Protein AF-A0A9P9Q8Q2-F1 (afdb_monomer)

pLDDT: mean 84.78, std 20.52, range [20.78, 98.81]

Nearest PDB structures (foldseek):
  6q2m-assembly1_A  TM=9.218E-01  e=1.076E-24  Photinus pyralis
  2d1t-assembly1_A  TM=9.052E-01  e=1.139E-24  Nipponoluciola cruciata
  4gxr-assembly1_A  TM=9.090E-01  e=1.280E-19  Rhodopseudomonas palustris CGA009
  4fut-assembly1_A  TM=9.124E-01  e=1.897E-19  Rhodopseudomonas palustris CGA009
  9bhy-assembly1_A  TM=5.932E-01  e=1.087E-14  Acinetobacter baumannii ATCC 17978

Foldseek 3Di:
DCQPDPCVVVDQPLVAAEDEDEDDQDDLVRQVSNCVVNVHAYKYFYDDPQQQGGFATADPPDRDSHSFNHAGDPQKDWFFADPVGDGDDAQDKGFIKIAGPRGHPADPVCPPVRCVQAPPVGIGRPQWIWHAHPVRTIHTQAGVVFWWQFPNDTDGQVVLQVLLVPDPFFPGKTWGWAQAPNHTAIEMETETDPVCVPVDDQVRSQVVCVVVDDPSNRNPVTYHYDNDQDADPVRHGPRVVVVVVSHVSNVVVNVVVVVVVVVVVVVVVVVVVVVVVPPDDDDDDDDDDDDDDDDDDDDPDDDDDDDDDDDDDDDDDDDDDDDDDDDDDDDDDDDDDDDDDDDDDDDDDDDDDDDDDDDDDPDDPDDFFQDAFQFFAAFEEEEEAQALLLLLLLQVCVVQPDPPSYHAAYEAQAQDHHAQLVQFDAFQAWDLQFPQQLAFLPDGDLPAFWRIGHSVVSSVRSVVSCVVRVVVVRYDYQKHWAEWEADPVQLWIKTWIARNPPRDIDIDITNFYEYPNDQFRAADDDPFACLVQAQAAEEESSHDDPVDFQAAWEEEEEEDDPSCLRNLLVSLVHHQAYEYEYAAAAFAAQRQLVVLCCVPPVVNDDDDLLPSIDGQDPVSSVCVVVPVVVSSVSNVSSLVSQLVLQQLFFPPGPSQVVRLVRRLVSLDVLLPPDPVVCSVGHRDPFTPLLAQHGHRRCRSVSCNDPRYDYDHFDFNHAHRQGTAGPVRDGDGGNYYYYHPGRQRCLDRPHWYAADPPRDTCCRVQPPHDQAALQFFHARRWSYTYQQHQAEAPRGGDRSLSSSLSSVLSSVVSSCCRRQQWSTKHFDSVNSVVVLVVQQVLCVRTSNQAQDQYVLASRHRHHRGRYHSGHNVVSSVVSNDDPRVRMDIHHPDPDSSSSNGPVHFVCVVVVNPVLVPQVDDPDDDDTDRD

Solvent-accessible surface area (backbone atoms only — not comparable to full-atom values): 53178 Å² total; per-residue (Å²): 103,80,79,78,44,77,70,53,77,78,54,90,56,78,87,46,60,67,42,84,45,58,94,63,83,57,54,35,66,59,46,46,49,44,21,63,76,54,70,30,43,51,39,32,35,40,57,46,87,58,23,72,74,42,52,26,34,45,59,89,94,58,92,64,70,77,43,43,24,20,29,68,37,90,79,50,47,77,50,35,26,42,100,86,69,46,76,48,59,80,64,40,70,9,37,39,31,41,34,44,89,48,45,59,93,63,48,88,96,31,70,66,62,24,58,74,34,32,44,97,88,54,37,33,60,65,54,36,23,28,28,36,46,97,84,52,39,30,33,73,57,45,42,63,92,62,48,28,54,30,94,89,39,80,35,45,33,60,57,55,26,56,59,49,57,70,38,95,48,42,67,44,56,45,44,43,52,24,63,56,99,90,43,40,29,40,23,37,41,32,17,62,29,80,95,37,66,90,76,71,54,50,62,57,56,50,62,63,48,45,88,77,46,60,80,76,64,39,51,76,58,35,50,44,82,38,95,67,77,62,53,46,98,86,68,46,72,42,59,71,60,53,44,51,52,31,56,56,48,32,58,51,51,55,50,50,52,52,51,50,54,51,50,53,51,53,50,51,48,53,54,54,51,52,67,69,66,78,75,80,83,87,85,84,85,90,79,91,90,81,84,83,81,89,91,90,84,83,80,96,76,83,77,91,83,82,91,78,92,83,87,91,79,93,89,83,90,89,88,86,86,90,87,90,89,82,91,85,88,86,84,88,88,88,85,89,89,83,88,87,87,87,91,87,87,85,91,84,90,84,93,83,92,77,93,75,88,86,81,84,68,84,78,72,78,90,72,76,38,98,42,34,40,40,57,62,46,76,45,35,36,37,29,36,19,44,12,73,50,31,52,48,41,53,61,45,47,71,75,72,45,66,84,86,29,60,47,68,39,25,33,17,51,40,89,64,69,34,46,66,40,58,50,35,71,38,61,61,41,53,50,80,50,45,32,71,61,71,33,55,94,88,55,74,64,50,74,59,59,30,45,50,32,41,25,71,62,54,31,49,50,55,51,51,50,34,61,80,68,57,47,61,84,34,55,39,60,24,24,31,66,52,37,37,36,43,36,73,92,79,35,28,34,40,30,33,36,30,31,67,83,83,65,52,70,51,80,53,71,24,46,32,43,34,45,28,60,60,44,76,68,50,65,65,84,78,96,49,52,44,59,87,51,40,71,42,54,76,38,38,45,71,57,53,67,88,85,69,81,48,69,73,28,31,34,36,36,38,37,58,43,69,61,26,34,32,32,49,41,51,47,59,78,44,30,52,32,34,38,36,38,36,87,59,52,48,70,50,40,73,65,70,41,46,66,54,48,32,59,75,73,48,67,68,61,86,66,57,81,74,55,67,76,47,68,54,48,73,65,53,32,48,47,28,65,78,32,59,68,56,42,51,51,56,40,50,50,31,53,51,52,44,54,65,52,52,56,31,41,33,56,88,31,71,52,23,53,48,50,41,52,53,34,50,52,49,46,51,59,55,54,42,87,71,62,60,72,54,55,66,52,34,56,54,92,59,59,65,58,31,44,82,71,33,58,34,69,34,26,54,54,36,56,69,34,93,49,32,44,75,35,72,61,54,78,60,34,35,36,48,58,26,40,33,29,71,85,70,50,73,47,71,34,49,32,38,38,39,31,74,64,54,49,75,35,74,57,75,99,37,50,42,27,28,51,93,77,63,47,36,54,66,68,74,34,60,94,48,87,62,48,37,82,8,32,34,27,52,75,37,56,37,39,34,34,46,63,33,50,30,25,49,82,79,42,57,65,56,53,65,48,34,51,36,39,41,50,30,54,48,53,53,50,49,52,29,20,31,43,42,41,46,40,43,23,37,38,61,67,58,34,52,55,52,49,52,50,32,57,60,53,40,75,53,25,25,60,64,37,86,42,69,16,70,62,23,80,62,28,43,75,58,76,66,44,48,39,78,60,46,38,70,53,49,46,60,62,44,59,57,78,70,66,87,45,39,48,78,41,53,72,47,94,55,70,66,51,28,47,26,66,75,42,42,47,28,65,82,69,68,37,71,72,58,72,49,58,83,71,66,98,62,100,67,94,69,72,79,92

Sequence (929 aa):
MLSKRPETTRYDISSVTDILCGAAPLSKELQNDVSRRFNLQINQGWGMTEVTCGAIHVPGGVRDGSGSVGQLDPNTECKLLDDNGNEVALGEPGEVYIRGPQVCLRYWKNNVATKEAISSDKWLKTGDVAICDNRGYFWIVDRKKELIKVNALQVAPAELEAVLLEHEHIADAAVVGIILHGEEWPRAYVTIQDAAKGKVTSWDIKEWIKPRVAKHKWLVGGVTFVDEVPKLASGKIQRKVMREWSKADAKLLEKQTKARNILDQGQLQKFRALHRSGKLQAWDMSFRLLRSSPWLARKKDEILGPLQSLCKRTLFSSRLPCTRGFFTPTTLTMAPSAVPIPNSISSSTTNGVGVRCPHNFPQEPYKILPQYHSKPSKLRIACVGAGASGLCLAYKLERMLDPNSWELTLFEKNAHFGGTWYENTYPGVACDIPSHLYTYSWDPNPNWSHYFAYGPEIQQYFERFAERHGSRKYMKLNTKLVEARWDDKRGRWMVVLEDQVSGEKWEDWCHVLVNGSGILNNWRWPDIEGLHDFGGALMHSAKWDHSVDFKGKAVGVIGTGSTSVQIVPQLQKEAKDLKVFMRSPTWISPPFGGGVLNEELLKGAEQEPSKRQYTFTTEDKKRFNEDPAYLLQFRKKIEAEINSLFGMYQQGSEMSNKFREVITTEMTRRIGPGNEKLKEFIIPKWSPGCRRISPGDGYLEALTRENVQPVFSNIQRVTPEGITTEDGQLHKLDVLVCATGFQVAFRPAFKVINSSNGTTLDEDWGKGPNLYLGLSAPRFPNFYTIVGPGATWSSGTLLPSIETSVEYAIKMMRKMQTEGIISMDVKQEALDDIYAHFDEFHQTTVWQEECRSWFKDGKIKNRIYLWPGSTIHFLKTIKEPRFEDYNIRYRYKNRFAFLGNGEVQAHGKGDVAGLAPYVRNSDHEWSIA

Secondary structure (DSSP, 8-state):
-TTT-GGGGGS--TT--EEEE-SSPPPHHHHHHHHHHHT-EEEEEE--GGGTT-SEEPPTT----SS--BEEPTT-EEEEE-TTSPBPPTTS-EEEEEESTTS-S--TT-HHHHHHHB-TT--EEEEEEEEE-TTS-EEEEEETTT-EEETTEEE-HHHHHHHHHTSTTEEEEEEEEEEETTEEEEEEEEEEPGGGTTT--HHHHHHHHGGGS-GGGS-TT-EEE-S---B-TTS-B-HHHHHHHHHHHHHHHHHHHHHHHHHHHHHHHHHHHHHHTT------S---------S--S-S-S-------------------------------------------------------------PPP---SS-TTPPPPEEEEEE--SHHHHHHHHHHHHHS-TTSEEEEEE-SSSS--THHHH---TT-B-SS-TTTSS-TTS--TT-SBSS-BHHHHHHHHHHHHHHTTGGGGEETTEEEEEEEEETTTTEEEEEEEETTT--EEEEEESEEEE-S-SS--------TTGGG-SSEEEETTB--TT---TT-EEEEE--SHHHHHHHHHHTTT-SEEEEE--S---EEPPTTHHHHHHHTSTTPPPPTT--SPBPPHHHHHHHHH-HHHHHHHHHHHHHHHHHGGGGGBTT-HHHHHHHHHHHHHHHHHH-SS-HHHHHHHS-SSPTTSS--EE-TTHHHHTTSTTEEEE-SPEEEEETTEEEETTS-EEE-SEEEE-------SS-SSEEE-TTT--BHHHHHTTS---BTTTB-TTSTTEEESS-TTS-SSSS-HHHHHHHHHHHHHHHHHHHHHHTEEEEEE-HHHHHHHHHHHHHHHTTBGGGSS--BGGGTTBSSS---S-SS-HHHHHHHHHS--GGGEEEEESSSSTTGGGTTS--HHHHHT-SGGG-TT--SS-------

Structure (mmCIF, N/CA/C/O backbone):
data_AF-A0A9P9Q8Q2-F1
#
_entry.id   AF-A0A9P9Q8Q2-F1
#
loop_
_atom_site.group_PDB
_atom_site.id
_atom_site.type_symbol
_atom_site.label_atom_id
_atom_site.label_alt_id
_atom_site.label_comp_id
_atom_site.label_asym_id
_atom_site.label_entity_id
_atom_site.label_seq_id
_atom_site.pdbx_PDB_ins_code
_atom_site.Cartn_x
_atom_site.Cartn_y
_atom_site.Cartn_z
_atom_site.occupancy
_atom_site.B_iso_or_equiv
_atom_site.auth_seq_id
_atom_site.auth_comp_id
_atom_site.auth_asym_id
_atom_site.auth_atom_id
_atom_site.pdbx_PDB_model_num
ATOM 1 N N . MET A 1 1 ? 19.223 25.053 23.114 1.00 66.88 1 MET A N 1
ATOM 2 C CA . MET A 1 1 ? 19.146 23.756 23.830 1.00 66.88 1 MET A CA 1
ATOM 3 C C . MET A 1 1 ? 20.423 23.455 24.602 1.00 66.88 1 MET A C 1
ATOM 5 O O . MET A 1 1 ? 20.322 23.345 25.815 1.00 66.88 1 MET A O 1
ATOM 9 N N . LEU A 1 2 ? 21.595 23.431 23.952 1.00 79.38 2 LEU A N 1
ATOM 10 C CA . LEU A 1 2 ? 22.891 23.132 24.593 1.00 79.38 2 LEU A CA 1
ATOM 11 C C . LEU A 1 2 ? 23.202 23.974 25.850 1.00 79.38 2 LEU A C 1
ATOM 13 O O . LEU A 1 2 ? 23.729 23.460 26.827 1.00 79.38 2 LEU A O 1
ATOM 17 N N . SER A 1 3 ? 22.831 25.259 25.846 1.00 76.50 3 SER A N 1
ATOM 18 C CA . SER A 1 3 ? 23.045 26.169 26.983 1.00 76.50 3 SER A CA 1
ATOM 19 C C . SER A 1 3 ? 22.119 25.907 28.188 1.00 76.50 3 SER A C 1
ATOM 21 O O . SER A 1 3 ? 22.540 26.055 29.330 1.00 76.50 3 SER A O 1
ATOM 23 N N . LYS A 1 4 ? 20.866 25.476 27.980 1.00 68.94 4 LYS A N 1
ATOM 24 C CA . LYS A 1 4 ? 19.838 25.481 29.045 1.00 68.94 4 LYS A CA 1
ATOM 25 C C . LYS A 1 4 ? 19.379 24.095 29.509 1.00 68.94 4 LYS A C 1
ATOM 27 O O . LYS A 1 4 ? 18.847 23.982 30.607 1.00 68.94 4 LYS A O 1
ATOM 32 N N . ARG A 1 5 ? 19.552 23.044 28.698 1.00 73.06 5 ARG A N 1
ATOM 33 C CA . ARG A 1 5 ? 19.027 21.704 29.013 1.00 73.06 5 ARG A CA 1
ATOM 34 C C . ARG A 1 5 ? 19.968 20.916 29.936 1.00 73.06 5 ARG A C 1
ATOM 36 O O . ARG A 1 5 ? 21.129 20.733 29.549 1.00 73.06 5 ARG A O 1
ATOM 43 N N . PRO A 1 6 ? 19.498 20.424 31.103 1.00 70.75 6 PRO A N 1
ATOM 44 C CA . PRO A 1 6 ? 20.308 19.623 32.022 1.00 70.75 6 PRO A CA 1
ATOM 45 C C . PRO A 1 6 ? 20.871 18.355 31.378 1.00 70.75 6 PRO A C 1
ATOM 47 O O . PRO A 1 6 ? 21.971 17.939 31.709 1.00 70.75 6 PRO A O 1
ATOM 50 N N . GLU A 1 7 ? 20.157 17.758 30.426 1.00 75.19 7 GLU A N 1
ATOM 51 C CA . GLU A 1 7 ? 20.543 16.515 29.751 1.00 75.19 7 GLU A CA 1
ATOM 52 C C . GLU A 1 7 ? 21.830 16.662 28.938 1.00 75.19 7 GLU A C 1
ATOM 54 O O . GLU A 1 7 ? 22.528 15.677 28.718 1.00 75.19 7 GLU A O 1
ATOM 59 N N . THR A 1 8 ? 22.175 17.886 28.529 1.00 74.75 8 THR A N 1
ATOM 60 C CA . THR A 1 8 ? 23.393 18.162 27.755 1.00 74.75 8 THR A CA 1
ATOM 61 C C . THR A 1 8 ? 24.659 17.798 28.535 1.00 74.75 8 THR A C 1
ATOM 63 O O . THR A 1 8 ? 25.666 17.461 27.929 1.00 74.75 8 THR A O 1
ATOM 66 N N . THR A 1 9 ? 24.624 17.805 29.874 1.00 74.06 9 THR A N 1
ATOM 67 C CA . THR A 1 9 ? 25.782 17.404 30.697 1.00 74.06 9 THR A CA 1
ATOM 68 C C . THR A 1 9 ? 26.044 15.898 30.690 1.00 74.06 9 THR A C 1
ATOM 70 O O . THR A 1 9 ? 27.082 15.471 31.183 1.00 74.06 9 THR A O 1
ATOM 73 N N . ARG A 1 10 ? 25.121 15.088 30.152 1.00 81.81 10 ARG A N 1
ATOM 74 C CA . ARG A 1 10 ? 25.237 13.621 30.103 1.00 81.81 10 ARG A CA 1
ATOM 75 C C . ARG A 1 10 ? 26.005 13.106 28.887 1.00 81.81 10 ARG A C 1
ATOM 77 O O . ARG A 1 10 ? 26.251 11.908 28.811 1.00 81.81 10 ARG A O 1
ATOM 84 N N . TYR A 1 11 ? 26.349 13.980 27.944 1.00 80.62 11 TYR A N 1
ATOM 85 C CA . TYR A 1 11 ? 27.011 13.611 26.698 1.00 80.62 11 TYR A CA 1
ATOM 86 C C . TYR A 1 11 ? 28.401 14.239 26.630 1.00 80.62 11 TYR A C 1
ATOM 88 O O . TYR A 1 11 ? 28.554 15.441 26.848 1.00 80.62 11 TYR A O 1
ATOM 96 N N . ASP A 1 12 ? 29.404 13.426 26.301 1.00 84.56 12 ASP A N 1
ATOM 97 C CA . ASP A 1 12 ? 30.728 13.919 25.937 1.00 84.56 12 ASP A CA 1
ATOM 98 C C . ASP A 1 12 ? 30.696 14.399 24.483 1.00 84.56 12 ASP A C 1
ATOM 100 O O . ASP A 1 12 ? 30.493 13.611 23.561 1.00 84.56 12 ASP A O 1
ATOM 104 N N . ILE A 1 13 ? 30.854 15.708 24.290 1.00 86.56 13 ILE A N 1
ATOM 105 C CA . ILE A 1 13 ? 30.926 16.341 22.968 1.00 86.56 13 ILE A CA 1
ATOM 106 C C . ILE A 1 13 ? 32.289 16.992 22.715 1.00 86.56 13 ILE A C 1
ATOM 108 O O . ILE A 1 13 ? 32.406 17.864 21.859 1.00 86.56 13 ILE A O 1
ATOM 112 N N . SER A 1 14 ? 33.328 16.569 23.440 1.00 86.25 14 SER A N 1
ATOM 113 C CA . SER A 1 14 ? 34.690 17.109 23.313 1.00 86.25 14 SER A CA 1
ATOM 114 C C . SER A 1 14 ? 35.320 16.905 21.929 1.00 86.25 14 SER A C 1
ATOM 116 O O . SER A 1 14 ? 36.237 17.636 21.562 1.00 86.25 14 SER A O 1
ATOM 118 N N . SER A 1 15 ? 34.813 15.958 21.132 1.00 91.25 15 SER A N 1
ATOM 119 C CA . SER A 1 15 ? 35.224 15.755 19.737 1.00 91.25 15 SER A CA 1
ATOM 120 C C . SER A 1 15 ? 34.638 16.784 18.760 1.00 91.25 15 SER A C 1
ATOM 122 O O . SER A 1 15 ? 35.038 16.807 17.598 1.00 91.25 15 SER A O 1
ATOM 124 N N . VAL A 1 16 ? 33.669 17.602 19.184 1.00 90.50 16 VAL A N 1
ATOM 125 C CA . VAL A 1 16 ? 33.043 18.639 18.352 1.00 90.50 16 VAL A CA 1
ATOM 126 C C . VAL A 1 16 ? 33.823 19.940 18.506 1.00 90.50 16 VAL A C 1
ATOM 128 O O . VAL A 1 16 ? 33.812 20.554 19.569 1.00 90.50 16 VAL A O 1
ATOM 131 N N . THR A 1 17 ? 34.480 20.386 17.437 1.00 87.81 17 THR A N 1
ATOM 132 C CA . THR A 1 17 ? 35.283 21.620 17.447 1.00 87.81 17 THR A CA 1
ATOM 133 C C . THR A 1 17 ? 34.499 22.843 16.981 1.00 87.81 17 THR A C 1
ATOM 135 O O . THR A 1 17 ? 34.737 23.945 17.474 1.00 87.81 17 THR A O 1
ATOM 138 N N . ASP A 1 18 ? 33.534 22.644 16.080 1.00 88.19 18 ASP A N 1
ATOM 139 C CA . ASP A 1 18 ? 32.790 23.702 15.402 1.00 88.19 18 ASP A CA 1
ATOM 140 C C . ASP A 1 18 ? 31.315 23.316 15.233 1.00 88.19 18 ASP A C 1
ATOM 142 O O . ASP A 1 18 ? 30.983 22.167 14.935 1.00 88.19 18 ASP A O 1
ATOM 146 N N . ILE A 1 19 ? 30.418 24.289 15.379 1.00 89.44 19 ILE A N 1
ATOM 147 C CA . ILE A 1 19 ? 28.987 24.153 15.093 1.00 89.44 19 ILE A CA 1
ATOM 148 C C . ILE A 1 19 ? 28.577 25.301 14.175 1.00 89.44 19 ILE A C 1
ATOM 150 O O . ILE A 1 19 ? 28.691 26.469 14.548 1.00 89.44 19 ILE A O 1
ATOM 154 N N . LEU A 1 20 ? 28.050 24.968 12.996 1.00 86.75 20 LEU A N 1
ATOM 155 C CA . LEU A 1 20 ? 27.405 25.934 12.111 1.00 86.75 20 LEU A CA 1
ATOM 156 C C . LEU A 1 20 ? 25.951 26.142 12.552 1.00 86.75 20 LEU A C 1
ATOM 158 O O . LEU A 1 20 ? 25.180 25.185 12.651 1.00 86.75 20 LEU A O 1
ATOM 162 N N . CYS A 1 21 ? 25.567 27.388 12.805 1.00 84.81 21 CYS A N 1
ATOM 163 C CA . CYS A 1 21 ? 24.210 27.770 13.168 1.00 84.81 21 CYS A CA 1
ATOM 164 C C . CYS A 1 21 ? 23.593 28.676 12.098 1.00 84.81 21 CYS A C 1
ATOM 166 O O . CYS A 1 21 ? 24.211 29.636 11.646 1.00 84.81 21 CYS A O 1
ATOM 168 N N . GLY A 1 22 ? 22.353 28.374 11.718 1.00 76.12 22 GLY A N 1
ATOM 169 C CA . GLY A 1 22 ? 21.562 29.165 10.781 1.00 76.12 22 GLY A CA 1
ATOM 170 C C . GLY A 1 22 ? 20.078 29.147 11.150 1.00 76.12 22 GLY A C 1
ATOM 171 O O . GLY A 1 22 ? 19.685 28.657 12.208 1.00 76.12 22 GLY A O 1
ATOM 172 N N . ALA A 1 23 ? 19.238 29.658 10.250 1.00 66.94 23 ALA A N 1
ATOM 173 C CA . ALA A 1 23 ? 17.779 29.789 10.368 1.00 66.94 23 ALA A CA 1
ATOM 174 C C . ALA A 1 23 ? 17.249 30.898 11.299 1.00 66.94 23 ALA A C 1
ATOM 176 O O . ALA A 1 23 ? 16.191 31.447 10.978 1.00 66.94 23 ALA A O 1
ATOM 177 N N . ALA A 1 24 ? 17.923 31.248 12.395 1.00 68.56 24 ALA A N 1
ATOM 178 C CA . ALA A 1 24 ? 17.610 32.417 13.226 1.00 68.56 24 ALA A CA 1
ATOM 179 C C . ALA A 1 24 ? 18.901 33.001 13.831 1.00 68.56 24 ALA A C 1
ATOM 181 O O . ALA A 1 24 ? 19.807 32.220 14.126 1.00 68.56 24 ALA A O 1
ATOM 182 N N . PRO A 1 25 ? 18.998 34.331 14.024 1.00 71.06 25 PRO A N 1
ATOM 183 C CA . PRO A 1 25 ? 20.175 34.933 14.642 1.00 71.06 25 PRO A CA 1
ATOM 184 C C . PRO A 1 25 ? 20.320 34.461 16.094 1.00 71.06 25 PRO A C 1
ATOM 186 O O . PRO A 1 25 ? 19.351 34.458 16.858 1.00 71.06 25 PRO A O 1
ATOM 189 N N . LEU A 1 26 ? 21.530 34.062 16.485 1.00 79.19 26 LEU A N 1
ATOM 190 C CA . LEU A 1 26 ? 21.881 33.847 17.886 1.00 79.19 26 LEU A CA 1
ATOM 191 C C . LEU A 1 26 ? 22.376 35.158 18.488 1.00 79.19 26 LEU A C 1
ATOM 193 O O . LEU A 1 26 ? 23.186 35.862 17.880 1.00 79.19 26 LEU A O 1
ATOM 197 N N . SER A 1 27 ? 21.958 35.448 19.722 1.00 80.44 27 SER A N 1
ATOM 198 C CA . SER A 1 27 ? 22.575 36.539 20.470 1.00 80.44 27 SER A CA 1
ATOM 199 C C . SER A 1 27 ? 24.050 36.238 20.728 1.00 80.44 27 SER A C 1
ATOM 201 O O . SER A 1 27 ? 24.461 35.081 20.901 1.00 80.44 27 SER A O 1
ATOM 203 N N . LYS A 1 28 ? 24.845 37.304 20.799 1.00 84.56 28 LYS A N 1
ATOM 204 C CA . LYS A 1 28 ? 26.266 37.246 21.139 1.00 84.56 28 LYS A CA 1
ATOM 205 C C . LYS A 1 28 ? 26.493 36.501 22.457 1.00 84.56 28 LYS A C 1
ATOM 207 O O . LYS A 1 28 ? 27.429 35.713 22.590 1.00 84.56 28 LYS A O 1
ATOM 212 N N . GLU A 1 29 ? 25.634 36.729 23.438 1.00 82.19 29 GLU A N 1
ATOM 213 C CA . GLU A 1 29 ? 25.711 36.156 24.778 1.00 82.19 29 GLU A CA 1
ATOM 214 C C . GLU A 1 29 ? 25.500 34.642 24.723 1.00 82.19 29 GLU A C 1
ATOM 216 O O . GLU A 1 29 ? 26.292 33.892 25.294 1.00 82.19 29 GLU A O 1
ATOM 221 N N . LEU A 1 30 ? 24.491 34.180 23.975 1.00 82.00 30 LEU A N 1
ATOM 222 C CA . LEU A 1 30 ? 24.192 32.758 23.818 1.00 82.00 30 LEU A CA 1
ATOM 223 C C . LEU A 1 30 ? 25.283 32.030 23.022 1.00 82.00 30 LEU A C 1
ATOM 225 O O . LEU A 1 30 ? 25.694 30.934 23.408 1.00 82.00 30 LEU A O 1
ATOM 229 N N . GLN A 1 31 ? 25.782 32.646 21.946 1.00 88.50 31 GLN A N 1
ATOM 230 C CA . GLN A 1 31 ? 26.905 32.128 21.161 1.00 88.50 31 GLN A CA 1
ATOM 231 C C . GLN A 1 31 ? 28.131 31.896 22.057 1.00 88.50 31 GLN A C 1
ATOM 233 O O . GLN A 1 31 ? 28.725 30.812 22.048 1.00 88.50 31 GLN A O 1
ATOM 238 N N . ASN A 1 32 ? 28.472 32.892 22.877 1.00 89.44 32 ASN A N 1
ATOM 239 C CA . ASN A 1 32 ? 29.647 32.867 23.745 1.00 89.44 32 ASN A CA 1
ATOM 240 C C . ASN A 1 32 ? 29.460 31.991 24.992 1.00 89.44 32 ASN A C 1
ATOM 242 O O . ASN A 1 32 ? 30.442 31.473 25.525 1.00 89.44 32 ASN A O 1
ATOM 246 N N . ASP A 1 33 ? 28.234 31.811 25.483 1.00 87.19 33 ASP A N 1
ATOM 247 C CA . ASP A 1 33 ? 27.925 30.858 26.553 1.00 87.19 33 ASP A CA 1
ATOM 248 C C . ASP A 1 33 ? 28.179 29.416 26.097 1.00 87.19 33 ASP A C 1
ATOM 250 O O . ASP A 1 33 ? 28.963 28.697 26.719 1.00 87.19 33 ASP A O 1
ATOM 254 N N . VAL A 1 34 ? 27.610 29.018 24.953 1.00 87.06 34 VAL A N 1
ATOM 255 C CA . VAL A 1 34 ? 27.792 27.662 24.408 1.00 87.06 34 VAL A CA 1
ATOM 256 C C . VAL A 1 34 ? 29.253 27.413 24.032 1.00 87.06 34 VAL A C 1
ATOM 258 O O . VAL A 1 34 ? 29.803 26.377 24.407 1.00 87.06 34 VAL A O 1
ATOM 261 N N . SER A 1 35 ? 29.898 28.377 23.366 1.00 89.31 35 SER A N 1
ATOM 262 C CA . SER A 1 35 ? 31.312 28.266 22.973 1.00 89.31 35 SER A CA 1
ATOM 263 C C . SER A 1 35 ? 32.225 28.029 24.178 1.00 89.31 35 SER A C 1
ATOM 265 O O . SER A 1 35 ? 33.075 27.141 24.152 1.00 89.31 35 SER A O 1
ATOM 267 N N . ARG A 1 36 ? 32.018 28.774 25.275 1.00 89.50 36 ARG A N 1
ATOM 268 C CA . ARG A 1 36 ? 32.802 28.607 26.510 1.00 89.50 36 ARG A CA 1
ATOM 269 C C . ARG A 1 36 ? 32.490 27.301 27.227 1.00 89.50 36 ARG A C 1
ATOM 271 O O . ARG A 1 36 ? 33.415 26.636 27.681 1.00 89.50 36 ARG A O 1
ATOM 278 N N . ARG A 1 37 ? 31.210 26.938 27.339 1.00 86.69 37 ARG A N 1
ATOM 279 C CA . ARG A 1 37 ? 30.772 25.758 28.098 1.00 86.69 37 ARG A CA 1
ATOM 280 C C . ARG A 1 37 ? 31.317 24.452 27.529 1.00 86.69 37 ARG A C 1
ATOM 282 O O . ARG A 1 37 ? 31.599 23.540 28.299 1.00 86.69 37 ARG A O 1
ATOM 289 N N . PHE A 1 38 ? 31.458 24.370 26.209 1.00 87.94 38 PHE A N 1
ATOM 290 C CA . PHE A 1 38 ? 31.870 23.144 25.523 1.00 87.94 38 PHE A CA 1
ATOM 291 C C . PHE A 1 38 ? 33.221 23.260 24.811 1.00 87.94 38 PHE A C 1
ATOM 293 O O . PHE A 1 38 ? 33.618 22.327 24.126 1.00 87.94 38 PHE A O 1
ATOM 300 N N . ASN A 1 39 ? 33.938 24.376 24.994 1.00 88.62 39 ASN A N 1
ATOM 301 C CA . ASN A 1 39 ? 35.232 24.647 24.362 1.00 88.62 39 ASN A CA 1
ATOM 302 C C . ASN A 1 39 ? 35.226 24.406 22.837 1.00 88.62 39 ASN A C 1
ATOM 304 O O . ASN A 1 39 ? 36.124 23.773 22.285 1.00 88.62 39 ASN A O 1
ATOM 308 N N . LEU A 1 40 ? 34.200 24.928 22.167 1.00 89.94 40 LEU A N 1
ATOM 309 C CA . LEU A 1 40 ? 33.992 24.807 20.725 1.00 89.94 40 LEU A CA 1
ATOM 310 C C . LEU A 1 40 ? 33.684 26.171 20.112 1.00 89.94 40 LEU A C 1
ATOM 312 O O . LEU A 1 40 ? 33.456 27.152 20.824 1.00 89.94 40 LEU A O 1
ATOM 316 N N . GLN A 1 41 ? 33.667 26.237 18.790 1.00 88.50 41 GLN A N 1
ATOM 317 C CA . GLN A 1 41 ? 33.362 27.443 18.041 1.00 88.50 41 GLN A CA 1
ATOM 318 C C . GLN A 1 41 ? 31.946 27.386 17.460 1.00 88.50 41 GLN A C 1
ATOM 320 O O . GLN A 1 41 ? 31.593 26.460 16.737 1.00 88.50 41 GLN A O 1
ATOM 325 N N . ILE A 1 42 ? 31.123 28.394 17.750 1.00 89.38 42 ILE A N 1
ATOM 326 C CA . ILE A 1 42 ? 29.842 28.585 17.064 1.00 89.38 42 ILE A CA 1
ATOM 327 C C . ILE A 1 42 ? 30.053 29.554 15.899 1.00 89.38 42 ILE A C 1
ATOM 329 O O . ILE A 1 42 ? 30.334 30.730 16.127 1.00 89.38 42 ILE A O 1
ATOM 333 N N . ASN A 1 43 ? 29.864 29.070 14.675 1.00 88.56 43 ASN A N 1
ATOM 334 C CA . ASN A 1 43 ? 29.883 29.874 13.456 1.00 88.56 43 ASN A CA 1
ATOM 335 C C . ASN A 1 43 ? 28.446 30.142 13.028 1.00 88.56 43 ASN A C 1
ATOM 337 O O . ASN A 1 43 ? 27.694 29.194 12.811 1.00 88.56 43 ASN A O 1
ATOM 341 N N . GLN A 1 44 ? 28.043 31.405 12.916 1.00 88.81 44 GLN A N 1
ATOM 342 C CA . GLN A 1 44 ? 26.734 31.723 12.350 1.00 88.81 44 GLN A CA 1
ATOM 343 C C . GLN A 1 44 ? 26.855 31.936 10.838 1.00 88.81 44 GLN A C 1
ATOM 345 O O . GLN A 1 44 ? 27.902 32.345 10.338 1.00 88.81 44 GLN A O 1
ATOM 350 N N . GLY A 1 45 ? 25.782 31.643 10.114 1.00 91.06 45 GLY A N 1
ATOM 351 C CA . GLY A 1 45 ? 25.665 31.919 8.687 1.00 91.06 45 GLY A CA 1
ATOM 352 C C . GLY A 1 45 ? 24.257 32.382 8.339 1.00 91.06 45 GLY A C 1
ATOM 353 O O . GLY A 1 45 ? 23.289 32.071 9.044 1.00 91.06 45 GLY A O 1
ATOM 354 N N . TRP A 1 46 ? 24.139 33.127 7.247 1.00 92.81 46 TRP A N 1
ATOM 355 C CA . TRP A 1 46 ? 22.862 33.577 6.714 1.00 92.81 46 TRP A CA 1
ATOM 356 C C . TRP A 1 46 ? 22.592 32.990 5.328 1.00 92.81 46 TRP A C 1
ATOM 358 O O . TRP A 1 46 ? 23.441 32.963 4.433 1.00 92.81 46 TRP A O 1
ATOM 368 N N . GLY A 1 47 ? 21.353 32.529 5.170 1.00 91.06 47 GLY A N 1
ATOM 369 C CA . GLY A 1 47 ? 20.835 31.926 3.959 1.00 91.06 47 GLY A CA 1
ATOM 370 C C . GLY A 1 47 ? 19.319 31.775 4.010 1.00 91.06 47 GLY A C 1
ATOM 371 O O . GLY A 1 47 ? 18.695 31.769 5.073 1.00 91.06 47 GLY A O 1
ATOM 372 N N . MET A 1 48 ? 18.736 31.614 2.831 1.00 89.06 48 MET A N 1
ATOM 373 C CA . MET A 1 48 ? 17.322 31.329 2.605 1.00 89.06 48 MET A CA 1
ATOM 374 C C . MET A 1 48 ? 17.176 30.326 1.455 1.00 89.06 48 MET A C 1
ATOM 376 O O . MET A 1 48 ? 18.144 30.018 0.755 1.00 89.06 48 MET A O 1
ATOM 380 N N . THR A 1 49 ? 15.975 29.781 1.264 1.00 87.12 49 THR A N 1
ATOM 381 C CA . THR A 1 49 ? 15.705 28.783 0.215 1.00 87.12 49 THR A CA 1
ATOM 382 C C . THR A 1 49 ? 16.075 29.305 -1.176 1.00 87.12 49 THR A C 1
ATOM 384 O O . THR A 1 49 ? 16.561 28.560 -2.022 1.00 87.12 49 THR A O 1
ATOM 387 N N . GLU A 1 50 ? 15.904 30.603 -1.389 1.00 92.75 50 GLU A N 1
ATOM 388 C CA . GLU A 1 50 ? 16.152 31.321 -2.629 1.00 92.75 50 GLU A CA 1
ATOM 389 C C . GLU A 1 50 ? 17.646 31.544 -2.924 1.00 92.75 50 GLU A C 1
ATOM 391 O O . GLU A 1 50 ? 17.953 32.005 -4.016 1.00 92.75 50 GLU A O 1
ATOM 396 N N . VAL A 1 51 ? 18.571 31.196 -2.015 1.00 92.44 51 VAL A N 1
ATOM 397 C CA . VAL A 1 51 ? 20.036 31.329 -2.209 1.00 92.44 51 VAL A CA 1
ATOM 398 C C . VAL A 1 51 ? 20.801 30.003 -2.084 1.00 92.44 51 VAL A C 1
ATOM 400 O O . VAL A 1 51 ? 21.963 29.998 -1.698 1.00 92.44 51 VAL A O 1
ATOM 403 N N . THR A 1 52 ? 20.166 28.863 -2.385 1.00 80.56 52 THR A N 1
ATOM 404 C CA . THR A 1 52 ? 20.826 27.535 -2.446 1.00 80.56 52 THR A CA 1
ATOM 405 C C . THR A 1 52 ? 21.723 27.257 -1.225 1.00 80.56 52 THR A C 1
ATOM 407 O O . THR A 1 52 ? 22.885 26.883 -1.348 1.00 80.56 52 THR A O 1
ATOM 410 N N . CYS A 1 53 ? 21.138 27.451 -0.036 1.00 68.19 53 CYS A N 1
ATOM 411 C CA . CYS A 1 53 ? 21.674 27.178 1.308 1.00 68.19 53 CYS A CA 1
ATOM 412 C C . CYS A 1 53 ? 22.466 28.297 2.016 1.00 68.19 53 CYS A C 1
ATOM 414 O O . CYS A 1 53 ? 22.509 28.251 3.244 1.00 68.19 53 CYS A O 1
ATOM 416 N N . GLY A 1 54 ? 23.000 29.322 1.341 1.00 88.56 54 GLY A N 1
ATOM 417 C CA . GLY A 1 54 ? 23.726 30.400 2.032 1.00 88.56 54 GLY A CA 1
ATOM 418 C C . GLY A 1 54 ? 24.311 31.469 1.113 1.00 88.56 54 GLY A C 1
ATOM 419 O O . GLY A 1 54 ? 24.453 31.251 -0.086 1.00 88.56 54 GLY A O 1
ATOM 420 N N . ALA A 1 55 ? 24.600 32.642 1.671 1.00 93.38 55 ALA A N 1
ATOM 421 C CA . ALA A 1 55 ? 25.276 33.723 0.943 1.00 93.38 55 ALA A CA 1
ATOM 422 C C . ALA A 1 55 ? 26.218 34.570 1.816 1.00 93.38 55 ALA A C 1
ATOM 424 O O . ALA A 1 55 ? 26.959 35.401 1.289 1.00 93.38 55 ALA A O 1
ATOM 425 N N . ILE A 1 56 ? 26.141 34.420 3.142 1.00 93.88 56 ILE A N 1
ATOM 426 C CA . ILE A 1 56 ? 26.985 35.123 4.106 1.00 93.88 56 ILE A CA 1
ATOM 427 C C . ILE A 1 56 ? 27.393 34.104 5.169 1.00 93.88 56 ILE A C 1
ATOM 429 O O . ILE A 1 56 ? 26.523 33.475 5.778 1.00 93.88 56 ILE A O 1
ATOM 433 N N . HIS A 1 57 ? 28.693 33.953 5.404 1.00 91.88 57 HIS A N 1
ATOM 434 C CA . HIS A 1 57 ? 29.229 33.017 6.389 1.00 91.88 57 HIS A CA 1
ATOM 435 C C . HIS A 1 57 ? 30.408 33.612 7.144 1.00 91.88 57 HIS A C 1
ATOM 437 O O . HIS A 1 57 ? 31.186 34.410 6.615 1.00 91.88 57 HIS A O 1
ATOM 443 N N . VAL A 1 58 ? 30.592 33.180 8.393 1.00 89.06 58 VAL A N 1
ATOM 444 C CA . VAL A 1 58 ? 31.872 33.375 9.082 1.00 89.06 58 VAL A CA 1
ATOM 445 C C . VAL A 1 58 ? 32.936 32.549 8.341 1.00 89.06 58 VAL A C 1
ATOM 447 O O . VAL A 1 58 ? 32.752 31.336 8.199 1.00 89.06 58 VAL A O 1
ATOM 450 N N . PRO A 1 59 ? 34.036 33.160 7.856 1.00 83.00 59 PRO A N 1
ATOM 451 C CA . PRO A 1 59 ? 35.066 32.425 7.131 1.00 83.00 59 PRO A CA 1
ATOM 452 C C . PRO A 1 59 ? 35.650 31.275 7.962 1.00 83.00 59 PRO A C 1
ATOM 454 O O . PRO A 1 59 ? 35.903 31.413 9.161 1.00 83.00 59 PRO A O 1
ATOM 457 N N . GLY A 1 60 ? 35.891 30.132 7.316 1.00 78.69 60 GLY A N 1
ATOM 458 C CA . GLY A 1 60 ? 36.429 28.944 7.981 1.00 78.69 60 GLY A CA 1
ATOM 459 C C . GLY A 1 60 ? 37.744 29.233 8.716 1.00 78.69 60 GLY A C 1
ATOM 460 O O . GLY A 1 60 ? 38.644 29.869 8.172 1.00 78.69 60 GLY A O 1
ATOM 461 N N . GLY A 1 61 ? 37.851 28.772 9.965 1.00 75.88 61 GLY A N 1
ATOM 462 C CA . GLY A 1 61 ? 39.022 28.996 10.822 1.00 75.88 61 GLY A CA 1
ATOM 463 C C . GLY A 1 61 ? 39.063 30.353 11.539 1.00 75.88 61 GLY A C 1
ATOM 464 O O . GLY A 1 61 ? 39.976 30.586 12.332 1.00 75.88 61 GLY A O 1
ATOM 465 N N . VAL A 1 62 ? 38.087 31.242 11.321 1.00 83.25 62 VAL A N 1
ATOM 466 C CA . VAL A 1 62 ? 37.994 32.537 12.017 1.00 83.25 62 VAL A CA 1
ATOM 467 C C . VAL A 1 62 ? 37.106 32.415 13.244 1.00 83.25 62 VAL A C 1
ATOM 469 O O . VAL A 1 62 ? 35.903 32.241 13.107 1.00 83.25 62 VAL A O 1
ATOM 472 N N . ARG A 1 63 ? 37.671 32.567 14.447 1.00 83.19 63 ARG A N 1
ATOM 473 C CA . ARG A 1 63 ? 36.887 32.640 15.691 1.00 83.19 63 ARG A CA 1
ATOM 474 C C . ARG A 1 63 ? 36.155 33.974 15.795 1.00 83.19 63 ARG A C 1
ATOM 476 O O . ARG A 1 63 ? 36.734 34.961 16.245 1.00 83.19 63 ARG A O 1
ATOM 483 N N . ASP A 1 64 ? 34.879 33.982 15.426 1.00 86.19 64 ASP A N 1
ATOM 484 C CA . ASP A 1 64 ? 33.971 35.090 15.711 1.00 86.19 64 ASP A CA 1
ATOM 485 C C . ASP A 1 64 ? 33.144 34.807 16.970 1.00 86.19 64 ASP A C 1
ATOM 487 O O . ASP A 1 64 ? 32.574 33.733 17.131 1.00 86.19 64 ASP A O 1
ATOM 491 N N . GLY A 1 65 ? 33.078 35.792 17.863 1.00 85.62 65 GLY A N 1
ATOM 492 C CA . GLY A 1 65 ? 32.225 35.785 19.057 1.00 85.62 65 GLY A CA 1
ATOM 493 C C . GLY A 1 65 ? 31.376 37.049 19.149 1.00 85.62 65 GLY A C 1
ATOM 494 O O . GLY A 1 65 ? 30.979 37.452 20.245 1.00 85.62 65 GLY A O 1
ATOM 495 N N . SER A 1 66 ? 31.180 37.744 18.023 1.00 88.81 66 SER A N 1
ATOM 496 C CA . SER A 1 66 ? 30.492 39.034 17.971 1.00 88.81 66 SER A CA 1
ATOM 497 C C . SER A 1 66 ? 28.981 38.928 17.764 1.00 88.81 66 SER A C 1
ATOM 499 O O . SER A 1 66 ? 28.296 39.940 17.900 1.00 88.81 66 SER A O 1
ATOM 501 N N . GLY A 1 67 ? 28.448 37.740 17.463 1.00 86.88 67 GLY A N 1
ATOM 502 C CA . GLY A 1 67 ? 27.046 37.571 17.072 1.00 86.88 67 GLY A CA 1
ATOM 503 C C . GLY A 1 67 ? 26.792 37.753 15.572 1.00 86.88 67 GLY A C 1
ATOM 504 O O . GLY A 1 67 ? 25.635 37.799 15.164 1.00 86.88 67 GLY A O 1
ATOM 505 N N . SER A 1 68 ? 27.843 37.919 14.764 1.00 91.56 68 SER A N 1
ATOM 506 C CA . SER A 1 68 ? 27.716 38.174 13.328 1.00 91.56 68 SER A CA 1
ATOM 507 C C . SER A 1 68 ? 27.362 36.904 12.559 1.00 91.56 68 SER A C 1
ATOM 509 O O . SER A 1 68 ? 27.747 35.810 12.965 1.00 91.56 68 SER A O 1
ATOM 511 N N . VAL A 1 69 ? 26.696 37.052 11.411 1.00 92.12 69 VAL A N 1
ATOM 512 C CA . VAL A 1 69 ? 26.524 35.970 10.420 1.00 92.12 69 VAL A CA 1
ATOM 513 C C . VAL A 1 69 ? 27.700 35.877 9.440 1.00 92.12 69 VAL A C 1
ATOM 515 O O . VAL A 1 69 ? 27.708 35.015 8.567 1.00 92.12 69 VAL A O 1
ATOM 518 N N . GLY A 1 70 ? 28.707 36.738 9.612 1.00 92.88 70 GLY A N 1
ATOM 519 C CA . GLY A 1 70 ? 29.957 36.729 8.863 1.00 92.88 70 GLY A CA 1
ATOM 520 C C . GLY A 1 70 ? 29.975 37.656 7.652 1.00 92.88 70 GLY A C 1
ATOM 521 O O . GLY A 1 70 ? 29.351 38.716 7.670 1.00 92.88 70 GLY A O 1
ATOM 522 N N . GLN A 1 71 ? 30.740 37.274 6.631 1.00 94.25 71 GLN A N 1
ATOM 523 C CA . GLN A 1 71 ? 31.015 38.061 5.427 1.00 94.25 71 GLN A CA 1
ATOM 524 C C . GLN A 1 71 ? 30.357 37.429 4.197 1.00 94.25 71 GLN A C 1
ATOM 526 O O . GLN A 1 71 ? 30.020 36.247 4.209 1.00 94.25 71 GLN A O 1
ATOM 531 N N . LEU A 1 72 ? 30.171 38.217 3.137 1.00 94.56 72 LEU A N 1
ATOM 532 C CA . LEU A 1 72 ? 29.614 37.728 1.873 1.00 94.56 72 LEU A CA 1
ATOM 533 C C . LEU A 1 72 ? 30.471 36.615 1.268 1.00 94.56 72 LEU A C 1
ATOM 535 O O . LEU A 1 72 ? 31.698 36.720 1.218 1.00 94.56 72 LEU A O 1
ATOM 539 N N . ASP A 1 73 ? 29.805 35.590 0.745 1.00 93.00 73 ASP A N 1
ATOM 540 C CA . ASP A 1 73 ? 30.466 34.515 0.016 1.00 93.00 73 ASP A CA 1
ATOM 541 C C . ASP A 1 73 ? 31.088 35.035 -1.294 1.00 93.00 73 ASP A C 1
ATOM 543 O O . ASP A 1 73 ? 30.554 35.961 -1.920 1.00 93.00 73 ASP A O 1
ATOM 547 N N . PRO A 1 74 ? 32.186 34.422 -1.779 1.00 90.62 74 PRO A N 1
ATOM 548 C CA . PRO A 1 74 ? 32.789 34.793 -3.054 1.00 90.62 74 PRO A CA 1
ATOM 549 C C . PRO A 1 74 ? 31.776 34.800 -4.205 1.00 90.62 74 PRO A C 1
ATOM 551 O O . PRO A 1 74 ? 30.922 33.922 -4.303 1.00 90.62 74 PRO A O 1
ATOM 554 N N . ASN A 1 75 ? 31.911 35.770 -5.114 1.00 91.50 75 ASN A N 1
ATOM 555 C CA . ASN A 1 75 ? 30.997 35.998 -6.243 1.00 91.50 75 ASN A CA 1
ATOM 556 C C . ASN A 1 75 ? 29.557 36.382 -5.847 1.00 91.50 75 ASN A C 1
ATOM 558 O O . ASN A 1 75 ? 28.644 36.248 -6.665 1.00 91.50 75 ASN A O 1
ATOM 562 N N . THR A 1 76 ? 29.360 36.880 -4.624 1.00 94.12 76 THR A N 1
ATOM 563 C CA . THR A 1 76 ? 28.082 37.424 -4.153 1.00 94.12 76 THR A CA 1
ATOM 564 C C . THR A 1 76 ? 28.154 38.936 -4.023 1.00 94.12 76 THR A C 1
ATOM 566 O O . THR A 1 76 ? 29.087 39.485 -3.442 1.00 94.12 76 THR A O 1
ATOM 569 N N . GLU A 1 77 ? 27.129 39.611 -4.521 1.00 95.56 77 GLU A N 1
ATOM 570 C CA . GLU A 1 77 ? 26.907 41.038 -4.334 1.00 95.56 77 GLU A CA 1
ATOM 571 C C . GLU A 1 77 ? 25.757 41.258 -3.346 1.00 95.56 77 GLU A C 1
ATOM 573 O O . GLU A 1 77 ? 24.757 40.531 -3.360 1.00 95.56 77 GLU A O 1
ATOM 578 N N . CYS A 1 78 ? 25.887 42.284 -2.506 1.00 95.75 78 CYS A N 1
ATOM 579 C CA . CYS A 1 78 ? 24.879 42.668 -1.527 1.00 95.75 78 CYS A CA 1
ATOM 580 C C . CYS A 1 78 ? 24.745 44.185 -1.456 1.00 95.75 78 CYS A C 1
ATOM 582 O O . CYS A 1 78 ? 25.745 44.897 -1.540 1.00 95.75 78 CYS A O 1
ATOM 584 N N . LYS A 1 79 ? 23.518 44.659 -1.245 1.00 94.88 79 LYS A N 1
ATOM 585 C CA . LYS A 1 79 ? 23.229 46.037 -0.843 1.00 94.88 79 LYS A CA 1
ATOM 586 C C . LYS A 1 79 ? 22.173 46.053 0.256 1.00 94.88 79 LYS A C 1
ATOM 588 O O . LYS A 1 79 ? 21.311 45.171 0.299 1.00 94.88 79 LYS A O 1
ATOM 593 N N . LEU A 1 80 ? 22.255 47.054 1.125 1.00 95.62 80 LEU A N 1
ATOM 594 C CA . LEU A 1 80 ? 21.316 47.284 2.219 1.00 95.62 80 LEU A CA 1
ATOM 595 C C . LEU A 1 80 ? 20.492 48.531 1.897 1.00 95.62 80 LEU A C 1
ATOM 597 O O . LEU A 1 80 ? 21.068 49.606 1.757 1.00 95.62 80 LEU A O 1
ATOM 601 N N . LEU A 1 81 ? 19.173 48.393 1.747 1.00 92.81 81 LEU A N 1
ATOM 602 C CA . LEU A 1 81 ? 18.295 49.495 1.329 1.00 92.81 81 LEU A CA 1
ATOM 603 C C . LEU A 1 81 ? 17.344 49.957 2.440 1.00 92.81 81 LEU A C 1
ATOM 605 O O . LEU A 1 81 ? 16.774 49.131 3.156 1.00 92.81 81 LEU A O 1
ATOM 609 N N . ASP A 1 82 ? 17.124 51.267 2.543 1.00 88.12 82 ASP A N 1
ATOM 610 C CA . ASP A 1 82 ? 16.089 51.858 3.397 1.00 88.12 82 ASP A CA 1
ATOM 611 C C . ASP A 1 82 ? 14.667 51.647 2.823 1.00 88.12 82 ASP A C 1
ATOM 613 O O . ASP A 1 82 ? 14.462 51.059 1.755 1.00 88.12 82 ASP A O 1
ATOM 617 N N . ASP A 1 83 ? 13.642 52.134 3.532 1.00 81.81 83 ASP A N 1
ATOM 618 C CA . ASP A 1 83 ? 12.242 52.058 3.078 1.00 81.81 83 ASP A CA 1
ATOM 619 C C . ASP A 1 83 ? 11.972 52.893 1.801 1.00 81.81 83 ASP A C 1
ATOM 621 O O . ASP A 1 83 ? 10.977 52.643 1.116 1.00 81.81 83 ASP A O 1
ATOM 625 N N . ASN A 1 84 ? 12.853 53.837 1.454 1.00 82.38 84 ASN A N 1
ATOM 626 C CA . ASN A 1 84 ? 12.766 54.677 0.256 1.00 82.38 84 ASN A CA 1
ATOM 627 C C . ASN A 1 84 ? 13.538 54.090 -0.943 1.00 82.38 84 ASN A C 1
ATOM 629 O O . ASN A 1 84 ? 13.446 54.626 -2.047 1.00 82.38 84 ASN A O 1
ATOM 633 N N . GLY A 1 85 ? 14.273 52.990 -0.746 1.00 84.19 85 GLY A N 1
ATOM 634 C CA . GLY A 1 85 ? 15.088 52.338 -1.769 1.00 84.19 85 GLY A CA 1
ATOM 635 C C . GLY A 1 85 ? 16.501 52.908 -1.930 1.00 84.19 85 GLY A C 1
ATOM 636 O O . GLY A 1 85 ? 17.158 52.576 -2.917 1.00 84.19 85 GLY A O 1
ATOM 637 N N . ASN A 1 86 ? 16.977 53.733 -0.993 1.00 90.75 86 ASN A N 1
ATOM 638 C CA . ASN A 1 86 ? 18.345 54.255 -0.969 1.00 90.75 86 ASN A CA 1
ATOM 639 C C . ASN A 1 86 ? 19.272 53.315 -0.192 1.00 90.75 86 ASN A C 1
ATOM 641 O O . ASN A 1 86 ? 18.849 52.701 0.785 1.00 90.75 86 ASN A O 1
ATOM 645 N N . GLU A 1 87 ? 20.542 53.222 -0.594 1.00 92.62 87 GLU A N 1
ATOM 646 C CA . GLU A 1 87 ? 21.540 52.477 0.182 1.00 92.62 87 GLU A CA 1
ATOM 647 C C . GLU A 1 87 ? 21.833 53.172 1.515 1.00 92.62 87 GLU A C 1
ATOM 649 O O . GLU A 1 87 ? 22.062 54.382 1.557 1.00 92.62 87 GLU A O 1
ATOM 654 N N . VAL A 1 88 ? 21.800 52.399 2.602 1.00 92.19 88 VAL A N 1
ATOM 655 C CA . VAL A 1 88 ? 22.061 52.896 3.961 1.00 92.19 88 VAL A CA 1
ATOM 656 C C . VAL A 1 88 ? 23.561 52.996 4.237 1.00 92.19 88 VAL A C 1
ATOM 658 O O . VAL A 1 88 ? 24.366 52.290 3.621 1.00 92.19 88 VAL A O 1
ATOM 661 N N . ALA A 1 89 ? 23.956 53.860 5.174 1.00 89.38 89 ALA A N 1
ATOM 662 C CA . ALA A 1 89 ? 25.357 53.969 5.567 1.00 89.38 89 ALA A CA 1
ATOM 663 C C . ALA A 1 89 ? 25.827 52.732 6.360 1.00 89.38 89 ALA A C 1
ATOM 665 O O . ALA A 1 89 ? 25.034 51.960 6.900 1.00 89.38 89 ALA A O 1
ATOM 666 N N . LEU A 1 90 ? 27.147 52.542 6.471 1.00 88.31 90 LEU A N 1
ATOM 667 C CA . LEU A 1 90 ? 27.710 51.476 7.308 1.00 88.31 90 LEU A CA 1
ATOM 668 C C . LEU A 1 90 ? 27.231 51.613 8.762 1.00 88.31 90 LEU A C 1
ATOM 670 O O . LEU A 1 90 ? 27.275 52.695 9.346 1.00 88.31 90 LEU A O 1
ATOM 674 N N . GLY A 1 91 ? 26.808 50.496 9.351 1.00 86.69 91 GLY A N 1
ATOM 675 C CA . GLY A 1 91 ? 26.223 50.428 10.691 1.00 86.69 91 GLY A CA 1
ATOM 676 C C . GLY A 1 91 ? 24.735 50.787 10.769 1.00 86.69 91 GLY A C 1
ATOM 677 O O . GLY A 1 91 ? 24.134 50.575 11.822 1.00 86.69 91 GLY A O 1
ATOM 678 N N . GLU A 1 92 ? 24.124 51.277 9.688 1.00 88.69 92 GLU A N 1
ATOM 679 C CA . GLU A 1 92 ? 22.686 51.546 9.634 1.00 88.69 92 GLU A CA 1
ATOM 680 C C . GLU A 1 92 ? 21.901 50.317 9.143 1.00 88.69 92 GLU A C 1
ATOM 682 O O . GLU A 1 92 ? 22.396 49.547 8.314 1.00 88.69 92 GLU A O 1
ATOM 687 N N . PRO A 1 93 ? 20.687 50.077 9.673 1.00 87.94 93 PRO A N 1
ATOM 688 C CA . PRO A 1 93 ? 19.874 48.933 9.280 1.00 87.94 93 PRO A CA 1
ATOM 689 C C . PRO A 1 93 ? 19.239 49.147 7.903 1.00 87.94 93 PRO A C 1
ATOM 691 O O . PRO A 1 93 ? 18.569 50.152 7.675 1.00 87.94 93 PRO A O 1
ATOM 694 N N . GLY A 1 94 ? 19.373 48.161 7.015 1.00 91.75 94 GLY A N 1
ATOM 695 C CA . GLY A 1 94 ? 18.715 48.149 5.705 1.00 91.75 94 GLY A CA 1
ATOM 696 C C . GLY A 1 94 ? 18.269 46.750 5.284 1.00 91.75 94 GLY A C 1
ATOM 697 O O . GLY A 1 94 ? 18.787 45.742 5.769 1.00 91.75 94 GLY A O 1
ATOM 698 N N . GLU A 1 95 ? 17.281 46.675 4.393 1.00 94.31 95 GLU A N 1
ATOM 699 C CA . GLU A 1 95 ? 16.827 45.419 3.793 1.00 94.31 95 GLU A CA 1
ATOM 700 C C . GLU A 1 95 ? 17.934 44.829 2.916 1.00 94.31 95 GLU A C 1
ATOM 702 O O . GLU A 1 95 ? 18.474 45.514 2.049 1.00 94.31 95 GLU A O 1
ATOM 707 N N . VAL A 1 96 ? 18.238 43.549 3.121 1.00 95.12 96 VAL A N 1
ATOM 708 C CA . VAL A 1 96 ? 19.275 42.819 2.395 1.00 95.12 96 VAL A CA 1
ATOM 709 C C . VAL A 1 96 ? 18.773 42.474 0.995 1.00 95.12 96 VAL A C 1
ATOM 711 O O . VAL A 1 96 ? 17.739 41.819 0.829 1.00 95.12 96 VAL A O 1
ATOM 714 N N . TYR A 1 97 ? 19.522 42.884 -0.022 1.00 96.25 97 TYR A N 1
ATOM 715 C CA . TYR A 1 97 ? 19.326 42.482 -1.413 1.00 96.25 97 TYR A CA 1
ATOM 716 C C . TYR A 1 97 ? 20.551 41.698 -1.863 1.00 96.25 97 TYR A C 1
ATOM 718 O O . TYR A 1 97 ? 21.663 42.192 -1.715 1.00 96.25 97 TYR A O 1
ATOM 726 N N . ILE A 1 98 ? 20.351 40.511 -2.438 1.00 96.69 98 ILE A N 1
ATOM 727 C CA . ILE A 1 98 ? 21.445 39.610 -2.838 1.00 96.69 98 ILE A CA 1
ATOM 728 C C . ILE A 1 98 ? 21.410 39.343 -4.336 1.00 96.69 98 ILE A C 1
ATOM 730 O O . ILE A 1 98 ? 20.345 39.120 -4.914 1.00 96.69 98 ILE A O 1
ATOM 734 N N . ARG A 1 99 ? 22.585 39.305 -4.961 1.00 95.94 99 ARG A N 1
ATOM 735 C CA . ARG A 1 99 ? 22.771 38.839 -6.335 1.00 95.94 99 ARG A CA 1
ATOM 736 C C . ARG A 1 99 ? 24.000 37.940 -6.409 1.00 95.94 99 ARG A C 1
ATOM 738 O O . ARG A 1 99 ? 25.057 38.294 -5.906 1.00 95.94 99 ARG A O 1
ATOM 745 N N . GLY A 1 100 ? 23.864 36.779 -7.038 1.00 94.06 100 GLY A N 1
ATOM 746 C CA . GLY A 1 100 ? 24.963 35.827 -7.175 1.00 94.06 100 GLY A CA 1
ATOM 747 C C . GLY A 1 100 ? 24.524 34.518 -7.835 1.00 94.06 100 GLY A C 1
ATOM 748 O O . GLY A 1 100 ? 23.325 34.316 -8.058 1.00 94.06 100 GLY A O 1
ATOM 749 N N . PRO A 1 101 ? 25.470 33.626 -8.174 1.00 91.81 101 PRO A N 1
ATOM 750 C CA . PRO A 1 101 ? 25.189 32.350 -8.841 1.00 91.81 101 PRO A CA 1
ATOM 751 C C . PRO A 1 101 ? 24.337 31.383 -8.002 1.00 91.81 101 PRO A C 1
ATOM 753 O O . PRO A 1 101 ? 23.711 30.482 -8.554 1.00 91.81 101 PRO A O 1
ATOM 756 N N . GLN A 1 102 ? 24.299 31.571 -6.685 1.00 92.31 102 GLN A N 1
ATOM 757 C CA . GLN A 1 102 ? 23.514 30.781 -5.741 1.00 92.31 102 GLN A CA 1
ATOM 758 C C . GLN A 1 102 ? 22.031 31.175 -5.691 1.00 92.31 102 GLN A C 1
ATOM 760 O O . GLN A 1 102 ? 21.221 30.425 -5.142 1.00 92.31 102 GLN A O 1
ATOM 765 N N . VAL A 1 103 ? 21.658 32.338 -6.241 1.00 94.31 103 VAL A N 1
ATOM 766 C CA . VAL A 1 103 ? 20.267 32.809 -6.258 1.00 94.31 103 VAL A CA 1
ATOM 767 C C . VAL A 1 103 ? 19.436 31.940 -7.205 1.00 94.31 103 VAL A C 1
ATOM 769 O O . VAL A 1 103 ? 19.826 31.677 -8.343 1.00 94.31 103 VAL A O 1
ATOM 772 N N . CYS A 1 104 ? 18.266 31.495 -6.749 1.00 93.06 104 CYS A N 1
ATOM 773 C CA . CYS A 1 104 ? 17.372 30.661 -7.539 1.00 93.06 104 CYS A CA 1
ATOM 774 C C . CYS A 1 104 ? 16.901 31.386 -8.815 1.00 93.06 104 CYS A C 1
ATOM 776 O O . CYS A 1 104 ? 16.717 32.600 -8.847 1.00 93.06 104 CYS A O 1
ATOM 778 N N . LEU A 1 105 ? 16.674 30.632 -9.896 1.00 91.19 105 LEU A N 1
ATOM 779 C CA . LEU A 1 105 ? 16.329 31.226 -11.195 1.00 91.19 105 LEU A CA 1
ATOM 780 C C . LEU A 1 105 ? 14.920 31.837 -11.228 1.00 91.19 105 LEU A C 1
ATOM 782 O O . LEU A 1 105 ? 14.685 32.818 -11.931 1.00 91.19 105 LEU A O 1
ATOM 786 N N . ARG A 1 106 ? 13.964 31.189 -10.553 1.00 91.88 106 ARG A N 1
ATOM 787 C CA . ARG A 1 106 ? 12.544 31.569 -10.485 1.00 91.88 106 ARG A CA 1
ATOM 788 C C . ARG A 1 106 ? 11.794 30.704 -9.478 1.00 91.88 106 ARG A C 1
ATOM 790 O O . ARG A 1 106 ? 12.211 29.583 -9.187 1.00 91.88 106 ARG A O 1
ATOM 797 N N . TYR A 1 107 ? 10.608 31.152 -9.079 1.00 91.12 107 TYR A N 1
ATOM 798 C CA . TYR A 1 107 ? 9.623 30.287 -8.432 1.00 91.12 107 TYR A CA 1
ATOM 799 C C . TYR A 1 107 ? 8.931 29.404 -9.478 1.00 91.12 107 TYR A C 1
ATOM 801 O O . TYR A 1 107 ? 8.450 29.879 -10.513 1.00 91.12 107 TYR A O 1
ATOM 809 N N . TRP A 1 108 ? 8.875 28.096 -9.223 1.00 89.69 108 TRP A N 1
ATOM 810 C CA . TRP A 1 108 ? 8.329 27.121 -10.168 1.00 89.69 108 TRP A CA 1
ATOM 811 C C . TRP A 1 108 ? 6.861 27.409 -10.504 1.00 89.69 108 TRP A C 1
ATOM 813 O O . TRP A 1 108 ? 6.002 27.406 -9.627 1.00 89.69 108 TRP A O 1
ATOM 823 N N . LYS A 1 109 ? 6.580 27.662 -11.791 1.00 90.06 109 LYS A N 1
ATOM 824 C CA . LYS A 1 109 ? 5.247 28.008 -12.326 1.00 90.06 109 LYS A CA 1
ATOM 825 C C . LYS A 1 109 ? 4.559 29.195 -11.628 1.00 90.06 109 LYS A C 1
ATOM 827 O O . LYS A 1 109 ? 3.354 29.368 -11.780 1.00 90.06 109 LYS A O 1
ATOM 832 N N . ASN A 1 110 ? 5.309 30.037 -10.917 1.00 90.62 110 ASN A N 1
ATOM 833 C CA . ASN A 1 110 ? 4.776 31.209 -10.233 1.00 90.62 110 ASN A CA 1
ATOM 834 C C . ASN A 1 110 ? 5.499 32.475 -10.709 1.00 90.62 110 ASN A C 1
ATOM 836 O O . ASN A 1 110 ? 6.439 32.978 -10.088 1.00 90.62 110 ASN A O 1
ATOM 840 N N . ASN A 1 111 ? 5.053 32.978 -11.861 1.00 90.19 111 ASN A N 1
ATOM 841 C CA . ASN A 1 111 ? 5.625 34.171 -12.483 1.00 90.19 111 ASN A CA 1
ATOM 842 C C . ASN A 1 111 ? 5.388 35.438 -11.648 1.00 90.19 111 ASN A C 1
ATOM 844 O O . ASN A 1 111 ? 6.194 36.361 -11.728 1.00 90.19 111 ASN A O 1
ATOM 848 N N . VAL A 1 112 ? 4.312 35.483 -10.855 1.00 91.94 112 VAL A N 1
ATOM 849 C CA . VAL A 1 112 ? 4.001 36.620 -9.975 1.00 91.94 112 VAL A CA 1
ATOM 850 C C . VAL A 1 112 ? 5.022 36.688 -8.844 1.00 91.94 112 VAL A C 1
ATOM 852 O O . VAL A 1 112 ? 5.759 37.666 -8.765 1.00 91.94 112 VAL A O 1
ATOM 855 N N . ALA A 1 113 ? 5.174 35.608 -8.070 1.00 85.69 113 ALA A N 1
ATOM 856 C CA . ALA A 1 113 ? 6.153 35.550 -6.982 1.00 85.69 113 ALA A CA 1
ATOM 857 C C . ALA A 1 113 ? 7.591 35.774 -7.478 1.00 85.69 113 ALA A C 1
ATOM 859 O O . ALA A 1 113 ? 8.380 36.445 -6.821 1.00 85.69 113 ALA A O 1
ATOM 860 N N . THR A 1 114 ? 7.918 35.272 -8.676 1.00 91.12 114 THR A N 1
ATOM 861 C CA . THR A 1 114 ? 9.227 35.517 -9.302 1.00 91.12 114 THR A CA 1
ATOM 862 C C . THR A 1 114 ? 9.475 37.003 -9.538 1.00 91.12 114 THR A C 1
ATOM 864 O O . THR A 1 114 ? 10.535 37.490 -9.167 1.00 91.12 114 THR A O 1
ATOM 867 N N . LYS A 1 115 ? 8.509 37.734 -10.108 1.00 90.81 115 LYS A N 1
ATOM 868 C CA . LYS A 1 115 ? 8.648 39.178 -10.364 1.00 90.81 115 LYS A CA 1
ATOM 869 C C . LYS A 1 115 ? 8.633 40.020 -9.086 1.00 90.81 115 LYS A C 1
ATOM 871 O O . LYS A 1 115 ? 9.237 41.087 -9.055 1.00 90.81 115 LYS A O 1
ATOM 876 N N . GLU A 1 116 ? 7.928 39.570 -8.052 1.00 89.81 116 GLU A N 1
ATOM 877 C CA . GLU A 1 116 ? 7.883 40.263 -6.761 1.00 89.81 116 GLU A CA 1
ATOM 878 C C . GLU A 1 116 ? 9.208 40.140 -5.998 1.00 89.81 116 GLU A C 1
ATOM 880 O O . GLU A 1 116 ? 9.682 41.127 -5.430 1.00 89.81 116 GLU A O 1
ATOM 885 N N . ALA A 1 117 ? 9.808 38.947 -6.012 1.00 89.50 117 ALA A N 1
ATOM 886 C CA . ALA A 1 117 ? 10.998 38.620 -5.234 1.00 89.50 117 ALA A CA 1
ATOM 887 C C . ALA A 1 117 ? 12.321 38.862 -5.975 1.00 89.50 117 ALA A C 1
ATOM 889 O O . ALA A 1 117 ? 13.311 39.183 -5.326 1.00 89.50 117 ALA A O 1
ATOM 890 N N . ILE A 1 118 ? 12.361 38.711 -7.303 1.00 93.50 118 ILE A N 1
ATOM 891 C CA . ILE A 1 118 ? 13.574 38.877 -8.113 1.00 93.50 118 ILE A CA 1
ATOM 892 C C . ILE A 1 118 ? 13.347 40.018 -9.102 1.00 93.50 118 ILE A C 1
ATOM 894 O O . ILE A 1 118 ? 12.449 39.970 -9.946 1.00 93.50 118 ILE A O 1
ATOM 898 N N . SER A 1 119 ? 14.160 41.065 -8.995 1.00 90.69 119 SER A N 1
ATOM 899 C CA . SER A 1 119 ? 14.104 42.203 -9.909 1.00 90.69 119 SER A CA 1
ATOM 900 C C . SER A 1 119 ? 14.579 41.831 -11.321 1.00 90.69 119 SER A C 1
ATOM 902 O O . SER A 1 119 ? 15.237 40.812 -11.540 1.00 90.69 119 SER A O 1
ATOM 904 N N . SER A 1 120 ? 14.276 42.675 -12.310 1.00 86.94 120 SER A N 1
ATOM 905 C CA . SER A 1 120 ? 14.695 42.465 -13.706 1.00 86.94 120 SER A CA 1
ATOM 906 C C . SER A 1 120 ? 16.218 42.396 -13.885 1.00 86.94 120 SER A C 1
ATOM 908 O O . SER A 1 120 ? 16.702 41.718 -14.787 1.00 86.94 120 SER A O 1
ATOM 910 N N . ASP A 1 121 ? 16.971 43.064 -13.014 1.00 90.25 121 ASP A N 1
ATOM 911 C CA . ASP A 1 121 ? 18.436 43.055 -12.926 1.00 90.25 121 ASP A CA 1
ATOM 912 C C . ASP A 1 121 ? 18.986 41.986 -11.953 1.00 90.25 121 ASP A C 1
ATOM 914 O O . ASP A 1 121 ? 20.162 42.020 -11.580 1.00 90.25 121 ASP A O 1
ATOM 918 N N . LYS A 1 122 ? 18.150 40.991 -11.614 1.00 90.62 122 LYS A N 1
ATOM 919 C CA . LYS A 1 122 ? 18.473 39.766 -10.861 1.00 90.62 122 LYS A CA 1
ATOM 920 C C . LYS A 1 122 ? 18.852 39.964 -9.388 1.00 90.62 122 LYS A C 1
ATOM 922 O O . LYS A 1 122 ? 19.517 39.100 -8.821 1.00 90.62 122 LYS A O 1
ATOM 927 N N . TRP A 1 123 ? 18.413 41.046 -8.748 1.00 95.88 123 TRP A N 1
ATOM 928 C CA . TRP A 1 123 ? 18.498 41.159 -7.291 1.00 95.88 123 TRP A CA 1
ATOM 929 C C . TRP A 1 123 ? 17.344 40.420 -6.630 1.00 95.88 123 TRP A C 1
ATOM 931 O O . TRP A 1 123 ? 16.174 40.677 -6.921 1.00 95.88 123 TRP A O 1
ATOM 941 N N . LEU A 1 124 ? 17.680 39.539 -5.698 1.00 95.69 124 LEU A N 1
ATOM 942 C CA . LEU A 1 124 ? 16.737 38.925 -4.782 1.00 95.69 124 LEU A CA 1
ATOM 943 C C . LEU A 1 124 ? 16.436 39.890 -3.632 1.00 95.69 124 LEU A C 1
ATOM 945 O O . LEU A 1 124 ? 17.341 40.280 -2.894 1.00 95.69 124 LEU A O 1
ATOM 949 N N . LYS A 1 125 ? 15.158 40.218 -3.449 1.00 94.50 125 LYS A N 1
ATOM 950 C CA . LYS A 1 125 ? 14.636 40.933 -2.279 1.00 94.50 125 LYS A CA 1
ATOM 951 C C . LYS A 1 125 ? 14.399 39.926 -1.159 1.00 94.50 125 LYS A C 1
ATOM 953 O O . LYS A 1 125 ? 13.494 39.097 -1.256 1.00 94.50 125 LYS A O 1
ATOM 958 N N . THR A 1 126 ? 15.216 39.965 -0.112 1.00 92.31 126 THR A N 1
ATOM 959 C CA . THR A 1 126 ? 15.204 38.909 0.919 1.00 92.31 126 THR A CA 1
ATOM 960 C C . THR A 1 126 ? 14.109 39.121 1.969 1.00 92.31 126 THR A C 1
ATOM 962 O O . THR A 1 126 ? 13.600 38.165 2.560 1.00 92.31 126 THR A O 1
ATOM 965 N N . GLY A 1 127 ? 13.724 40.381 2.203 1.00 89.50 127 GLY A N 1
ATOM 966 C CA . GLY A 1 127 ? 12.866 40.776 3.314 1.00 89.50 127 GLY A CA 1
ATOM 967 C C . GLY A 1 127 ? 13.522 40.668 4.695 1.00 89.50 127 GLY A C 1
ATOM 968 O O . GLY A 1 127 ? 12.828 40.913 5.684 1.00 89.50 127 GLY A O 1
ATOM 969 N N . ASP A 1 128 ? 14.804 40.309 4.782 1.00 91.00 128 ASP A N 1
ATOM 970 C CA . ASP A 1 128 ? 15.606 40.360 6.007 1.00 91.00 128 ASP A CA 1
ATOM 971 C C . ASP A 1 128 ? 16.303 41.725 6.101 1.00 91.00 128 ASP A C 1
ATOM 973 O O . ASP A 1 128 ? 16.673 42.314 5.088 1.00 91.00 128 ASP A O 1
ATOM 977 N N . VAL A 1 129 ? 16.457 42.251 7.312 1.00 90.50 129 VAL A N 1
ATOM 978 C CA . VAL A 1 129 ? 17.118 43.527 7.607 1.00 90.50 129 VAL A CA 1
ATOM 979 C C . VAL A 1 129 ? 18.421 43.236 8.330 1.00 90.50 129 VAL A C 1
ATOM 981 O O . VAL A 1 129 ? 18.436 42.469 9.295 1.00 90.50 129 VAL A O 1
ATOM 984 N N . ALA A 1 130 ? 19.509 43.851 7.879 1.00 93.44 130 ALA A N 1
ATOM 985 C CA . ALA A 1 130 ? 20.831 43.675 8.459 1.00 93.44 130 ALA A CA 1
ATOM 986 C C . ALA A 1 130 ? 21.545 45.013 8.655 1.00 93.44 130 ALA A C 1
ATOM 988 O O . ALA A 1 130 ? 21.203 46.010 8.022 1.00 93.44 130 ALA A O 1
ATOM 989 N N . ILE A 1 131 ? 22.560 45.000 9.515 1.00 93.62 131 ILE A N 1
ATOM 990 C CA . ILE A 1 131 ? 23.603 46.029 9.578 1.00 93.62 131 ILE A CA 1
ATOM 991 C C . ILE A 1 131 ? 24.913 45.431 9.069 1.00 93.62 131 ILE A C 1
ATOM 993 O O . ILE A 1 131 ? 25.177 44.246 9.293 1.00 93.62 131 ILE A O 1
ATOM 997 N N . CYS A 1 132 ? 25.734 46.248 8.414 1.00 94.75 132 CYS A N 1
ATOM 998 C CA . CYS A 1 132 ? 27.073 45.875 7.963 1.00 94.75 132 CYS A CA 1
ATOM 999 C C . CYS A 1 132 ? 28.112 46.832 8.553 1.00 94.75 132 CYS A C 1
ATOM 1001 O O . CYS A 1 132 ? 27.918 48.049 8.504 1.00 94.75 132 CYS A O 1
ATOM 1003 N N . ASP A 1 133 ? 29.193 46.300 9.124 1.00 93.19 133 ASP A N 1
ATOM 1004 C CA . ASP A 1 133 ? 30.301 47.117 9.627 1.00 93.19 133 ASP A CA 1
ATOM 1005 C C . ASP A 1 133 ? 31.353 47.419 8.544 1.00 93.19 133 ASP A C 1
ATOM 1007 O O . ASP A 1 133 ? 31.314 46.931 7.415 1.00 93.19 133 ASP A O 1
ATOM 1011 N N . ASN A 1 134 ? 32.353 48.223 8.903 1.00 90.19 134 ASN A N 1
ATOM 1012 C CA . ASN A 1 134 ? 33.459 48.576 8.010 1.00 90.19 134 ASN A CA 1
ATOM 1013 C C . ASN A 1 134 ? 34.415 47.413 7.676 1.00 90.19 134 ASN A C 1
ATOM 1015 O O . ASN A 1 134 ? 35.292 47.582 6.831 1.00 90.19 134 ASN A O 1
ATOM 1019 N N . ARG A 1 135 ? 34.268 46.248 8.320 1.00 88.12 135 ARG A N 1
ATOM 1020 C CA . ARG A 1 135 ? 35.013 45.015 8.019 1.00 88.12 135 ARG A CA 1
ATOM 1021 C C . ARG A 1 135 ? 34.215 44.088 7.098 1.00 88.12 135 ARG A C 1
ATOM 1023 O O . ARG A 1 135 ? 34.692 42.994 6.794 1.00 88.12 135 ARG A O 1
ATOM 1030 N N . GLY A 1 136 ? 33.019 44.492 6.669 1.00 90.00 136 GLY A N 1
ATOM 1031 C CA . GLY A 1 136 ? 32.134 43.683 5.835 1.00 90.00 136 GLY A CA 1
ATOM 1032 C C . GLY A 1 136 ? 31.434 42.559 6.597 1.00 90.00 136 GLY A C 1
ATOM 1033 O O . GLY A 1 136 ? 31.003 41.592 5.971 1.00 90.00 136 GLY A O 1
ATOM 1034 N N . TYR A 1 137 ? 31.363 42.643 7.929 1.00 93.81 137 TYR A N 1
ATOM 1035 C CA . TYR A 1 137 ? 30.616 41.695 8.748 1.00 93.81 137 TYR A CA 1
ATOM 1036 C C . TYR A 1 137 ? 29.157 42.122 8.859 1.00 93.81 137 TYR A C 1
ATOM 1038 O O . TYR A 1 137 ? 28.861 43.297 9.075 1.00 93.81 137 TYR A O 1
ATOM 1046 N N . PHE A 1 138 ? 28.253 41.154 8.741 1.00 94.38 138 PHE A N 1
ATOM 1047 C CA . PHE A 1 138 ? 26.815 41.376 8.779 1.00 94.38 138 PHE A CA 1
ATOM 1048 C C . PHE A 1 138 ? 26.204 40.851 10.081 1.00 94.38 138 PHE A C 1
ATOM 1050 O O . PHE A 1 138 ? 26.556 39.772 10.564 1.00 94.38 138 PHE A O 1
ATOM 1057 N N . TRP A 1 139 ? 25.226 41.584 10.613 1.00 92.75 139 TRP A N 1
ATOM 1058 C CA . TRP A 1 139 ? 24.340 41.123 11.684 1.00 92.75 139 TRP A CA 1
ATOM 1059 C C . TRP A 1 139 ? 22.901 41.224 11.211 1.00 92.75 139 TRP A C 1
ATOM 1061 O O . TRP A 1 139 ? 22.458 42.290 10.784 1.00 92.75 139 TRP A O 1
ATOM 1071 N N . ILE A 1 140 ? 22.170 40.116 11.305 1.00 90.75 140 ILE A N 1
ATOM 1072 C CA . ILE A 1 140 ? 20.743 40.093 10.992 1.00 90.75 140 ILE A CA 1
ATOM 1073 C C . ILE A 1 140 ? 19.992 40.715 12.162 1.00 90.75 140 ILE A C 1
ATOM 1075 O O . ILE A 1 140 ? 20.064 40.220 13.286 1.00 90.75 140 ILE A O 1
ATOM 1079 N N . VAL A 1 141 ? 19.291 41.808 11.879 1.00 84.31 141 VAL A N 1
ATOM 1080 C CA . VAL A 1 141 ? 18.525 42.577 12.859 1.00 84.31 141 VAL A CA 1
ATOM 1081 C C . VAL A 1 141 ? 17.151 41.944 13.048 1.00 84.31 141 VAL A C 1
ATOM 1083 O O . VAL A 1 141 ? 16.802 41.564 14.161 1.00 84.31 141 VAL A O 1
ATOM 1086 N N . ASP A 1 142 ? 16.370 41.830 11.969 1.00 80.44 142 ASP A N 1
ATOM 1087 C CA . ASP A 1 142 ? 15.026 41.238 11.983 1.00 80.44 142 ASP A CA 1
ATOM 1088 C C . ASP A 1 142 ? 14.495 41.034 10.546 1.00 80.44 142 ASP A C 1
ATOM 1090 O O . ASP A 1 142 ? 15.202 41.265 9.567 1.00 80.44 142 ASP A O 1
ATOM 1094 N N . ARG A 1 143 ? 13.230 40.640 10.393 1.00 82.00 143 ARG A N 1
ATOM 1095 C CA . ARG A 1 143 ? 12.489 40.646 9.123 1.00 82.00 143 ARG A CA 1
ATOM 1096 C C . ARG A 1 143 ? 11.786 41.986 8.921 1.00 82.00 143 ARG A C 1
ATOM 1098 O O . ARG A 1 143 ? 11.068 42.454 9.801 1.00 82.00 143 ARG A O 1
ATOM 1105 N N . LYS A 1 144 ? 11.839 42.549 7.711 1.00 80.81 144 LYS A N 1
ATOM 1106 C CA . LYS A 1 144 ? 11.170 43.818 7.348 1.00 80.81 144 LYS A CA 1
ATOM 1107 C C . LYS A 1 144 ? 9.676 43.831 7.689 1.00 80.81 144 LYS A C 1
ATOM 1109 O O . LYS A 1 144 ? 9.142 44.835 8.142 1.00 80.81 144 LYS A O 1
ATOM 1114 N N . LYS A 1 145 ? 8.992 42.695 7.505 1.00 78.88 145 LYS A N 1
ATOM 1115 C CA . LYS A 1 145 ? 7.561 42.529 7.827 1.00 78.88 145 LYS A CA 1
ATOM 1116 C C . LYS A 1 145 ? 7.279 42.341 9.323 1.00 78.88 145 LYS A C 1
ATOM 1118 O O . LYS A 1 145 ? 6.109 42.227 9.688 1.00 78.88 145 LYS A O 1
ATOM 1123 N N . GLU A 1 146 ? 8.300 42.217 10.165 1.00 79.00 146 GLU A N 1
ATOM 1124 C CA . GLU A 1 146 ? 8.194 41.966 11.610 1.00 79.00 146 GLU A CA 1
ATOM 1125 C C . GLU A 1 146 ? 8.583 43.162 12.479 1.00 79.00 146 GLU A C 1
ATOM 1127 O O . GLU A 1 146 ? 8.165 43.209 13.635 1.00 79.00 146 GLU A O 1
ATOM 1132 N N . LEU A 1 147 ? 9.275 44.151 11.912 1.00 82.44 147 LEU A N 1
ATOM 1133 C CA . LEU A 1 147 ? 9.621 45.398 12.588 1.00 82.44 147 LEU A CA 1
ATOM 1134 C C . LEU A 1 147 ? 8.379 46.167 13.056 1.00 82.44 147 LEU A C 1
ATOM 1136 O O . LEU A 1 147 ? 7.434 46.381 12.296 1.00 82.44 147 LEU A O 1
ATOM 1140 N N . ILE A 1 148 ? 8.426 46.616 14.307 1.00 86.44 148 ILE A N 1
ATOM 1141 C CA . ILE A 1 148 ? 7.394 47.423 14.962 1.00 86.44 148 ILE A CA 1
ATOM 1142 C C . ILE A 1 148 ? 7.713 48.898 14.697 1.00 86.44 148 ILE A C 1
ATOM 1144 O O . ILE A 1 148 ? 8.849 49.324 14.913 1.00 86.44 148 ILE A O 1
ATOM 1148 N N . LYS A 1 149 ? 6.741 49.696 14.248 1.00 85.12 149 LYS A N 1
ATOM 1149 C CA . LYS A 1 149 ? 6.949 51.118 13.925 1.00 85.12 149 LYS A CA 1
ATOM 1150 C C . LYS A 1 149 ? 6.443 52.021 15.049 1.00 85.12 149 LYS A C 1
ATOM 1152 O O . LYS A 1 149 ? 5.252 52.288 15.153 1.00 85.12 149 LYS A O 1
ATOM 1157 N N . VAL A 1 150 ? 7.364 52.555 15.850 1.00 85.06 150 VAL A N 1
ATOM 1158 C CA . VAL A 1 150 ? 7.067 53.448 16.981 1.00 85.06 150 VAL A CA 1
ATOM 1159 C C . VAL A 1 150 ? 7.529 54.864 16.647 1.00 85.06 150 VAL A C 1
ATOM 1161 O O . VAL A 1 150 ? 8.729 55.112 16.570 1.00 85.06 150 VAL A O 1
ATOM 1164 N N . ASN A 1 151 ? 6.606 55.814 16.465 1.00 80.44 151 ASN A N 1
ATOM 1165 C CA . ASN A 1 151 ? 6.931 57.215 16.134 1.00 80.44 151 ASN A CA 1
ATOM 1166 C C . ASN A 1 151 ? 7.908 57.358 14.948 1.00 80.44 151 ASN A C 1
ATOM 1168 O O . ASN A 1 151 ? 8.902 58.074 15.040 1.00 80.44 151 ASN A O 1
ATOM 1172 N N . ALA A 1 152 ? 7.641 56.633 13.856 1.00 74.31 152 ALA A N 1
ATOM 1173 C CA . ALA A 1 152 ? 8.491 56.539 12.660 1.00 74.31 152 ALA A CA 1
ATOM 1174 C C . ALA A 1 152 ? 9.881 55.893 12.861 1.00 74.31 152 ALA A C 1
ATOM 1176 O O . ALA A 1 152 ? 10.643 55.792 11.902 1.00 74.31 152 ALA A O 1
ATOM 1177 N N . LEU A 1 153 ? 10.194 55.387 14.058 1.00 77.38 153 LEU A N 1
ATOM 1178 C CA . LEU A 1 153 ? 11.388 54.586 14.332 1.00 77.38 153 LEU A CA 1
ATOM 1179 C C . LEU A 1 153 ? 11.053 53.092 14.272 1.00 77.38 153 LEU A C 1
ATOM 1181 O O . LEU A 1 153 ? 9.984 52.663 14.710 1.00 77.38 153 LEU A O 1
ATOM 1185 N N . GLN A 1 154 ? 11.976 52.292 13.742 1.00 79.94 154 GLN A N 1
ATOM 1186 C CA . GLN A 1 154 ? 11.830 50.840 13.664 1.00 79.94 154 GLN A CA 1
ATOM 1187 C C . GLN A 1 154 ? 12.356 50.181 14.947 1.00 79.94 154 GLN A C 1
ATOM 1189 O O . GLN A 1 154 ? 13.460 50.469 15.407 1.00 79.94 154 GLN A O 1
ATOM 1194 N N . VAL A 1 155 ? 11.562 49.281 15.522 1.00 84.00 155 VAL A N 1
ATOM 1195 C CA . VAL A 1 155 ? 11.906 48.480 16.699 1.00 84.00 155 VAL A CA 1
ATOM 1196 C C . VAL A 1 155 ? 11.878 47.012 16.304 1.00 84.00 155 VAL A C 1
ATOM 1198 O O . VAL A 1 155 ? 10.842 46.510 15.870 1.00 84.00 155 VAL A O 1
ATOM 1201 N N . ALA A 1 156 ? 13.008 46.328 16.467 1.00 84.62 156 ALA A N 1
ATOM 1202 C CA . ALA A 1 156 ? 13.130 44.899 16.212 1.00 84.62 156 ALA A CA 1
ATOM 1203 C C . ALA A 1 156 ? 12.609 44.087 17.410 1.00 84.62 156 ALA A C 1
ATOM 1205 O O . ALA A 1 156 ? 13.163 44.210 18.509 1.00 84.62 156 ALA A O 1
ATOM 1206 N N . PRO A 1 157 ? 11.562 43.254 17.242 1.00 87.69 157 PRO A N 1
ATOM 1207 C CA . PRO A 1 157 ? 11.163 42.285 18.256 1.00 87.69 157 PRO A CA 1
ATOM 1208 C C . PRO A 1 157 ? 12.315 41.447 18.813 1.00 87.69 157 PRO A C 1
ATOM 1210 O O . PRO A 1 157 ? 12.403 41.286 20.031 1.00 87.69 157 PRO A O 1
ATOM 1213 N N . ALA A 1 158 ? 13.204 40.954 17.942 1.00 80.94 158 ALA A N 1
ATOM 1214 C CA . ALA A 1 158 ? 14.293 40.060 18.335 1.00 80.94 158 ALA A CA 1
ATOM 1215 C C . ALA A 1 158 ? 15.264 40.708 19.341 1.00 80.94 158 ALA A C 1
ATOM 1217 O O . ALA A 1 158 ? 15.743 40.048 20.263 1.00 80.94 158 ALA A O 1
ATOM 1218 N N . GLU A 1 159 ? 15.507 42.015 19.217 1.00 82.81 159 GLU A N 1
ATOM 1219 C CA . GLU A 1 159 ? 16.342 42.772 20.155 1.00 82.81 159 GLU A CA 1
ATOM 1220 C C . GLU A 1 159 ? 15.716 42.806 21.555 1.00 82.81 159 GLU A C 1
ATOM 1222 O O . GLU A 1 159 ? 16.378 42.532 22.554 1.00 82.81 159 GLU A O 1
ATOM 1227 N N . LEU A 1 160 ? 14.419 43.104 21.635 1.00 88.50 160 LEU A N 1
ATOM 1228 C CA . LEU A 1 160 ? 13.703 43.159 22.909 1.00 88.50 160 LEU A CA 1
ATOM 1229 C C . LEU A 1 160 ? 13.585 41.779 23.561 1.00 88.50 160 LEU A C 1
ATOM 1231 O O . LEU A 1 160 ? 13.668 41.669 24.782 1.00 88.50 160 LEU A O 1
ATOM 1235 N N . GLU A 1 161 ? 13.423 40.727 22.764 1.00 89.62 161 GLU A N 1
ATOM 1236 C CA . GLU A 1 161 ? 13.419 39.340 23.235 1.00 89.62 161 GLU A CA 1
ATOM 1237 C C . GLU A 1 161 ? 14.758 38.935 23.835 1.00 89.62 161 GLU A C 1
ATOM 1239 O O . GLU A 1 161 ? 14.780 38.356 24.920 1.00 89.62 161 GLU A O 1
ATOM 1244 N N . ALA A 1 162 ? 15.866 39.278 23.172 1.00 79.75 162 ALA A N 1
ATOM 1245 C CA . ALA A 1 162 ? 17.205 39.006 23.681 1.00 79.75 162 ALA A CA 1
ATOM 1246 C C . ALA A 1 162 ? 17.425 39.667 25.050 1.00 79.75 162 ALA A C 1
ATOM 1248 O O . ALA A 1 162 ? 17.825 38.985 25.992 1.00 79.75 162 ALA A O 1
ATOM 1249 N N . VAL A 1 163 ? 17.058 40.947 25.192 1.00 86.00 163 VAL A N 1
ATOM 1250 C CA . VAL A 1 163 ? 17.168 41.677 26.468 1.00 86.00 163 VAL A CA 1
ATOM 1251 C C . VAL A 1 163 ? 16.256 41.078 27.545 1.00 86.00 163 VAL A C 1
ATOM 1253 O O . VAL A 1 163 ? 16.659 40.953 28.698 1.00 86.00 163 VAL A O 1
ATOM 1256 N N . LEU A 1 164 ? 15.028 40.673 27.203 1.00 89.62 164 LEU A N 1
ATOM 1257 C CA . LEU A 1 164 ? 14.123 40.018 28.157 1.00 89.62 164 LEU A CA 1
ATOM 1258 C C . LEU A 1 164 ? 14.682 38.678 28.650 1.00 89.62 164 LEU A C 1
ATOM 1260 O O . LEU A 1 164 ? 14.552 38.356 29.829 1.00 89.62 164 LEU A O 1
ATOM 1264 N N . LEU A 1 165 ? 15.331 37.904 27.781 1.00 86.25 165 LEU A N 1
ATOM 1265 C CA . LEU A 1 165 ? 15.915 36.609 28.137 1.00 86.25 165 LEU A CA 1
ATOM 1266 C C . LEU A 1 165 ? 17.134 36.712 29.071 1.00 86.25 165 LEU A C 1
ATOM 1268 O O . LEU A 1 165 ? 17.521 35.693 29.645 1.00 86.25 165 LEU A O 1
ATOM 1272 N N . GLU A 1 166 ? 17.716 37.900 29.258 1.00 83.75 166 GLU A N 1
ATOM 1273 C CA . GLU A 1 166 ? 18.749 38.156 30.275 1.00 83.75 166 GLU A CA 1
ATOM 1274 C C . GLU A 1 166 ? 18.176 38.257 31.698 1.00 83.75 166 GLU A C 1
ATOM 1276 O O . GLU A 1 166 ? 18.916 38.165 32.679 1.00 83.75 166 GLU A O 1
ATOM 1281 N N . HIS A 1 167 ? 16.863 38.452 31.844 1.00 87.44 167 HIS A N 1
ATOM 1282 C CA . HIS A 1 167 ? 16.241 38.544 33.158 1.00 87.44 167 HIS A CA 1
ATOM 1283 C C . HIS A 1 167 ? 16.204 37.166 33.834 1.00 87.44 167 HIS A C 1
ATOM 1285 O O . HIS A 1 167 ? 15.608 36.219 33.324 1.00 87.44 167 HIS A O 1
ATOM 1291 N N . GLU A 1 168 ? 16.735 37.075 35.058 1.00 84.94 168 GLU A N 1
ATOM 1292 C CA . GLU A 1 168 ? 16.894 35.813 35.807 1.00 84.94 168 GLU A CA 1
ATOM 1293 C C . GLU A 1 168 ? 15.602 35.007 36.057 1.00 84.94 168 GLU A C 1
ATOM 1295 O O . GLU A 1 168 ? 15.666 33.829 36.390 1.00 84.94 168 GLU A O 1
ATOM 1300 N N . HIS A 1 169 ? 14.424 35.615 35.900 1.00 89.38 169 HIS A N 1
ATOM 1301 C CA . HIS A 1 169 ? 13.122 34.991 36.156 1.00 89.38 169 HIS A CA 1
ATOM 1302 C C . HIS A 1 169 ? 12.379 34.612 34.871 1.00 89.38 169 HIS A C 1
ATOM 1304 O O . HIS A 1 169 ? 11.342 33.949 34.935 1.00 89.38 169 HIS A O 1
ATOM 1310 N N . ILE A 1 170 ? 12.896 35.006 33.706 1.00 89.44 170 ILE A N 1
ATOM 1311 C CA . ILE A 1 170 ? 12.276 34.748 32.409 1.00 89.44 170 ILE A CA 1
ATOM 1312 C C . ILE A 1 170 ? 12.828 33.435 31.844 1.00 89.44 170 ILE A C 1
ATOM 1314 O O . ILE A 1 170 ? 14.038 33.220 31.759 1.00 89.44 170 ILE A O 1
ATOM 1318 N N . ALA A 1 171 ? 11.929 32.516 31.498 1.00 85.56 171 ALA A N 1
ATOM 1319 C CA . ALA A 1 171 ? 12.263 31.261 30.830 1.00 85.56 171 ALA A CA 1
ATOM 1320 C C . ALA A 1 171 ? 12.299 31.449 29.307 1.00 85.56 171 ALA A C 1
ATOM 1322 O O . ALA A 1 171 ? 13.214 30.954 28.640 1.00 85.56 171 ALA A O 1
ATOM 1323 N N . ASP A 1 172 ? 11.317 32.188 28.785 1.00 89.56 172 ASP A N 1
ATOM 1324 C CA . ASP A 1 172 ? 11.108 32.429 27.360 1.00 89.56 172 ASP A CA 1
ATOM 1325 C C . ASP A 1 172 ? 10.396 33.771 27.130 1.00 89.56 172 ASP A C 1
ATOM 1327 O O . ASP A 1 172 ? 9.648 34.231 27.997 1.00 89.56 172 ASP A O 1
ATOM 1331 N N . ALA A 1 173 ? 10.607 34.399 25.973 1.00 92.19 173 ALA A N 1
ATOM 1332 C CA . ALA A 1 173 ? 9.995 35.684 25.643 1.00 92.19 173 ALA A CA 1
ATOM 1333 C C . ALA A 1 173 ? 9.697 35.814 24.144 1.00 92.19 173 ALA A C 1
ATOM 1335 O O . ALA A 1 173 ? 10.478 35.374 23.303 1.00 92.19 173 ALA A O 1
ATOM 1336 N N . ALA A 1 174 ? 8.579 36.464 23.823 1.00 93.06 174 ALA A N 1
ATOM 1337 C CA . ALA A 1 174 ? 8.233 36.904 22.477 1.00 93.06 174 ALA A CA 1
ATOM 1338 C C . ALA A 1 174 ? 7.661 38.323 22.495 1.00 93.06 174 ALA A C 1
ATOM 1340 O O . ALA A 1 174 ? 6.818 38.657 23.327 1.00 93.06 174 ALA A O 1
ATOM 1341 N N . VAL A 1 175 ? 8.076 39.147 21.541 1.00 93.56 175 VAL A N 1
ATOM 1342 C CA . VAL A 1 175 ? 7.655 40.536 21.381 1.00 93.56 175 VAL A CA 1
ATOM 1343 C C . VAL A 1 175 ? 6.937 40.713 20.045 1.00 93.56 175 VAL A C 1
ATOM 1345 O O . VAL A 1 175 ? 7.318 40.149 19.020 1.00 93.56 175 VAL A O 1
ATOM 1348 N N . VAL A 1 176 ? 5.848 41.474 20.045 1.00 93.31 176 VAL A N 1
ATOM 1349 C CA . VAL A 1 176 ? 5.106 41.857 18.836 1.00 93.31 176 VAL A CA 1
ATOM 1350 C C . VAL A 1 176 ? 4.557 43.272 18.974 1.00 93.31 176 VAL A C 1
ATOM 1352 O O . VAL A 1 176 ? 4.405 43.785 20.083 1.00 93.31 176 VAL A O 1
ATOM 1355 N N . GLY A 1 177 ? 4.241 43.897 17.842 1.00 91.62 177 GLY A N 1
ATOM 1356 C CA . GLY A 1 177 ? 3.525 45.166 17.811 1.00 91.62 177 GLY A CA 1
ATOM 1357 C C . GLY A 1 177 ? 2.082 45.009 18.294 1.00 91.62 177 GLY A C 1
ATOM 1358 O O . GLY A 1 177 ? 1.382 44.057 17.927 1.00 91.62 177 GLY A O 1
ATOM 1359 N N . ILE A 1 178 ? 1.635 45.941 19.129 1.00 92.00 178 ILE A N 1
ATOM 1360 C CA . ILE A 1 178 ? 0.237 46.142 19.506 1.00 92.00 178 ILE A CA 1
ATOM 1361 C C . ILE A 1 178 ? -0.199 47.533 19.067 1.00 92.00 178 ILE A C 1
ATOM 1363 O O . ILE A 1 178 ? 0.494 48.512 19.324 1.00 92.00 178 ILE A O 1
ATOM 1367 N N . ILE A 1 179 ? -1.350 47.622 18.404 1.00 90.12 179 ILE A N 1
ATOM 1368 C CA . ILE A 1 179 ? -1.923 48.905 18.000 1.00 90.12 179 ILE A CA 1
ATOM 1369 C C . ILE A 1 179 ? -2.829 49.382 19.129 1.00 90.12 179 ILE A C 1
ATOM 1371 O O . ILE A 1 179 ? -3.820 48.724 19.444 1.00 90.12 179 ILE A O 1
ATOM 1375 N N . LEU A 1 180 ? -2.484 50.514 19.733 1.00 83.38 180 LEU A N 1
ATOM 1376 C CA . LEU A 1 180 ? -3.274 51.185 20.762 1.00 83.38 180 LEU A CA 1
ATOM 1377 C C . LEU A 1 180 ? -3.498 52.626 20.312 1.00 83.38 180 LEU A C 1
ATOM 1379 O O . LEU A 1 180 ? -2.538 53.329 20.008 1.00 83.38 180 LEU A O 1
ATOM 1383 N N . HIS A 1 181 ? -4.755 53.071 20.261 1.00 81.06 181 HIS A N 1
ATOM 1384 C CA . HIS A 1 181 ? -5.098 54.451 19.879 1.00 81.06 181 HIS A CA 1
ATOM 1385 C C . HIS A 1 181 ? -4.536 54.902 18.514 1.00 81.06 181 HIS A C 1
ATOM 1387 O O . HIS A 1 181 ? -4.268 56.081 18.311 1.00 81.06 181 HIS A O 1
ATOM 1393 N N . GLY A 1 182 ? -4.390 53.971 17.566 1.00 79.06 182 GLY A N 1
ATOM 1394 C CA . GLY A 1 182 ? -3.898 54.257 16.213 1.00 79.06 182 GLY A CA 1
ATOM 1395 C C . GLY A 1 182 ? -2.374 54.262 16.063 1.00 79.06 182 GLY A C 1
ATOM 1396 O O . GLY A 1 182 ? -1.893 54.415 14.945 1.00 79.06 182 GLY A O 1
ATOM 1397 N N . GLU A 1 183 ? -1.625 54.032 17.142 1.00 84.00 183 GLU A N 1
ATOM 1398 C CA . GLU A 1 183 ? -0.163 53.927 17.126 1.00 84.00 183 GLU A CA 1
ATOM 1399 C C . GLU A 1 183 ? 0.291 52.511 17.494 1.00 84.00 183 GLU A C 1
ATOM 1401 O O . GLU A 1 183 ? -0.343 51.829 18.304 1.00 84.00 183 GLU A O 1
ATOM 1406 N N . GLU A 1 184 ? 1.387 52.052 16.888 1.00 90.44 184 GLU A N 1
ATOM 1407 C CA . GLU A 1 184 ? 1.962 50.734 17.151 1.00 90.44 184 GLU A CA 1
ATOM 1408 C C . GLU A 1 184 ? 3.026 50.816 18.255 1.00 90.44 184 GLU A C 1
ATOM 1410 O O . GLU A 1 184 ? 3.913 51.667 18.232 1.00 90.44 184 GLU A O 1
ATOM 1415 N N . TRP A 1 185 ? 2.942 49.908 19.226 1.00 92.38 185 TRP A N 1
ATOM 1416 C CA . TRP A 1 185 ? 3.817 49.855 20.391 1.00 92.38 185 TRP A CA 1
ATOM 1417 C C . TRP A 1 185 ? 4.340 48.436 20.637 1.00 92.38 185 TRP A C 1
ATOM 1419 O O . TRP A 1 185 ? 3.631 47.471 20.357 1.00 92.38 185 TRP A O 1
ATOM 1429 N N . PRO A 1 186 ? 5.535 48.253 21.223 1.00 93.88 186 PRO A N 1
ATOM 1430 C CA . PRO A 1 186 ? 6.022 46.927 21.584 1.00 93.88 186 PRO A CA 1
ATOM 1431 C C . PRO A 1 186 ? 5.247 46.334 22.770 1.00 93.88 186 PRO A C 1
ATOM 1433 O O . PRO A 1 186 ? 5.058 46.995 23.800 1.00 93.88 186 PRO A O 1
ATOM 1436 N N . ARG A 1 187 ? 4.833 45.070 22.647 1.00 94.50 187 ARG A N 1
ATOM 1437 C CA . ARG A 1 187 ? 4.231 44.255 23.715 1.00 94.50 187 ARG A CA 1
ATOM 1438 C C . ARG A 1 187 ? 4.979 42.937 23.853 1.00 94.50 187 ARG A C 1
ATOM 1440 O O . ARG A 1 187 ? 5.262 42.289 22.849 1.00 94.50 187 ARG A O 1
ATOM 1447 N N . ALA A 1 188 ? 5.258 42.538 25.092 1.00 96.12 188 ALA A N 1
ATOM 1448 C CA . ALA A 1 188 ? 5.955 41.294 25.396 1.00 96.12 188 ALA A CA 1
ATOM 1449 C C . ALA A 1 188 ? 5.022 40.239 26.000 1.00 96.12 188 ALA A C 1
ATOM 1451 O O . ALA A 1 188 ? 4.222 40.531 26.893 1.00 96.12 188 ALA A O 1
ATOM 1452 N N . TYR A 1 189 ? 5.200 39.002 25.559 1.00 96.25 189 TYR A N 1
ATOM 1453 C CA . TYR A 1 189 ? 4.627 37.793 26.129 1.00 96.25 189 TYR A CA 1
ATOM 1454 C C . TYR A 1 189 ? 5.764 36.964 26.705 1.00 96.25 189 TYR A C 1
ATOM 1456 O O . TYR A 1 189 ? 6.737 36.674 26.009 1.00 96.25 189 TYR A O 1
ATOM 1464 N N . VAL A 1 190 ? 5.672 36.646 27.988 1.00 94.75 190 VAL A N 1
ATOM 1465 C CA . VAL A 1 190 ? 6.796 36.134 28.769 1.00 94.75 190 VAL A CA 1
ATOM 1466 C C . VAL A 1 190 ? 6.371 34.875 29.506 1.00 94.75 190 VAL A C 1
ATOM 1468 O O . VAL A 1 190 ? 5.366 34.878 30.214 1.00 94.75 190 VAL A O 1
ATOM 1471 N N . THR A 1 191 ? 7.164 33.818 29.388 1.00 93.12 191 THR A N 1
ATOM 1472 C CA . THR A 1 191 ? 7.040 32.628 30.230 1.00 93.12 191 THR A CA 1
ATOM 1473 C C . THR A 1 191 ? 7.991 32.765 31.410 1.00 93.12 191 THR A C 1
ATOM 1475 O O . THR A 1 191 ? 9.189 32.993 31.235 1.00 93.12 191 THR A O 1
ATOM 1478 N N . ILE A 1 192 ? 7.460 32.643 32.624 1.00 92.00 192 ILE A N 1
ATOM 1479 C CA . ILE A 1 192 ? 8.228 32.755 33.869 1.00 92.00 192 ILE A CA 1
ATOM 1480 C C . ILE A 1 192 ? 8.773 31.381 34.254 1.00 92.00 192 ILE A C 1
ATOM 1482 O O . ILE A 1 192 ? 8.065 30.380 34.152 1.00 92.00 192 ILE A O 1
ATOM 1486 N N . GLN A 1 193 ? 10.023 31.330 34.717 1.00 85.12 193 GLN A N 1
ATOM 1487 C CA . GLN A 1 193 ? 10.610 30.099 35.247 1.00 85.12 193 GLN A CA 1
ATOM 1488 C C . GLN A 1 193 ? 9.782 29.579 36.427 1.00 85.12 193 GLN A C 1
ATOM 1490 O O . GLN A 1 193 ? 9.365 30.361 37.282 1.00 85.12 193 GLN A O 1
ATOM 1495 N N . ASP A 1 194 ? 9.589 28.263 36.531 1.00 80.06 194 ASP A N 1
ATOM 1496 C CA . ASP A 1 194 ? 8.749 27.670 37.584 1.00 80.06 194 ASP A CA 1
ATOM 1497 C C . ASP A 1 194 ? 9.174 28.095 38.998 1.00 80.06 194 ASP A C 1
ATOM 1499 O O . ASP A 1 194 ? 8.332 28.424 39.831 1.00 80.06 194 ASP A O 1
ATOM 1503 N N . ALA A 1 195 ? 10.484 28.202 39.245 1.00 79.06 195 ALA A N 1
ATOM 1504 C CA . ALA A 1 195 ? 11.048 28.645 40.523 1.00 79.06 195 ALA A CA 1
ATOM 1505 C C . ALA A 1 195 ? 10.790 30.133 40.857 1.00 79.06 195 ALA A C 1
ATOM 1507 O O . ALA A 1 195 ? 11.022 30.562 41.996 1.00 79.06 195 ALA A O 1
ATOM 1508 N N . ALA A 1 196 ? 10.337 30.925 39.882 1.00 81.31 196 ALA A N 1
ATOM 1509 C CA . ALA A 1 196 ? 10.064 32.357 39.992 1.00 81.31 196 ALA A CA 1
ATOM 1510 C C . ALA A 1 196 ? 8.567 32.711 39.890 1.00 81.31 196 ALA A C 1
ATOM 1512 O O . ALA A 1 196 ? 8.205 33.884 40.035 1.00 81.31 196 ALA A O 1
ATOM 1513 N N . LYS A 1 197 ? 7.677 31.724 39.697 1.00 79.56 197 LYS A N 1
ATOM 1514 C CA . LYS A 1 197 ? 6.222 31.944 39.681 1.00 79.56 197 LYS A CA 1
ATOM 1515 C C . LYS A 1 197 ? 5.767 32.575 41.006 1.00 79.56 197 LYS A C 1
ATOM 1517 O O . LYS A 1 197 ? 6.030 32.049 42.083 1.00 79.56 197 LYS A O 1
ATOM 1522 N N . GLY A 1 198 ? 5.118 33.739 40.919 1.00 78.44 198 GLY A N 1
ATOM 1523 C CA . GLY A 1 198 ? 4.651 34.522 42.073 1.00 78.44 198 GLY A CA 1
ATOM 1524 C C . GLY A 1 198 ? 5.681 35.472 42.705 1.00 78.44 198 GLY A C 1
ATOM 1525 O O . GLY A 1 198 ? 5.313 36.212 43.613 1.00 78.44 198 GLY A O 1
ATOM 1526 N N . LYS A 1 199 ? 6.940 35.493 42.235 1.00 83.50 199 LYS A N 1
ATOM 1527 C CA . LYS A 1 199 ? 8.002 36.387 42.751 1.00 83.50 199 LYS A CA 1
ATOM 1528 C C . LYS A 1 199 ? 8.158 37.698 41.976 1.00 83.50 199 LYS A C 1
ATOM 1530 O O . LYS A 1 199 ? 8.779 38.623 42.485 1.00 83.50 199 LYS A O 1
ATOM 1535 N N . VAL A 1 200 ? 7.621 37.772 40.759 1.00 87.88 200 VAL A N 1
ATOM 1536 C CA . VAL A 1 200 ? 7.775 38.910 39.844 1.00 87.88 200 VAL A CA 1
ATOM 1537 C C . VAL A 1 200 ? 6.442 39.235 39.176 1.00 87.88 200 VAL A C 1
ATOM 1539 O O . VAL A 1 200 ? 5.675 38.333 38.828 1.00 87.88 200 VAL A O 1
ATOM 1542 N N . THR A 1 201 ? 6.153 40.521 39.001 1.00 90.81 201 THR A N 1
ATOM 1543 C CA . THR A 1 201 ? 4.959 41.015 38.307 1.00 90.81 201 THR A CA 1
ATOM 1544 C C . THR A 1 201 ? 5.288 41.519 36.901 1.00 90.81 201 THR A C 1
ATOM 1546 O O . THR A 1 201 ? 6.436 41.793 36.553 1.00 90.81 201 THR A O 1
ATOM 1549 N N . SER A 1 202 ? 4.264 41.676 36.059 1.00 88.75 202 SER A N 1
ATOM 1550 C CA . SER A 1 202 ? 4.419 42.254 34.716 1.00 88.75 202 SER A CA 1
ATOM 1551 C C . SER A 1 202 ? 4.929 43.701 34.744 1.00 88.75 202 SER A C 1
ATOM 1553 O O . SER A 1 202 ? 5.582 44.144 33.797 1.00 88.75 202 SER A O 1
ATOM 1555 N N . TRP A 1 203 ? 4.656 44.433 35.829 1.00 88.38 203 TRP A N 1
ATOM 1556 C CA . TRP A 1 203 ? 5.173 45.782 36.041 1.00 88.38 203 TRP A CA 1
ATOM 1557 C C . TRP A 1 203 ? 6.673 45.763 36.346 1.00 88.38 203 TRP A C 1
ATOM 1559 O O . TRP A 1 203 ? 7.412 46.523 35.725 1.00 88.38 203 TRP A O 1
ATOM 1569 N N . ASP A 1 204 ? 7.131 44.840 37.195 1.00 90.00 204 ASP A N 1
ATOM 1570 C CA . ASP A 1 204 ? 8.552 44.709 37.545 1.00 90.00 204 ASP A CA 1
ATOM 1571 C C . ASP A 1 204 ? 9.414 44.457 36.300 1.00 90.00 204 ASP A C 1
ATOM 1573 O O . ASP A 1 204 ? 10.425 45.126 36.097 1.00 90.00 204 ASP A O 1
ATOM 1577 N N . ILE A 1 205 ? 8.966 43.571 35.401 1.00 92.00 205 ILE A N 1
ATOM 1578 C CA . ILE A 1 205 ? 9.670 43.275 34.139 1.00 92.00 205 ILE A CA 1
ATOM 1579 C C . ILE A 1 205 ? 9.678 44.495 33.207 1.00 92.00 205 ILE A C 1
ATOM 1581 O O . ILE A 1 205 ? 10.691 44.797 32.570 1.00 92.00 205 ILE A O 1
ATOM 1585 N N . LYS A 1 206 ? 8.560 45.228 33.137 1.00 91.88 206 LYS A N 1
ATOM 1586 C CA . LYS A 1 206 ? 8.452 46.444 32.322 1.00 91.88 206 LYS A CA 1
ATOM 1587 C C . LYS A 1 206 ? 9.373 47.556 32.830 1.00 91.88 206 LYS A C 1
ATOM 1589 O O . LYS A 1 206 ? 9.984 48.234 32.009 1.00 91.88 206 LYS A O 1
ATOM 1594 N N . GLU A 1 207 ? 9.484 47.763 34.139 1.00 90.62 207 GLU A N 1
ATOM 1595 C CA . GLU A 1 207 ? 10.414 48.752 34.701 1.00 90.62 207 GLU A CA 1
ATOM 1596 C C . GLU A 1 207 ? 11.872 48.292 34.603 1.00 90.62 207 GLU A C 1
ATOM 1598 O O . GLU A 1 207 ? 12.756 49.112 34.358 1.00 90.62 207 GLU A O 1
ATOM 1603 N N . TRP A 1 208 ? 12.128 46.986 34.706 1.00 93.31 208 TRP A N 1
ATOM 1604 C CA . TRP A 1 208 ? 13.468 46.419 34.580 1.00 93.31 208 TRP A CA 1
ATOM 1605 C C . TRP A 1 208 ? 14.075 46.625 33.183 1.00 93.31 208 TRP A C 1
ATOM 1607 O O . TRP A 1 208 ? 15.260 46.948 33.074 1.00 93.31 208 TRP A O 1
ATOM 1617 N N . ILE A 1 209 ? 13.290 46.496 32.106 1.00 92.31 209 ILE A N 1
ATOM 1618 C CA . ILE A 1 209 ? 13.810 46.655 30.735 1.00 92.31 209 ILE A CA 1
ATOM 1619 C C . ILE A 1 209 ? 14.018 48.121 30.324 1.00 92.31 209 ILE A C 1
ATOM 1621 O O . ILE A 1 209 ? 14.916 48.416 29.539 1.00 92.31 209 ILE A O 1
ATOM 1625 N N . LYS A 1 210 ? 13.237 49.068 30.864 1.00 91.00 210 LYS A N 1
ATOM 1626 C CA . LYS A 1 210 ? 13.290 50.497 30.489 1.00 91.00 210 LYS A CA 1
ATOM 1627 C C . LYS A 1 210 ? 14.687 51.137 30.486 1.00 91.00 210 LYS A C 1
ATOM 1629 O O . LYS A 1 210 ? 14.971 51.833 29.514 1.00 91.00 210 LYS A O 1
ATOM 1634 N N . PRO A 1 211 ? 15.551 50.962 31.509 1.00 90.56 211 PRO A N 1
ATOM 1635 C CA . PRO A 1 211 ? 16.890 51.557 31.504 1.00 90.56 211 PRO A CA 1
ATOM 1636 C C . PRO A 1 211 ? 17.873 50.862 30.546 1.00 90.56 211 PRO A C 1
ATOM 1638 O O . PRO A 1 211 ? 18.973 51.369 30.354 1.00 90.56 211 PRO A O 1
ATOM 1641 N N . ARG A 1 212 ? 17.507 49.712 29.961 1.00 89.62 212 ARG A N 1
ATOM 1642 C CA . ARG A 1 212 ? 18.371 48.889 29.094 1.00 89.62 212 ARG A CA 1
ATOM 1643 C C . ARG A 1 212 ? 18.128 49.114 27.602 1.00 89.62 212 ARG A C 1
ATOM 1645 O O . ARG A 1 212 ? 18.918 48.656 26.788 1.00 89.62 212 ARG A O 1
ATOM 1652 N N . VAL A 1 213 ? 17.053 49.815 27.239 1.00 89.31 213 VAL A N 1
ATOM 1653 C CA . VAL A 1 213 ? 16.673 50.065 25.843 1.00 89.31 213 VAL A CA 1
ATOM 1654 C C . VAL A 1 213 ? 16.271 51.526 25.633 1.00 89.31 213 VAL A C 1
ATOM 1656 O O . VAL A 1 213 ? 15.818 52.209 26.553 1.00 89.31 213 VAL A O 1
ATOM 1659 N N . ALA A 1 214 ? 16.417 52.025 24.405 1.00 86.88 214 ALA A N 1
ATOM 1660 C CA . ALA A 1 214 ? 16.026 53.391 24.060 1.00 86.88 214 ALA A CA 1
ATOM 1661 C C . ALA A 1 214 ? 14.517 53.634 24.271 1.00 86.88 214 ALA A C 1
ATOM 1663 O O . ALA A 1 214 ? 13.703 52.716 24.184 1.00 86.88 214 ALA A O 1
ATOM 1664 N N . LYS A 1 215 ? 14.125 54.899 24.487 1.00 85.94 215 LYS A N 1
ATOM 1665 C CA . LYS A 1 215 ? 12.744 55.288 24.841 1.00 85.94 215 LYS A CA 1
ATOM 1666 C C . LYS A 1 215 ? 11.670 54.763 23.878 1.00 85.94 215 LYS A C 1
ATOM 1668 O O . LYS A 1 215 ? 10.595 54.370 24.316 1.00 85.94 215 LYS A O 1
ATOM 1673 N N . HIS A 1 216 ? 11.956 54.733 22.577 1.00 86.44 216 HIS A N 1
ATOM 1674 C CA . HIS A 1 216 ? 11.029 54.239 21.552 1.00 86.44 216 HIS A CA 1
ATOM 1675 C C . HIS A 1 216 ? 10.876 52.704 21.553 1.00 86.44 216 HIS A C 1
ATOM 1677 O O . HIS A 1 216 ? 9.939 52.192 20.956 1.00 86.44 216 HIS A O 1
ATOM 1683 N N . LYS A 1 217 ? 11.747 51.969 22.258 1.00 90.06 217 LYS A N 1
ATOM 1684 C CA . LYS A 1 217 ? 11.701 50.503 22.405 1.00 90.06 217 LYS A CA 1
ATOM 1685 C C . LYS A 1 217 ? 11.019 50.051 23.701 1.00 90.06 217 LYS A C 1
ATOM 1687 O O . LYS A 1 217 ? 10.965 48.863 24.000 1.00 90.06 217 LYS A O 1
ATOM 1692 N N . TRP A 1 218 ? 10.515 50.984 24.509 1.00 92.88 218 TRP A N 1
ATOM 1693 C CA . TRP A 1 218 ? 9.823 50.648 25.751 1.00 92.88 218 TRP A CA 1
ATOM 1694 C C . TRP A 1 218 ? 8.581 49.793 25.483 1.00 92.88 218 TRP A C 1
ATOM 1696 O O . TRP A 1 218 ? 7.834 50.046 24.540 1.00 92.88 218 TRP A O 1
ATOM 1706 N N . LEU A 1 219 ? 8.314 48.825 26.367 1.00 91.88 219 LEU A N 1
ATOM 1707 C CA . LEU A 1 219 ? 7.139 47.945 26.307 1.00 91.88 219 LEU A CA 1
ATOM 1708 C C . LEU A 1 219 ? 5.855 48.691 26.719 1.00 91.88 219 LEU A C 1
ATOM 1710 O O . LEU A 1 219 ? 5.204 48.374 27.723 1.00 91.88 219 LEU A O 1
ATOM 1714 N N . VAL A 1 220 ? 5.503 49.749 25.986 1.00 88.44 220 VAL A N 1
ATOM 1715 C CA . VAL A 1 220 ? 4.309 50.574 26.225 1.00 88.44 220 VAL A CA 1
ATOM 1716 C C . VAL A 1 220 ? 3.056 49.707 26.151 1.00 88.44 220 VAL A C 1
ATOM 1718 O O . VAL A 1 220 ? 2.216 49.806 27.047 1.00 88.44 220 VAL A O 1
ATOM 1721 N N . GLY A 1 221 ? 3.031 48.756 25.212 1.00 86.44 221 GLY A N 1
ATOM 1722 C CA . GLY A 1 221 ? 1.999 47.736 25.058 1.00 86.44 221 GLY A CA 1
ATOM 1723 C C . GLY A 1 221 ? 1.866 46.759 26.229 1.00 86.44 221 GLY A C 1
ATOM 1724 O O . GLY A 1 221 ? 0.895 46.013 26.279 1.00 86.44 221 GLY A O 1
ATOM 1725 N N . GLY A 1 222 ? 2.795 46.775 27.190 1.00 91.38 222 GLY A N 1
ATOM 1726 C CA . GLY A 1 222 ? 2.758 45.972 28.411 1.00 91.38 222 GLY A CA 1
ATOM 1727 C C . GLY A 1 222 ? 3.476 44.626 28.302 1.00 91.38 222 GLY A C 1
ATOM 1728 O O . GLY A 1 222 ? 3.986 44.249 27.248 1.00 91.38 222 GLY A O 1
ATOM 1729 N N . VAL A 1 223 ? 3.509 43.917 29.432 1.00 94.12 223 VAL A N 1
ATOM 1730 C CA . VAL A 1 223 ? 4.046 42.555 29.567 1.00 94.12 223 VAL A CA 1
ATOM 1731 C C . VAL A 1 223 ? 2.903 41.637 29.988 1.00 94.12 223 VAL A C 1
ATOM 1733 O O . VAL A 1 223 ? 2.093 42.004 30.841 1.00 94.12 223 VAL A O 1
ATOM 1736 N N . THR A 1 224 ? 2.800 40.456 29.392 1.00 94.00 224 THR A N 1
ATOM 1737 C CA . THR A 1 224 ? 1.785 39.452 29.739 1.00 94.00 224 THR A CA 1
ATOM 1738 C C . THR A 1 224 ? 2.428 38.100 29.944 1.00 94.00 224 THR A C 1
ATOM 1740 O O . THR A 1 224 ? 3.289 37.696 29.169 1.00 94.00 224 THR A O 1
ATOM 1743 N N . PHE A 1 225 ? 2.035 37.427 31.021 1.00 94.25 225 PHE A N 1
ATOM 1744 C CA . PHE A 1 225 ? 2.550 36.104 31.336 1.00 94.25 225 PHE A CA 1
ATOM 1745 C C . PHE A 1 225 ? 1.759 35.052 30.576 1.00 94.25 225 PHE A C 1
ATOM 1747 O O . PHE A 1 225 ? 0.530 35.103 30.552 1.00 94.25 225 PHE A O 1
ATOM 1754 N N . VAL A 1 226 ? 2.478 34.132 29.946 1.00 93.12 226 VAL A N 1
ATOM 1755 C CA . VAL A 1 226 ? 1.918 33.016 29.184 1.00 93.12 226 VAL A CA 1
ATOM 1756 C C . VAL A 1 226 ? 2.580 31.725 29.633 1.00 93.12 226 VAL A C 1
ATOM 1758 O O . VAL A 1 226 ? 3.760 31.722 29.991 1.00 93.12 226 VAL A O 1
ATOM 1761 N N . ASP A 1 227 ? 1.826 30.630 29.603 1.00 85.31 227 ASP A N 1
ATOM 1762 C CA . ASP A 1 227 ? 2.353 29.317 29.980 1.00 85.31 227 ASP A CA 1
ATOM 1763 C C . ASP A 1 227 ? 3.474 28.876 29.031 1.00 85.31 227 ASP A C 1
ATOM 1765 O O . ASP A 1 227 ? 4.478 28.328 29.476 1.00 85.31 227 ASP A O 1
ATOM 1769 N N . GLU A 1 228 ? 3.352 29.204 27.742 1.00 89.56 228 GLU A N 1
ATOM 1770 C CA . GLU A 1 228 ? 4.363 28.924 26.727 1.00 89.56 228 GLU A CA 1
ATOM 1771 C C . GLU A 1 228 ? 4.316 29.960 25.592 1.00 89.56 228 GLU A C 1
ATOM 1773 O O . GLU A 1 228 ? 3.248 30.441 25.200 1.00 89.56 228 GLU A O 1
ATOM 1778 N N . VAL A 1 229 ? 5.485 30.292 25.039 1.00 90.50 229 VAL A N 1
ATOM 1779 C CA . VAL A 1 229 ? 5.601 31.074 23.804 1.00 90.50 229 VAL A CA 1
ATOM 1780 C C . VAL A 1 229 ? 5.427 30.135 22.598 1.00 90.50 229 VAL A C 1
ATOM 1782 O O . VAL A 1 229 ? 6.258 29.246 22.403 1.00 90.50 229 VAL A O 1
ATOM 1785 N N . PRO A 1 230 ? 4.408 30.326 21.737 1.00 85.19 230 PRO A N 1
ATOM 1786 C CA . PRO A 1 230 ? 4.126 29.419 20.630 1.00 85.19 230 PRO A CA 1
ATOM 1787 C C . PRO A 1 230 ? 5.261 29.435 19.602 1.00 85.19 230 PRO A C 1
ATOM 1789 O O . PRO A 1 230 ? 5.604 30.478 19.035 1.00 85.19 230 PRO A O 1
ATOM 1792 N N . LYS A 1 231 ? 5.830 28.258 19.330 1.00 81.81 231 LYS A N 1
ATOM 1793 C CA . LYS A 1 231 ? 6.957 28.056 18.408 1.00 81.81 231 LYS A CA 1
ATOM 1794 C C . LYS A 1 231 ? 6.643 26.983 17.361 1.00 81.81 231 LYS A C 1
ATOM 1796 O O . LYS A 1 231 ? 5.792 26.123 17.563 1.00 81.81 231 LYS A O 1
ATOM 1801 N N . LEU A 1 232 ? 7.271 27.069 16.192 1.00 64.44 232 LEU A N 1
ATOM 1802 C CA . LEU A 1 232 ? 7.293 26.001 15.188 1.00 64.44 232 LEU A CA 1
ATOM 1803 C C . LEU A 1 232 ? 8.180 24.852 15.684 1.00 64.44 232 LEU A C 1
ATOM 1805 O O . LEU A 1 232 ? 9.028 25.059 16.549 1.00 64.44 232 LEU A O 1
ATOM 1809 N N . ALA A 1 233 ? 8.078 23.676 15.060 1.00 46.69 233 ALA A N 1
ATOM 1810 C CA . ALA A 1 233 ? 8.973 22.546 15.339 1.00 46.69 233 ALA A CA 1
ATOM 1811 C C . ALA A 1 233 ? 10.470 22.904 15.191 1.00 46.69 233 ALA A C 1
ATOM 1813 O O . ALA A 1 233 ? 11.323 22.328 15.855 1.00 46.69 233 ALA A O 1
ATOM 1814 N N . SER A 1 234 ? 10.797 23.917 14.378 1.00 50.00 234 SER A N 1
ATOM 1815 C CA . SER A 1 234 ? 12.155 24.455 14.224 1.00 50.00 234 SER A CA 1
ATOM 1816 C C . SER A 1 234 ? 12.607 25.386 15.366 1.00 50.00 234 SER A C 1
ATOM 1818 O O . SER A 1 234 ? 13.660 26.009 15.257 1.00 50.00 234 SER A O 1
ATOM 1820 N N . GLY A 1 235 ? 11.790 25.588 16.406 1.00 58.53 235 GLY A N 1
ATOM 1821 C CA . GLY A 1 235 ? 12.048 26.508 17.521 1.00 58.53 235 GLY A CA 1
ATOM 1822 C C . GLY A 1 235 ? 11.774 27.993 17.236 1.00 58.53 235 GLY A C 1
ATOM 1823 O O . GLY A 1 235 ? 11.958 28.822 18.126 1.00 58.53 235 GLY A O 1
ATOM 1824 N N . LYS A 1 236 ? 11.319 28.350 16.025 1.00 69.88 236 LYS A N 1
ATOM 1825 C CA . LYS A 1 236 ? 10.996 29.739 15.636 1.00 69.88 236 LYS A CA 1
ATOM 1826 C C . LYS A 1 236 ? 9.658 30.188 16.220 1.00 69.88 236 LYS A C 1
ATOM 1828 O O . LYS A 1 236 ? 8.696 29.433 16.145 1.00 69.88 236 LYS A O 1
ATOM 1833 N N . ILE A 1 237 ? 9.567 31.419 16.723 1.00 82.44 237 ILE A N 1
ATOM 1834 C CA . ILE A 1 237 ? 8.321 31.988 17.268 1.00 82.44 237 ILE A CA 1
ATOM 1835 C C . ILE A 1 237 ? 7.240 32.058 16.176 1.00 82.44 237 ILE A C 1
ATOM 1837 O O . ILE A 1 237 ? 7.475 32.564 15.078 1.00 82.44 237 ILE A O 1
ATOM 1841 N N . GLN A 1 238 ? 6.027 31.590 16.477 1.00 82.12 238 GLN A N 1
ATOM 1842 C CA . GLN A 1 238 ? 4.867 31.689 15.589 1.00 82.12 238 GLN A CA 1
ATOM 1843 C C . GLN A 1 238 ? 4.272 33.106 15.624 1.00 82.12 238 GLN A C 1
ATOM 1845 O O . GLN A 1 238 ? 3.210 33.356 16.196 1.00 82.12 238 GLN A O 1
ATOM 1850 N N . ARG A 1 239 ? 4.944 34.058 14.970 1.00 83.50 239 ARG A N 1
ATOM 1851 C CA . ARG A 1 239 ? 4.579 35.491 14.949 1.00 83.50 239 ARG A CA 1
ATOM 1852 C C . ARG A 1 239 ? 3.132 35.773 14.544 1.00 83.50 239 ARG A C 1
ATOM 1854 O O . ARG A 1 239 ? 2.538 36.733 15.029 1.00 83.50 239 ARG A O 1
ATOM 1861 N N . LYS A 1 240 ? 2.546 34.942 13.675 1.00 80.50 240 LYS A N 1
ATOM 1862 C CA . LYS A 1 240 ? 1.139 35.063 13.266 1.00 80.50 240 LYS A CA 1
ATOM 1863 C C . LYS A 1 240 ? 0.189 34.915 14.462 1.00 80.50 240 LYS A C 1
ATOM 1865 O O . LYS A 1 240 ? -0.648 35.789 14.662 1.00 80.50 240 LYS A O 1
ATOM 1870 N N . VAL A 1 241 ? 0.383 33.878 15.278 1.00 86.50 241 VAL A N 1
ATOM 1871 C CA . VAL A 1 241 ? -0.413 33.612 16.489 1.00 86.50 241 VAL A CA 1
ATOM 1872 C C . VAL A 1 241 ? -0.226 34.740 17.503 1.00 86.50 241 VAL A C 1
ATOM 1874 O O . VAL A 1 241 ? -1.194 35.293 18.017 1.00 86.50 241 VAL A O 1
ATOM 1877 N N . MET A 1 242 ? 1.019 35.179 17.705 1.00 88.00 242 MET A N 1
ATOM 1878 C CA . MET A 1 242 ? 1.331 36.285 18.618 1.00 88.00 242 MET A CA 1
ATOM 1879 C C . MET A 1 242 ? 0.635 37.598 18.225 1.00 88.00 242 MET A C 1
ATOM 1881 O O . MET A 1 242 ? 0.169 38.346 19.083 1.00 88.00 242 MET A O 1
ATOM 1885 N N . ARG A 1 243 ? 0.513 37.889 16.923 1.00 86.56 243 ARG A N 1
ATOM 1886 C CA . ARG A 1 243 ? -0.232 39.062 16.429 1.00 86.56 243 ARG A CA 1
ATOM 1887 C C . ARG A 1 243 ? -1.736 38.943 16.657 1.00 86.56 243 ARG A C 1
ATOM 1889 O O . ARG A 1 243 ? -2.395 39.959 16.865 1.00 86.56 243 ARG A O 1
ATOM 1896 N N . GLU A 1 244 ? -2.293 37.737 16.611 1.00 87.31 244 GLU A N 1
ATOM 1897 C CA . GLU A 1 244 ? -3.701 37.497 16.946 1.00 87.31 244 GLU A CA 1
ATOM 1898 C C . GLU A 1 244 ? -3.954 37.730 18.440 1.00 87.31 244 GLU A C 1
ATOM 1900 O O . GLU A 1 244 ? -4.911 38.428 18.785 1.00 87.31 244 GLU A O 1
ATOM 1905 N N . TRP A 1 245 ? -3.048 37.269 19.311 1.00 91.94 245 TRP A N 1
ATOM 1906 C CA . TRP A 1 245 ? -3.079 37.574 20.749 1.00 91.94 245 TRP A CA 1
ATOM 1907 C C . TRP A 1 245 ? -2.992 39.083 21.004 1.00 91.94 245 T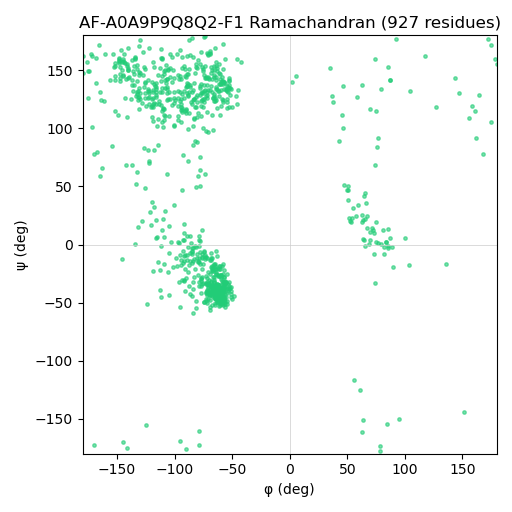RP A C 1
ATOM 1909 O O . TRP A 1 245 ? -3.816 39.636 21.728 1.00 91.94 245 TRP A O 1
ATOM 1919 N N . SER A 1 246 ? -2.075 39.776 20.322 1.00 90.62 246 SER A N 1
ATOM 1920 C CA . SER A 1 246 ? -1.919 41.234 20.413 1.00 90.62 246 SER A CA 1
ATOM 1921 C C . SER A 1 246 ? -3.195 41.989 20.018 1.00 90.62 246 SER A C 1
ATOM 1923 O O . SER A 1 246 ? -3.619 42.912 20.714 1.00 90.62 246 SER A O 1
ATOM 1925 N N . LYS A 1 247 ? -3.885 41.557 18.953 1.00 89.38 247 LYS A N 1
ATOM 1926 C CA . LYS A 1 247 ? -5.181 42.133 18.543 1.00 89.38 247 LYS A CA 1
ATOM 1927 C C . LYS A 1 247 ? -6.290 41.897 19.570 1.00 89.38 247 LYS A C 1
ATOM 1929 O O . LYS A 1 247 ? -7.150 42.763 19.740 1.00 89.38 247 LYS A O 1
ATOM 1934 N N . ALA A 1 248 ? -6.313 40.733 20.216 1.00 87.50 248 ALA A N 1
ATOM 1935 C CA . ALA A 1 248 ? -7.273 40.441 21.278 1.00 87.50 248 ALA A CA 1
ATOM 1936 C C . ALA A 1 248 ? -7.005 41.311 22.518 1.00 87.50 248 ALA A C 1
ATOM 1938 O O . ALA A 1 248 ? -7.928 41.937 23.047 1.00 87.50 248 ALA A O 1
ATOM 1939 N N . ASP A 1 249 ? -5.736 41.432 22.904 1.00 88.25 249 ASP A N 1
ATOM 1940 C CA . ASP A 1 249 ? -5.288 42.244 24.034 1.00 88.25 249 ASP A CA 1
ATOM 1941 C C . ASP A 1 249 ? -5.529 43.740 23.812 1.00 88.25 249 ASP A C 1
ATOM 1943 O O . ASP A 1 249 ? -5.941 44.434 24.741 1.00 88.25 249 ASP A O 1
ATOM 1947 N N . ALA A 1 250 ? -5.357 44.239 22.583 1.00 87.56 250 ALA A N 1
ATOM 1948 C CA . ALA A 1 250 ? -5.644 45.630 22.229 1.00 87.56 250 ALA A CA 1
ATOM 1949 C C . ALA A 1 250 ? -7.099 45.999 22.545 1.00 87.56 250 ALA A C 1
ATOM 1951 O O . ALA A 1 250 ? -7.363 47.000 23.211 1.00 87.56 250 ALA A O 1
ATOM 1952 N N . LYS A 1 251 ? -8.053 45.133 22.170 1.00 84.50 251 LYS A N 1
ATOM 1953 C CA . LYS A 1 251 ? -9.482 45.331 22.471 1.00 84.50 251 LYS A CA 1
ATOM 1954 C C . LYS A 1 251 ? -9.763 45.341 23.974 1.00 84.50 251 LYS A C 1
ATOM 1956 O O . LYS A 1 251 ? -10.660 46.057 24.423 1.00 84.50 251 LYS A O 1
ATOM 1961 N N . LEU A 1 252 ? -9.041 44.530 24.748 1.00 81.62 252 LEU A N 1
ATOM 1962 C CA . LEU A 1 252 ? -9.186 44.464 26.202 1.00 81.62 252 LEU A CA 1
ATOM 1963 C C . LEU A 1 252 ? -8.633 45.731 26.868 1.00 81.62 252 LEU A C 1
ATOM 1965 O O . LEU A 1 252 ? -9.316 46.340 27.693 1.00 81.62 252 LEU A O 1
ATOM 1969 N N . LEU A 1 253 ? -7.433 46.155 26.469 1.00 80.62 253 LEU A N 1
ATOM 1970 C CA . LEU A 1 253 ? -6.755 47.342 26.990 1.00 80.62 253 LEU A CA 1
ATOM 1971 C C . LEU A 1 253 ? -7.530 48.621 26.656 1.00 80.62 253 LEU A C 1
ATOM 1973 O O . LEU A 1 253 ? -7.741 49.450 27.537 1.00 80.62 253 LEU A O 1
ATOM 1977 N N . GLU A 1 254 ? -8.064 48.755 25.441 1.00 79.50 254 GLU A N 1
ATOM 1978 C CA . GLU A 1 254 ? -8.902 49.903 25.066 1.00 79.50 254 GLU A CA 1
ATOM 1979 C C . GLU A 1 254 ? -10.226 49.956 25.851 1.00 79.50 254 GLU A C 1
ATOM 1981 O O . GLU A 1 254 ? -10.681 51.040 26.237 1.00 79.50 254 GLU A O 1
ATOM 1986 N N . LYS A 1 255 ? -10.834 48.798 26.156 1.00 71.56 255 LYS A N 1
ATOM 1987 C CA . LYS A 1 255 ? -12.013 48.714 27.038 1.00 71.56 255 LYS A CA 1
ATOM 1988 C C . LYS A 1 255 ? -11.675 49.080 28.485 1.00 71.56 255 LYS A C 1
ATOM 1990 O O . LYS A 1 255 ? -12.453 49.794 29.118 1.00 71.56 255 LYS A O 1
ATOM 1995 N N . GLN A 1 256 ? -10.528 48.639 29.002 1.00 65.81 256 GLN A N 1
ATOM 1996 C CA . GLN A 1 256 ? -10.066 48.968 30.355 1.00 65.81 256 GLN A CA 1
ATOM 1997 C C . GLN A 1 256 ? -9.733 50.459 30.504 1.00 65.81 256 GLN A C 1
ATOM 1999 O O . GLN A 1 256 ? -10.092 51.054 31.519 1.00 65.81 256 GLN A O 1
ATOM 2004 N N . THR A 1 257 ? -9.143 51.091 29.486 1.00 60.78 257 THR A N 1
ATOM 2005 C CA . THR A 1 257 ? -8.887 52.543 29.459 1.00 60.78 257 THR A CA 1
ATOM 2006 C C . THR A 1 257 ? -10.192 53.348 29.412 1.00 60.78 257 THR A C 1
ATOM 2008 O O . THR A 1 257 ? -10.330 54.329 30.143 1.00 60.78 257 THR A O 1
ATOM 2011 N N . LYS A 1 258 ? -11.206 52.901 28.649 1.00 56.25 258 LYS A N 1
ATOM 2012 C CA . LYS A 1 258 ? -12.561 53.495 28.688 1.00 56.25 258 LYS A CA 1
ATOM 2013 C C . LYS A 1 258 ? -13.230 53.336 30.058 1.00 56.25 258 LYS A C 1
ATOM 2015 O O . LYS A 1 258 ? -13.800 54.300 30.557 1.00 56.25 258 LYS A O 1
ATOM 2020 N N . ALA A 1 259 ? -13.130 52.166 30.691 1.00 50.75 259 ALA A N 1
ATOM 2021 C CA . ALA A 1 259 ? -13.693 51.923 32.022 1.00 50.75 259 ALA A CA 1
ATOM 2022 C C . ALA A 1 259 ? -13.002 52.753 33.123 1.00 50.75 259 ALA A C 1
ATOM 2024 O O . ALA A 1 259 ? -13.686 53.294 33.990 1.00 50.75 259 ALA A O 1
ATOM 2025 N N . ARG A 1 260 ? -11.671 52.920 33.060 1.00 49.84 260 ARG A N 1
ATOM 2026 C CA . ARG A 1 260 ? -10.903 53.804 33.961 1.00 49.84 260 ARG A CA 1
ATOM 2027 C C . ARG A 1 260 ? -11.291 55.274 33.801 1.00 49.84 260 ARG A C 1
ATOM 2029 O O . ARG A 1 260 ? -11.530 55.933 34.804 1.00 49.84 260 ARG A O 1
ATOM 2036 N N . ASN A 1 261 ? -11.457 55.754 32.566 1.00 52.38 261 ASN A N 1
ATOM 2037 C CA . ASN A 1 261 ? -11.903 57.128 32.303 1.00 52.38 261 ASN A CA 1
ATOM 2038 C C . ASN A 1 261 ? -13.347 57.389 32.780 1.00 52.38 261 ASN A C 1
ATOM 2040 O O . ASN A 1 261 ? -13.651 58.492 33.229 1.00 52.38 261 ASN A O 1
ATOM 2044 N N . ILE A 1 262 ? -14.231 56.382 32.735 1.00 53.25 262 ILE A N 1
ATOM 2045 C CA . ILE A 1 262 ? -15.602 56.467 33.278 1.00 53.25 262 ILE A CA 1
ATOM 2046 C C . ILE A 1 262 ? -15.592 56.465 34.819 1.00 53.25 262 ILE A C 1
ATOM 2048 O O . ILE A 1 262 ? -16.344 57.218 35.438 1.00 53.25 262 ILE A O 1
ATOM 2052 N N . LEU A 1 263 ? -14.725 55.663 35.449 1.00 46.12 263 LEU A N 1
ATOM 2053 C CA . LEU A 1 263 ? -14.539 55.631 36.907 1.00 46.12 263 LEU A CA 1
ATOM 2054 C C . LEU A 1 263 ? -13.957 56.946 37.448 1.00 46.12 263 LEU A C 1
ATOM 2056 O O . LEU A 1 263 ? -14.477 57.459 38.440 1.00 46.12 263 LEU A O 1
ATOM 2060 N N . ASP A 1 264 ? -12.964 57.533 36.775 1.00 48.69 264 ASP A N 1
ATOM 2061 C CA . ASP A 1 264 ? -12.402 58.841 37.146 1.00 48.69 264 ASP A CA 1
ATOM 2062 C C . ASP A 1 264 ? -13.428 59.971 36.973 1.00 48.69 264 ASP A C 1
ATOM 2064 O O . ASP A 1 264 ? -13.573 60.810 37.863 1.00 48.69 264 ASP A O 1
ATOM 2068 N N . GLN A 1 265 ? -14.226 59.969 35.896 1.00 50.28 265 GLN A N 1
ATOM 2069 C CA . GLN A 1 265 ? -15.315 60.942 35.723 1.00 50.28 265 GLN A CA 1
ATOM 2070 C C . GLN A 1 265 ? -16.442 60.772 36.756 1.00 50.28 265 GLN A C 1
ATOM 2072 O O . GLN A 1 265 ? -16.974 61.770 37.250 1.00 50.28 265 GLN A O 1
ATOM 2077 N N . GLY A 1 266 ? -16.777 59.534 37.132 1.00 50.78 266 GLY A N 1
ATOM 2078 C CA . GLY A 1 266 ? -17.758 59.231 38.179 1.00 50.78 266 GLY A CA 1
ATOM 2079 C C . GLY A 1 266 ? -17.291 59.634 39.584 1.00 50.78 266 GLY A C 1
ATOM 2080 O O . GLY A 1 266 ? -18.092 60.126 40.385 1.00 50.78 266 GLY A O 1
ATOM 2081 N N . GLN A 1 267 ? -15.993 59.501 39.881 1.00 50.56 267 GLN A N 1
ATOM 2082 C CA . GLN A 1 267 ? -15.405 59.995 41.131 1.00 50.56 267 GLN A CA 1
ATOM 2083 C C . GLN A 1 267 ? -15.310 61.528 41.161 1.00 50.56 267 GLN A C 1
ATOM 2085 O O . GLN A 1 267 ? -15.672 62.131 42.171 1.00 50.56 267 GLN A O 1
ATOM 2090 N N . LEU A 1 268 ? -14.954 62.177 40.046 1.00 45.31 268 LEU A N 1
ATOM 2091 C CA . LEU A 1 268 ? -14.970 63.641 39.902 1.00 45.31 268 LEU A CA 1
ATOM 2092 C C . LEU A 1 268 ? -16.383 64.241 40.012 1.00 45.31 268 LEU A C 1
ATOM 2094 O O . LEU A 1 268 ? -16.542 65.323 40.581 1.00 45.31 268 LEU A O 1
ATOM 2098 N N . GLN A 1 269 ? -17.423 63.554 39.525 1.00 51.72 269 GLN A N 1
ATOM 2099 C CA . GLN A 1 269 ? -18.817 63.977 39.715 1.00 51.72 269 GLN A CA 1
ATOM 2100 C C . GLN A 1 269 ? -19.279 63.840 41.172 1.00 51.72 269 GLN A C 1
ATOM 2102 O O . GLN A 1 269 ? -19.921 64.761 41.679 1.00 51.72 269 GLN A O 1
ATOM 2107 N N . LYS A 1 270 ? -18.906 62.762 41.881 1.00 49.75 270 LYS A N 1
ATOM 2108 C CA . LYS A 1 270 ? -19.159 62.631 43.331 1.00 49.75 270 LYS A CA 1
ATOM 2109 C C . LYS A 1 270 ? -18.424 63.701 44.144 1.00 49.75 270 LYS A C 1
ATOM 2111 O O . LYS A 1 270 ? -19.019 64.281 45.049 1.00 49.75 270 LYS A O 1
ATOM 2116 N N . PHE A 1 271 ? -17.187 64.035 43.775 1.00 42.78 271 PHE A N 1
ATOM 2117 C CA . PHE A 1 271 ? -16.409 65.103 44.414 1.00 42.78 271 PHE A CA 1
ATOM 2118 C C . PHE A 1 271 ? -17.035 66.494 44.186 1.00 42.78 271 PHE A C 1
ATOM 2120 O O . PHE A 1 271 ? -17.146 67.293 45.114 1.00 42.78 271 PHE A O 1
ATOM 2127 N N . ARG A 1 272 ? -17.541 66.769 42.973 1.00 49.16 272 ARG A N 1
ATOM 2128 C CA . ARG A 1 272 ? -18.259 68.017 42.640 1.00 49.16 272 ARG A CA 1
ATOM 2129 C C . ARG A 1 272 ? -19.657 68.107 43.268 1.00 49.16 272 ARG A C 1
ATOM 2131 O O . ARG A 1 272 ? -20.108 69.214 43.554 1.00 49.16 272 ARG A O 1
ATOM 2138 N N . ALA A 1 273 ? -20.328 66.979 43.509 1.00 50.44 273 ALA A N 1
ATOM 2139 C CA . ALA A 1 273 ? -21.614 66.928 44.207 1.00 50.44 273 ALA A CA 1
ATOM 2140 C C . ALA A 1 273 ? -21.467 67.203 45.716 1.00 50.44 273 ALA A C 1
ATOM 2142 O O . ALA A 1 273 ? -22.235 67.997 46.257 1.00 50.44 273 ALA A O 1
ATOM 2143 N N . LEU A 1 274 ? -20.435 66.649 46.371 1.00 45.50 274 LEU A N 1
ATOM 2144 C CA . LEU A 1 274 ? -20.122 66.953 47.776 1.00 45.50 274 LEU A CA 1
ATOM 2145 C C . LEU A 1 274 ? -19.684 68.415 47.981 1.00 45.50 274 LEU A C 1
ATOM 2147 O O . LEU A 1 274 ? -20.079 69.042 48.965 1.00 45.50 274 LEU A O 1
ATOM 2151 N N . HIS A 1 275 ? -18.956 68.993 47.021 1.00 45.97 275 HIS A N 1
ATOM 2152 C CA . HIS A 1 275 ? -18.539 70.401 47.061 1.00 45.97 275 HIS A CA 1
ATOM 2153 C C . HIS A 1 275 ? -19.706 71.393 46.849 1.00 45.97 275 HIS A C 1
ATOM 2155 O O . HIS A 1 275 ? -19.632 72.537 47.295 1.00 45.97 275 HIS A O 1
ATOM 2161 N N . ARG A 1 276 ? -20.805 70.981 46.194 1.00 46.91 276 ARG A N 1
ATOM 2162 C CA . ARG A 1 276 ? -22.020 71.806 46.001 1.00 46.91 276 ARG A CA 1
ATOM 2163 C C . ARG A 1 276 ? -23.003 71.752 47.176 1.00 46.91 276 ARG A C 1
ATOM 2165 O O . ARG A 1 276 ? -23.855 72.626 47.269 1.00 46.91 276 ARG A O 1
ATOM 2172 N N . SER A 1 277 ? -22.880 70.780 48.083 1.00 44.03 277 SER A N 1
ATOM 2173 C CA . SER A 1 277 ? -23.754 70.642 49.263 1.00 44.03 277 SER A CA 1
ATOM 2174 C C . SER A 1 277 ? -23.286 71.398 50.518 1.00 44.03 277 SER A C 1
ATOM 2176 O O . SER A 1 277 ? -23.876 71.225 51.581 1.00 44.03 277 SER A O 1
ATOM 2178 N N . GLY A 1 278 ? -22.236 72.224 50.425 1.00 40.22 278 GLY A N 1
ATOM 2179 C CA . GLY A 1 278 ? -21.862 73.175 51.484 1.00 40.22 278 GLY A CA 1
ATOM 2180 C C . GLY A 1 278 ? -21.455 72.567 52.834 1.00 40.22 278 GLY A C 1
ATOM 2181 O O . GLY A 1 278 ? -21.478 73.265 53.842 1.00 40.22 278 GLY A O 1
ATOM 2182 N N . LYS A 1 279 ? -21.076 71.286 52.890 1.00 43.00 279 LYS A N 1
ATOM 2183 C CA . LYS A 1 279 ? -20.645 70.619 54.128 1.00 43.00 279 LYS A CA 1
ATOM 2184 C C . LYS A 1 279 ? -19.177 70.220 54.048 1.00 43.00 279 LYS A C 1
ATOM 2186 O O . LYS A 1 279 ? -18.884 69.101 53.650 1.00 43.00 279 LYS A O 1
ATOM 2191 N N . LEU A 1 280 ? -18.297 71.160 54.403 1.00 32.28 280 LEU A N 1
ATOM 2192 C CA . LEU A 1 280 ? -17.048 70.990 55.172 1.00 32.28 280 LEU A CA 1
ATOM 2193 C C . LEU A 1 280 ? -16.144 72.212 54.948 1.00 32.28 280 LEU A C 1
ATOM 2195 O O . LEU A 1 280 ? -15.353 72.270 54.010 1.00 32.28 280 LEU A O 1
ATOM 2199 N N . GLN A 1 281 ? -16.290 73.197 55.835 1.00 29.55 281 GLN A N 1
ATOM 2200 C CA . GLN A 1 281 ? -15.207 74.101 56.208 1.00 29.55 281 GLN A CA 1
ATOM 2201 C C . GLN A 1 281 ? -14.431 73.470 57.370 1.00 29.55 281 GLN A C 1
ATOM 2203 O O . GLN A 1 281 ? -15.029 72.833 58.236 1.00 29.55 281 GLN A O 1
ATOM 2208 N N . ALA A 1 282 ? -13.126 73.744 57.378 1.00 28.38 282 ALA A N 1
ATOM 2209 C CA . ALA A 1 282 ? -12.109 73.357 58.351 1.00 28.38 282 ALA A CA 1
ATOM 2210 C C . ALA A 1 282 ? -11.662 71.884 58.284 1.00 28.38 282 ALA A C 1
ATOM 2212 O O . ALA A 1 282 ? -12.425 70.969 58.570 1.00 28.38 282 ALA A O 1
ATOM 2213 N N . TRP A 1 283 ? -10.392 71.680 57.926 1.00 24.81 283 TRP A N 1
ATOM 2214 C CA . TRP A 1 283 ? -9.353 71.130 58.809 1.00 24.81 283 TRP A CA 1
ATOM 2215 C C . TRP A 1 283 ? -8.069 70.928 57.986 1.00 24.81 283 TRP A C 1
ATOM 2217 O O . TRP A 1 283 ? -7.976 70.030 57.152 1.00 24.81 283 TRP A O 1
ATOM 2227 N N . ASP A 1 284 ? -7.100 71.814 58.216 1.00 26.81 284 ASP A N 1
ATOM 2228 C CA . ASP A 1 284 ? -5.694 71.655 57.844 1.00 26.81 284 ASP A CA 1
ATOM 2229 C C . ASP A 1 284 ? -4.946 71.057 59.058 1.00 26.81 284 ASP A C 1
ATOM 2231 O O . ASP A 1 284 ? -5.358 71.278 60.196 1.00 26.81 284 ASP A O 1
ATOM 2235 N N . MET A 1 285 ? -3.862 70.316 58.811 1.00 22.80 285 MET A N 1
ATOM 2236 C CA . MET A 1 285 ? -2.994 69.595 59.770 1.00 22.80 285 MET A CA 1
ATOM 2237 C C . MET A 1 285 ? -3.483 68.248 60.374 1.00 22.80 285 MET A C 1
ATOM 2239 O O . MET A 1 285 ? -4.017 68.155 61.471 1.00 22.80 285 MET A O 1
ATOM 2243 N N . SER A 1 286 ? -3.107 67.165 59.681 1.00 25.19 286 SER A N 1
ATOM 2244 C CA . SER A 1 286 ? -2.548 65.889 60.192 1.00 25.19 286 SER A CA 1
ATOM 2245 C C . SER A 1 286 ? -3.173 65.148 61.399 1.00 25.19 286 SER A C 1
ATOM 2247 O O . SER A 1 286 ? -2.751 65.335 62.533 1.00 25.19 286 SER A O 1
ATOM 2249 N N . PHE A 1 287 ? -3.968 64.108 61.111 1.00 21.81 287 PHE A N 1
ATOM 2250 C CA . PHE A 1 287 ? -4.103 62.835 61.864 1.00 21.81 287 PHE A CA 1
ATOM 2251 C C . PHE A 1 287 ? -4.454 61.768 60.797 1.00 21.81 287 PHE A C 1
ATOM 2253 O O . PHE A 1 287 ? -5.452 61.918 60.108 1.00 21.81 287 PHE A O 1
ATOM 2260 N N . ARG A 1 288 ? -3.659 60.756 60.407 1.00 23.11 288 ARG A N 1
ATOM 2261 C CA . ARG A 1 288 ? -2.958 59.681 61.141 1.00 23.11 288 ARG A CA 1
ATOM 2262 C C . ARG A 1 288 ? -3.808 59.038 62.240 1.00 23.11 288 ARG A C 1
ATOM 2264 O O . ARG A 1 288 ? -3.667 59.420 63.386 1.00 23.11 288 ARG A O 1
ATOM 2271 N N . LEU A 1 289 ? -4.567 57.990 61.901 1.00 24.39 289 LEU A N 1
ATOM 2272 C CA . LEU A 1 289 ? -4.381 56.610 62.404 1.00 24.39 289 LEU A CA 1
ATOM 2273 C C . LEU A 1 289 ? -5.652 55.760 62.276 1.00 24.39 289 LEU A C 1
ATOM 2275 O O . LEU A 1 289 ? -6.660 56.056 62.899 1.00 24.39 289 LEU A O 1
ATOM 2279 N N . LEU A 1 290 ? -5.519 54.675 61.506 1.00 22.66 290 LEU A N 1
ATOM 2280 C CA . LEU A 1 290 ? -6.018 53.298 61.703 1.00 22.66 290 LEU A CA 1
ATOM 2281 C C . LEU A 1 290 ? -5.803 52.613 60.338 1.00 22.66 290 LEU A C 1
ATOM 2283 O O . LEU A 1 290 ? -6.642 52.703 59.455 1.00 22.66 290 LEU A O 1
ATOM 2287 N N . ARG A 1 291 ? -4.596 52.177 59.950 1.00 27.88 291 ARG A N 1
ATOM 2288 C CA . ARG A 1 291 ? -3.757 51.088 60.492 1.00 27.88 291 ARG A CA 1
ATOM 2289 C C . ARG A 1 291 ? -4.530 49.797 60.778 1.00 27.88 291 ARG A C 1
ATOM 2291 O O . ARG A 1 291 ? -5.197 49.687 61.796 1.00 27.88 291 ARG A O 1
ATOM 2298 N N . SER A 1 292 ? -4.230 48.778 59.980 1.00 23.81 292 SER A N 1
ATOM 2299 C CA . SER A 1 292 ? -3.778 47.485 60.502 1.00 23.81 292 SER A CA 1
ATOM 2300 C C . SER A 1 292 ? -2.676 46.904 59.595 1.00 23.81 292 SER A C 1
ATOM 2302 O O . SER A 1 292 ? -2.883 46.556 58.440 1.00 23.81 292 SER A O 1
ATOM 2304 N N . SER A 1 293 ? -1.462 46.898 60.156 1.00 28.66 293 SER A N 1
ATOM 2305 C CA . SER A 1 293 ? -0.313 46.007 59.888 1.00 28.66 293 SER A CA 1
ATOM 2306 C C . SER A 1 293 ? -0.720 44.529 60.137 1.00 28.66 293 SER A C 1
ATOM 2308 O O . SER A 1 293 ? -1.782 44.367 60.744 1.00 28.66 293 SER A O 1
ATOM 2310 N N . PRO A 1 294 ? 0.072 43.456 59.834 1.00 28.19 294 PRO A N 1
ATOM 2311 C CA . PRO A 1 294 ? 1.519 43.381 60.134 1.00 28.19 294 PRO A CA 1
ATOM 2312 C C . PRO A 1 294 ? 2.387 42.310 59.418 1.00 28.19 294 PRO A C 1
ATOM 2314 O O . PRO A 1 294 ? 2.201 41.124 59.655 1.00 28.19 294 PRO A O 1
ATOM 2317 N N . TRP A 1 295 ? 3.467 42.691 58.715 1.00 23.09 295 TRP A N 1
ATOM 2318 C CA . TRP A 1 295 ? 4.684 41.845 58.664 1.00 23.09 295 TRP A CA 1
ATOM 2319 C C . TRP A 1 295 ? 5.937 42.568 58.131 1.00 23.09 295 TRP A C 1
ATOM 2321 O O . TRP A 1 295 ? 6.545 42.184 57.140 1.00 23.09 295 TRP A O 1
ATOM 2331 N N . LEU A 1 296 ? 6.341 43.652 58.792 1.00 25.09 296 LEU A N 1
ATOM 2332 C CA . LEU A 1 296 ? 7.663 44.262 58.597 1.00 25.09 296 LEU A CA 1
ATOM 2333 C C . LEU A 1 296 ? 8.218 44.634 59.973 1.00 25.09 296 LEU A C 1
ATOM 2335 O O . LEU A 1 296 ? 8.262 45.794 60.363 1.00 25.09 296 LEU A O 1
ATOM 2339 N N . ALA A 1 297 ? 8.535 43.600 60.753 1.00 25.12 297 ALA A N 1
ATOM 2340 C CA . ALA A 1 297 ? 9.266 43.705 62.013 1.00 25.12 297 ALA A CA 1
ATOM 2341 C C . ALA A 1 297 ? 9.819 42.328 62.413 1.00 25.12 297 ALA A C 1
ATOM 2343 O O . ALA A 1 297 ? 9.387 41.741 63.400 1.00 25.12 297 ALA A O 1
ATOM 2344 N N . ARG A 1 298 ? 10.759 41.784 61.633 1.00 26.25 298 ARG A N 1
ATOM 2345 C CA . ARG A 1 298 ? 11.750 40.826 62.143 1.00 26.25 298 ARG A CA 1
ATOM 2346 C C . ARG A 1 298 ? 12.936 40.742 61.185 1.00 26.25 298 ARG A C 1
ATOM 2348 O O . ARG A 1 298 ? 12.767 40.434 60.015 1.00 26.25 298 ARG A O 1
ATOM 2355 N N . LYS A 1 299 ? 14.117 41.004 61.747 1.00 26.59 299 LYS A N 1
ATOM 2356 C CA . LYS A 1 299 ? 15.463 40.841 61.179 1.00 26.59 299 LYS A CA 1
ATOM 2357 C C . LYS A 1 299 ? 15.904 41.851 60.116 1.00 26.59 299 LYS A C 1
ATOM 2359 O O . LYS A 1 299 ? 16.197 41.526 58.975 1.00 26.59 299 LYS A O 1
ATOM 2364 N N . LYS A 1 300 ? 16.085 43.082 60.594 1.00 22.98 300 LYS A N 1
ATOM 2365 C CA . LYS A 1 300 ? 17.161 43.984 60.171 1.00 22.98 300 LYS A CA 1
ATOM 2366 C C . LYS A 1 300 ? 18.183 44.047 61.315 1.00 22.98 300 LYS A C 1
ATOM 2368 O O . LYS A 1 300 ? 18.315 45.091 61.922 1.00 22.98 300 LYS A O 1
ATOM 2373 N N . ASP A 1 301 ? 18.755 42.892 61.658 1.00 27.48 301 ASP A N 1
ATOM 2374 C CA . ASP A 1 301 ? 19.895 42.714 62.573 1.00 27.48 301 ASP A CA 1
ATOM 2375 C C . ASP A 1 301 ? 20.364 41.256 62.468 1.00 27.48 301 ASP A C 1
ATOM 2377 O O . ASP A 1 301 ? 20.006 40.392 63.263 1.00 27.48 301 ASP A O 1
ATOM 2381 N N . GLU A 1 302 ? 21.104 40.965 61.403 1.00 28.97 302 GLU A N 1
ATOM 2382 C CA . GLU A 1 302 ? 22.142 39.937 61.414 1.00 28.97 302 GLU A CA 1
ATOM 2383 C C . GLU A 1 302 ? 23.158 40.306 60.322 1.00 28.97 302 GLU A C 1
ATOM 2385 O O . GLU A 1 302 ? 23.080 39.896 59.171 1.00 28.97 302 GLU A O 1
ATOM 2390 N N . ILE A 1 303 ? 24.081 41.172 60.749 1.00 26.39 303 ILE A N 1
ATOM 2391 C CA . ILE A 1 303 ? 25.491 41.188 60.349 1.00 26.39 303 ILE A CA 1
ATOM 2392 C C . ILE A 1 303 ? 25.790 41.744 58.944 1.00 26.39 303 ILE A C 1
ATOM 2394 O O . ILE A 1 303 ? 26.039 41.050 57.964 1.00 26.39 303 ILE A O 1
ATOM 2398 N N . LEU A 1 304 ? 25.878 43.077 58.923 1.00 23.55 304 LEU A N 1
ATOM 2399 C CA . LEU A 1 304 ? 26.961 43.805 58.260 1.00 23.55 304 LEU A CA 1
ATOM 2400 C C . LEU A 1 304 ? 28.327 43.173 58.588 1.00 23.55 304 LEU A C 1
ATOM 2402 O O . LEU A 1 304 ? 28.666 43.044 59.762 1.00 23.55 304 LEU A O 1
ATOM 2406 N N . GLY A 1 305 ? 29.162 42.953 57.573 1.00 24.08 305 GLY A N 1
ATOM 2407 C CA . GLY A 1 305 ? 30.580 43.303 57.692 1.00 24.08 305 GLY A CA 1
ATOM 2408 C C . GLY A 1 305 ? 31.596 42.366 57.018 1.00 24.08 305 GLY A C 1
ATOM 2409 O O . GLY A 1 305 ? 31.383 41.161 57.005 1.00 24.08 305 GLY A O 1
ATOM 2410 N N . PRO A 1 306 ? 32.686 42.921 56.445 1.00 41.22 306 PRO A N 1
ATOM 2411 C CA . PRO A 1 306 ? 33.398 42.419 55.260 1.00 41.22 306 PRO A CA 1
ATOM 2412 C C . PRO A 1 306 ? 34.909 42.193 55.547 1.00 41.22 306 PRO A C 1
ATOM 2414 O O . PRO A 1 306 ? 35.276 42.097 56.711 1.00 41.22 306 PRO A O 1
ATOM 2417 N N . LEU A 1 307 ? 35.770 42.237 54.505 1.00 21.30 307 LEU A N 1
ATOM 2418 C CA . LEU A 1 307 ? 37.262 42.270 54.516 1.00 21.30 307 LEU A CA 1
ATOM 2419 C C . LEU A 1 307 ? 37.915 40.871 54.564 1.00 21.30 307 LEU A C 1
ATOM 2421 O O . LEU A 1 307 ? 37.397 39.982 55.216 1.00 21.30 307 LEU A O 1
ATOM 2425 N N . GLN A 1 308 ? 39.023 40.530 53.894 1.00 25.42 308 GLN A N 1
ATOM 2426 C CA . GLN A 1 308 ? 40.177 41.233 53.300 1.00 25.42 308 GLN A CA 1
ATOM 2427 C C . GLN A 1 308 ? 40.861 40.211 52.352 1.00 25.42 308 GLN A C 1
ATOM 2429 O O . GLN A 1 308 ? 40.904 39.025 52.657 1.00 25.42 308 GLN A O 1
ATOM 2434 N N . SER A 1 309 ? 41.178 40.540 51.098 1.00 22.61 309 SER A N 1
ATOM 2435 C CA . SER A 1 309 ? 42.520 40.904 50.591 1.00 22.61 309 SER A CA 1
ATOM 2436 C C . SER A 1 309 ? 43.748 40.154 51.164 1.00 22.61 309 SER A C 1
ATOM 2438 O O . SER A 1 309 ? 44.032 40.224 52.350 1.00 22.61 309 SER A O 1
ATOM 2440 N N . LEU A 1 310 ? 44.523 39.509 50.275 1.00 23.30 310 LEU A N 1
ATOM 2441 C CA . LEU A 1 310 ? 45.973 39.676 49.991 1.00 23.30 310 LEU A CA 1
ATOM 2442 C C . LEU A 1 310 ? 46.468 38.398 49.261 1.00 23.30 310 LEU A C 1
ATOM 2444 O O . LEU A 1 310 ? 46.295 37.307 49.776 1.00 23.30 310 LEU A O 1
ATOM 2448 N N . CYS A 1 311 ? 46.917 38.400 48.000 1.00 20.78 311 CYS A N 1
ATOM 2449 C CA . CYS A 1 311 ? 48.091 39.037 47.377 1.00 20.78 311 CYS A CA 1
ATOM 2450 C C . CYS A 1 311 ? 49.419 38.271 47.608 1.00 20.78 311 CYS A C 1
ATOM 2452 O O . CYS A 1 311 ? 49.754 37.986 48.752 1.00 20.78 311 CYS A O 1
ATOM 2454 N N . LYS A 1 312 ? 50.195 38.112 46.507 1.00 23.67 312 LYS A N 1
ATOM 2455 C CA . LYS A 1 312 ? 51.631 37.720 46.362 1.00 23.67 312 LYS A CA 1
ATOM 2456 C C . LYS A 1 312 ? 51.947 36.205 46.301 1.00 23.67 312 LYS A C 1
ATOM 2458 O O . LYS A 1 312 ? 51.375 35.447 47.059 1.00 23.67 312 LYS A O 1
ATOM 2463 N N . ARG A 1 313 ? 52.895 35.676 45.503 1.00 24.09 313 ARG A N 1
ATOM 2464 C CA . ARG A 1 313 ? 53.814 36.148 44.428 1.00 24.09 313 ARG A CA 1
ATOM 2465 C C . ARG A 1 313 ? 54.650 34.924 43.946 1.00 24.09 313 ARG A C 1
ATOM 2467 O O . ARG A 1 313 ? 54.960 34.110 44.799 1.00 24.09 313 ARG A O 1
ATOM 2474 N N . THR A 1 314 ? 55.027 34.871 42.648 1.00 23.59 314 THR A N 1
ATOM 2475 C CA . THR A 1 314 ? 56.350 34.499 42.014 1.00 23.59 314 THR A CA 1
ATOM 2476 C C . THR A 1 314 ? 57.261 33.401 42.627 1.00 23.59 314 THR A C 1
ATOM 2478 O O . THR A 1 314 ? 57.362 33.332 43.836 1.00 23.59 314 THR A O 1
ATOM 2481 N N . LEU A 1 315 ? 58.129 32.616 41.956 1.00 24.02 315 LEU A N 1
ATOM 2482 C CA . LEU A 1 315 ? 58.790 32.528 40.628 1.00 24.02 315 LEU A CA 1
ATOM 2483 C C . LEU A 1 315 ? 59.693 31.252 40.646 1.00 24.02 315 LEU A C 1
ATOM 2485 O O . LEU A 1 315 ? 60.029 30.816 41.740 1.00 24.02 315 LEU A O 1
ATOM 2489 N N . PHE A 1 316 ? 60.119 30.739 39.472 1.00 24.20 316 PHE A N 1
ATOM 2490 C CA . PHE A 1 316 ? 61.441 30.151 39.062 1.00 24.20 316 PHE A CA 1
ATOM 2491 C C . PHE A 1 316 ? 61.207 29.178 37.863 1.00 24.20 316 PHE A C 1
ATOM 2493 O O . PHE A 1 316 ? 60.423 28.250 37.999 1.00 24.20 316 PHE A O 1
ATOM 2500 N N . SER A 1 317 ? 61.602 29.472 36.602 1.00 24.25 317 SER A N 1
ATOM 2501 C CA . SER A 1 317 ? 62.932 29.313 35.934 1.00 24.25 317 SER A CA 1
ATOM 2502 C C . SER A 1 317 ? 63.402 27.841 35.844 1.00 24.25 317 SER A C 1
ATOM 2504 O O . SER A 1 317 ? 63.322 27.153 36.846 1.00 24.25 317 SER A O 1
ATOM 2506 N N . SER A 1 318 ? 63.971 27.258 34.772 1.00 24.91 318 SER A N 1
ATOM 2507 C CA . SER A 1 318 ? 64.355 27.617 33.387 1.00 24.91 318 SER A CA 1
ATOM 2508 C C . SER A 1 318 ? 64.902 26.345 32.676 1.00 24.91 318 SER A C 1
ATOM 2510 O O . SER A 1 318 ? 65.394 25.458 33.370 1.00 24.91 318 SER A O 1
ATOM 2512 N N . ARG A 1 319 ? 64.878 26.284 31.323 1.00 24.64 319 ARG A N 1
ATOM 2513 C CA . ARG A 1 319 ? 65.951 25.837 30.371 1.00 24.64 319 ARG A CA 1
ATOM 2514 C C . ARG A 1 319 ? 65.438 25.152 29.076 1.00 24.64 319 ARG A C 1
ATOM 2516 O O . ARG A 1 319 ? 64.631 24.236 29.106 1.00 24.64 319 ARG A O 1
ATOM 2523 N N . LEU A 1 320 ? 65.975 25.647 27.954 1.00 26.53 320 LEU A N 1
ATOM 2524 C CA . LEU A 1 320 ? 65.981 25.179 26.543 1.00 26.53 320 LEU A CA 1
ATOM 2525 C C . LEU A 1 320 ? 67.226 24.257 26.295 1.00 26.53 320 LEU A C 1
ATOM 2527 O O . LEU A 1 320 ? 67.958 24.100 27.278 1.00 26.53 320 LEU A O 1
ATOM 2531 N N . PRO A 1 321 ? 67.583 23.719 25.081 1.00 39.44 321 PRO A N 1
ATOM 2532 C CA . PRO A 1 321 ? 67.165 24.091 23.706 1.00 39.44 321 PRO A CA 1
ATOM 2533 C C . PRO A 1 321 ? 67.024 22.989 22.599 1.00 39.44 321 PRO A C 1
ATOM 2535 O O . PRO A 1 321 ? 67.492 21.865 22.701 1.00 39.44 321 PRO A O 1
ATOM 2538 N N . CYS A 1 322 ? 66.391 23.424 21.497 1.00 24.03 322 CYS A N 1
ATOM 2539 C CA . CYS A 1 322 ? 66.573 23.195 20.041 1.00 24.03 322 CYS A CA 1
ATOM 2540 C C . CYS A 1 322 ? 67.666 22.232 19.482 1.00 24.03 322 CYS A C 1
ATOM 2542 O O . CYS A 1 322 ? 68.833 22.376 19.833 1.00 24.03 322 CYS A O 1
ATOM 2544 N N . THR A 1 323 ? 67.351 21.434 18.435 1.00 27.88 323 THR A N 1
ATOM 2545 C CA . THR A 1 323 ? 67.867 21.618 17.041 1.00 27.88 323 THR A CA 1
ATOM 2546 C C . THR A 1 323 ? 67.283 20.664 15.964 1.00 27.88 323 THR A C 1
ATOM 2548 O O . THR A 1 323 ? 66.907 19.530 16.225 1.00 27.88 323 THR A O 1
ATOM 2551 N N . ARG A 1 324 ? 67.226 21.234 14.747 1.00 27.36 324 ARG A N 1
ATOM 2552 C CA . ARG A 1 324 ? 66.802 20.847 13.374 1.00 27.36 324 ARG A CA 1
ATOM 2553 C C . ARG A 1 324 ? 67.154 19.460 12.781 1.00 27.36 324 ARG A C 1
ATOM 2555 O O . ARG A 1 324 ? 68.235 18.940 13.015 1.00 27.36 324 ARG A O 1
ATOM 2562 N N . GLY A 1 325 ? 66.346 19.048 11.785 1.00 24.58 325 GLY A N 1
ATOM 2563 C CA . GLY A 1 325 ? 66.733 18.216 10.626 1.00 24.58 325 GLY A CA 1
ATOM 2564 C C . GLY A 1 325 ? 65.577 18.026 9.617 1.00 24.58 325 GLY A C 1
ATOM 2565 O O . GLY A 1 325 ? 64.490 17.636 10.020 1.00 24.58 325 GLY A O 1
ATOM 2566 N N . PHE A 1 326 ? 65.791 18.336 8.332 1.00 26.80 326 PHE A N 1
ATOM 2567 C CA . PHE A 1 326 ? 64.806 18.409 7.229 1.00 26.80 326 PHE A CA 1
ATOM 2568 C C . PHE A 1 326 ? 65.237 17.512 6.036 1.00 26.80 326 PHE A C 1
ATOM 2570 O O . PHE A 1 326 ? 66.436 17.413 5.798 1.00 26.80 326 PHE A O 1
ATOM 2577 N N . PHE A 1 327 ? 64.249 16.998 5.270 1.00 25.30 327 PHE A N 1
ATOM 2578 C CA . PHE A 1 327 ? 64.237 16.464 3.872 1.00 25.30 327 PHE A CA 1
ATOM 2579 C C . PHE A 1 327 ? 65.162 15.275 3.494 1.00 25.30 327 PHE A C 1
ATOM 2581 O O . PHE A 1 327 ? 66.365 15.315 3.702 1.00 25.30 327 PHE A O 1
ATOM 2588 N N . THR A 1 328 ? 64.679 14.166 2.905 1.00 26.92 328 THR A N 1
ATOM 2589 C CA . THR A 1 328 ? 64.110 13.978 1.538 1.00 26.92 328 THR A CA 1
ATOM 2590 C C . THR A 1 328 ? 63.503 12.555 1.377 1.00 26.92 328 THR A C 1
ATOM 2592 O O . THR A 1 328 ? 63.872 11.665 2.143 1.00 26.92 328 THR A O 1
ATOM 2595 N N . PRO A 1 329 ? 62.636 12.292 0.370 1.00 31.28 329 PRO A N 1
ATOM 2596 C CA . PRO A 1 329 ? 62.636 10.978 -0.292 1.00 31.28 329 PRO A CA 1
ATOM 2597 C C . PRO A 1 329 ? 62.672 11.052 -1.832 1.00 31.28 329 PRO A C 1
ATOM 2599 O O . PRO A 1 329 ? 62.141 11.972 -2.454 1.00 31.28 329 PRO A O 1
ATOM 2602 N N . THR A 1 330 ? 63.308 10.040 -2.426 1.00 27.50 330 THR A N 1
ATOM 2603 C CA . THR A 1 330 ? 63.733 9.952 -3.831 1.00 27.50 330 THR A CA 1
ATOM 2604 C C . THR A 1 330 ? 62.779 9.100 -4.688 1.00 27.50 330 THR A C 1
ATOM 2606 O O . THR A 1 330 ? 62.405 7.993 -4.319 1.00 27.50 330 THR A O 1
ATOM 2609 N N . THR A 1 331 ? 62.420 9.703 -5.822 1.00 27.36 331 THR A N 1
ATOM 2610 C CA . THR A 1 331 ? 61.912 9.300 -7.154 1.00 27.36 331 THR A CA 1
ATOM 2611 C C . THR A 1 331 ? 61.519 7.866 -7.585 1.00 27.36 331 THR A C 1
ATOM 2613 O O . THR A 1 331 ? 62.183 6.871 -7.326 1.00 27.36 331 THR A O 1
ATOM 2616 N N . LEU A 1 332 ? 60.472 7.887 -8.435 1.00 25.89 332 LEU A N 1
ATOM 2617 C CA . LEU A 1 332 ? 59.947 6.936 -9.436 1.00 25.89 332 LEU A CA 1
ATOM 2618 C C . LEU A 1 332 ? 60.967 6.281 -10.395 1.00 25.89 332 LEU A C 1
ATOM 2620 O O . LEU A 1 332 ? 61.954 6.912 -10.764 1.00 25.89 332 LEU A O 1
ATOM 2624 N N . THR A 1 333 ? 60.586 5.135 -10.992 1.00 26.45 333 THR A N 1
ATOM 2625 C CA . THR A 1 333 ? 60.520 4.951 -12.472 1.00 26.45 333 THR A CA 1
ATOM 2626 C C . THR A 1 333 ? 59.794 3.658 -12.899 1.00 26.45 333 THR A C 1
ATOM 2628 O O . THR A 1 333 ? 59.977 2.601 -12.306 1.00 26.45 333 THR A O 1
ATOM 2631 N N . MET A 1 334 ? 58.975 3.762 -13.956 1.00 27.05 334 MET A N 1
ATOM 2632 C CA . MET A 1 334 ? 58.387 2.666 -14.749 1.00 27.05 334 MET A CA 1
ATOM 2633 C C . MET A 1 334 ? 59.104 2.561 -16.106 1.00 27.05 334 MET A C 1
ATOM 2635 O O . MET A 1 334 ? 59.474 3.593 -16.663 1.00 27.05 334 MET A O 1
ATOM 2639 N N . ALA A 1 335 ? 59.179 1.358 -16.690 1.00 28.52 335 ALA A N 1
ATOM 2640 C CA . ALA A 1 335 ? 59.347 1.135 -18.134 1.00 28.52 335 ALA A CA 1
ATOM 2641 C C . ALA A 1 335 ? 58.808 -0.261 -18.549 1.00 28.52 335 ALA A C 1
ATOM 2643 O O . ALA A 1 335 ? 59.013 -1.214 -17.795 1.00 28.52 335 ALA A O 1
ATOM 2644 N N . PRO A 1 336 ? 58.144 -0.418 -19.718 1.00 36.56 336 PRO A N 1
ATOM 2645 C CA . PRO A 1 336 ? 57.750 -1.710 -20.288 1.00 36.56 336 PRO A CA 1
ATOM 2646 C C . PRO A 1 336 ? 58.681 -2.149 -21.438 1.00 36.56 336 PRO A C 1
ATOM 2648 O O . PRO A 1 336 ? 59.372 -1.337 -22.051 1.00 36.56 336 PRO A O 1
ATOM 2651 N N . SER A 1 337 ? 58.683 -3.439 -21.776 1.00 25.80 337 SER A N 1
ATOM 2652 C CA . SER A 1 337 ? 59.346 -3.984 -22.973 1.00 25.80 337 SER A CA 1
ATOM 2653 C C . SER A 1 337 ? 58.554 -5.161 -23.545 1.00 25.80 337 SER A C 1
ATOM 2655 O O . SER A 1 337 ? 57.841 -5.852 -22.821 1.00 25.80 337 SER A O 1
ATOM 2657 N N . ALA A 1 338 ? 58.645 -5.334 -24.863 1.00 27.42 338 ALA A N 1
ATOM 2658 C CA . ALA A 1 338 ? 57.766 -6.140 -25.704 1.00 27.42 338 ALA A CA 1
ATOM 2659 C C . ALA A 1 338 ? 58.520 -7.242 -26.489 1.00 27.42 338 ALA A C 1
ATOM 2661 O O . ALA A 1 338 ? 59.734 -7.144 -26.648 1.00 27.42 338 ALA A O 1
ATOM 2662 N N . VAL A 1 339 ? 57.726 -8.160 -27.093 1.00 27.09 339 VAL A N 1
ATOM 2663 C CA . VAL A 1 339 ? 57.999 -9.048 -28.272 1.00 27.09 339 VAL A CA 1
ATOM 2664 C C . VAL A 1 339 ? 58.711 -10.400 -27.963 1.00 27.09 339 VAL A C 1
ATOM 2666 O O . VAL A 1 339 ? 59.467 -10.414 -26.995 1.00 27.09 339 VAL A O 1
ATOM 2669 N N . PRO A 1 340 ? 58.574 -11.536 -28.728 1.00 36.19 340 PRO A N 1
ATOM 2670 C CA . PRO A 1 340 ? 57.739 -11.913 -29.908 1.00 36.19 340 PRO A CA 1
ATOM 2671 C C . PRO A 1 340 ? 56.945 -13.259 -29.836 1.00 36.19 340 PRO A C 1
ATOM 2673 O O . PRO A 1 340 ? 57.115 -14.080 -28.942 1.00 36.19 340 PRO A O 1
ATOM 2676 N N . ILE A 1 341 ? 56.142 -13.502 -30.890 1.00 30.00 341 ILE A N 1
ATOM 2677 C CA . ILE A 1 341 ? 55.493 -14.769 -31.325 1.00 30.00 341 ILE A CA 1
ATOM 2678 C C . ILE A 1 341 ? 56.483 -15.676 -32.104 1.00 30.00 341 ILE A C 1
ATOM 2680 O O . ILE A 1 341 ? 57.348 -15.144 -32.802 1.00 30.00 341 ILE A O 1
ATOM 2684 N N . PRO A 1 342 ? 56.315 -17.020 -32.095 1.00 33.72 342 PRO A N 1
ATOM 2685 C CA . PRO A 1 342 ? 56.201 -17.749 -33.376 1.00 33.72 342 PRO A CA 1
ATOM 2686 C C . PRO A 1 342 ? 55.154 -18.892 -33.405 1.00 33.72 342 PRO A C 1
ATOM 2688 O O . PRO A 1 342 ? 54.890 -19.566 -32.413 1.00 33.72 342 PRO A O 1
ATOM 2691 N N . ASN A 1 343 ? 54.600 -19.128 -34.601 1.00 29.19 343 ASN A N 1
ATOM 2692 C CA . ASN A 1 343 ? 53.738 -20.257 -34.982 1.00 29.19 343 ASN A CA 1
ATOM 2693 C C . ASN A 1 343 ? 54.533 -21.569 -35.156 1.00 29.19 343 ASN A C 1
ATOM 2695 O O . ASN A 1 343 ? 55.618 -21.538 -35.730 1.00 29.19 343 ASN A O 1
ATOM 2699 N N . SER A 1 344 ? 53.942 -22.727 -34.826 1.00 26.30 344 SER A N 1
ATOM 2700 C CA . SER A 1 344 ? 53.890 -23.924 -35.701 1.00 26.30 344 SER A CA 1
ATOM 2701 C C . SER A 1 344 ? 53.151 -25.110 -35.051 1.00 26.30 344 SER A C 1
ATOM 2703 O O . SER A 1 344 ? 52.993 -25.203 -33.839 1.00 26.30 344 SER A O 1
ATOM 2705 N N . ILE A 1 345 ? 52.636 -25.976 -35.925 1.00 26.36 345 ILE A N 1
ATOM 2706 C CA . ILE A 1 345 ? 51.706 -27.098 -35.732 1.00 26.36 345 ILE A CA 1
ATOM 2707 C C . ILE A 1 345 ? 52.486 -28.418 -35.552 1.00 26.36 345 ILE A C 1
ATOM 2709 O O . ILE A 1 345 ? 53.449 -28.625 -36.284 1.00 26.36 345 ILE A O 1
ATOM 2713 N N . SER A 1 346 ? 52.038 -29.347 -34.686 1.00 23.88 346 SER A N 1
ATOM 2714 C CA . SER A 1 346 ? 51.731 -30.764 -35.039 1.00 23.88 346 SER A CA 1
ATOM 2715 C C . SER A 1 346 ? 51.594 -31.742 -33.842 1.00 23.88 346 SER A C 1
ATOM 2717 O O . SER A 1 346 ? 52.437 -31.829 -32.962 1.00 23.88 346 SER A O 1
ATOM 2719 N N . SER A 1 347 ? 50.462 -32.463 -33.867 1.00 24.12 347 SER A N 1
ATOM 2720 C CA . SER A 1 347 ? 50.164 -33.876 -33.529 1.00 24.12 347 SER A CA 1
ATOM 2721 C C . SER A 1 347 ? 50.830 -34.661 -32.371 1.00 24.12 347 SER A C 1
ATOM 2723 O O . SER A 1 347 ? 52.017 -34.964 -32.413 1.00 24.12 347 SER A O 1
ATOM 2725 N N . SER A 1 348 ? 49.948 -35.247 -31.535 1.00 24.34 348 SER A N 1
ATOM 2726 C CA . SER A 1 348 ? 49.768 -36.703 -31.254 1.00 24.34 348 SER A CA 1
ATOM 2727 C C . SER A 1 348 ? 49.808 -37.155 -29.768 1.00 24.34 348 SER A C 1
ATOM 2729 O O . SER A 1 348 ? 50.814 -36.993 -29.096 1.00 24.34 348 SER A O 1
ATOM 2731 N N . THR A 1 349 ? 48.662 -37.721 -29.315 1.00 24.12 349 THR A N 1
ATOM 2732 C CA . THR A 1 349 ? 48.417 -38.909 -28.428 1.00 24.12 349 THR A CA 1
ATOM 2733 C C . THR A 1 349 ? 49.231 -39.085 -27.120 1.00 24.12 349 THR A C 1
ATOM 2735 O O . THR A 1 349 ? 50.439 -38.961 -27.134 1.00 24.12 349 THR A O 1
ATOM 2738 N N . THR A 1 350 ? 48.721 -39.465 -25.929 1.00 27.34 350 THR A N 1
ATOM 2739 C CA . THR A 1 350 ? 47.586 -40.327 -25.518 1.00 27.34 350 THR A CA 1
ATOM 2740 C C . THR A 1 350 ? 47.388 -40.288 -23.977 1.00 27.34 350 THR A C 1
ATOM 2742 O O . THR A 1 350 ? 48.366 -40.250 -23.242 1.00 27.34 350 THR A O 1
ATOM 2745 N N . ASN A 1 351 ? 46.125 -40.448 -23.545 1.00 27.80 351 ASN A N 1
ATOM 2746 C CA . ASN A 1 351 ? 45.583 -41.161 -22.359 1.00 27.80 351 ASN A CA 1
ATOM 2747 C C . ASN A 1 351 ? 45.781 -40.682 -20.897 1.00 27.80 351 ASN A C 1
ATOM 2749 O O . ASN A 1 351 ? 46.839 -40.817 -20.296 1.00 27.80 351 ASN A O 1
ATOM 2753 N N . GLY A 1 352 ? 44.638 -40.356 -20.271 1.00 27.59 352 GLY A N 1
ATOM 2754 C CA . GLY A 1 352 ? 44.387 -40.375 -18.823 1.00 27.59 352 GLY A CA 1
ATOM 2755 C C . GLY A 1 352 ? 42.897 -40.137 -18.524 1.00 27.59 352 GLY A C 1
ATOM 2756 O O . GLY A 1 352 ? 42.412 -39.018 -18.636 1.00 27.59 352 GLY A O 1
ATOM 2757 N N . VAL A 1 353 ? 42.157 -41.209 -18.231 1.00 31.25 353 VAL A N 1
ATOM 2758 C CA . VAL A 1 353 ? 40.684 -41.291 -18.171 1.00 31.25 353 VAL A CA 1
ATOM 2759 C C . VAL A 1 353 ? 40.108 -40.698 -16.876 1.00 31.25 353 VAL A C 1
ATOM 2761 O O . VAL A 1 353 ? 40.555 -41.038 -15.787 1.00 31.25 353 VAL A O 1
ATOM 2764 N N . GLY A 1 354 ? 39.047 -39.892 -17.002 1.00 27.06 354 GLY A N 1
ATOM 2765 C CA . GLY A 1 354 ? 38.164 -39.464 -15.913 1.00 27.06 354 GLY A CA 1
ATOM 2766 C C . GLY A 1 354 ? 36.758 -39.165 -16.451 1.00 27.06 354 GLY A C 1
ATOM 2767 O O . GLY A 1 354 ? 36.575 -38.281 -17.283 1.00 27.06 354 GLY A O 1
ATOM 2768 N N . VAL A 1 355 ? 35.787 -39.963 -16.014 1.00 34.12 355 VAL A N 1
ATOM 2769 C CA . VAL A 1 355 ? 34.394 -40.094 -16.482 1.00 34.12 355 VAL A CA 1
ATOM 2770 C C . VAL A 1 355 ? 33.646 -38.757 -16.680 1.00 34.12 355 VAL A C 1
ATOM 2772 O O . VAL A 1 355 ? 33.533 -37.958 -15.753 1.00 34.12 355 VAL A O 1
ATOM 2775 N N . ARG A 1 356 ? 33.038 -38.554 -17.864 1.00 26.64 356 ARG A N 1
ATOM 2776 C CA . ARG A 1 356 ? 31.949 -37.583 -18.109 1.00 26.64 356 ARG A CA 1
ATOM 2777 C C . ARG A 1 356 ? 30.806 -38.252 -18.874 1.00 26.64 356 ARG A C 1
ATOM 2779 O O . ARG A 1 356 ? 31.040 -38.908 -19.885 1.00 26.64 356 ARG A O 1
ATOM 2786 N N . CYS A 1 357 ? 29.580 -38.054 -18.392 1.00 28.59 357 CYS A N 1
ATOM 2787 C CA . CYS A 1 357 ? 28.355 -38.492 -19.058 1.00 28.59 357 CYS A CA 1
ATOM 2788 C C . CYS A 1 357 ? 28.229 -37.900 -20.476 1.00 28.59 357 CYS A C 1
ATOM 2790 O O . CYS A 1 357 ? 28.546 -36.723 -20.677 1.00 28.59 357 CYS A O 1
ATOM 2792 N N . PRO A 1 358 ? 27.736 -38.683 -21.453 1.00 40.66 358 PRO A N 1
ATOM 2793 C CA . PRO A 1 358 ? 27.564 -38.237 -22.825 1.00 40.66 358 PRO A CA 1
ATOM 2794 C C . PRO A 1 358 ? 26.256 -37.454 -22.954 1.00 40.66 358 PRO A C 1
ATOM 2796 O O . PRO A 1 358 ? 25.297 -37.784 -22.271 1.00 40.66 358 PRO A O 1
ATOM 2799 N N . HIS A 1 359 ? 26.213 -36.463 -23.843 1.00 32.84 359 HIS A N 1
ATOM 2800 C CA . HIS A 1 359 ? 25.154 -36.235 -24.842 1.00 32.84 359 HIS A CA 1
ATOM 2801 C C . HIS A 1 359 ? 25.697 -35.181 -25.824 1.00 32.84 359 HIS A C 1
ATOM 2803 O O . HIS A 1 359 ? 25.432 -33.983 -25.731 1.00 32.84 359 HIS A O 1
ATOM 2809 N N . ASN A 1 360 ? 26.537 -35.654 -26.750 1.00 37.88 360 ASN A N 1
ATOM 2810 C CA . ASN A 1 360 ? 26.887 -34.925 -27.963 1.00 37.88 360 ASN A CA 1
ATOM 2811 C C . ASN A 1 360 ? 25.624 -34.826 -28.830 1.00 37.88 360 ASN A C 1
ATOM 2813 O O . ASN A 1 360 ? 25.302 -35.757 -29.563 1.00 37.88 360 ASN A O 1
ATOM 2817 N N . PHE A 1 361 ? 24.927 -33.694 -28.780 1.00 36.38 361 PHE A N 1
ATOM 2818 C CA . PHE A 1 361 ? 24.205 -33.242 -29.965 1.00 36.38 361 PHE A CA 1
ATOM 2819 C C . PHE A 1 361 ? 25.267 -32.750 -30.957 1.00 36.38 361 PHE A C 1
ATOM 2821 O O . PHE A 1 361 ? 26.116 -31.949 -30.543 1.00 36.38 361 PHE A O 1
ATOM 2828 N N . PRO A 1 362 ? 25.285 -33.205 -32.225 1.00 41.59 362 PRO A N 1
ATOM 2829 C CA . PRO A 1 362 ? 26.151 -32.600 -33.227 1.00 41.59 362 PRO A CA 1
ATOM 2830 C C . PRO A 1 362 ? 25.850 -31.099 -33.242 1.00 41.59 362 PRO A C 1
ATOM 2832 O O . PRO A 1 362 ? 24.709 -30.684 -33.443 1.00 41.59 362 PRO A O 1
ATOM 2835 N N . GLN A 1 363 ? 26.853 -30.285 -32.907 1.00 48.88 363 GLN A N 1
ATOM 2836 C CA . GLN A 1 363 ? 26.693 -28.840 -32.897 1.00 48.88 363 GLN A CA 1
ATOM 2837 C C . GLN A 1 363 ? 26.589 -28.391 -34.347 1.00 48.88 363 GLN A C 1
ATOM 2839 O O . GLN A 1 363 ? 27.609 -28.219 -35.012 1.00 48.88 363 GLN A O 1
ATOM 2844 N N . GLU A 1 364 ? 25.366 -28.214 -34.846 1.00 64.12 364 GLU A N 1
ATOM 2845 C CA . GLU A 1 364 ? 25.196 -27.409 -36.047 1.00 64.12 364 GLU A CA 1
ATOM 2846 C C . GLU A 1 364 ? 25.879 -26.049 -35.813 1.00 64.12 364 GLU A C 1
ATOM 2848 O O . GLU A 1 364 ? 25.755 -25.480 -34.717 1.00 64.12 364 GLU A O 1
ATOM 2853 N N . PRO A 1 365 ? 26.621 -25.521 -36.802 1.00 80.88 365 PRO A N 1
ATOM 2854 C CA . PRO A 1 365 ? 27.166 -24.178 -36.706 1.00 80.88 365 PRO A CA 1
ATOM 2855 C C . PRO A 1 365 ? 26.020 -23.196 -36.450 1.00 80.88 365 PRO A C 1
ATOM 2857 O O . PRO A 1 365 ? 24.935 -23.329 -37.020 1.00 80.88 365 PRO A O 1
ATOM 2860 N N . TYR A 1 366 ? 26.248 -22.223 -35.566 1.00 86.69 366 TYR A N 1
ATOM 2861 C CA . TYR A 1 366 ? 25.257 -21.191 -35.277 1.00 86.69 366 TYR A CA 1
ATOM 2862 C C . TYR A 1 366 ? 24.820 -20.503 -36.578 1.00 86.69 366 TYR A C 1
ATOM 2864 O O . TYR A 1 366 ? 25.653 -19.988 -37.322 1.00 86.69 366 TYR A O 1
ATOM 2872 N N . LYS A 1 367 ? 23.509 -20.496 -36.831 1.00 89.94 367 LYS A N 1
ATOM 2873 C CA . LYS A 1 367 ? 22.885 -19.797 -37.956 1.00 89.94 367 LYS A CA 1
ATOM 2874 C C . LYS A 1 367 ? 22.163 -18.562 -37.436 1.00 89.94 367 LYS A C 1
ATOM 2876 O O . LYS A 1 367 ? 21.455 -18.628 -36.431 1.00 89.94 367 LYS A O 1
ATOM 2881 N N . ILE A 1 368 ? 22.344 -17.450 -38.138 1.00 94.25 368 ILE A N 1
ATOM 2882 C CA . ILE A 1 368 ? 21.649 -16.197 -37.856 1.00 94.25 368 ILE A CA 1
ATOM 2883 C C . ILE A 1 368 ? 20.143 -16.387 -38.083 1.00 94.25 368 ILE A C 1
ATOM 2885 O O . ILE A 1 368 ? 19.729 -16.993 -39.072 1.00 94.25 368 ILE A O 1
ATOM 2889 N N . LEU A 1 369 ? 19.322 -15.880 -37.160 1.00 93.50 369 LEU A N 1
ATOM 2890 C CA . LEU A 1 369 ? 17.869 -15.952 -37.287 1.00 93.50 369 LEU A CA 1
ATOM 2891 C C . LEU A 1 369 ? 17.372 -14.996 -38.387 1.00 93.50 369 LEU A C 1
ATOM 2893 O O . LEU A 1 369 ? 17.802 -13.841 -38.411 1.00 93.50 369 LEU A O 1
ATOM 2897 N N . PRO A 1 370 ? 16.423 -15.418 -39.245 1.00 94.56 370 PRO A N 1
ATOM 2898 C CA . PRO A 1 370 ? 15.808 -14.559 -40.258 1.00 94.56 370 PRO A CA 1
ATOM 2899 C C . PRO A 1 370 ? 14.750 -13.638 -39.622 1.00 94.56 370 PRO A C 1
ATOM 2901 O O . PRO A 1 370 ? 13.547 -13.759 -39.857 1.00 94.56 370 PRO A O 1
ATOM 2904 N N . GLN A 1 371 ? 15.196 -12.749 -38.743 1.00 94.06 371 GLN A N 1
ATOM 2905 C CA . GLN A 1 371 ? 14.383 -11.748 -38.058 1.00 94.06 371 GLN A CA 1
ATOM 2906 C C . GLN A 1 371 ? 15.197 -10.476 -37.859 1.00 94.06 371 GLN A C 1
ATOM 2908 O O . GLN A 1 371 ? 16.416 -10.554 -37.762 1.00 94.06 371 GLN A O 1
ATOM 2913 N N . TYR A 1 372 ? 14.517 -9.345 -37.700 1.00 95.06 372 TYR A N 1
ATOM 2914 C CA . TYR A 1 372 ? 15.151 -8.116 -37.242 1.00 95.06 372 TYR A CA 1
ATOM 2915 C C . TYR A 1 372 ? 15.535 -8.204 -35.749 1.00 95.06 372 TYR A C 1
ATOM 2917 O O . TYR A 1 372 ? 15.048 -9.069 -35.004 1.00 95.06 372 TYR A O 1
ATOM 2925 N N . HIS A 1 373 ? 16.404 -7.296 -35.317 1.00 95.94 373 HIS A N 1
ATOM 2926 C CA . HIS A 1 373 ? 16.895 -7.169 -33.950 1.00 95.94 373 HIS A CA 1
ATOM 2927 C C . HIS A 1 373 ? 15.746 -7.105 -32.934 1.00 95.94 373 HIS A C 1
ATOM 2929 O O . HIS A 1 373 ? 14.838 -6.288 -33.049 1.00 95.94 373 HIS A O 1
ATOM 2935 N N . SER A 1 374 ? 15.791 -7.936 -31.894 1.00 94.50 374 SER A N 1
ATOM 2936 C CA . SER A 1 374 ? 14.811 -7.930 -30.796 1.00 94.50 374 SER A CA 1
ATOM 2937 C C . SER A 1 374 ? 13.345 -8.132 -31.202 1.00 94.50 374 SER A C 1
ATOM 2939 O O . SER A 1 374 ? 12.450 -7.765 -30.441 1.00 94.50 374 SER A O 1
ATOM 2941 N N . LYS A 1 375 ? 13.072 -8.770 -32.350 1.00 94.44 375 LYS A N 1
ATOM 2942 C CA . LYS A 1 375 ? 11.707 -9.151 -32.746 1.00 94.44 375 LYS A CA 1
ATOM 2943 C C . LYS A 1 375 ? 10.988 -9.899 -31.604 1.00 94.44 375 LYS A C 1
ATOM 2945 O O . LYS A 1 375 ? 11.434 -10.992 -31.243 1.00 94.44 375 LYS A O 1
ATOM 2950 N N . PRO A 1 376 ? 9.868 -9.370 -31.071 1.00 94.56 376 PRO A N 1
ATOM 2951 C CA . PRO A 1 376 ? 9.181 -9.980 -29.939 1.00 94.56 376 PRO A CA 1
ATOM 2952 C C . PRO A 1 376 ? 8.672 -11.386 -30.255 1.00 94.56 376 PRO A C 1
ATOM 2954 O O . PRO A 1 376 ? 7.945 -11.603 -31.229 1.00 94.56 376 PRO A O 1
ATOM 2957 N N . SER A 1 377 ? 9.008 -12.354 -29.403 1.00 93.44 377 SER A N 1
ATOM 2958 C CA . SER A 1 377 ? 8.363 -13.669 -29.443 1.00 93.44 377 SER A CA 1
ATOM 2959 C C . SER A 1 377 ? 6.950 -13.625 -28.843 1.00 93.44 377 SER A C 1
ATOM 2961 O O . SER A 1 377 ? 6.668 -12.820 -27.955 1.00 93.44 377 SER A O 1
ATOM 2963 N N . LYS A 1 378 ? 6.049 -14.497 -29.313 1.00 96.12 378 LYS A N 1
ATOM 2964 C CA . LYS A 1 378 ? 4.679 -14.537 -28.794 1.00 96.12 378 LYS A CA 1
ATOM 2965 C C . LYS A 1 378 ? 4.621 -15.197 -27.412 1.00 96.12 378 LYS A C 1
ATOM 2967 O O . LYS A 1 378 ? 5.056 -16.340 -27.273 1.00 96.12 378 LYS A O 1
ATOM 2972 N N . LEU A 1 379 ? 4.057 -14.513 -26.415 1.00 97.94 379 LEU A N 1
ATOM 2973 C CA . LEU A 1 379 ? 3.820 -15.055 -25.072 1.00 97.94 379 LEU A CA 1
ATOM 2974 C C . LEU A 1 379 ? 2.342 -15.365 -24.834 1.00 97.94 379 LEU A C 1
ATOM 2976 O O . LEU A 1 379 ? 1.450 -14.727 -25.374 1.00 97.94 379 LEU A O 1
ATOM 2980 N N . ARG A 1 380 ? 2.090 -16.348 -23.974 1.00 98.62 380 ARG A N 1
ATOM 2981 C CA . ARG A 1 380 ? 0.755 -16.730 -23.511 1.00 98.62 380 ARG A CA 1
ATOM 2982 C C . ARG A 1 380 ? 0.779 -16.606 -22.004 1.00 98.62 380 ARG A C 1
ATOM 2984 O O . ARG A 1 380 ? 1.641 -17.212 -21.370 1.00 98.62 380 ARG A O 1
ATOM 2991 N N . ILE A 1 381 ? -0.093 -15.782 -21.459 1.00 98.81 381 ILE A N 1
ATOM 2992 C CA . ILE A 1 381 ? -0.055 -15.342 -20.071 1.00 98.81 381 ILE A CA 1
ATOM 2993 C C . ILE A 1 381 ? -1.347 -15.812 -19.415 1.00 98.81 381 ILE A C 1
ATOM 2995 O O . ILE A 1 381 ? -2.440 -15.527 -19.904 1.00 98.81 381 ILE A O 1
ATOM 2999 N N . ALA A 1 382 ? -1.220 -16.531 -18.306 1.00 98.75 382 ALA A N 1
ATOM 3000 C CA . ALA A 1 382 ? -2.346 -16.857 -17.443 1.00 98.75 382 ALA A CA 1
ATOM 3001 C C . ALA A 1 382 ? -2.243 -16.017 -16.176 1.00 98.75 382 ALA A C 1
ATOM 3003 O O . ALA A 1 382 ? -1.188 -15.995 -15.542 1.00 98.75 382 ALA A O 1
ATOM 3004 N N . CYS A 1 383 ? -3.325 -15.353 -15.789 1.00 98.62 383 CYS A N 1
ATOM 3005 C CA . CYS A 1 383 ? -3.428 -14.696 -14.496 1.00 98.62 383 CYS A CA 1
ATOM 3006 C C . CYS A 1 383 ? -4.568 -15.310 -13.689 1.00 98.62 383 CYS A C 1
ATOM 3008 O O . CYS A 1 383 ? -5.666 -15.500 -14.206 1.00 98.62 383 CYS A O 1
ATOM 3010 N N . VAL A 1 384 ? -4.302 -15.631 -12.427 1.00 98.12 384 VAL A N 1
ATOM 3011 C CA . VAL A 1 384 ? -5.305 -16.159 -11.499 1.00 98.12 384 VAL A CA 1
ATOM 3012 C C . VAL A 1 384 ? -5.895 -14.994 -10.712 1.00 98.12 384 VAL A C 1
ATOM 3014 O O . VAL A 1 384 ? -5.177 -14.356 -9.946 1.00 98.12 384 VAL A O 1
ATOM 3017 N N . GLY A 1 385 ? -7.189 -14.736 -10.896 1.00 96.88 385 GLY A N 1
ATOM 3018 C CA . GLY A 1 385 ? -7.954 -13.648 -10.287 1.00 96.88 385 GLY A CA 1
ATOM 3019 C C . GLY A 1 385 ? -8.255 -12.497 -11.253 1.00 96.88 385 GLY A C 1
ATOM 3020 O O . GLY A 1 385 ? -7.359 -11.961 -11.908 1.00 96.88 385 GLY A O 1
ATOM 3021 N N . ALA A 1 386 ? -9.518 -12.060 -11.293 1.00 97.31 386 ALA A N 1
ATOM 3022 C CA . ALA A 1 386 ? -9.978 -10.906 -12.076 1.00 97.31 386 ALA A CA 1
ATOM 3023 C C . ALA A 1 386 ? -10.335 -9.691 -11.190 1.00 97.31 386 ALA A C 1
ATOM 3025 O O . ALA A 1 386 ? -11.183 -8.871 -11.536 1.00 97.31 386 ALA A O 1
ATOM 3026 N N . GLY A 1 387 ? -9.687 -9.562 -10.028 1.00 96.62 387 GLY A N 1
ATOM 3027 C CA . GLY A 1 387 ? -9.760 -8.364 -9.185 1.00 96.62 387 GLY A CA 1
ATOM 3028 C C . GLY A 1 387 ? -8.871 -7.216 -9.688 1.00 96.62 387 GLY A C 1
ATOM 3029 O O . GLY A 1 387 ? -8.416 -7.205 -10.834 1.00 96.62 387 GLY A O 1
ATOM 3030 N N . ALA A 1 388 ? -8.555 -6.269 -8.798 1.00 97.25 388 ALA A N 1
ATOM 3031 C CA . ALA A 1 388 ? -7.727 -5.099 -9.117 1.00 97.25 388 ALA A CA 1
ATOM 3032 C C . ALA A 1 388 ? -6.371 -5.455 -9.769 1.00 97.25 388 ALA A C 1
ATOM 3034 O O . ALA A 1 388 ? -5.906 -4.749 -10.662 1.00 97.25 388 ALA A O 1
ATOM 3035 N N . SER A 1 389 ? -5.736 -6.562 -9.380 1.00 97.56 389 SER A N 1
ATOM 3036 C CA . SER A 1 389 ? -4.472 -7.000 -9.985 1.00 97.56 389 SER A CA 1
ATOM 3037 C C . SER A 1 389 ? -4.636 -7.482 -11.430 1.00 97.56 389 SER A C 1
ATOM 3039 O O . SER A 1 389 ? -3.901 -7.032 -12.307 1.00 97.56 389 SER A O 1
ATOM 3041 N N . GLY A 1 390 ? -5.622 -8.346 -11.700 1.00 98.19 390 GLY A N 1
ATOM 3042 C CA . GLY A 1 390 ? -5.880 -8.880 -13.043 1.00 98.19 390 GLY A CA 1
ATOM 3043 C C . GLY A 1 390 ? -6.349 -7.805 -14.029 1.00 98.19 390 GLY A C 1
ATOM 3044 O O . GLY A 1 390 ? -5.881 -7.756 -15.167 1.00 98.19 390 GLY A O 1
ATOM 3045 N N . LEU A 1 391 ? -7.205 -6.883 -13.574 1.00 98.50 391 LEU A N 1
ATOM 3046 C CA . LEU A 1 391 ? -7.647 -5.732 -14.369 1.00 98.50 391 LEU A CA 1
ATOM 3047 C C . LEU A 1 391 ? -6.488 -4.790 -14.723 1.00 98.50 391 LEU A C 1
ATOM 3049 O O . LEU A 1 391 ? -6.379 -4.354 -15.872 1.00 98.50 391 LEU A O 1
ATOM 3053 N N . CYS A 1 392 ? -5.597 -4.520 -13.765 1.00 98.62 392 CYS A N 1
ATOM 3054 C CA . CYS A 1 392 ? -4.398 -3.718 -13.997 1.00 98.62 392 CYS A CA 1
ATOM 3055 C C . CYS A 1 392 ? -3.459 -4.395 -15.003 1.00 98.62 392 CYS A C 1
ATOM 3057 O O . CYS A 1 392 ? -2.946 -3.733 -15.906 1.00 98.62 392 CYS A O 1
ATOM 3059 N N . LEU A 1 393 ? -3.254 -5.711 -14.874 1.00 98.69 393 LEU A N 1
ATOM 3060 C CA . LEU A 1 393 ? -2.433 -6.497 -15.795 1.00 98.69 393 LEU A CA 1
ATOM 3061 C C . LEU A 1 393 ? -2.956 -6.414 -17.230 1.00 98.69 393 LEU A C 1
ATOM 3063 O O . LEU A 1 393 ? -2.183 -6.086 -18.128 1.00 98.69 393 LEU A O 1
ATOM 3067 N N . ALA A 1 394 ? -4.256 -6.639 -17.440 1.00 98.31 394 ALA A N 1
ATOM 3068 C CA . ALA A 1 394 ? -4.876 -6.527 -18.760 1.00 98.31 394 ALA A CA 1
ATOM 3069 C C . ALA A 1 394 ? -4.660 -5.136 -19.381 1.00 98.31 394 ALA A C 1
ATOM 3071 O O . ALA A 1 394 ? -4.199 -5.024 -20.516 1.00 98.31 394 ALA A O 1
ATOM 3072 N N . TYR A 1 395 ? -4.915 -4.076 -18.609 1.00 98.31 395 TYR A N 1
ATOM 3073 C CA . TYR A 1 395 ? -4.750 -2.693 -19.064 1.00 98.31 395 TYR A CA 1
ATOM 3074 C C . TYR A 1 395 ? -3.299 -2.341 -19.426 1.00 98.31 395 TYR A C 1
ATOM 3076 O O . TYR A 1 395 ? -3.049 -1.622 -20.401 1.00 98.31 395 TYR A O 1
ATOM 3084 N N . LYS A 1 396 ? -2.336 -2.800 -18.616 1.00 98.38 396 LYS A N 1
ATOM 3085 C CA . LYS A 1 396 ? -0.912 -2.489 -18.791 1.00 98.38 396 LYS A CA 1
ATOM 3086 C C . LYS A 1 396 ? -0.285 -3.304 -19.917 1.00 98.38 396 LYS A C 1
ATOM 3088 O O . LYS A 1 396 ? 0.520 -2.738 -20.649 1.00 98.38 396 LYS A O 1
ATOM 3093 N N . LEU A 1 397 ? -0.678 -4.566 -20.118 1.00 98.12 397 LEU A N 1
ATOM 3094 C CA . LEU A 1 397 ? -0.189 -5.387 -21.235 1.00 98.12 397 LEU A CA 1
ATOM 3095 C C . LEU A 1 397 ? -0.473 -4.730 -22.591 1.00 98.12 397 LEU A C 1
ATOM 3097 O O . LEU A 1 397 ? 0.444 -4.607 -23.398 1.00 98.12 397 LEU A O 1
ATOM 3101 N N . GLU A 1 398 ? -1.687 -4.204 -22.795 1.00 96.00 398 GLU A N 1
ATOM 3102 C CA . GLU A 1 398 ? -2.060 -3.481 -24.025 1.00 96.00 398 GLU A CA 1
ATOM 3103 C C . GLU A 1 398 ? -1.203 -2.238 -24.303 1.00 96.00 398 GLU A C 1
ATOM 3105 O O . GLU A 1 398 ? -1.058 -1.840 -25.455 1.00 96.00 398 GLU A O 1
ATOM 3110 N N . ARG A 1 399 ? -0.630 -1.617 -23.266 1.00 96.50 399 ARG A N 1
ATOM 3111 C CA . ARG A 1 399 ? 0.157 -0.375 -23.383 1.00 96.50 399 ARG A CA 1
ATOM 3112 C C . ARG A 1 399 ? 1.661 -0.589 -23.341 1.00 96.50 399 ARG A C 1
ATOM 3114 O O . ARG A 1 399 ? 2.412 0.310 -23.705 1.00 96.50 399 ARG A O 1
ATOM 3121 N N . MET A 1 400 ? 2.102 -1.728 -22.823 1.00 97.00 400 MET A N 1
ATOM 3122 C CA . MET A 1 400 ? 3.509 -1.989 -22.545 1.00 97.00 400 MET A CA 1
ATOM 3123 C C . MET A 1 400 ? 4.091 -3.110 -23.400 1.00 97.00 400 MET A C 1
ATOM 3125 O O . MET A 1 400 ? 5.311 -3.215 -23.457 1.00 97.00 400 MET A O 1
ATOM 3129 N N . LEU A 1 401 ? 3.298 -3.941 -24.066 1.00 96.38 401 LEU A N 1
ATOM 3130 C CA . LEU A 1 401 ? 3.822 -4.933 -25.004 1.00 96.38 401 LEU A CA 1
ATOM 3131 C C . LEU A 1 401 ? 3.309 -4.665 -26.414 1.00 96.38 401 LEU A C 1
ATOM 3133 O O . LEU A 1 401 ? 2.213 -4.137 -26.599 1.00 96.38 401 LEU A O 1
ATOM 3137 N N . ASP A 1 402 ? 4.094 -5.083 -27.403 1.00 93.62 402 ASP A N 1
ATOM 3138 C CA . ASP A 1 402 ? 3.739 -4.918 -28.806 1.00 93.62 402 ASP A CA 1
ATOM 3139 C C . ASP A 1 402 ? 2.428 -5.652 -29.125 1.00 93.62 402 ASP A C 1
ATOM 3141 O O . ASP A 1 402 ? 2.240 -6.799 -28.685 1.00 93.62 402 ASP A O 1
ATOM 3145 N N . PRO A 1 403 ? 1.525 -5.047 -29.918 1.00 92.06 403 PRO A N 1
ATOM 3146 C CA . PRO A 1 403 ? 0.315 -5.720 -30.370 1.00 92.06 403 PRO A CA 1
ATOM 3147 C C . PRO A 1 403 ? 0.630 -7.069 -31.027 1.00 92.06 403 PRO A C 1
ATOM 3149 O O . PRO A 1 403 ? 1.624 -7.216 -31.737 1.00 92.06 403 PRO A O 1
ATOM 3152 N N . ASN A 1 404 ? -0.232 -8.065 -30.808 1.00 91.56 404 ASN A N 1
ATOM 3153 C CA . ASN A 1 404 ? -0.104 -9.438 -31.327 1.00 91.56 404 ASN A CA 1
ATOM 3154 C C . ASN A 1 404 ? 1.094 -10.253 -30.797 1.00 91.56 404 ASN A C 1
ATOM 3156 O O . ASN A 1 404 ? 1.229 -11.429 -31.144 1.00 91.56 404 ASN A O 1
ATOM 3160 N N . SER A 1 405 ? 1.939 -9.680 -29.935 1.00 95.62 405 SER A N 1
ATOM 3161 C CA . SER A 1 405 ? 3.055 -10.402 -29.313 1.00 95.62 405 SER A CA 1
ATOM 3162 C C . SER A 1 405 ? 2.645 -11.176 -28.053 1.00 95.62 405 SER A C 1
ATOM 3164 O O . SER A 1 405 ? 3.451 -11.898 -27.475 1.00 95.62 405 SER A O 1
ATOM 3166 N N . TRP A 1 406 ? 1.393 -11.083 -27.613 1.00 97.94 406 TRP A N 1
ATOM 3167 C CA . TRP A 1 406 ? 0.942 -11.723 -26.383 1.00 97.94 406 TRP A CA 1
ATOM 3168 C C . TRP A 1 406 ? -0.527 -12.156 -26.452 1.00 97.94 406 TRP A C 1
ATOM 3170 O O . TRP A 1 406 ? -1.305 -11.661 -27.264 1.00 97.94 406 TRP A O 1
ATOM 3180 N N . GLU A 1 407 ? -0.888 -13.095 -25.584 1.00 98.25 407 GLU A N 1
ATOM 3181 C CA . GLU A 1 407 ? -2.253 -13.539 -25.297 1.00 98.25 407 GLU A CA 1
ATOM 3182 C C . GLU A 1 407 ? -2.440 -13.593 -23.779 1.00 98.25 407 GLU A C 1
ATOM 3184 O O . GLU A 1 407 ? -1.527 -14.017 -23.067 1.00 98.25 407 GLU A O 1
ATOM 3189 N N . LEU A 1 408 ? -3.612 -13.194 -23.281 1.00 98.69 408 LEU A N 1
ATOM 3190 C CA . LEU A 1 408 ? -3.934 -13.183 -21.853 1.00 98.69 408 LEU A 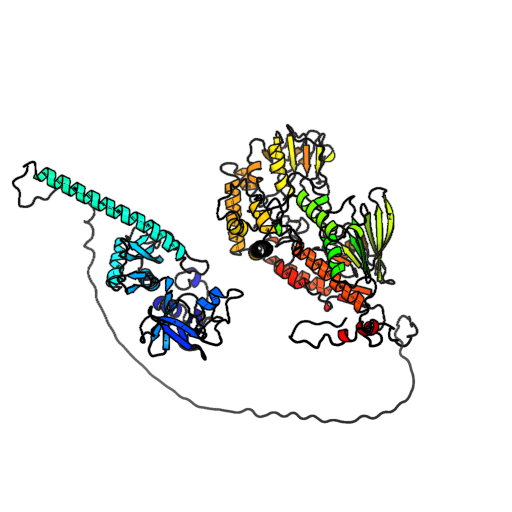CA 1
ATOM 3191 C C . LEU A 1 408 ? -5.218 -13.962 -21.573 1.00 98.69 408 LEU A C 1
ATOM 3193 O O . LEU A 1 408 ? -6.209 -13.827 -22.289 1.00 98.69 408 LEU A O 1
ATOM 3197 N N . THR A 1 409 ? -5.225 -14.718 -20.479 1.00 98.75 409 THR A N 1
ATOM 3198 C CA . THR A 1 409 ? -6.448 -15.240 -19.861 1.00 98.75 409 THR A CA 1
ATOM 3199 C C . THR A 1 409 ? -6.435 -14.948 -18.362 1.00 98.75 409 THR A C 1
ATOM 3201 O O . THR A 1 409 ? -5.471 -15.280 -17.674 1.00 98.75 409 THR A O 1
ATOM 3204 N N . LEU A 1 410 ? -7.499 -14.317 -17.865 1.00 98.69 410 LEU A N 1
ATOM 3205 C CA . LEU A 1 410 ? -7.773 -14.095 -16.447 1.00 98.69 410 LEU A CA 1
ATOM 3206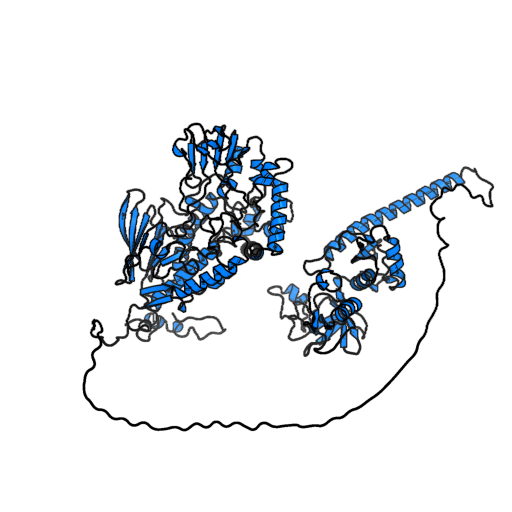 C C . LEU A 1 410 ? -8.739 -15.188 -15.971 1.00 98.69 410 LEU A C 1
ATOM 3208 O O . LEU A 1 410 ? -9.901 -15.190 -16.373 1.00 98.69 410 LEU A O 1
ATOM 3212 N N . PHE A 1 411 ? -8.275 -16.113 -15.137 1.00 98.56 411 PHE A N 1
ATOM 3213 C CA . PHE A 1 411 ? -9.109 -17.162 -14.547 1.00 98.56 411 PHE A CA 1
ATOM 3214 C C . PHE A 1 411 ? -9.703 -16.672 -13.222 1.00 98.56 411 PHE A C 1
ATOM 3216 O O . PHE A 1 411 ? -8.957 -16.391 -12.283 1.00 98.56 411 PHE A O 1
ATOM 3223 N N . GLU A 1 412 ? -11.027 -16.549 -13.146 1.00 97.81 412 GLU A N 1
ATOM 3224 C CA . GLU A 1 412 ? -11.760 -16.083 -11.965 1.00 97.81 412 GLU A CA 1
ATOM 3225 C C . GLU A 1 412 ? -12.695 -17.184 -11.467 1.00 97.81 412 GLU A C 1
ATOM 3227 O O . GLU A 1 412 ? -13.570 -17.631 -12.205 1.00 97.81 412 GLU A O 1
ATOM 3232 N N . LYS A 1 413 ? -12.525 -17.606 -10.206 1.00 96.25 413 LYS A N 1
ATOM 3233 C CA . LYS A 1 413 ? -13.330 -18.688 -9.615 1.00 96.25 413 LYS A CA 1
ATOM 3234 C C . LYS A 1 413 ? -14.799 -18.295 -9.462 1.00 96.25 413 LYS A C 1
ATOM 3236 O O . LYS A 1 413 ? -15.665 -19.157 -9.461 1.00 96.25 413 LYS A O 1
ATOM 3241 N N . ASN A 1 414 ? -15.080 -17.009 -9.303 1.00 96.06 414 ASN A N 1
ATOM 3242 C CA . ASN A 1 414 ? -16.422 -16.524 -9.042 1.00 96.06 414 ASN A CA 1
ATOM 3243 C C . ASN A 1 414 ? -17.237 -16.349 -10.332 1.00 96.06 414 ASN A C 1
ATOM 3245 O O . ASN A 1 414 ? -16.692 -16.201 -11.429 1.00 96.06 414 ASN A O 1
ATOM 3249 N N . ALA A 1 415 ? -18.562 -16.293 -10.183 1.00 97.12 415 ALA A N 1
ATOM 3250 C CA . ALA A 1 415 ? -19.489 -16.016 -11.282 1.00 97.12 415 ALA A CA 1
ATOM 3251 C C . ALA A 1 415 ? -19.387 -14.582 -11.822 1.00 97.12 415 ALA A C 1
ATOM 3253 O O . ALA A 1 415 ? -19.937 -14.276 -12.877 1.00 97.12 415 ALA A O 1
ATOM 3254 N N . HIS A 1 416 ? -18.683 -13.705 -11.107 1.00 97.06 416 HIS A N 1
ATOM 3255 C CA . HIS A 1 416 ? -18.416 -12.330 -11.495 1.00 97.06 416 HIS A CA 1
ATOM 3256 C C . HIS A 1 416 ? -17.051 -11.892 -10.959 1.00 97.06 416 HIS A C 1
ATOM 3258 O O . HIS A 1 416 ? -16.502 -12.505 -10.045 1.00 97.06 416 HIS A O 1
ATOM 3264 N N . PHE A 1 417 ? -16.480 -10.843 -11.541 1.00 96.94 417 PHE A N 1
ATOM 3265 C CA . PHE A 1 417 ? -15.152 -10.342 -11.183 1.00 96.94 417 PHE A CA 1
ATOM 3266 C C . PHE A 1 417 ? -15.232 -9.201 -10.160 1.00 96.94 417 PHE A C 1
ATOM 3268 O O . PHE A 1 417 ? -16.293 -8.627 -9.930 1.00 96.94 417 PHE A O 1
ATOM 3275 N N . GLY A 1 418 ? -14.091 -8.848 -9.562 1.00 95.12 418 GLY A N 1
ATOM 3276 C CA . GLY A 1 418 ? -13.997 -7.799 -8.535 1.00 95.12 418 GLY A CA 1
ATOM 3277 C C . GLY A 1 418 ? -13.127 -8.186 -7.338 1.00 95.12 418 GLY A C 1
ATOM 3278 O O . GLY A 1 418 ? -12.642 -7.322 -6.605 1.00 95.12 418 GLY A O 1
ATOM 3279 N N . GLY A 1 419 ? -12.855 -9.485 -7.174 1.00 94.44 419 GLY A N 1
ATOM 3280 C CA . GLY A 1 419 ? -12.043 -10.015 -6.079 1.00 94.44 419 GLY A CA 1
ATOM 3281 C C . GLY A 1 419 ? -12.678 -9.706 -4.724 1.00 94.44 419 GLY A C 1
ATOM 3282 O O . GLY A 1 419 ? -13.850 -9.996 -4.503 1.00 94.44 419 GLY A O 1
ATOM 3283 N N . THR A 1 420 ? -11.922 -9.063 -3.831 1.00 93.94 420 THR A N 1
ATOM 3284 C CA . THR A 1 420 ? -12.372 -8.711 -2.474 1.00 93.94 420 THR A CA 1
ATOM 3285 C C . THR A 1 420 ? -13.718 -7.986 -2.446 1.00 93.94 420 THR A C 1
ATOM 3287 O O . THR A 1 420 ? -14.527 -8.280 -1.571 1.00 93.94 420 THR A O 1
ATOM 3290 N N . TRP A 1 421 ? -13.971 -7.073 -3.388 1.00 95.50 421 TRP A N 1
ATOM 3291 C CA . TRP A 1 421 ? -15.192 -6.255 -3.411 1.00 95.50 421 TRP A CA 1
ATOM 3292 C C . TRP A 1 421 ? -16.416 -6.986 -3.962 1.00 95.50 421 TRP A C 1
ATOM 3294 O O . TRP A 1 421 ? -17.536 -6.547 -3.723 1.00 95.50 421 TRP A O 1
ATOM 3304 N N . TYR A 1 422 ? -16.200 -8.116 -4.636 1.00 94.94 422 TYR A N 1
ATOM 3305 C CA . TYR A 1 422 ? -17.266 -9.036 -5.008 1.00 94.94 422 TYR A CA 1
ATOM 3306 C C . TYR A 1 422 ? -17.583 -10.013 -3.866 1.00 94.94 422 TYR A C 1
ATOM 3308 O O . TYR A 1 422 ? -18.748 -10.230 -3.552 1.00 94.94 422 TYR A O 1
ATOM 3316 N N . GLU A 1 423 ? -16.561 -10.581 -3.212 1.00 92.56 423 GLU A N 1
ATOM 3317 C CA . GLU A 1 423 ? -16.771 -11.599 -2.166 1.00 92.56 423 GLU A CA 1
ATOM 3318 C C . GLU A 1 423 ? -17.272 -11.017 -0.834 1.00 92.56 423 GLU A C 1
ATOM 3320 O O . GLU A 1 423 ? -18.032 -11.664 -0.116 1.00 92.56 423 GLU A O 1
ATOM 3325 N N . ASN A 1 424 ? -16.859 -9.799 -0.476 1.00 94.94 424 ASN A N 1
ATOM 3326 C CA . ASN A 1 424 ? -17.174 -9.215 0.827 1.00 94.94 424 ASN A CA 1
ATOM 3327 C C . ASN A 1 424 ? -18.333 -8.228 0.723 1.00 94.94 424 ASN A C 1
ATOM 3329 O O . ASN A 1 424 ? -18.146 -7.073 0.345 1.00 94.94 424 ASN A O 1
ATOM 3333 N N . THR A 1 425 ? -19.518 -8.678 1.129 1.00 95.94 425 THR A N 1
ATOM 3334 C CA . THR A 1 425 ? -20.765 -7.900 1.051 1.00 95.94 425 THR A CA 1
ATOM 3335 C C . THR A 1 425 ? -21.428 -7.673 2.412 1.00 95.94 425 THR A C 1
ATOM 3337 O O . THR A 1 425 ? -22.615 -7.371 2.469 1.00 95.94 425 THR A O 1
ATOM 3340 N N . TYR A 1 426 ? -20.701 -7.862 3.517 1.00 95.88 426 TYR A N 1
ATOM 3341 C CA . TYR A 1 426 ? -21.229 -7.635 4.865 1.00 95.88 426 TYR A CA 1
ATOM 3342 C C . TYR A 1 426 ? -21.583 -6.149 5.097 1.00 95.88 426 TYR A C 1
ATOM 3344 O O . TYR A 1 426 ? -20.985 -5.263 4.474 1.00 95.88 426 TYR A O 1
ATOM 3352 N N . PRO A 1 427 ? -22.534 -5.833 5.994 1.00 94.31 427 PRO A N 1
ATOM 3353 C CA . PRO A 1 427 ? -22.981 -4.466 6.221 1.00 94.31 427 PRO A CA 1
ATOM 3354 C C . PRO A 1 427 ? -21.838 -3.593 6.740 1.00 94.31 427 PRO A C 1
ATOM 3356 O O . PRO A 1 427 ? -21.118 -3.955 7.669 1.00 94.31 427 PRO A O 1
ATOM 3359 N N . GLY A 1 428 ? -21.684 -2.418 6.130 1.00 91.94 428 GLY A N 1
ATOM 3360 C CA . GLY A 1 428 ? -20.632 -1.466 6.480 1.00 91.94 428 GLY A CA 1
ATOM 3361 C C . GLY A 1 428 ? -19.279 -1.725 5.814 1.00 91.94 428 GLY A C 1
ATOM 3362 O O . GLY A 1 428 ? -18.362 -0.948 6.073 1.00 91.94 428 GLY A O 1
ATOM 3363 N N . VAL A 1 429 ? -19.152 -2.745 4.948 1.00 94.88 429 VAL A N 1
ATOM 3364 C CA . VAL A 1 429 ? -17.912 -3.016 4.203 1.00 94.88 429 VAL A CA 1
ATOM 3365 C C . VAL A 1 429 ? -17.432 -1.765 3.463 1.00 94.88 429 VAL A C 1
ATOM 3367 O O . VAL A 1 429 ? -18.133 -1.222 2.606 1.00 94.88 429 VAL A O 1
ATOM 3370 N N . ALA A 1 430 ? -16.239 -1.287 3.803 1.00 93.56 430 ALA A N 1
ATOM 3371 C CA . ALA A 1 430 ? -15.669 -0.057 3.257 1.00 93.56 430 ALA A CA 1
ATOM 3372 C C . ALA A 1 430 ? -14.143 -0.124 3.172 1.00 93.56 430 ALA A C 1
ATOM 3374 O O . ALA A 1 430 ? -13.495 -0.893 3.890 1.00 93.56 430 ALA A O 1
ATOM 3375 N N . CYS A 1 431 ? -13.565 0.707 2.305 1.00 92.06 431 CYS A N 1
ATOM 3376 C CA . CYS A 1 431 ? -12.119 0.888 2.254 1.00 92.06 431 CYS A CA 1
ATOM 3377 C C . CYS A 1 431 ? -11.624 1.705 3.455 1.00 92.06 431 CYS A C 1
ATOM 3379 O O . CYS A 1 431 ? -12.275 2.655 3.875 1.00 92.06 431 CYS A O 1
ATOM 3381 N N . ASP A 1 432 ? -10.452 1.364 3.987 1.00 89.19 432 ASP A N 1
ATOM 3382 C CA . ASP A 1 432 ? -9.755 2.144 5.019 1.00 89.19 432 ASP A CA 1
ATOM 3383 C C . ASP A 1 432 ? -8.831 3.229 4.432 1.00 89.19 432 ASP A C 1
ATOM 3385 O O . ASP A 1 432 ? -8.233 4.007 5.176 1.00 89.19 432 ASP A O 1
ATOM 3389 N N . ILE A 1 433 ? -8.734 3.296 3.102 1.00 91.75 433 ILE A N 1
ATOM 3390 C CA . ILE A 1 433 ? -7.991 4.296 2.334 1.00 91.75 433 ILE A CA 1
ATOM 3391 C C . ILE A 1 433 ? -8.980 5.272 1.681 1.00 91.75 433 ILE A C 1
ATOM 3393 O O . ILE A 1 433 ? -10.035 4.836 1.207 1.00 91.75 433 ILE A O 1
ATOM 3397 N N . PRO A 1 434 ? -8.648 6.575 1.598 1.00 93.25 434 PRO A N 1
ATOM 3398 C CA . PRO A 1 434 ? -9.489 7.549 0.913 1.00 93.25 434 PRO A CA 1
ATOM 3399 C C . PRO A 1 434 ? -9.832 7.117 -0.521 1.00 93.25 434 PRO A C 1
ATOM 3401 O O . PRO A 1 434 ? -8.963 6.694 -1.285 1.00 93.25 434 PRO A O 1
ATOM 3404 N N . SER A 1 435 ? -11.096 7.245 -0.913 1.00 95.19 435 SER A N 1
ATOM 3405 C CA . SER A 1 435 ? -11.671 6.733 -2.164 1.00 95.19 435 SER A CA 1
ATOM 3406 C C . SER A 1 435 ? -10.954 7.260 -3.405 1.00 95.19 435 SER A C 1
ATOM 3408 O O . SER A 1 435 ? -10.653 6.503 -4.327 1.00 95.19 435 SER A O 1
ATOM 3410 N N . HIS A 1 436 ? -10.560 8.535 -3.404 1.00 95.50 436 HIS A N 1
ATOM 3411 C CA . HIS A 1 436 ? -9.776 9.121 -4.493 1.00 95.50 436 HIS A CA 1
ATOM 3412 C C . HIS A 1 436 ? -8.342 8.561 -4.619 1.00 95.50 436 HIS A C 1
ATOM 3414 O O . HIS A 1 436 ? -7.697 8.804 -5.641 1.00 95.50 436 HIS A O 1
ATOM 3420 N N . LEU A 1 437 ? -7.851 7.795 -3.640 1.00 94.81 437 LEU A N 1
ATOM 3421 C CA . LEU A 1 437 ? -6.586 7.049 -3.698 1.00 94.81 437 LEU A CA 1
ATOM 3422 C C . LEU A 1 437 ? -6.778 5.542 -3.871 1.00 94.81 437 LEU A C 1
ATOM 3424 O O . LEU A 1 437 ? -5.911 4.876 -4.428 1.00 94.81 437 LEU A O 1
ATOM 3428 N N . TYR A 1 438 ? -7.933 5.001 -3.481 1.00 95.31 438 TYR A N 1
ATOM 3429 C CA . TYR A 1 438 ? -8.341 3.641 -3.836 1.00 95.31 438 TYR A CA 1
ATOM 3430 C C . TYR A 1 438 ? -8.952 3.590 -5.255 1.00 95.31 438 TYR A C 1
ATOM 3432 O O . TYR A 1 438 ? -10.026 3.049 -5.501 1.00 95.31 438 TYR A O 1
ATOM 3440 N N . THR A 1 439 ? -8.231 4.191 -6.201 1.00 95.12 439 THR A N 1
ATOM 3441 C CA . THR A 1 439 ? -8.431 4.154 -7.659 1.00 95.12 439 THR A CA 1
ATOM 3442 C C . THR A 1 439 ? -7.077 3.910 -8.310 1.00 95.12 439 THR A C 1
ATOM 3444 O O . THR A 1 439 ? -6.052 4.193 -7.685 1.00 95.12 439 THR A O 1
ATOM 3447 N N . TYR A 1 440 ? -7.029 3.430 -9.555 1.00 97.38 440 TYR A N 1
ATOM 3448 C CA . TYR A 1 440 ? -5.744 3.420 -10.254 1.00 97.38 440 TYR A CA 1
ATOM 3449 C C . TYR A 1 440 ? -5.208 4.850 -10.370 1.00 97.38 440 TYR A C 1
ATOM 3451 O O . TYR A 1 440 ? -5.953 5.805 -10.623 1.00 97.38 440 TYR A O 1
ATOM 3459 N N . SER A 1 441 ? -3.904 5.019 -10.180 1.00 95.31 441 SER A N 1
ATOM 3460 C CA . SER A 1 441 ? -3.267 6.333 -10.037 1.00 95.31 441 SER A CA 1
ATOM 3461 C C . SER A 1 441 ? -3.542 7.257 -11.235 1.00 95.31 441 SER A C 1
ATOM 3463 O O . SER A 1 441 ? -3.735 8.468 -11.064 1.00 95.31 441 SER A O 1
ATOM 3465 N N . TRP A 1 442 ? -3.684 6.676 -12.430 1.00 95.31 442 TRP A N 1
ATOM 3466 C CA . TRP A 1 442 ? -3.985 7.354 -13.694 1.00 95.31 442 TRP A CA 1
ATOM 3467 C C . TRP A 1 442 ? -5.474 7.400 -14.088 1.00 95.31 442 TRP A C 1
ATOM 3469 O O . TRP A 1 442 ? -5.797 8.084 -15.054 1.00 95.31 442 TRP A O 1
ATOM 3479 N N . ASP A 1 443 ? -6.370 6.694 -13.391 1.00 96.44 443 ASP A N 1
ATOM 3480 C CA . ASP A 1 443 ? -7.807 6.602 -13.720 1.00 96.44 443 ASP A CA 1
ATOM 3481 C C . ASP A 1 443 ? -8.663 7.089 -12.533 1.00 96.44 443 ASP A C 1
ATOM 3483 O O . ASP A 1 443 ? -9.263 6.285 -11.811 1.00 96.44 443 ASP A O 1
ATOM 3487 N N . PRO A 1 444 ? -8.678 8.409 -12.258 1.00 96.69 444 PRO A N 1
ATOM 3488 C CA . PRO A 1 444 ? -9.459 8.964 -11.159 1.00 96.69 444 PRO A CA 1
ATOM 3489 C C . PRO A 1 444 ? -10.965 8.805 -11.394 1.00 96.69 444 PRO A C 1
ATOM 3491 O O . PRO A 1 444 ? -11.460 8.982 -12.504 1.00 96.69 444 PRO A O 1
ATOM 3494 N N . ASN A 1 445 ? -11.712 8.600 -10.309 1.00 97.00 445 ASN A N 1
ATOM 3495 C CA . ASN A 1 445 ? -13.163 8.768 -10.293 1.00 97.00 445 ASN A CA 1
ATOM 3496 C C . ASN A 1 445 ? -13.516 10.082 -9.562 1.00 97.00 445 ASN A C 1
ATOM 3498 O O . ASN A 1 445 ? -13.307 10.162 -8.350 1.00 97.00 445 ASN A O 1
ATOM 3502 N N . PRO A 1 446 ? -14.024 11.118 -10.258 1.00 96.81 446 PRO A N 1
ATOM 3503 C CA . PRO A 1 446 ? -14.420 12.384 -9.634 1.00 96.81 446 PRO A CA 1
ATOM 3504 C C . PRO A 1 446 ? -15.762 12.295 -8.889 1.00 96.81 446 PRO A C 1
ATOM 3506 O O . PRO A 1 446 ? -16.112 13.210 -8.152 1.00 96.81 446 PRO A O 1
ATOM 3509 N N . ASN A 1 447 ? -16.516 11.206 -9.069 1.00 96.94 447 ASN A N 1
ATOM 3510 C CA . ASN A 1 447 ? -17.897 11.078 -8.602 1.00 96.94 447 ASN A CA 1
ATOM 3511 C C . ASN A 1 447 ? -18.052 10.190 -7.363 1.00 96.94 447 ASN A C 1
ATOM 3513 O O . ASN A 1 447 ? -19.169 9.764 -7.072 1.00 96.94 447 ASN A O 1
ATOM 3517 N N . TRP A 1 448 ? -16.962 9.902 -6.642 1.00 97.62 448 TRP A N 1
ATOM 3518 C CA . TRP A 1 448 ? -17.044 9.175 -5.375 1.00 97.62 448 TRP A CA 1
ATOM 3519 C C . TRP A 1 448 ? -18.050 9.834 -4.435 1.00 97.62 448 TRP A C 1
ATOM 3521 O O . TRP A 1 448 ? -18.087 11.056 -4.290 1.00 97.62 448 TRP A O 1
ATOM 3531 N N . SER A 1 449 ? -18.891 9.021 -3.808 1.00 96.25 449 SER A N 1
ATOM 3532 C CA . SER A 1 449 ? -19.941 9.499 -2.916 1.00 96.25 449 SER A CA 1
ATOM 3533 C C . SER A 1 449 ? -19.412 9.875 -1.533 1.00 96.25 449 SER A C 1
ATOM 3535 O O . SER A 1 449 ? -19.861 10.868 -0.961 1.00 96.25 449 SER A O 1
ATOM 3537 N N . HIS A 1 450 ? -18.424 9.131 -1.034 1.00 93.62 450 HIS A N 1
ATOM 3538 C CA . HIS A 1 450 ? -17.857 9.294 0.303 1.00 93.62 450 HIS A CA 1
ATOM 3539 C C . HIS A 1 450 ? -16.327 9.309 0.274 1.00 93.62 450 HIS A C 1
ATOM 3541 O O . HIS A 1 450 ? -15.699 8.714 -0.611 1.00 93.62 450 HIS A O 1
ATOM 3547 N N . TYR A 1 451 ? -15.727 9.955 1.275 1.00 92.31 451 TYR A N 1
ATOM 3548 C CA . TYR A 1 451 ? -14.276 10.020 1.433 1.00 92.31 451 TYR A CA 1
ATOM 3549 C C . TYR A 1 451 ? -13.666 8.636 1.653 1.00 92.31 451 TYR A C 1
ATOM 3551 O O . TYR A 1 451 ? -12.648 8.342 1.044 1.00 92.31 451 TYR A O 1
ATOM 3559 N N . PHE A 1 452 ? -14.316 7.748 2.407 1.00 92.56 452 PHE A N 1
ATOM 3560 C CA . PHE A 1 452 ? -14.038 6.309 2.383 1.00 92.56 452 PHE A CA 1
ATOM 3561 C C . PHE A 1 452 ? -15.201 5.588 1.705 1.00 92.56 452 PHE A C 1
ATOM 3563 O O . PHE A 1 452 ? -16.287 5.490 2.274 1.00 92.56 452 PHE A O 1
ATOM 3570 N N . ALA A 1 453 ? -14.992 5.108 0.479 1.00 94.31 453 ALA A N 1
ATOM 3571 C CA . ALA A 1 453 ? -16.050 4.473 -0.301 1.00 94.31 453 ALA A CA 1
ATOM 3572 C C . ALA A 1 453 ? -16.450 3.107 0.283 1.00 94.31 453 ALA A C 1
ATOM 3574 O O . ALA A 1 453 ? -15.607 2.329 0.746 1.00 94.31 453 ALA A O 1
ATOM 3575 N N . TYR A 1 454 ? -17.749 2.809 0.222 1.00 95.25 454 TYR A N 1
ATOM 3576 C CA . TYR A 1 454 ? -18.295 1.501 0.577 1.00 95.25 454 TYR A CA 1
ATOM 3577 C C . TYR A 1 454 ? -18.061 0.484 -0.546 1.00 95.25 454 TYR A C 1
ATOM 3579 O O . TYR A 1 454 ? -17.950 0.842 -1.722 1.00 95.25 454 TYR A O 1
ATOM 3587 N N . GLY A 1 455 ? -18.029 -0.799 -0.185 1.00 95.75 455 GLY A N 1
ATOM 3588 C CA . GLY A 1 455 ? -17.698 -1.897 -1.094 1.00 95.75 455 GLY A CA 1
ATOM 3589 C C . GLY A 1 455 ? -18.483 -1.914 -2.411 1.00 95.75 455 GLY A C 1
ATOM 3590 O O . GLY A 1 455 ? -17.841 -2.022 -3.456 1.00 95.75 455 GLY A O 1
ATOM 3591 N N . PRO A 1 456 ? -19.819 -1.717 -2.420 1.00 96.56 456 PRO A N 1
ATOM 3592 C CA . PRO A 1 456 ? -20.591 -1.689 -3.664 1.00 96.56 456 PRO A CA 1
ATOM 3593 C C . PRO A 1 456 ? -20.140 -0.604 -4.651 1.00 96.56 456 PRO A C 1
ATOM 3595 O O . PRO A 1 456 ? -20.096 -0.837 -5.855 1.00 96.56 456 PRO A O 1
ATOM 3598 N N . GLU A 1 457 ? -19.761 0.580 -4.165 1.00 97.75 457 GLU A N 1
ATOM 3599 C CA . GLU A 1 457 ? -19.307 1.669 -5.036 1.00 97.75 457 GLU A CA 1
ATOM 3600 C C . GLU A 1 457 ? -17.927 1.363 -5.640 1.00 97.75 457 GLU A C 1
ATOM 3602 O O . GLU A 1 457 ? -17.659 1.676 -6.803 1.00 97.75 457 GLU A O 1
ATOM 3607 N N . ILE A 1 458 ? -17.061 0.702 -4.866 1.00 98.00 458 ILE A N 1
ATOM 3608 C CA . ILE A 1 458 ? -15.738 0.260 -5.316 1.00 98.00 458 ILE A CA 1
ATOM 3609 C C . ILE A 1 458 ? -15.856 -0.867 -6.345 1.00 98.00 458 ILE A C 1
ATOM 3611 O O . ILE A 1 458 ? -15.178 -0.829 -7.374 1.00 98.00 458 ILE A O 1
ATOM 3615 N N . GLN A 1 459 ? -16.755 -1.825 -6.116 1.00 97.88 459 GLN A N 1
ATOM 3616 C CA . GLN A 1 459 ? -17.089 -2.865 -7.086 1.00 97.88 459 GLN A CA 1
ATOM 3617 C C . GLN A 1 459 ? -17.512 -2.243 -8.425 1.00 97.88 459 GLN A C 1
ATOM 3619 O O . GLN A 1 459 ? -16.939 -2.562 -9.469 1.00 97.88 459 GLN A O 1
ATOM 3624 N N . GLN A 1 460 ? -18.423 -1.266 -8.395 1.00 98.19 460 GLN A N 1
ATOM 3625 C CA . GLN A 1 460 ? -18.859 -0.566 -9.604 1.00 98.19 460 GLN A CA 1
ATOM 3626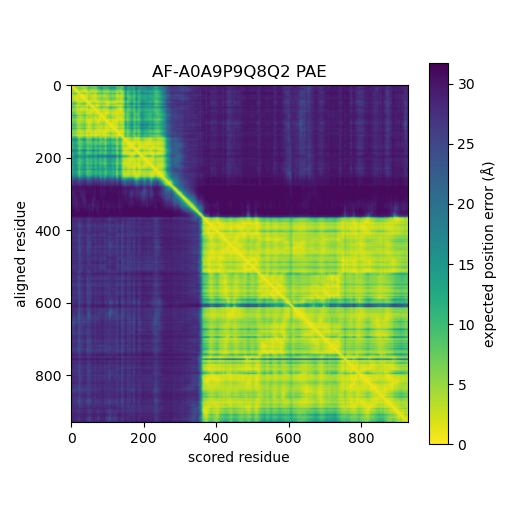 C C . GLN A 1 460 ? -17.729 0.210 -10.297 1.00 98.19 460 GLN A C 1
ATOM 3628 O O . GLN A 1 460 ? -17.724 0.327 -11.524 1.00 98.19 460 GLN A O 1
ATOM 3633 N N . TYR A 1 461 ? -16.766 0.769 -9.555 1.00 98.25 461 TYR A N 1
ATOM 3634 C CA . TYR A 1 461 ? -15.599 1.412 -10.165 1.00 98.25 461 TYR A CA 1
ATOM 3635 C C . TYR A 1 461 ? -14.799 0.423 -11.022 1.00 98.25 461 TYR A C 1
ATOM 3637 O O . TYR A 1 461 ? -14.517 0.732 -12.184 1.00 98.25 461 TYR A O 1
ATOM 3645 N N . PHE A 1 462 ? -14.495 -0.768 -10.496 1.00 98.25 462 PHE A N 1
ATOM 3646 C CA . PHE A 1 462 ? -13.772 -1.802 -11.242 1.00 98.25 462 PHE A CA 1
ATOM 3647 C C . PHE A 1 462 ? -14.587 -2.365 -12.410 1.00 98.25 462 PHE A C 1
ATOM 3649 O O . PHE A 1 462 ? -14.025 -2.634 -13.473 1.00 98.25 462 PHE A O 1
ATOM 3656 N N . GLU A 1 463 ? -15.905 -2.482 -12.263 1.00 98.25 463 GLU A N 1
ATOM 3657 C CA . GLU A 1 463 ? -16.791 -2.886 -13.358 1.00 98.25 463 GLU A CA 1
ATOM 3658 C C . GLU A 1 463 ? -16.778 -1.883 -14.509 1.00 98.25 463 GLU A C 1
ATOM 3660 O O . GLU A 1 463 ? -16.550 -2.268 -15.660 1.00 98.25 463 GLU A O 1
ATOM 3665 N N . ARG A 1 464 ? -16.939 -0.590 -14.198 1.00 98.06 464 ARG A N 1
ATOM 3666 C CA . ARG A 1 464 ? -16.865 0.483 -15.197 1.00 98.06 464 ARG A CA 1
ATOM 3667 C C . ARG A 1 464 ? -15.467 0.592 -15.804 1.00 98.06 464 ARG A C 1
ATOM 3669 O O . ARG A 1 464 ? -15.348 0.899 -16.983 1.00 98.06 464 ARG A O 1
ATOM 3676 N N . PHE A 1 465 ? -14.406 0.350 -15.032 1.00 98.06 465 PHE A N 1
ATOM 3677 C CA . PHE A 1 465 ? -13.038 0.292 -15.558 1.00 98.06 465 PHE A CA 1
ATOM 3678 C C . PHE A 1 465 ? -12.885 -0.834 -16.589 1.00 98.06 465 PHE A C 1
ATOM 3680 O O . PHE A 1 465 ? -12.369 -0.609 -17.685 1.00 98.06 465 PHE A O 1
ATOM 3687 N N . ALA A 1 466 ? -13.372 -2.036 -16.266 1.00 98.00 466 ALA A N 1
ATOM 3688 C CA . ALA A 1 466 ? -13.318 -3.185 -17.165 1.00 98.00 466 ALA A CA 1
ATOM 3689 C C . ALA A 1 466 ? -14.112 -2.952 -18.460 1.00 98.00 466 ALA A C 1
ATOM 3691 O O . ALA A 1 466 ? -13.692 -3.415 -19.518 1.00 98.00 466 ALA A O 1
ATOM 3692 N N . GLU A 1 467 ? -15.233 -2.231 -18.386 1.00 97.12 467 GLU A N 1
ATOM 3693 C CA . GLU A 1 467 ? -16.016 -1.808 -19.549 1.00 97.12 467 GLU A CA 1
ATOM 3694 C C . GLU A 1 467 ? -15.274 -0.759 -20.389 1.00 97.12 467 GLU A C 1
ATOM 3696 O O . GLU A 1 467 ? -15.025 -1.001 -21.570 1.00 97.12 467 GLU A O 1
ATOM 3701 N N . ARG A 1 468 ? -14.826 0.352 -19.777 1.00 97.00 468 ARG A N 1
ATOM 3702 C CA . ARG A 1 468 ? -14.096 1.442 -20.460 1.00 97.00 468 ARG A CA 1
ATOM 3703 C C . ARG A 1 468 ? -12.853 0.963 -21.209 1.00 97.00 468 ARG A C 1
ATOM 3705 O O . ARG A 1 468 ? -12.487 1.551 -22.224 1.00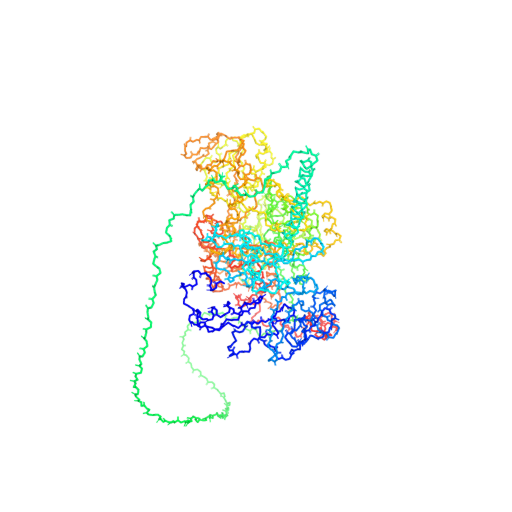 97.00 468 ARG A O 1
ATOM 3712 N N . HIS A 1 469 ? -12.183 -0.066 -20.697 1.00 96.50 469 HIS A N 1
ATOM 3713 C CA . HIS A 1 469 ? -10.941 -0.590 -21.269 1.00 96.50 469 HIS A CA 1
ATOM 3714 C C . HIS A 1 469 ? -11.093 -1.963 -21.930 1.00 96.50 469 HIS A C 1
ATOM 3716 O O . HIS A 1 469 ? -10.102 -2.545 -22.358 1.00 96.50 469 HIS A O 1
ATOM 3722 N N . GLY A 1 470 ? -12.316 -2.491 -22.042 1.00 96.31 470 GLY A N 1
ATOM 3723 C CA . GLY A 1 470 ? -12.577 -3.750 -22.741 1.00 96.31 470 GLY A CA 1
ATOM 3724 C C . GLY A 1 470 ? -11.894 -4.979 -22.126 1.00 96.31 470 GLY A C 1
ATOM 3725 O O . GLY A 1 470 ? -11.657 -5.958 -22.833 1.00 96.31 470 GLY A O 1
ATOM 3726 N N . SER A 1 471 ? -11.584 -4.969 -20.824 1.00 96.12 471 SER A N 1
ATOM 3727 C CA . SER A 1 471 ? -10.843 -6.048 -20.147 1.00 96.12 471 SER A CA 1
ATOM 3728 C C . SER A 1 471 ? -11.636 -7.355 -20.031 1.00 96.12 471 SER A C 1
ATOM 3730 O O . SER A 1 471 ? -11.045 -8.419 -19.844 1.00 96.12 471 SER A O 1
ATOM 3732 N N . ARG A 1 472 ? -12.971 -7.302 -20.164 1.00 96.31 472 ARG A N 1
ATOM 3733 C CA . ARG A 1 472 ? -13.861 -8.476 -20.058 1.00 96.31 472 ARG A CA 1
ATOM 3734 C C . ARG A 1 472 ? -13.513 -9.591 -21.045 1.00 96.31 472 ARG A C 1
ATOM 3736 O O . ARG A 1 472 ? -13.648 -10.756 -20.696 1.00 96.31 472 ARG A O 1
ATOM 3743 N N . LYS A 1 473 ? -13.006 -9.250 -22.236 1.00 96.69 473 LYS A N 1
ATOM 3744 C CA . LYS A 1 473 ? -12.616 -10.223 -23.276 1.00 96.69 473 LYS A CA 1
ATOM 3745 C C . LYS A 1 473 ? -11.507 -11.190 -22.836 1.00 96.69 473 LYS A C 1
ATOM 3747 O O . LYS A 1 473 ? -11.341 -12.236 -23.450 1.00 96.69 473 LYS A O 1
ATOM 3752 N N . TYR A 1 474 ? -10.756 -10.849 -21.786 1.00 98.12 474 TYR A N 1
ATOM 3753 C CA . TYR A 1 474 ? -9.697 -11.697 -21.239 1.00 98.12 474 TYR A CA 1
ATOM 3754 C C . TYR A 1 474 ? -10.183 -12.629 -20.122 1.00 98.12 474 TYR A C 1
ATOM 3756 O O . TYR A 1 474 ? -9.420 -13.488 -19.688 1.00 98.12 474 TYR A O 1
ATOM 3764 N N . MET A 1 475 ? -11.405 -12.457 -19.613 1.00 98.12 475 MET A N 1
ATOM 3765 C CA . MET A 1 475 ? -11.880 -13.150 -18.414 1.00 98.12 475 MET A CA 1
ATOM 3766 C C . MET A 1 475 ? -12.539 -14.488 -18.740 1.00 98.12 475 MET A C 1
ATOM 3768 O O . MET A 1 475 ? -13.391 -14.578 -19.620 1.00 98.12 475 MET A O 1
ATOM 3772 N N . LYS A 1 476 ? -12.204 -15.509 -17.952 1.00 98.12 476 LYS A N 1
ATOM 3773 C CA . LYS A 1 476 ? -12.956 -16.758 -17.827 1.00 98.12 476 LYS A CA 1
ATOM 3774 C C . LYS A 1 476 ? -13.484 -16.855 -16.399 1.00 98.12 476 LYS A C 1
ATOM 3776 O O . LYS A 1 476 ? -12.721 -17.120 -15.471 1.00 98.12 476 LYS A O 1
ATOM 3781 N N . LEU A 1 477 ? -14.772 -16.556 -16.243 1.00 98.38 477 LEU A N 1
ATOM 3782 C CA . LEU A 1 477 ? -15.497 -16.623 -14.971 1.00 98.38 477 LEU A CA 1
ATOM 3783 C C . LEU A 1 477 ? -15.836 -18.079 -14.626 1.00 98.38 477 LEU A C 1
ATOM 3785 O O . LEU A 1 477 ? -15.736 -18.956 -15.488 1.00 98.38 477 LEU A O 1
ATOM 3789 N N . ASN A 1 478 ? -16.221 -18.335 -13.375 1.00 98.12 478 ASN A N 1
ATOM 3790 C CA . ASN A 1 478 ? -16.459 -19.680 -12.836 1.00 98.12 478 ASN A CA 1
ATOM 3791 C C . ASN A 1 478 ? -15.297 -20.658 -13.076 1.00 98.12 478 ASN A C 1
ATOM 3793 O O . ASN A 1 478 ? -15.500 -21.861 -13.096 1.00 98.12 478 ASN A O 1
ATOM 3797 N N . THR A 1 479 ? -14.075 -20.170 -13.286 1.00 98.44 479 THR A N 1
ATOM 3798 C CA . THR A 1 479 ? -12.920 -20.992 -13.648 1.00 98.44 479 THR A CA 1
ATOM 3799 C C . THR A 1 479 ? -11.849 -20.863 -12.580 1.00 98.44 479 THR A C 1
ATOM 3801 O O . THR A 1 479 ? -11.156 -19.847 -12.478 1.00 98.44 479 THR A O 1
ATOM 3804 N N . LYS A 1 480 ? -11.689 -21.909 -11.776 1.00 97.69 480 LYS A N 1
ATOM 3805 C CA . LYS A 1 480 ? -10.676 -21.986 -10.725 1.00 97.69 480 LYS A CA 1
ATOM 3806 C C . LYS A 1 480 ? -9.443 -22.711 -11.240 1.00 97.69 480 LYS A C 1
ATOM 3808 O O . LYS A 1 480 ? -9.541 -23.805 -11.781 1.00 97.69 480 LYS A O 1
ATOM 3813 N N . LEU A 1 481 ? -8.264 -22.138 -11.021 1.00 98.00 481 LEU A N 1
ATOM 3814 C CA . LEU A 1 481 ? -7.011 -22.857 -11.235 1.00 98.00 481 LEU A CA 1
ATOM 3815 C C . LEU A 1 481 ? -6.727 -23.760 -10.028 1.00 98.00 481 LEU A C 1
ATOM 3817 O O . LEU A 1 481 ? -6.789 -23.304 -8.888 1.00 98.00 481 LEU A O 1
ATOM 3821 N N . VAL A 1 482 ? -6.458 -25.041 -10.280 1.00 97.81 482 VAL A N 1
ATOM 3822 C CA . VAL A 1 482 ? -6.273 -26.082 -9.252 1.00 97.81 482 VAL A CA 1
ATOM 3823 C C . VAL A 1 482 ? -4.801 -26.446 -9.094 1.00 97.81 482 VAL A C 1
ATOM 3825 O O . VAL A 1 482 ? -4.302 -26.576 -7.974 1.00 97.81 482 VAL A O 1
ATOM 3828 N N . GLU A 1 483 ? -4.101 -26.590 -10.216 1.00 97.62 483 GLU A N 1
ATOM 3829 C CA . GLU A 1 483 ? -2.692 -26.968 -10.266 1.00 97.62 483 GLU A CA 1
ATOM 3830 C C . GLU A 1 483 ? -1.990 -26.250 -11.423 1.00 97.62 483 GLU A C 1
ATOM 3832 O O . GLU A 1 483 ? -2.574 -26.045 -12.484 1.00 97.62 483 GLU A O 1
ATOM 3837 N N . ALA A 1 484 ? -0.728 -25.886 -11.222 1.00 98.12 484 ALA A N 1
ATOM 3838 C CA . ALA A 1 484 ? 0.189 -25.421 -12.247 1.00 98.12 484 ALA A CA 1
ATOM 3839 C C . ALA A 1 484 ? 1.518 -26.173 -12.119 1.00 98.12 484 ALA A C 1
ATOM 3841 O O . ALA A 1 484 ? 2.157 -26.147 -11.068 1.00 98.12 484 ALA A O 1
ATOM 3842 N N . ARG A 1 485 ? 1.954 -26.818 -13.199 1.00 97.62 485 ARG A N 1
ATOM 3843 C CA . ARG A 1 485 ? 3.185 -27.609 -13.267 1.00 97.62 485 ARG A CA 1
ATOM 3844 C C . ARG A 1 485 ? 4.106 -27.077 -14.351 1.00 97.62 485 ARG A C 1
ATOM 3846 O O . ARG A 1 485 ? 3.697 -26.933 -15.501 1.00 97.62 485 ARG A O 1
ATOM 3853 N N . TRP A 1 486 ? 5.350 -26.799 -13.994 1.00 97.62 486 TRP A N 1
ATOM 3854 C CA . TRP A 1 486 ? 6.349 -26.335 -14.947 1.00 97.62 486 TRP A CA 1
ATOM 3855 C C . TRP A 1 486 ? 6.830 -27.493 -15.842 1.00 97.62 486 TRP A C 1
ATOM 3857 O O . TRP A 1 486 ? 7.062 -28.603 -15.366 1.00 97.62 486 TRP A O 1
ATOM 3867 N N . ASP A 1 487 ? 6.968 -27.246 -17.145 1.00 95.44 487 ASP A N 1
ATOM 3868 C CA . ASP A 1 487 ? 7.560 -28.150 -18.139 1.00 95.44 487 ASP A CA 1
ATOM 3869 C C . ASP A 1 487 ? 8.906 -27.561 -18.582 1.00 95.44 487 ASP A C 1
ATOM 3871 O O . ASP A 1 487 ? 8.963 -26.641 -19.406 1.00 95.44 487 ASP A O 1
ATOM 3875 N N . ASP A 1 488 ? 10.005 -28.096 -18.043 1.00 91.44 488 ASP A N 1
ATOM 3876 C CA . ASP A 1 488 ? 11.353 -27.608 -18.345 1.00 91.44 488 ASP A CA 1
ATOM 3877 C C . ASP A 1 488 ? 11.710 -27.711 -19.819 1.00 91.44 488 ASP A C 1
ATOM 3879 O O . ASP A 1 488 ? 12.383 -26.823 -20.344 1.00 91.44 488 ASP A O 1
ATOM 3883 N N . LYS A 1 489 ? 11.297 -28.791 -20.488 1.00 89.62 489 LYS A N 1
ATOM 3884 C CA . LYS A 1 489 ? 11.672 -29.042 -21.883 1.00 89.62 489 LYS A CA 1
ATOM 3885 C C . LYS A 1 489 ? 11.024 -28.014 -22.797 1.00 89.62 489 LYS A C 1
ATOM 3887 O O . LYS A 1 489 ? 11.660 -27.548 -23.738 1.00 89.62 489 LYS A O 1
ATOM 3892 N N . ARG A 1 490 ? 9.768 -27.662 -22.516 1.00 91.88 490 ARG A N 1
ATOM 3893 C CA . ARG A 1 490 ? 8.999 -26.708 -23.325 1.00 91.88 490 ARG A CA 1
ATOM 3894 C C . ARG A 1 490 ? 9.099 -25.261 -22.839 1.00 91.88 490 ARG A C 1
ATOM 3896 O O . ARG A 1 490 ? 8.756 -24.366 -23.603 1.00 91.88 490 ARG A O 1
ATOM 3903 N N . GLY A 1 491 ? 9.560 -25.023 -21.611 1.00 94.81 491 GLY A N 1
ATOM 3904 C CA . GLY A 1 491 ? 9.649 -23.684 -21.024 1.00 94.81 491 GLY A CA 1
ATOM 3905 C C . GLY A 1 491 ? 8.275 -23.047 -20.806 1.00 94.81 491 GLY A C 1
ATOM 3906 O O . GLY A 1 491 ? 8.070 -21.889 -21.169 1.00 94.81 491 GLY A O 1
ATOM 3907 N N . ARG A 1 492 ? 7.314 -23.817 -20.283 1.00 96.88 492 ARG A N 1
ATOM 3908 C CA . ARG A 1 492 ? 5.929 -23.368 -20.072 1.00 96.88 492 ARG A CA 1
ATOM 3909 C C . ARG A 1 492 ? 5.287 -24.035 -18.858 1.00 96.88 492 ARG A C 1
ATOM 3911 O O . ARG A 1 492 ? 5.676 -25.132 -18.474 1.00 96.88 492 ARG A O 1
ATOM 3918 N N . TRP A 1 493 ? 4.262 -23.403 -18.309 1.00 98.38 493 TRP A N 1
ATOM 3919 C CA . TRP A 1 493 ? 3.362 -23.972 -17.315 1.00 98.38 493 TRP A CA 1
ATOM 3920 C C . TRP A 1 493 ? 2.242 -24.758 -17.998 1.00 98.38 493 TRP A C 1
ATOM 3922 O O . TRP A 1 493 ? 1.591 -24.252 -18.912 1.00 98.38 493 TRP A O 1
ATOM 3932 N N . MET A 1 494 ? 2.003 -25.976 -17.528 1.00 98.12 494 MET A N 1
ATOM 3933 C CA . MET A 1 494 ? 0.776 -26.737 -17.755 1.00 98.12 494 MET A CA 1
ATOM 3934 C C . MET A 1 494 ? -0.155 -26.476 -16.572 1.00 98.12 494 MET A C 1
ATOM 3936 O O . MET A 1 494 ? 0.288 -26.572 -15.427 1.00 98.12 494 MET A O 1
ATOM 3940 N N . VAL A 1 495 ? -1.410 -26.116 -16.819 1.00 98.38 495 VAL A N 1
ATOM 3941 C CA . VAL A 1 495 ? -2.360 -25.750 -15.761 1.00 98.38 495 VAL A CA 1
ATOM 3942 C C . VAL A 1 495 ? -3.601 -26.628 -15.813 1.00 98.38 495 VAL A C 1
ATOM 3944 O O . VAL A 1 495 ? -4.093 -26.940 -16.892 1.00 98.38 495 VAL A O 1
ATOM 3947 N N . VAL A 1 496 ? -4.112 -27.002 -14.644 1.00 98.56 496 VAL A N 1
ATOM 3948 C CA . VAL A 1 496 ? -5.379 -27.718 -14.476 1.00 98.56 496 VAL A CA 1
ATOM 3949 C C . VAL A 1 496 ? -6.410 -26.735 -13.946 1.00 98.56 496 VAL A C 1
ATOM 3951 O O . VAL A 1 496 ? -6.196 -26.085 -12.917 1.00 98.56 496 VAL A O 1
ATOM 3954 N N . LEU A 1 497 ? -7.520 -26.628 -14.660 1.00 98.62 497 LEU A N 1
ATOM 3955 C CA . LEU A 1 497 ? -8.621 -25.717 -14.380 1.00 98.62 497 LEU A CA 1
ATOM 3956 C C . LEU A 1 497 ? -9.858 -26.523 -13.976 1.00 98.62 497 LEU A C 1
ATOM 3958 O O . LEU A 1 497 ? -9.998 -27.676 -14.374 1.00 98.62 497 LEU A O 1
ATOM 3962 N N . GLU A 1 498 ? -10.728 -25.921 -13.172 1.00 98.50 498 GLU A N 1
ATOM 3963 C CA . GLU A 1 498 ? -11.979 -26.502 -12.685 1.00 98.50 498 GLU A CA 1
ATOM 3964 C C . GLU A 1 498 ? -13.114 -25.488 -12.838 1.00 98.50 498 GLU A C 1
ATOM 3966 O O . GLU A 1 498 ? -13.011 -24.352 -12.360 1.00 98.50 498 GLU A O 1
ATOM 3971 N N . ASP A 1 499 ? -14.204 -25.905 -13.471 1.00 98.12 499 ASP A N 1
ATOM 3972 C CA . ASP A 1 499 ? -15.440 -25.130 -13.540 1.00 98.12 499 ASP A CA 1
ATOM 3973 C C . ASP A 1 499 ? -16.149 -25.192 -12.178 1.00 98.12 499 ASP A C 1
ATOM 3975 O O . ASP A 1 499 ? -16.442 -26.268 -11.661 1.00 98.12 499 ASP A O 1
ATOM 3979 N N . GLN A 1 500 ? -16.410 -24.037 -11.568 1.00 96.75 500 GLN A N 1
ATOM 3980 C CA . GLN A 1 500 ? -17.047 -23.937 -10.251 1.00 96.75 500 GLN A CA 1
ATOM 3981 C C . GLN A 1 500 ? -18.562 -24.191 -10.271 1.00 96.75 500 GLN A C 1
ATOM 3983 O O . GLN A 1 500 ? -19.164 -24.288 -9.203 1.00 96.75 500 GLN A O 1
ATOM 3988 N N . VAL A 1 501 ? -19.176 -24.312 -11.451 1.00 96.69 501 VAL A N 1
ATOM 3989 C CA . VAL A 1 501 ? -20.587 -24.683 -11.620 1.00 96.69 501 VAL A CA 1
ATOM 3990 C C . VAL A 1 501 ? -20.726 -26.183 -11.872 1.00 96.69 501 VAL A C 1
ATOM 3992 O O . VAL A 1 501 ? -21.475 -26.849 -11.161 1.00 96.69 501 VAL A O 1
ATOM 3995 N N . SER A 1 502 ? -20.015 -26.727 -12.866 1.00 97.06 502 SER A N 1
ATOM 3996 C CA . SER A 1 502 ? -20.135 -28.144 -13.255 1.00 97.06 502 SER A CA 1
ATOM 3997 C C . SER A 1 502 ? -19.198 -29.092 -12.496 1.00 97.06 502 SER A C 1
ATOM 3999 O O . SER A 1 502 ? -19.476 -30.287 -12.404 1.00 97.06 502 SER A O 1
ATOM 4001 N N . GLY A 1 503 ? -18.087 -28.583 -11.955 1.00 96.88 503 GLY A N 1
ATOM 4002 C CA . GLY A 1 503 ? -17.011 -29.386 -11.368 1.00 96.88 503 GLY A CA 1
ATOM 4003 C C . GLY A 1 503 ? -16.086 -30.055 -12.395 1.00 96.88 503 GLY A C 1
ATOM 4004 O O . GLY A 1 503 ? -15.166 -30.773 -11.996 1.00 96.88 503 GLY A O 1
ATOM 4005 N N . GLU A 1 504 ? -16.306 -29.845 -13.699 1.00 97.88 504 GLU A N 1
ATOM 4006 C CA . GLU A 1 504 ? -15.467 -30.403 -14.764 1.00 97.88 504 GLU A CA 1
ATOM 4007 C C . GLU A 1 504 ? -14.040 -29.844 -14.697 1.00 97.88 504 GLU A C 1
ATOM 4009 O O . GLU A 1 504 ? -13.830 -28.656 -14.435 1.00 97.88 504 GLU A O 1
ATOM 4014 N N . LYS A 1 505 ? -13.050 -30.707 -14.961 1.00 98.44 505 LYS A N 1
ATOM 4015 C CA . LYS A 1 505 ? -11.630 -30.347 -15.000 1.00 98.44 505 LYS A CA 1
ATOM 4016 C C . LYS A 1 505 ? -11.041 -30.530 -16.386 1.00 98.44 505 LYS A C 1
ATOM 4018 O O . LYS A 1 505 ? -11.266 -31.557 -17.018 1.00 98.44 505 LYS A O 1
ATOM 4023 N N . TRP A 1 506 ? -10.209 -29.583 -16.807 1.00 98.31 506 TRP A N 1
ATOM 4024 C CA . TRP A 1 506 ? -9.477 -29.660 -18.072 1.00 98.31 506 TRP A CA 1
ATOM 4025 C C . TRP A 1 506 ? -8.080 -29.047 -17.957 1.00 98.31 506 TRP A C 1
ATOM 4027 O O . TRP A 1 506 ? -7.771 -28.316 -17.011 1.00 98.31 506 TRP A O 1
ATOM 4037 N N . GLU A 1 507 ? -7.226 -29.354 -18.932 1.00 98.00 507 GLU A N 1
ATOM 4038 C CA . GLU A 1 507 ? -5.869 -28.818 -19.012 1.00 98.00 507 GLU A CA 1
ATOM 4039 C C . GLU A 1 507 ? -5.780 -27.616 -19.955 1.00 98.00 507 GLU A C 1
ATOM 4041 O O . GLU A 1 507 ? -6.423 -27.554 -21.004 1.00 98.00 507 GLU A O 1
ATOM 4046 N N . ASP A 1 508 ? -4.915 -26.674 -19.600 1.00 98.19 508 ASP A N 1
ATOM 4047 C CA . ASP A 1 508 ? -4.495 -25.568 -20.448 1.00 98.19 508 ASP A CA 1
ATOM 4048 C C . ASP A 1 508 ? -2.991 -25.287 -20.237 1.00 98.19 508 ASP A C 1
ATOM 4050 O O . ASP A 1 508 ? -2.298 -26.022 -19.529 1.00 98.19 508 ASP A O 1
ATOM 4054 N N . TRP A 1 509 ? -2.433 -24.246 -20.857 1.00 98.25 509 TRP A N 1
ATOM 4055 C CA . TRP A 1 509 ? -1.012 -23.916 -20.708 1.00 98.25 509 TRP A CA 1
ATOM 4056 C C . TRP A 1 509 ? -0.705 -22.425 -20.877 1.00 98.25 509 TRP A C 1
ATOM 4058 O O . TRP A 1 509 ? -1.414 -21.697 -21.574 1.00 98.25 509 TRP A O 1
ATOM 4068 N N . CYS A 1 510 ? 0.404 -21.964 -20.297 1.00 98.69 510 CYS A N 1
ATOM 4069 C CA . CYS A 1 510 ? 0.920 -20.608 -20.489 1.00 98.69 510 CYS A CA 1
ATOM 4070 C C . CYS A 1 510 ? 2.453 -20.552 -20.398 1.00 98.69 510 CYS A C 1
ATOM 4072 O O . CYS A 1 510 ? 3.090 -21.401 -19.788 1.00 98.69 510 CYS A O 1
ATOM 4074 N N . HIS A 1 511 ? 3.072 -19.541 -21.005 1.00 98.56 511 HIS A N 1
ATOM 4075 C CA . HIS A 1 511 ? 4.504 -19.262 -20.845 1.00 98.56 511 HIS A CA 1
ATOM 4076 C C . HIS A 1 511 ? 4.807 -18.594 -19.496 1.00 98.56 511 HIS A C 1
ATOM 4078 O O . HIS A 1 511 ? 5.869 -18.818 -18.918 1.00 98.56 511 HIS A O 1
ATOM 4084 N N . VAL A 1 512 ? 3.873 -17.765 -19.018 1.00 98.81 512 VAL A N 1
ATOM 4085 C CA . VAL A 1 512 ? 4.002 -16.948 -17.807 1.00 98.81 512 VAL A CA 1
ATOM 4086 C C . VAL A 1 512 ? 2.741 -17.098 -16.964 1.00 98.81 512 VAL A C 1
ATOM 4088 O O . VAL A 1 512 ? 1.627 -16.975 -17.486 1.00 98.81 512 VAL A O 1
ATOM 4091 N N . LEU A 1 513 ? 2.921 -17.357 -15.671 1.00 98.75 513 LEU A N 1
ATOM 4092 C CA . LEU A 1 513 ? 1.838 -17.518 -14.705 1.00 98.75 513 LEU A CA 1
ATOM 4093 C C . LEU A 1 513 ? 1.881 -16.375 -13.688 1.00 98.75 513 LEU A C 1
ATOM 4095 O O . LEU A 1 513 ? 2.872 -16.196 -12.984 1.00 98.75 513 LEU A O 1
ATOM 4099 N N . VAL A 1 514 ? 0.797 -15.606 -13.606 1.00 98.69 514 VAL A N 1
ATOM 4100 C CA . VAL A 1 514 ? 0.663 -14.466 -12.695 1.00 98.69 514 VAL A CA 1
ATOM 4101 C C . VAL A 1 514 ? -0.367 -14.781 -11.612 1.00 98.69 514 VAL A C 1
ATOM 4103 O O . VAL A 1 514 ? -1.558 -14.920 -11.884 1.00 98.69 514 VAL A O 1
ATOM 4106 N N . ASN A 1 515 ? 0.066 -14.855 -10.361 1.00 97.56 515 ASN A N 1
ATOM 4107 C CA . ASN A 1 515 ? -0.806 -14.991 -9.209 1.00 97.56 515 ASN A CA 1
ATOM 4108 C C . ASN A 1 515 ? -1.335 -13.618 -8.754 1.00 97.56 515 ASN A C 1
ATOM 4110 O O . ASN A 1 515 ? -0.632 -12.851 -8.091 1.00 97.56 515 ASN A O 1
ATOM 4114 N N . GLY A 1 516 ? -2.588 -13.325 -9.104 1.00 96.00 516 GLY A N 1
ATOM 4115 C CA . GLY A 1 516 ? -3.351 -12.154 -8.670 1.00 96.00 516 GLY A CA 1
ATOM 4116 C C . GLY A 1 516 ? -4.499 -12.503 -7.715 1.00 96.00 516 GLY A C 1
ATOM 4117 O O . GLY A 1 516 ? -5.441 -11.720 -7.607 1.00 96.00 516 GLY A O 1
ATOM 4118 N N . SER A 1 517 ? -4.450 -13.660 -7.035 1.00 92.44 517 SER A N 1
ATOM 4119 C CA . SER A 1 517 ? -5.562 -14.164 -6.210 1.00 92.44 517 SER A CA 1
ATOM 4120 C C . SER A 1 517 ? -5.756 -13.417 -4.884 1.00 92.44 517 SER A C 1
ATOM 4122 O O . SER A 1 517 ? -6.753 -13.632 -4.198 1.00 92.44 517 SER A O 1
ATOM 4124 N N . GLY A 1 518 ? -4.796 -12.567 -4.507 1.00 88.38 518 GLY A N 1
ATOM 4125 C CA . GLY A 1 518 ? -4.784 -11.833 -3.243 1.00 88.38 518 GLY A CA 1
ATOM 4126 C C . GLY A 1 518 ? -4.439 -12.698 -2.023 1.00 88.38 518 GLY A C 1
ATOM 4127 O O . GLY A 1 518 ? -4.570 -13.920 -2.034 1.00 88.38 518 GLY A O 1
ATOM 4128 N N . ILE A 1 519 ? -3.997 -12.036 -0.949 1.00 86.31 519 ILE A N 1
ATOM 4129 C CA . ILE A 1 519 ? -3.549 -12.680 0.302 1.00 86.31 519 ILE A CA 1
ATOM 4130 C C . ILE A 1 519 ? -4.657 -12.847 1.361 1.00 86.31 519 ILE A C 1
ATOM 4132 O O . ILE A 1 519 ? -4.480 -13.580 2.333 1.00 86.31 519 ILE A O 1
ATOM 4136 N N . LEU A 1 520 ? -5.793 -12.161 1.191 1.00 83.75 520 LEU A N 1
ATOM 4137 C CA . LEU A 1 520 ? -6.926 -12.119 2.130 1.00 83.75 520 LEU A CA 1
ATOM 4138 C C . LEU A 1 520 ? -8.234 -12.505 1.422 1.00 83.75 520 LEU A C 1
ATOM 4140 O O . LEU A 1 520 ? -9.220 -11.780 1.496 1.00 83.75 520 LEU A O 1
ATOM 4144 N N . ASN A 1 521 ? -8.211 -13.614 0.679 1.00 81.81 521 ASN A N 1
ATOM 4145 C CA . ASN A 1 521 ? -9.386 -14.111 -0.049 1.00 81.81 521 ASN A CA 1
ATOM 4146 C C . ASN A 1 521 ? -9.840 -15.509 0.406 1.00 81.81 521 ASN A C 1
ATOM 4148 O O . ASN A 1 521 ? -10.995 -15.878 0.236 1.00 81.81 521 ASN A O 1
ATOM 4152 N N . ASN A 1 522 ? -8.949 -16.303 1.010 1.00 82.69 522 ASN A N 1
ATOM 4153 C CA . ASN A 1 522 ? -9.302 -17.631 1.506 1.00 82.69 522 ASN A CA 1
ATOM 4154 C C . ASN A 1 522 ? -9.760 -17.542 2.968 1.00 82.69 522 ASN A C 1
ATOM 4156 O O . ASN A 1 522 ? -8.973 -17.165 3.835 1.00 82.69 522 ASN A O 1
ATOM 4160 N N . TRP A 1 523 ? -11.020 -17.854 3.259 1.00 86.50 523 TRP A N 1
ATOM 4161 C CA . TRP A 1 523 ? -11.564 -17.833 4.621 1.00 86.50 523 TRP A CA 1
ATOM 4162 C C . TRP A 1 523 ? -11.863 -19.250 5.116 1.00 86.50 523 TRP A C 1
ATOM 4164 O O . TRP A 1 523 ? -11.983 -20.188 4.332 1.00 86.50 523 TRP A O 1
ATOM 4174 N N . ARG A 1 524 ? -11.973 -19.406 6.436 1.00 87.69 524 ARG A N 1
ATOM 4175 C CA . ARG A 1 524 ? -12.394 -20.654 7.080 1.00 87.69 524 ARG A CA 1
ATOM 4176 C C . ARG A 1 524 ? -13.214 -20.342 8.322 1.00 87.69 524 ARG A C 1
ATOM 4178 O O . ARG A 1 524 ? -13.059 -19.267 8.901 1.00 87.69 524 ARG A O 1
ATOM 4185 N N . TRP A 1 525 ? -14.031 -21.294 8.752 1.00 94.25 525 TRP A N 1
ATOM 4186 C CA . TRP A 1 525 ? -14.712 -21.204 10.039 1.00 94.25 525 TRP A CA 1
ATOM 4187 C C . TRP A 1 525 ? -13.709 -21.125 11.200 1.00 94.25 525 TRP A C 1
ATOM 4189 O O . TRP A 1 525 ? -12.612 -21.693 11.102 1.00 94.25 525 TRP A O 1
ATOM 4199 N N . PRO A 1 526 ? -14.036 -20.400 12.285 1.00 92.94 526 PRO A N 1
ATOM 4200 C CA . PRO A 1 526 ? -13.228 -20.444 13.488 1.00 92.94 526 PRO A CA 1
ATOM 4201 C C . PRO A 1 526 ? -13.293 -21.837 14.111 1.00 92.94 526 PRO A C 1
ATOM 4203 O O . PRO A 1 526 ? -14.325 -22.498 14.094 1.00 92.94 526 PRO A O 1
ATOM 4206 N N . ASP A 1 527 ? -12.169 -22.262 14.671 1.00 93.75 527 ASP A N 1
ATOM 4207 C CA . ASP A 1 527 ? -12.051 -23.539 15.364 1.00 93.75 527 ASP A CA 1
ATOM 4208 C C . ASP A 1 527 ? -12.613 -23.386 16.785 1.00 93.75 527 ASP A C 1
ATOM 4210 O O . ASP A 1 527 ? -11.911 -22.943 17.695 1.00 93.75 527 ASP A O 1
ATOM 4214 N N . ILE A 1 528 ? -13.924 -23.599 16.923 1.00 96.56 528 ILE A N 1
ATOM 4215 C CA . ILE A 1 528 ? -14.680 -23.483 18.175 1.00 96.56 528 ILE A CA 1
ATOM 4216 C C . ILE A 1 528 ? -15.535 -24.740 18.313 1.00 96.56 528 ILE A C 1
ATOM 4218 O O . ILE A 1 528 ? -16.294 -25.082 17.404 1.00 96.56 528 ILE A O 1
ATOM 4222 N N . GLU A 1 529 ? -15.425 -25.412 19.457 1.00 97.75 529 GLU A N 1
ATOM 4223 C CA . GLU A 1 529 ? -16.229 -26.593 19.768 1.00 97.75 529 GLU A CA 1
ATOM 4224 C C . GLU A 1 529 ? -17.728 -26.278 19.642 1.00 97.75 529 GLU A C 1
ATOM 4226 O O . GLU A 1 529 ? -18.195 -25.242 20.118 1.00 97.75 529 GLU A O 1
ATOM 4231 N N . GLY A 1 530 ? -18.474 -27.160 18.975 1.00 97.44 530 GLY A N 1
ATOM 4232 C CA . GLY A 1 530 ? -19.922 -27.036 18.799 1.00 97.44 530 GLY A CA 1
ATOM 4233 C C . GLY A 1 530 ? -20.382 -25.903 17.875 1.00 97.44 530 GLY A C 1
ATOM 4234 O O . GLY A 1 530 ? -21.571 -25.606 17.838 1.00 97.44 530 GLY A O 1
ATOM 4235 N N . LEU A 1 531 ? -19.488 -25.244 17.114 1.00 97.75 531 LEU A N 1
ATOM 4236 C CA . LEU A 1 531 ? -19.861 -24.104 16.252 1.00 97.75 531 LEU A CA 1
ATOM 4237 C C . LEU A 1 531 ? -21.050 -24.411 15.330 1.00 97.75 531 LEU A C 1
ATOM 4239 O O . LEU A 1 531 ? -21.936 -23.576 15.163 1.00 97.75 531 LEU A O 1
ATOM 4243 N N . HIS A 1 532 ? -21.055 -25.604 14.736 1.00 97.75 532 HIS A N 1
ATOM 4244 C CA . HIS A 1 532 ? -22.094 -26.052 13.810 1.00 97.75 532 HIS A CA 1
ATOM 4245 C C . HIS A 1 532 ? -23.334 -26.639 14.504 1.00 97.75 532 HIS A C 1
ATOM 4247 O O . HIS A 1 532 ? -24.300 -26.948 13.814 1.00 97.75 532 HIS A O 1
ATOM 4253 N N . ASP A 1 533 ? -23.334 -26.736 15.838 1.00 97.00 533 ASP A N 1
ATOM 4254 C CA . ASP A 1 533 ? -24.491 -27.166 16.633 1.00 97.00 533 ASP A CA 1
ATOM 4255 C C . ASP A 1 533 ? -25.446 -26.000 16.937 1.00 97.00 533 ASP A C 1
ATOM 4257 O O . ASP A 1 533 ? -26.528 -26.215 17.482 1.00 97.00 533 ASP A O 1
ATOM 4261 N N . PHE A 1 534 ? -25.059 -24.759 16.610 1.00 98.38 534 PHE A N 1
ATOM 4262 C CA . PHE A 1 534 ? -25.887 -23.573 16.817 1.00 98.38 534 PHE A CA 1
ATOM 4263 C C . PHE A 1 534 ? -27.230 -23.701 16.086 1.00 98.38 534 PHE A C 1
ATOM 4265 O O . PHE A 1 534 ? -27.266 -23.891 14.872 1.00 98.38 534 PHE A O 1
ATOM 4272 N N . GLY A 1 535 ? -28.339 -23.557 16.816 1.00 97.19 535 GLY A N 1
ATOM 4273 C CA . GLY A 1 535 ? -29.688 -23.709 16.262 1.00 97.19 535 GLY A CA 1
ATOM 4274 C C . GLY A 1 535 ? -30.192 -22.489 15.483 1.00 97.19 535 GLY A C 1
ATOM 4275 O O . GLY A 1 535 ? -31.227 -22.572 14.825 1.00 97.19 535 GLY A O 1
ATOM 4276 N N . GLY A 1 536 ? -29.489 -21.356 15.578 1.00 97.25 536 GLY A N 1
ATOM 4277 C CA . GLY A 1 536 ? -29.808 -20.112 14.879 1.00 97.25 536 GLY A CA 1
ATOM 4278 C C . GLY A 1 536 ? -29.046 -19.926 13.563 1.00 97.25 536 GLY A C 1
ATOM 4279 O O . GLY A 1 536 ? -28.370 -20.823 13.062 1.00 97.25 536 GLY A O 1
ATOM 4280 N N . ALA A 1 537 ? -29.124 -18.721 12.994 1.00 97.62 537 ALA A N 1
ATOM 4281 C CA . ALA A 1 537 ? -28.417 -18.407 11.751 1.00 97.62 537 ALA A CA 1
ATOM 4282 C C . ALA A 1 537 ? -26.909 -18.215 12.001 1.00 97.62 537 ALA A C 1
ATOM 4284 O O . ALA A 1 537 ? -26.511 -17.298 12.719 1.00 97.62 537 ALA A O 1
ATOM 4285 N N . LEU A 1 538 ? -26.066 -19.050 11.386 1.00 97.62 538 LEU A N 1
ATOM 4286 C CA . LEU A 1 538 ? -24.602 -18.975 11.456 1.00 97.62 538 LEU A CA 1
ATOM 4287 C C . LEU A 1 538 ? -24.022 -18.451 10.136 1.00 97.62 538 LEU A C 1
ATOM 4289 O O . LEU A 1 538 ? -24.227 -19.054 9.084 1.00 97.62 538 LEU A O 1
ATOM 4293 N N . MET A 1 539 ? -23.232 -17.376 10.184 1.00 96.12 539 MET A N 1
ATOM 4294 C CA . MET A 1 539 ? -22.591 -16.816 8.988 1.00 96.12 539 MET A CA 1
ATOM 4295 C C . MET A 1 539 ? -21.161 -16.336 9.238 1.00 96.12 539 MET A C 1
ATOM 4297 O O . MET A 1 539 ? -20.806 -15.902 10.333 1.00 96.12 539 MET A O 1
ATOM 4301 N N . HIS A 1 540 ? -20.337 -16.375 8.192 1.00 96.81 540 HIS A N 1
ATOM 4302 C CA . HIS A 1 540 ? -19.000 -15.785 8.187 1.00 96.81 540 HIS A CA 1
ATOM 4303 C C . HIS A 1 540 ? -19.019 -14.484 7.386 1.00 96.81 540 HIS A C 1
ATOM 4305 O O . HIS A 1 540 ? -19.681 -14.400 6.354 1.00 96.81 540 HIS A O 1
ATOM 4311 N N . SER A 1 541 ? -18.247 -13.476 7.793 1.00 95.75 541 SER A N 1
ATOM 4312 C CA . SER A 1 541 ? -18.259 -12.168 7.120 1.00 95.75 541 SER A CA 1
ATOM 4313 C C . SER A 1 541 ? -17.894 -12.224 5.628 1.00 95.75 541 SER A C 1
ATOM 4315 O O . SER A 1 541 ? -18.405 -11.439 4.840 1.00 95.75 541 SER A O 1
ATOM 4317 N N . ALA A 1 542 ? -17.034 -13.167 5.235 1.00 92.00 542 ALA A N 1
ATOM 4318 C CA . ALA A 1 542 ? -16.626 -13.399 3.841 1.00 92.00 542 ALA A CA 1
ATOM 4319 C C . ALA A 1 542 ? -17.625 -14.241 3.012 1.00 92.00 542 ALA A C 1
ATOM 4321 O O . ALA A 1 542 ? -17.386 -14.504 1.838 1.00 92.00 542 ALA A O 1
ATOM 4322 N N . LYS A 1 543 ? -18.722 -14.705 3.621 1.00 92.44 543 LYS A N 1
ATOM 4323 C CA . LYS A 1 543 ? -19.842 -15.386 2.958 1.00 92.44 543 LYS A CA 1
ATOM 4324 C C . LYS A 1 543 ? -21.132 -14.930 3.634 1.00 92.44 543 LYS A C 1
ATOM 4326 O O . LYS A 1 543 ? -21.756 -15.674 4.390 1.00 92.44 543 LYS A O 1
ATOM 4331 N N . TRP A 1 544 ? -21.450 -13.658 3.422 1.00 95.56 544 TRP A N 1
ATOM 4332 C CA . TRP A 1 544 ? -22.588 -13.008 4.058 1.00 95.56 544 TRP A CA 1
ATOM 4333 C C . TRP A 1 544 ? -23.910 -13.515 3.476 1.00 95.56 544 TRP A C 1
ATOM 4335 O O . TRP A 1 544 ? -24.074 -13.545 2.257 1.00 95.56 544 TRP A O 1
ATOM 4345 N N . ASP A 1 545 ? -24.851 -13.887 4.343 1.00 95.31 545 ASP A N 1
ATOM 4346 C CA . ASP A 1 545 ? -26.200 -14.286 3.945 1.00 95.31 545 ASP A CA 1
ATOM 4347 C C . ASP A 1 545 ? -27.155 -13.094 4.075 1.00 95.31 545 ASP A C 1
ATOM 4349 O O . ASP A 1 545 ? -27.512 -12.675 5.175 1.00 95.31 545 ASP A O 1
ATOM 4353 N N . HIS A 1 546 ? -27.558 -12.536 2.933 1.00 94.75 546 HIS A N 1
ATOM 4354 C CA . HIS A 1 546 ? -28.468 -11.387 2.865 1.00 94.75 546 HIS A CA 1
ATOM 4355 C C . HIS A 1 546 ? -29.930 -11.736 3.175 1.00 94.75 546 HIS A C 1
ATOM 4357 O O . HIS A 1 546 ? -30.756 -10.831 3.239 1.00 94.75 546 HIS A O 1
ATOM 4363 N N . SER A 1 547 ? -30.270 -13.018 3.350 1.00 96.06 547 SER A N 1
ATOM 4364 C CA . SER A 1 547 ? -31.636 -13.444 3.686 1.00 96.06 547 SER A CA 1
ATOM 4365 C C . SER A 1 547 ? -31.964 -13.362 5.182 1.00 96.06 547 SER A C 1
ATOM 4367 O O . SER A 1 547 ? -33.132 -13.454 5.561 1.00 96.06 547 SER A O 1
ATOM 4369 N N . VAL A 1 548 ? -30.956 -13.177 6.039 1.00 96.06 548 VAL A N 1
ATOM 4370 C CA . VAL A 1 548 ? -31.121 -13.158 7.497 1.00 96.06 548 VAL A CA 1
ATOM 4371 C C . VAL A 1 548 ? -31.563 -11.777 7.985 1.00 96.06 548 VAL A C 1
ATOM 4373 O O . VAL A 1 548 ? -30.885 -10.780 7.752 1.00 96.06 548 VAL A O 1
ATOM 4376 N N . ASP A 1 549 ? -32.681 -11.733 8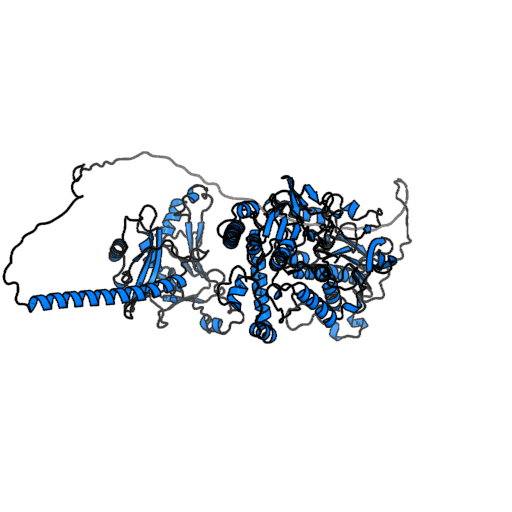.717 1.00 94.75 549 ASP A N 1
ATOM 4377 C CA . ASP A 1 549 ? -33.182 -10.527 9.387 1.00 94.75 549 ASP A CA 1
ATOM 4378 C C . ASP A 1 549 ? -32.596 -10.390 10.802 1.00 94.75 549 ASP A C 1
ATOM 4380 O O . ASP A 1 549 ? -32.688 -11.306 11.626 1.00 94.75 549 ASP A O 1
ATOM 4384 N N . PHE A 1 550 ? -32.019 -9.225 11.095 1.00 96.25 550 PHE A N 1
ATOM 4385 C CA . PHE A 1 550 ? -31.428 -8.892 12.393 1.00 96.25 550 PHE A CA 1
ATOM 4386 C C . PHE A 1 550 ? -32.400 -8.142 13.314 1.00 96.25 550 PHE A C 1
ATOM 4388 O O . PHE A 1 550 ? -32.145 -8.017 14.518 1.00 96.25 550 PHE A O 1
ATOM 4395 N N . LYS A 1 551 ? -33.526 -7.646 12.789 1.00 96.31 551 LYS A N 1
ATOM 4396 C CA . LYS A 1 551 ? -34.453 -6.804 13.541 1.00 96.31 551 LYS A CA 1
ATOM 4397 C C . LYS A 1 551 ? -35.095 -7.573 14.690 1.00 96.31 551 LYS A C 1
ATOM 4399 O O . LYS A 1 551 ? -35.708 -8.623 14.519 1.00 96.31 551 LYS A O 1
ATOM 4404 N N . GLY A 1 552 ? -34.985 -7.024 15.898 1.00 93.69 552 GLY A N 1
ATOM 4405 C CA . GLY A 1 552 ? -35.581 -7.637 17.088 1.00 93.69 552 GLY A CA 1
ATOM 4406 C C . GLY A 1 552 ? -34.841 -8.877 17.613 1.00 93.69 552 GLY A C 1
ATOM 4407 O O . GLY A 1 552 ? -35.294 -9.457 18.602 1.00 93.69 552 GLY A O 1
ATOM 4408 N N . LYS A 1 553 ? -33.721 -9.269 16.991 1.00 97.88 553 LYS A N 1
ATOM 4409 C CA . LYS A 1 553 ? -32.946 -10.474 17.318 1.00 97.88 553 LYS A CA 1
ATOM 4410 C C . LYS A 1 553 ? -31.830 -10.216 18.326 1.00 97.88 553 LYS A C 1
ATOM 4412 O O . LYS A 1 553 ? -31.308 -9.101 18.416 1.00 97.88 553 LYS A O 1
ATOM 4417 N N . ALA A 1 554 ? -31.458 -11.262 19.058 1.00 98.44 554 ALA A N 1
ATOM 4418 C CA . ALA A 1 554 ? -30.212 -11.341 19.807 1.00 98.44 554 ALA A CA 1
ATOM 4419 C C . ALA A 1 554 ? -29.086 -11.817 18.876 1.00 98.44 554 ALA A C 1
ATOM 4421 O O . ALA A 1 554 ? -29.166 -12.897 18.291 1.00 98.44 554 ALA A O 1
ATOM 4422 N N . VAL A 1 555 ? -28.035 -11.018 18.721 1.00 98.62 555 VAL A N 1
ATOM 4423 C CA . VAL A 1 555 ? -26.978 -11.247 17.730 1.00 98.62 555 VAL A CA 1
ATOM 4424 C C . VAL A 1 555 ? -25.623 -11.341 18.417 1.00 98.62 555 VAL A C 1
ATOM 4426 O O . VAL A 1 555 ? -25.290 -10.522 19.269 1.00 98.62 555 VAL A O 1
ATOM 4429 N N . GLY A 1 556 ? -24.822 -12.336 18.047 1.00 98.44 556 GLY A N 1
ATOM 4430 C CA . GLY A 1 556 ? -23.441 -12.485 18.493 1.00 98.44 556 GLY A CA 1
ATOM 4431 C C . GLY A 1 556 ? -22.469 -12.154 17.371 1.00 98.44 556 GLY A C 1
ATOM 4432 O O . GLY A 1 556 ? -22.628 -12.646 16.258 1.00 98.44 556 GLY A O 1
ATOM 4433 N N . VAL A 1 557 ? -21.435 -11.365 17.653 1.00 98.50 557 VAL A N 1
ATOM 4434 C CA . VAL A 1 557 ? -20.328 -11.093 16.726 1.00 98.50 557 VAL A CA 1
ATOM 4435 C C . VAL A 1 557 ? -19.026 -11.570 17.355 1.00 98.50 557 VAL A C 1
ATOM 4437 O O . VAL A 1 557 ? -18.628 -11.083 18.414 1.00 98.50 557 VAL A O 1
ATOM 4440 N N . ILE A 1 558 ? -18.342 -12.511 16.704 1.00 98.06 558 ILE A N 1
ATOM 4441 C CA . ILE A 1 558 ? -17.040 -13.023 17.150 1.00 98.06 558 ILE A CA 1
ATOM 4442 C C . ILE A 1 558 ? -15.921 -12.260 16.444 1.00 98.06 558 ILE A C 1
ATOM 4444 O O . ILE A 1 558 ? -15.766 -12.365 15.226 1.00 98.06 558 ILE A O 1
ATOM 4448 N N . GLY A 1 559 ? -15.089 -11.564 17.223 1.00 94.38 559 GLY A N 1
ATOM 4449 C CA . GLY A 1 559 ? -13.878 -10.900 16.744 1.00 94.38 559 GLY A CA 1
ATOM 4450 C C . GLY A 1 559 ? -13.887 -9.380 16.906 1.00 94.38 559 GLY A C 1
ATOM 4451 O O . GLY A 1 559 ? -14.921 -8.746 17.084 1.00 94.38 559 GLY A O 1
ATOM 4452 N N . THR A 1 560 ? -12.692 -8.791 16.825 1.00 93.00 560 THR A N 1
ATOM 4453 C CA . THR A 1 560 ? -12.428 -7.346 16.994 1.00 93.00 560 THR A CA 1
ATOM 4454 C C . THR A 1 560 ? -11.548 -6.773 15.875 1.00 93.00 560 THR A C 1
ATOM 4456 O O . THR A 1 560 ? -10.977 -5.695 16.012 1.00 93.00 560 THR A O 1
ATOM 4459 N N . GLY A 1 561 ? -11.383 -7.504 14.767 1.00 91.50 561 GLY A N 1
ATOM 4460 C CA . GLY A 1 561 ? -10.649 -7.017 13.594 1.00 91.50 561 GLY A CA 1
ATOM 4461 C C . GLY A 1 561 ? -11.441 -5.979 12.793 1.00 91.50 561 GLY A C 1
ATOM 4462 O O . GLY A 1 561 ? -12.601 -5.710 13.098 1.00 91.50 561 GLY A O 1
ATOM 4463 N N . SER A 1 562 ? -10.841 -5.451 11.721 1.00 91.44 562 SER A N 1
ATOM 4464 C CA . SER A 1 562 ? -11.441 -4.418 10.856 1.00 91.44 562 SER A CA 1
ATOM 4465 C C . SER A 1 562 ? -12.855 -4.767 10.377 1.00 91.44 562 SER A C 1
ATOM 4467 O O . SER A 1 562 ? -13.723 -3.905 10.332 1.00 91.44 562 SER A O 1
ATOM 4469 N N . THR A 1 563 ? -13.120 -6.044 10.095 1.00 94.38 563 THR A N 1
ATOM 4470 C CA . THR A 1 563 ? -14.455 -6.518 9.711 1.00 94.38 563 THR A CA 1
ATOM 4471 C C . THR A 1 563 ? -15.487 -6.337 10.825 1.00 94.38 563 THR A C 1
ATOM 4473 O O . THR A 1 563 ? -16.563 -5.806 10.580 1.00 94.38 563 THR A O 1
ATOM 4476 N N . SER A 1 564 ? -15.155 -6.705 12.066 1.00 95.12 564 SER A N 1
ATOM 4477 C CA . SER A 1 564 ? -16.041 -6.485 13.220 1.00 95.12 564 SER A CA 1
ATOM 4478 C C . SER A 1 564 ? -16.256 -4.992 13.481 1.00 95.12 564 SER A C 1
ATOM 4480 O O . SER A 1 564 ? -17.384 -4.557 13.701 1.00 95.12 564 SER A O 1
ATOM 4482 N N . VAL A 1 565 ? -15.189 -4.196 13.345 1.00 94.56 565 VAL A N 1
ATOM 4483 C CA . VAL A 1 565 ? -15.229 -2.731 13.476 1.00 94.56 565 VAL A CA 1
ATOM 4484 C C . VAL A 1 565 ? -16.239 -2.090 12.516 1.00 94.56 565 VAL A C 1
ATOM 4486 O O . VAL A 1 565 ? -16.867 -1.099 12.876 1.00 94.56 565 VAL A O 1
ATOM 4489 N N . GLN A 1 566 ? -16.432 -2.663 11.326 1.00 94.94 566 GLN A N 1
ATOM 4490 C CA . GLN A 1 566 ? -17.404 -2.186 10.337 1.00 94.94 566 GLN A CA 1
ATOM 4491 C C . GLN A 1 566 ? -18.813 -2.775 10.529 1.00 94.94 566 GLN A C 1
ATOM 4493 O O . GLN A 1 566 ? -19.794 -2.056 10.337 1.00 94.94 566 GLN A O 1
ATOM 4498 N N . ILE A 1 567 ? -18.925 -4.043 10.944 1.00 96.88 567 ILE A N 1
ATOM 4499 C CA . ILE A 1 567 ? -20.207 -4.749 11.131 1.00 96.88 567 ILE A CA 1
ATOM 4500 C C . ILE A 1 567 ? -20.956 -4.254 12.373 1.00 96.88 567 ILE A C 1
ATOM 4502 O O . ILE A 1 567 ? -22.148 -3.953 12.298 1.00 96.88 567 ILE A O 1
ATOM 4506 N N . VAL A 1 568 ? -20.275 -4.169 13.521 1.00 97.44 568 VAL A N 1
ATOM 4507 C CA . VAL A 1 568 ? -20.900 -3.871 14.823 1.00 97.44 568 VAL A CA 1
ATOM 4508 C C . VAL A 1 568 ? -21.710 -2.566 14.809 1.00 97.44 568 VAL A C 1
ATOM 4510 O O . VAL A 1 568 ? -22.853 -2.604 15.260 1.00 97.44 568 VAL A O 1
ATOM 4513 N N . PRO A 1 569 ? -21.223 -1.437 14.251 1.00 95.56 569 PRO A N 1
ATOM 4514 C CA . PRO A 1 569 ? -22.011 -0.206 14.171 1.00 95.56 569 PRO A CA 1
ATOM 4515 C C . PRO A 1 569 ? -23.286 -0.325 13.336 1.00 95.56 569 PRO A C 1
ATOM 4517 O O . PRO A 1 569 ? -24.218 0.445 13.553 1.00 95.56 569 PRO A O 1
ATOM 4520 N N . GLN A 1 570 ? -23.327 -1.227 12.351 1.00 95.62 570 GLN A N 1
ATOM 4521 C CA . GLN A 1 570 ? -24.525 -1.430 11.535 1.00 95.62 570 GLN A CA 1
ATOM 4522 C C . GLN A 1 570 ? -25.515 -2.335 12.260 1.00 95.62 570 GLN A C 1
ATOM 4524 O O . GLN A 1 570 ? -26.669 -1.953 12.429 1.00 95.62 570 GLN A O 1
ATOM 4529 N N . LEU A 1 571 ? -25.048 -3.469 12.789 1.00 96.88 571 LEU A N 1
ATOM 4530 C CA . LEU A 1 571 ? -25.914 -4.397 13.518 1.00 96.88 571 LEU A CA 1
ATOM 4531 C C . LEU A 1 571 ? -26.459 -3.795 14.815 1.00 96.88 571 LEU A C 1
ATOM 4533 O O . LEU A 1 571 ? -27.598 -4.071 15.172 1.00 96.88 571 LEU A O 1
ATOM 4537 N N . GLN A 1 572 ? -25.703 -2.924 15.493 1.00 97.12 572 GLN A N 1
ATOM 4538 C CA . GLN A 1 572 ? -26.166 -2.233 16.702 1.00 97.12 572 GLN A CA 1
ATOM 4539 C C . GLN A 1 572 ? -27.463 -1.443 16.469 1.00 97.12 572 GLN A C 1
ATOM 4541 O O . GLN A 1 572 ? -28.271 -1.330 17.388 1.00 97.12 572 GLN A O 1
ATOM 4546 N N . LYS A 1 573 ? -27.681 -0.911 15.260 1.00 95.19 573 LYS A N 1
ATOM 4547 C CA . LYS A 1 573 ? -28.871 -0.114 14.922 1.00 95.19 573 LYS A CA 1
ATOM 4548 C C . LYS A 1 573 ? -30.124 -0.966 14.708 1.00 95.19 573 LYS A C 1
ATOM 4550 O O . LYS A 1 573 ? -31.226 -0.430 14.778 1.00 95.19 573 LYS A O 1
ATOM 4555 N N . GLU A 1 574 ? -29.960 -2.256 14.424 1.00 95.69 574 GLU A N 1
ATOM 4556 C CA . GLU A 1 574 ? -31.046 -3.157 14.015 1.00 95.69 574 GLU A CA 1
ATOM 4557 C C . GLU A 1 574 ? -31.349 -4.236 15.065 1.00 95.69 574 GLU A C 1
ATOM 4559 O O . GLU A 1 574 ? -32.516 -4.552 15.321 1.00 95.69 574 GLU A O 1
ATOM 4564 N N . ALA A 1 575 ? -30.309 -4.779 15.699 1.00 97.44 575 ALA A N 1
ATOM 4565 C CA . ALA A 1 575 ? -30.413 -5.848 16.682 1.00 97.44 575 ALA A CA 1
ATOM 4566 C C . ALA A 1 575 ? -31.025 -5.364 18.005 1.00 97.44 575 ALA A C 1
ATOM 4568 O O . ALA A 1 575 ? -30.747 -4.263 18.490 1.00 97.44 575 ALA A O 1
ATOM 4569 N N . LYS A 1 576 ? -31.823 -6.233 18.637 1.00 97.56 576 LYS A N 1
ATOM 4570 C CA . LYS A 1 576 ? -32.397 -5.977 19.967 1.00 97.56 576 LYS A CA 1
ATOM 4571 C C . LYS A 1 576 ? -31.344 -6.073 21.067 1.00 97.56 576 LYS A C 1
ATOM 4573 O O . LYS A 1 576 ? -31.377 -5.281 22.001 1.00 97.56 576 LYS A O 1
ATOM 4578 N N . ASP A 1 577 ? -30.460 -7.058 20.968 1.00 98.00 577 ASP A N 1
ATOM 4579 C CA . ASP A 1 577 ? -29.361 -7.301 21.905 1.00 98.00 577 ASP A CA 1
ATOM 4580 C C . ASP A 1 577 ? -28.150 -7.789 21.108 1.00 98.00 577 ASP A C 1
ATOM 4582 O O . ASP A 1 577 ? -28.264 -8.733 20.328 1.00 98.00 577 ASP A O 1
ATOM 4586 N N . LEU A 1 578 ? -27.001 -7.139 21.261 1.00 98.56 578 LEU A N 1
ATOM 4587 C CA . LEU A 1 578 ? -25.785 -7.435 20.508 1.00 98.56 578 LEU A CA 1
ATOM 4588 C C . LEU A 1 578 ? -24.653 -7.810 21.466 1.00 98.56 578 LEU A C 1
ATOM 4590 O O . LEU A 1 578 ? -24.199 -6.994 22.267 1.00 98.56 578 LEU A O 1
ATOM 4594 N N . LYS A 1 579 ? -24.143 -9.036 21.354 1.00 98.50 579 LYS A N 1
ATOM 4595 C CA . LYS A 1 579 ? -22.967 -9.511 22.092 1.00 98.50 579 LYS A CA 1
ATOM 4596 C C . LYS A 1 579 ? -21.742 -9.453 21.194 1.00 98.50 579 LYS A C 1
ATOM 4598 O O . LYS A 1 579 ? -21.734 -10.050 20.120 1.00 98.50 579 LYS A O 1
ATOM 4603 N N . VAL A 1 580 ? -20.691 -8.765 21.630 1.00 98.38 580 VAL A N 1
ATOM 4604 C CA . VAL A 1 580 ? -19.426 -8.682 20.884 1.00 98.38 580 VAL A CA 1
ATOM 4605 C C . VAL A 1 580 ? -18.358 -9.457 21.645 1.00 98.38 580 VAL A C 1
ATOM 4607 O O . VAL A 1 580 ? -17.874 -8.993 22.675 1.00 98.38 580 VAL A O 1
ATOM 4610 N N . PHE A 1 581 ? -17.992 -10.639 21.148 1.00 98.00 581 PHE A N 1
ATOM 4611 C CA . PHE A 1 581 ? -17.020 -11.532 21.782 1.00 98.00 581 PHE A CA 1
ATOM 4612 C C . PHE A 1 581 ? -15.595 -11.116 21.414 1.00 98.00 581 PHE A C 1
ATOM 4614 O O . PHE A 1 581 ? -15.140 -11.280 20.272 1.00 98.00 581 PHE A O 1
ATOM 4621 N N . MET A 1 582 ? -14.884 -10.559 22.393 1.00 95.94 582 MET A N 1
ATOM 4622 C CA . MET A 1 582 ? -13.592 -9.916 22.207 1.00 95.94 582 MET A CA 1
ATOM 4623 C C . MET A 1 582 ? -12.457 -10.751 22.792 1.00 95.94 582 MET A C 1
ATOM 4625 O O . MET A 1 582 ? -12.278 -10.826 23.999 1.00 95.94 582 MET A O 1
ATOM 4629 N N . ARG A 1 583 ? -11.612 -11.314 21.921 1.00 91.25 583 ARG A N 1
ATOM 4630 C CA . ARG A 1 583 ? -10.417 -12.071 22.344 1.00 91.25 583 ARG A CA 1
ATOM 4631 C C . ARG A 1 583 ? -9.164 -11.208 22.492 1.00 91.25 583 ARG A C 1
ATOM 4633 O O . ARG A 1 583 ? -8.215 -11.575 23.176 1.00 91.25 583 ARG A O 1
ATOM 4640 N N . SER A 1 584 ? -9.057 -10.116 21.740 1.00 90.56 584 SER A N 1
ATOM 4641 C CA . SER A 1 584 ? -7.823 -9.326 21.693 1.00 90.56 584 SER A CA 1
ATOM 4642 C C . SER A 1 584 ? -8.104 -7.833 21.552 1.00 90.56 584 SER A C 1
ATOM 4644 O O . SER A 1 584 ? -9.030 -7.472 20.818 1.00 90.56 584 SER A O 1
ATOM 4646 N N . PRO A 1 585 ? -7.263 -6.978 22.166 1.00 93.00 585 PRO A N 1
ATOM 4647 C CA . PRO A 1 585 ? -7.348 -5.530 22.016 1.00 93.00 585 PRO A CA 1
ATOM 4648 C C . PRO A 1 585 ? -7.076 -5.110 20.567 1.00 93.00 585 PRO A C 1
ATOM 4650 O O . PRO A 1 585 ? -6.395 -5.829 19.818 1.00 93.00 585 PRO A O 1
ATOM 4653 N N . THR A 1 586 ? -7.571 -3.935 20.176 1.00 93.44 586 THR A N 1
ATOM 4654 C CA . THR A 1 586 ? -7.340 -3.363 18.844 1.00 93.44 586 THR A CA 1
ATOM 4655 C C . THR A 1 586 ? -7.290 -1.838 18.896 1.00 93.44 586 THR A C 1
ATOM 4657 O O . THR A 1 586 ? -8.071 -1.209 19.606 1.00 93.44 586 THR A O 1
ATOM 4660 N N . TRP A 1 587 ? -6.387 -1.236 18.122 1.00 94.69 587 TRP A N 1
ATOM 4661 C CA . TRP A 1 587 ? -6.357 0.216 17.946 1.00 94.69 587 TRP A CA 1
ATOM 4662 C C . TRP A 1 587 ? -7.450 0.653 16.972 1.00 94.69 587 TRP A C 1
ATOM 4664 O O . TRP A 1 587 ? -7.593 0.061 15.902 1.00 94.69 587 TRP A O 1
ATOM 4674 N N . ILE A 1 588 ? -8.158 1.728 17.315 1.00 93.38 588 ILE A N 1
ATOM 4675 C CA . ILE A 1 588 ? -9.110 2.408 16.433 1.00 93.38 588 ILE A CA 1
ATOM 4676 C C . ILE A 1 588 ? -8.565 3.804 16.154 1.00 93.38 588 ILE A C 1
ATOM 4678 O O . ILE A 1 588 ? -8.548 4.649 17.050 1.00 93.38 588 ILE A O 1
ATOM 4682 N N . SER A 1 589 ? -8.086 4.047 14.935 1.00 88.06 589 SER A N 1
ATOM 4683 C CA . SER A 1 589 ? -7.446 5.323 14.611 1.00 88.06 589 SER A CA 1
ATOM 4684 C C . SER A 1 589 ? -8.428 6.402 14.173 1.00 88.06 589 SER A C 1
ATOM 4686 O O . SER A 1 589 ? -9.549 6.108 13.743 1.00 88.06 589 SER A O 1
ATOM 4688 N N . PRO A 1 590 ? -7.977 7.665 14.194 1.00 83.12 590 PRO A N 1
ATOM 4689 C CA . PRO A 1 590 ? -8.523 8.696 13.329 1.00 83.12 590 PRO A CA 1
ATOM 4690 C C . PRO A 1 590 ? -8.439 8.310 11.834 1.00 83.12 590 PRO A C 1
ATOM 4692 O O . PRO A 1 590 ? -7.619 7.461 11.460 1.00 83.12 590 PRO A O 1
ATOM 4695 N N . PRO A 1 591 ? -9.253 8.951 10.978 1.00 80.69 591 PRO A N 1
ATOM 4696 C CA . PRO A 1 591 ? -9.138 8.871 9.524 1.00 80.69 591 PRO A CA 1
ATOM 4697 C C . PRO A 1 591 ? -7.742 9.226 8.999 1.00 80.69 591 PRO A C 1
ATOM 4699 O O . PRO A 1 591 ? -7.164 10.242 9.388 1.00 80.69 591 PRO A O 1
ATOM 4702 N N . PHE A 1 592 ? -7.225 8.430 8.063 1.00 81.56 592 PHE A N 1
ATOM 4703 C CA . PHE A 1 592 ? -6.024 8.782 7.301 1.00 81.56 592 PHE A CA 1
ATOM 4704 C C . PHE A 1 592 ? -6.332 9.881 6.277 1.00 81.56 592 PHE A C 1
ATOM 4706 O O . PHE A 1 592 ? -7.410 9.874 5.684 1.00 81.56 592 PHE A O 1
ATOM 4713 N N . GLY A 1 593 ? -5.396 10.810 6.052 1.00 78.94 593 GLY A N 1
ATOM 4714 C CA . GLY A 1 593 ? -5.597 11.922 5.111 1.00 78.94 593 GLY A CA 1
ATOM 4715 C C . GLY A 1 593 ? -6.575 12.998 5.602 1.00 78.94 593 GLY A C 1
ATOM 4716 O O . GLY A 1 593 ? -7.031 13.839 4.821 1.00 78.94 593 GLY A O 1
ATOM 4717 N N . GLY A 1 594 ? -6.935 12.959 6.891 1.00 79.88 594 GLY A N 1
ATOM 4718 C CA . GLY A 1 594 ? -7.892 13.882 7.495 1.00 79.88 594 GLY A CA 1
ATOM 4719 C C . GLY A 1 594 ? -7.419 15.337 7.485 1.00 79.88 594 GLY A C 1
ATOM 4720 O O . GLY A 1 594 ? -8.259 16.234 7.457 1.00 79.88 594 GLY A O 1
ATOM 4721 N N . GLY A 1 595 ? -6.104 15.590 7.456 1.00 82.19 595 GLY A N 1
ATOM 4722 C CA . GLY A 1 595 ? -5.552 16.944 7.374 1.00 82.19 595 GLY A CA 1
ATOM 4723 C C . GLY A 1 595 ? -5.975 17.652 6.089 1.00 82.19 595 GLY A C 1
ATOM 4724 O O . GLY A 1 595 ? -6.580 18.724 6.142 1.00 82.19 595 GLY A O 1
ATOM 4725 N N . VAL A 1 596 ? -5.746 17.010 4.941 1.00 82.31 596 VAL A N 1
ATOM 4726 C CA . VAL A 1 596 ? -6.144 17.550 3.630 1.00 82.31 596 VAL A CA 1
ATOM 4727 C C . VAL A 1 596 ? -7.659 17.691 3.508 1.00 82.31 596 VAL A C 1
ATOM 4729 O O . VAL A 1 596 ? -8.136 18.697 2.990 1.00 82.31 596 VAL A O 1
ATOM 4732 N N . LEU A 1 597 ? -8.430 16.721 4.009 1.00 84.38 597 LEU A N 1
ATOM 4733 C CA . LEU A 1 597 ? -9.893 16.814 4.031 1.00 84.38 597 LEU A CA 1
ATOM 4734 C C . LEU A 1 597 ? -10.369 18.048 4.824 1.00 84.38 597 LEU A C 1
ATOM 4736 O O . LEU A 1 597 ? -11.2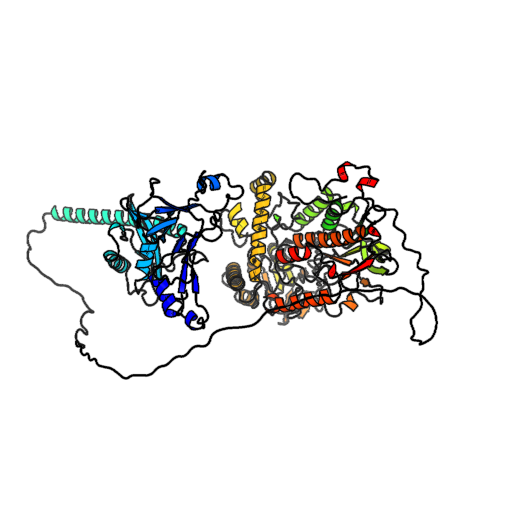32 18.799 4.357 1.00 84.38 597 LEU A O 1
ATOM 4740 N N . ASN A 1 598 ? -9.778 18.273 6.001 1.00 82.75 598 ASN A N 1
ATOM 4741 C CA . ASN A 1 598 ? -10.104 19.396 6.875 1.00 82.75 598 ASN A CA 1
ATOM 4742 C C . ASN A 1 598 ? -9.735 20.750 6.262 1.00 82.75 598 ASN A C 1
ATOM 4744 O O . ASN A 1 598 ? -10.502 21.706 6.387 1.00 82.75 598 ASN A O 1
ATOM 4748 N N . GLU A 1 599 ? -8.575 20.838 5.615 1.00 82.81 599 GLU A N 1
ATOM 4749 C CA . GLU A 1 599 ? -8.077 22.065 4.992 1.00 82.81 599 GLU A CA 1
ATOM 4750 C C . GLU A 1 599 ? -8.860 22.424 3.721 1.00 82.81 599 GLU A C 1
ATOM 4752 O O . GLU A 1 599 ? -9.321 23.556 3.571 1.00 82.81 599 GLU A O 1
ATOM 4757 N N . GLU A 1 600 ? -9.028 21.463 2.810 1.00 84.62 600 GLU A N 1
ATOM 4758 C CA . GLU A 1 600 ? -9.522 21.722 1.454 1.00 84.62 600 GLU A CA 1
ATOM 4759 C C . GLU A 1 600 ? -11.048 21.788 1.364 1.00 84.62 600 GLU A C 1
ATOM 4761 O O . GLU A 1 600 ? -11.576 22.612 0.612 1.00 84.62 600 GLU A O 1
ATOM 4766 N N . LEU A 1 601 ? -11.760 20.927 2.104 1.00 84.00 601 LEU A N 1
ATOM 4767 C CA . LEU A 1 601 ? -13.213 20.769 1.960 1.00 84.00 601 LEU A CA 1
ATOM 4768 C C . LEU A 1 601 ? -13.982 21.281 3.180 1.00 84.00 601 LEU A C 1
ATOM 4770 O O . LEU A 1 601 ? -14.947 22.028 3.030 1.00 84.00 601 LEU A O 1
ATOM 4774 N N . LEU A 1 602 ? -13.538 20.945 4.394 1.00 81.00 602 LEU A N 1
ATOM 4775 C CA . LEU A 1 602 ? -14.256 21.323 5.623 1.00 81.00 602 LEU A CA 1
ATOM 4776 C C . LEU A 1 602 ? -13.876 22.707 6.157 1.00 81.00 602 LEU A C 1
ATOM 4778 O O . LEU A 1 602 ? -14.578 23.239 7.015 1.00 81.00 602 LEU A O 1
ATOM 4782 N N . LYS A 1 603 ? -12.775 23.294 5.671 1.00 77.62 603 LYS A N 1
ATOM 4783 C CA . LYS A 1 603 ? -12.271 24.623 6.059 1.00 77.62 603 LYS A CA 1
ATOM 4784 C C . LYS A 1 603 ? -12.158 24.807 7.581 1.00 77.62 603 LYS A C 1
ATOM 4786 O O . LYS A 1 603 ? -12.446 25.882 8.104 1.00 77.62 603 LYS A O 1
ATOM 4791 N N . GLY A 1 604 ? -11.745 23.753 8.287 1.00 62.56 604 GLY A N 1
ATOM 4792 C CA . GLY A 1 604 ? -11.566 23.760 9.743 1.00 62.56 604 GLY A CA 1
A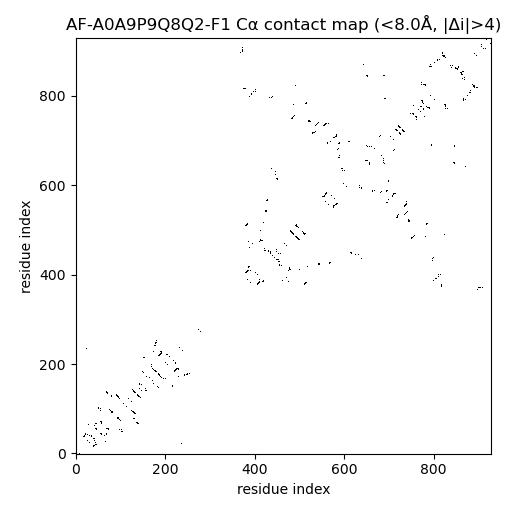TOM 4793 C C . GLY A 1 604 ? -12.839 23.571 10.577 1.00 62.56 604 GLY A C 1
ATOM 4794 O O . GLY A 1 604 ? -12.788 23.788 11.785 1.00 62.56 604 GLY A O 1
ATOM 4795 N N . ALA A 1 605 ? -13.967 23.173 9.980 1.00 62.50 605 ALA A N 1
ATOM 4796 C CA . ALA A 1 605 ? -15.151 22.783 10.743 1.00 62.50 605 ALA A CA 1
ATOM 4797 C C . ALA A 1 605 ? -14.880 21.508 11.566 1.00 62.50 605 ALA A C 1
ATOM 4799 O O . ALA A 1 605 ? -14.435 20.496 11.022 1.00 62.50 605 ALA A O 1
ATOM 4800 N N . GLU A 1 606 ? -15.163 21.547 12.872 1.00 57.47 606 GLU A N 1
ATOM 4801 C CA . GLU A 1 606 ? -15.076 20.359 13.724 1.00 57.47 606 GLU A CA 1
ATOM 4802 C C . GLU A 1 606 ? -16.139 19.335 13.315 1.00 57.47 606 GLU A C 1
ATOM 4804 O O . GLU A 1 606 ? -17.331 19.638 13.238 1.00 57.47 606 GLU A O 1
ATOM 4809 N N . GLN A 1 607 ? -15.705 18.103 13.050 1.00 60.97 607 GLN A N 1
ATOM 4810 C CA . GLN A 1 607 ? -16.616 16.992 12.809 1.00 60.97 607 GLN A CA 1
ATOM 4811 C C . GLN A 1 607 ? -17.014 16.327 14.124 1.00 60.97 607 GLN A C 1
ATOM 4813 O O . GLN A 1 607 ? -16.165 15.990 14.954 1.00 60.97 607 GLN A O 1
ATOM 4818 N N . GLU A 1 608 ? -18.309 16.044 14.255 1.00 59.50 608 GLU A N 1
ATOM 4819 C CA . GLU A 1 608 ? -18.829 15.177 15.307 1.00 59.50 608 GLU A CA 1
ATOM 4820 C C . GLU A 1 608 ? -18.088 13.825 15.297 1.00 59.50 608 GLU A C 1
ATOM 4822 O O . GLU A 1 608 ? -17.990 13.189 14.243 1.00 59.50 608 GLU A O 1
ATOM 4827 N N . PRO A 1 609 ? -17.597 13.321 16.446 1.00 56.22 609 PRO A N 1
ATOM 4828 C CA . PRO A 1 609 ? -16.800 12.088 16.508 1.00 56.22 609 PRO A CA 1
ATOM 4829 C C . PRO A 1 609 ? -17.501 10.856 15.918 1.00 56.22 609 PRO A C 1
ATOM 4831 O O . PRO A 1 609 ? -16.845 9.953 15.406 1.00 56.22 609 PRO A O 1
ATOM 4834 N N . SER A 1 610 ? -18.837 10.852 15.965 1.00 52.84 610 SER A N 1
ATOM 4835 C CA . SER A 1 610 ? -19.709 9.801 15.435 1.00 52.84 610 SER A CA 1
ATOM 4836 C C . SER A 1 610 ? -20.029 9.936 13.935 1.00 52.84 610 SER A C 1
ATOM 4838 O O . SER A 1 610 ? -20.662 9.043 13.374 1.00 52.84 610 SER A O 1
ATOM 4840 N N . LYS A 1 611 ? -19.602 11.024 13.272 1.00 60.47 611 LYS A N 1
ATOM 4841 C CA . LYS A 1 611 ? -19.870 11.345 11.855 1.00 60.47 611 LYS A CA 1
ATOM 4842 C C . LYS A 1 611 ? -18.597 11.787 11.119 1.00 60.47 611 LYS A C 1
ATOM 4844 O O . LYS A 1 611 ? -18.558 12.851 10.507 1.00 60.47 611 LYS A O 1
ATOM 4849 N N . ARG A 1 612 ? -17.545 10.972 11.208 1.00 68.69 612 ARG A N 1
ATOM 4850 C CA . ARG A 1 612 ? -16.242 11.252 10.579 1.00 68.69 612 ARG A CA 1
ATOM 4851 C C . ARG A 1 612 ? -16.159 10.889 9.101 1.00 68.69 612 ARG A C 1
ATOM 4853 O O . ARG A 1 612 ? -15.351 11.457 8.369 1.00 68.69 612 ARG A O 1
ATOM 4860 N N . GLN A 1 613 ? -17.029 10.001 8.638 1.00 81.44 613 GLN A N 1
ATOM 4861 C CA . GLN A 1 613 ? -17.219 9.756 7.221 1.00 81.44 613 GLN A CA 1
ATOM 4862 C C . GLN A 1 613 ? -17.742 11.024 6.538 1.00 81.44 613 GLN A C 1
ATOM 4864 O O . GLN A 1 613 ? -18.858 11.477 6.803 1.00 81.44 613 GLN A O 1
ATOM 4869 N N . TYR A 1 614 ? -16.959 11.565 5.610 1.00 88.12 614 TYR A N 1
ATOM 4870 C CA . TYR A 1 614 ? -17.367 12.718 4.821 1.00 88.12 614 TYR A CA 1
ATOM 4871 C C . TYR A 1 614 ? -18.116 12.280 3.563 1.00 88.12 614 TYR A C 1
ATOM 4873 O O . TYR A 1 614 ? -17.633 11.443 2.801 1.00 88.12 614 TYR A O 1
ATOM 4881 N N . THR A 1 615 ? -19.295 12.861 3.345 1.00 91.94 615 THR A N 1
ATOM 4882 C CA . THR A 1 615 ? -20.064 12.698 2.105 1.00 91.94 615 THR A CA 1
ATOM 4883 C C . THR A 1 615 ? -19.723 13.854 1.178 1.00 91.94 615 THR A C 1
ATOM 4885 O O . THR A 1 615 ? -19.938 15.007 1.547 1.00 91.94 615 THR A O 1
ATOM 4888 N N . PHE A 1 616 ? -19.209 13.555 -0.015 1.00 93.62 616 PHE A N 1
ATOM 4889 C CA . PHE A 1 616 ? -18.885 14.585 -0.996 1.00 93.62 616 PHE A CA 1
ATOM 4890 C C . PHE A 1 616 ? -20.161 15.259 -1.497 1.00 93.62 616 PHE A C 1
ATOM 4892 O O . PHE A 1 616 ? -21.089 14.595 -1.983 1.00 93.62 616 PHE A O 1
ATOM 4899 N N . THR A 1 617 ? -20.186 16.582 -1.391 1.00 94.38 617 THR A N 1
ATOM 4900 C CA . THR A 1 617 ? -21.291 17.427 -1.838 1.00 94.38 617 THR A CA 1
ATOM 4901 C C . THR A 1 617 ? -21.389 17.448 -3.363 1.00 94.38 617 THR A C 1
ATOM 4903 O O . THR A 1 617 ? -20.483 17.022 -4.088 1.00 94.38 617 THR A O 1
ATOM 4906 N N . THR A 1 618 ? -22.513 17.947 -3.874 1.00 95.62 618 THR A N 1
ATOM 4907 C CA . THR A 1 618 ? -22.690 18.162 -5.316 1.00 95.62 618 THR A CA 1
ATOM 4908 C C . THR A 1 618 ? -21.636 19.133 -5.850 1.00 95.62 618 THR A C 1
ATOM 4910 O O . THR A 1 618 ? -21.102 18.928 -6.938 1.00 95.62 618 THR A O 1
ATOM 4913 N N . GLU A 1 619 ? -21.288 20.148 -5.064 1.00 94.44 619 GLU A N 1
ATOM 4914 C CA . GLU A 1 619 ? -20.270 21.149 -5.366 1.00 94.44 619 GLU A CA 1
ATOM 4915 C C . GLU A 1 619 ? -18.865 20.540 -5.417 1.00 94.44 619 GLU A C 1
ATOM 4917 O O . GLU A 1 619 ? -18.115 20.847 -6.346 1.00 94.44 619 GLU A O 1
ATOM 4922 N N . ASP A 1 620 ? -18.522 19.640 -4.487 1.00 94.69 620 ASP A N 1
ATOM 4923 C CA . ASP A 1 620 ? -17.234 18.931 -4.508 1.00 94.69 620 ASP A CA 1
ATOM 4924 C C . ASP A 1 620 ? -17.091 18.120 -5.793 1.00 94.69 620 ASP A C 1
ATOM 4926 O O . ASP A 1 620 ? -16.126 18.284 -6.540 1.00 94.69 620 ASP A O 1
ATOM 4930 N N . LYS A 1 621 ? -18.098 17.289 -6.097 1.00 97.00 621 LYS A N 1
ATOM 4931 C CA . LYS A 1 621 ? -18.117 16.450 -7.303 1.00 97.00 621 LYS A CA 1
ATOM 4932 C C . LYS A 1 621 ? -18.070 17.300 -8.564 1.00 97.00 621 LYS A C 1
ATOM 4934 O O . LYS A 1 621 ? -17.327 16.976 -9.489 1.00 97.00 621 LYS A O 1
ATOM 4939 N N . LYS A 1 622 ? -18.814 18.408 -8.608 1.00 97.19 622 LYS A N 1
ATOM 4940 C CA . LYS A 1 622 ? -18.771 19.357 -9.725 1.00 97.19 622 LYS A CA 1
ATOM 4941 C C . LYS A 1 622 ? -17.357 19.906 -9.915 1.00 97.19 622 LYS A C 1
ATOM 4943 O O . LYS A 1 622 ? -16.823 19.815 -11.016 1.00 97.19 622 LYS A O 1
ATOM 4948 N N . ARG A 1 623 ? -16.709 20.372 -8.843 1.00 96.44 623 ARG A N 1
ATOM 4949 C CA . ARG A 1 623 ? -15.329 20.874 -8.889 1.00 96.44 623 ARG A CA 1
ATOM 4950 C C . ARG A 1 623 ? -14.339 19.803 -9.341 1.00 96.44 623 ARG A C 1
ATOM 4952 O O . ARG A 1 623 ? -13.464 20.098 -10.147 1.00 96.44 623 ARG A O 1
ATOM 4959 N N . PHE A 1 624 ? -14.476 18.566 -8.867 1.00 97.38 624 PHE A N 1
ATOM 4960 C CA . PHE A 1 624 ? -13.619 17.458 -9.296 1.00 97.38 624 PHE A CA 1
ATOM 4961 C C . PHE A 1 624 ? -13.768 17.126 -10.787 1.00 97.38 624 PHE A C 1
ATOM 4963 O O . PHE A 1 624 ? -12.785 16.730 -11.411 1.00 97.38 624 PHE A O 1
ATOM 4970 N N . ASN A 1 625 ? -14.969 17.279 -11.357 1.00 97.00 625 ASN A N 1
ATOM 4971 C CA . ASN A 1 625 ? -15.212 17.077 -12.788 1.00 97.00 625 ASN A CA 1
ATOM 4972 C C . ASN A 1 625 ? -14.728 18.265 -13.639 1.00 97.00 625 ASN A C 1
ATOM 4974 O O . ASN A 1 625 ? -14.144 18.053 -14.698 1.00 97.00 625 ASN A O 1
ATOM 4978 N N . GLU A 1 626 ? -14.967 19.501 -13.194 1.00 97.75 626 GLU A N 1
ATOM 4979 C CA . GLU A 1 626 ? -14.648 20.721 -13.954 1.00 97.75 626 GLU A CA 1
ATOM 4980 C C . GLU A 1 626 ? -13.165 21.120 -13.869 1.00 97.75 626 GLU A C 1
ATOM 4982 O O . GLU A 1 626 ? -12.646 21.737 -14.799 1.00 97.75 626 GLU A O 1
ATOM 4987 N N . ASP A 1 627 ? -12.461 20.739 -12.797 1.00 97.56 627 ASP A N 1
ATOM 4988 C CA . ASP A 1 627 ? -11.036 21.025 -12.595 1.00 97.56 627 ASP A CA 1
ATOM 4989 C C . ASP A 1 627 ? -10.227 19.740 -12.293 1.00 97.56 627 ASP A C 1
ATOM 4991 O O . ASP A 1 627 ? -9.914 19.422 -11.136 1.00 97.56 627 ASP A O 1
ATOM 4995 N N . PRO A 1 628 ? -9.821 18.988 -13.338 1.00 96.31 628 PRO A N 1
ATOM 4996 C CA . PRO A 1 628 ? -8.981 17.801 -13.180 1.00 96.31 628 PRO A CA 1
ATOM 4997 C C . PRO A 1 628 ? -7.615 18.087 -12.538 1.00 96.31 628 PRO A C 1
ATOM 4999 O O . PRO A 1 628 ? -7.023 17.200 -11.916 1.00 96.31 628 PRO A O 1
ATOM 5002 N N . ALA A 1 629 ? -7.092 19.313 -12.675 1.00 97.44 629 ALA A N 1
ATOM 5003 C CA . ALA A 1 629 ? -5.829 19.700 -12.055 1.00 97.44 629 ALA A CA 1
ATOM 5004 C C . ALA A 1 629 ? -5.988 19.827 -10.536 1.00 97.44 629 ALA A C 1
ATOM 5006 O O . ALA A 1 629 ? -5.125 19.345 -9.797 1.00 97.44 629 ALA A O 1
ATOM 5007 N N . TYR A 1 630 ? -7.102 20.394 -10.067 1.00 96.81 630 TYR A N 1
ATOM 5008 C CA . TYR A 1 630 ? -7.459 20.401 -8.652 1.00 96.81 630 TYR A CA 1
ATOM 5009 C C . TYR A 1 630 ? -7.611 18.983 -8.102 1.00 96.81 630 TYR A C 1
ATOM 5011 O O . TYR A 1 630 ? -6.956 18.658 -7.112 1.00 96.81 630 TYR A O 1
ATOM 5019 N N . LEU A 1 631 ? -8.383 18.112 -8.765 1.00 96.94 631 LEU A N 1
ATOM 5020 C CA . LEU A 1 631 ? -8.543 16.720 -8.326 1.00 96.94 631 LEU A CA 1
ATOM 5021 C C . LEU A 1 631 ? -7.192 15.992 -8.231 1.00 96.94 631 LEU A C 1
ATOM 5023 O O . LEU A 1 631 ? -6.934 15.262 -7.272 1.00 96.94 631 LEU A O 1
ATOM 5027 N N . LEU A 1 632 ? -6.297 16.209 -9.199 1.00 97.31 632 LEU A N 1
ATOM 5028 C CA . LEU A 1 632 ? -4.949 15.647 -9.164 1.00 97.31 632 LEU A CA 1
ATOM 5029 C C . LEU A 1 632 ? -4.144 16.149 -7.958 1.00 97.31 632 LEU A C 1
ATOM 5031 O O . LEU A 1 632 ? -3.470 15.350 -7.307 1.00 97.31 632 LEU A O 1
ATOM 5035 N N . GLN A 1 633 ? -4.184 17.449 -7.659 1.00 96.94 633 GLN A N 1
ATOM 5036 C CA . GLN A 1 633 ? -3.474 18.007 -6.505 1.00 96.94 633 GLN A CA 1
ATOM 5037 C C . GLN A 1 633 ? -4.074 17.530 -5.183 1.00 96.94 633 GLN A C 1
ATOM 5039 O O . GLN A 1 633 ? -3.320 17.148 -4.293 1.00 96.94 633 GLN A O 1
ATOM 5044 N N . PHE A 1 634 ? -5.401 17.477 -5.079 1.00 95.25 634 PHE A N 1
ATOM 5045 C CA . PHE A 1 634 ? -6.110 16.930 -3.925 1.00 95.25 634 PHE A CA 1
ATOM 5046 C C . PHE A 1 634 ? -5.646 15.498 -3.626 1.00 95.25 634 PHE A C 1
ATOM 5048 O O . PHE A 1 634 ? -5.167 15.216 -2.530 1.00 95.25 634 PHE A O 1
ATOM 5055 N N . ARG A 1 635 ? -5.648 14.622 -4.639 1.00 96.00 635 ARG A N 1
ATOM 5056 C CA . ARG A 1 635 ? -5.127 13.246 -4.535 1.00 96.00 635 ARG A CA 1
ATOM 5057 C C . ARG A 1 635 ? -3.663 13.216 -4.101 1.00 96.00 635 ARG A C 1
ATOM 5059 O O . ARG A 1 635 ? -3.316 12.526 -3.149 1.00 96.00 635 ARG A O 1
ATOM 5066 N N . LYS A 1 636 ? -2.796 13.992 -4.757 1.00 95.69 636 LYS A N 1
ATOM 5067 C CA . LYS A 1 636 ? -1.361 14.035 -4.428 1.00 95.69 636 LYS A CA 1
ATOM 5068 C C . LYS A 1 636 ? -1.095 14.466 -2.991 1.00 95.69 636 LYS A C 1
ATOM 5070 O O . LYS A 1 636 ? -0.212 13.894 -2.362 1.00 95.69 636 LYS A O 1
ATOM 5075 N N . LYS A 1 637 ? -1.840 15.447 -2.478 1.00 95.06 637 LYS A N 1
ATOM 5076 C CA . LYS A 1 637 ? -1.709 15.905 -1.091 1.00 95.06 637 LYS A CA 1
ATOM 5077 C C . LYS A 1 637 ? -2.077 14.798 -0.102 1.00 95.06 637 LYS A C 1
ATOM 5079 O O . LYS A 1 637 ? -1.297 14.549 0.809 1.00 95.06 637 LYS A O 1
ATOM 5084 N N . ILE A 1 638 ? -3.196 14.098 -0.317 1.00 93.38 638 ILE A N 1
ATOM 5085 C CA . ILE A 1 638 ? -3.608 12.981 0.552 1.00 93.38 638 ILE A CA 1
ATOM 5086 C C . ILE A 1 638 ? -2.557 11.862 0.517 1.00 93.38 638 ILE A C 1
ATOM 5088 O O . ILE A 1 638 ? -2.139 11.370 1.562 1.00 93.38 638 ILE A O 1
ATOM 5092 N N . GLU A 1 639 ? -2.089 11.477 -0.673 1.00 93.75 639 GLU A N 1
ATOM 5093 C CA . GLU A 1 639 ? -1.083 10.416 -0.816 1.00 93.75 639 GLU A CA 1
ATOM 5094 C C . GLU A 1 639 ? 0.239 10.815 -0.139 1.00 93.75 639 GLU A C 1
ATOM 5096 O O . GLU A 1 639 ? 0.856 10.001 0.548 1.00 93.75 639 GLU A O 1
ATOM 5101 N N . ALA A 1 640 ? 0.666 12.075 -0.281 1.00 93.38 640 ALA A N 1
ATOM 5102 C CA . ALA A 1 640 ? 1.859 12.599 0.379 1.00 93.38 640 ALA A CA 1
ATOM 5103 C C . ALA A 1 640 ? 1.718 12.613 1.909 1.00 93.38 640 ALA A C 1
ATOM 5105 O O . ALA A 1 640 ? 2.657 12.214 2.600 1.00 93.38 640 ALA A O 1
ATOM 5106 N N . GLU A 1 641 ? 0.554 13.007 2.437 1.00 91.75 641 GLU A N 1
ATOM 5107 C CA . GLU A 1 641 ? 0.256 12.955 3.872 1.00 91.75 641 GLU A CA 1
ATOM 5108 C C . GLU A 1 641 ? 0.390 11.518 4.388 1.00 91.75 641 GLU A C 1
ATOM 5110 O O . GLU A 1 641 ? 1.175 11.276 5.302 1.00 91.75 641 GLU A O 1
ATOM 5115 N N . ILE A 1 642 ? -0.270 10.544 3.751 1.00 91.06 642 ILE A N 1
ATOM 5116 C CA . ILE A 1 642 ? -0.215 9.131 4.163 1.00 91.06 642 ILE A CA 1
ATOM 5117 C C . ILE A 1 642 ? 1.223 8.591 4.127 1.00 91.06 642 ILE A C 1
ATOM 5119 O O . ILE A 1 642 ? 1.661 7.939 5.076 1.00 91.06 642 ILE A O 1
ATOM 5123 N N . ASN A 1 643 ? 1.985 8.868 3.066 1.00 91.75 643 ASN A N 1
ATOM 5124 C CA . ASN A 1 643 ? 3.369 8.395 2.961 1.00 91.75 643 ASN A CA 1
ATOM 5125 C C . ASN A 1 643 ? 4.313 9.081 3.964 1.00 91.75 643 ASN A C 1
ATOM 5127 O O . ASN A 1 643 ? 5.309 8.476 4.367 1.00 91.75 643 ASN A O 1
ATOM 5131 N N . SER A 1 644 ? 3.996 10.297 4.423 1.00 90.69 644 SER A N 1
ATOM 5132 C CA . SER A 1 644 ? 4.781 10.982 5.460 1.00 90.69 644 SER A CA 1
ATOM 5133 C C . SER A 1 644 ? 4.691 10.311 6.838 1.00 90.69 644 SER A C 1
ATOM 5135 O O . SER A 1 644 ? 5.576 10.499 7.671 1.00 90.69 644 SER A O 1
ATOM 5137 N N . LEU A 1 645 ? 3.672 9.469 7.062 1.00 89.62 645 LEU A N 1
ATOM 5138 C CA . LEU A 1 645 ? 3.432 8.786 8.337 1.00 89.62 645 LEU A CA 1
ATOM 5139 C C . LEU A 1 645 ? 4.322 7.560 8.568 1.00 89.62 645 LEU A C 1
ATOM 5141 O O . LEU A 1 645 ? 4.225 6.933 9.619 1.00 89.62 645 LEU A O 1
ATOM 5145 N N . PHE A 1 646 ? 5.195 7.189 7.626 1.00 92.12 646 PHE A N 1
ATOM 5146 C CA . PHE A 1 646 ? 6.003 5.970 7.751 1.00 92.12 646 PHE A CA 1
ATOM 5147 C C . PHE A 1 646 ? 6.839 5.916 9.044 1.00 92.12 646 PHE A C 1
ATOM 5149 O O . PHE A 1 646 ? 7.007 4.844 9.624 1.00 92.12 646 PHE A O 1
ATOM 5156 N N . GLY A 1 647 ? 7.291 7.070 9.551 1.00 91.50 647 GLY A N 1
ATOM 5157 C CA . GLY A 1 647 ? 8.045 7.166 10.806 1.00 91.50 647 GLY A CA 1
ATOM 5158 C C . GLY A 1 647 ? 7.307 6.633 12.043 1.00 91.50 647 GLY A C 1
ATOM 5159 O O . GLY A 1 647 ? 7.957 6.306 13.037 1.00 91.50 647 GLY A O 1
ATOM 5160 N N . MET A 1 648 ? 5.976 6.483 11.991 1.00 93.00 648 MET A N 1
ATOM 5161 C CA . MET A 1 648 ? 5.189 5.905 13.086 1.00 93.00 648 MET A CA 1
ATOM 5162 C C . MET A 1 648 ? 5.465 4.413 13.309 1.00 93.00 648 MET A C 1
ATOM 5164 O O . MET A 1 648 ? 5.176 3.903 14.385 1.00 93.00 648 MET A O 1
ATOM 5168 N N . TYR A 1 649 ? 6.020 3.710 12.316 1.00 95.19 649 TYR A N 1
ATOM 5169 C CA . TYR A 1 649 ? 6.347 2.288 12.448 1.00 95.19 649 TYR A CA 1
ATOM 5170 C C . TYR A 1 649 ? 7.711 2.028 13.093 1.00 95.19 649 TYR A C 1
ATOM 5172 O O . TYR A 1 649 ? 8.035 0.875 13.377 1.00 95.19 649 TYR A O 1
ATOM 5180 N N . GLN A 1 650 ? 8.499 3.072 13.348 1.00 95.62 650 GLN A N 1
ATOM 5181 C CA . GLN A 1 650 ? 9.785 2.963 14.027 1.00 95.62 650 GLN A CA 1
ATOM 5182 C C . GLN A 1 650 ? 9.587 3.013 15.548 1.00 95.62 650 GLN A C 1
ATOM 5184 O O . GLN A 1 650 ? 9.053 3.995 16.069 1.00 95.62 650 GLN A O 1
ATOM 5189 N N . GLN A 1 651 ? 10.035 1.985 16.276 1.00 94.12 651 GLN A N 1
ATOM 5190 C CA . GLN A 1 651 ? 9.872 1.932 17.733 1.00 94.12 651 GLN A CA 1
ATOM 5191 C C . GLN A 1 651 ? 10.594 3.086 18.415 1.00 94.12 651 GLN A C 1
ATOM 5193 O O . GLN A 1 651 ? 11.722 3.433 18.071 1.00 94.12 651 GLN A O 1
ATOM 5198 N N . GLY A 1 652 ? 9.928 3.675 19.407 1.00 89.56 652 GLY A N 1
ATOM 5199 C CA . GLY A 1 652 ? 10.481 4.766 20.206 1.00 89.56 652 GLY A CA 1
ATOM 5200 C C . GLY A 1 652 ? 10.658 6.089 19.456 1.00 89.56 652 GLY A C 1
ATOM 5201 O O . GLY A 1 652 ? 11.097 7.057 20.076 1.00 89.56 652 GLY A O 1
ATOM 5202 N N . SER A 1 653 ? 10.301 6.171 18.168 1.00 93.25 653 SER A N 1
ATOM 5203 C CA . SER A 1 653 ? 10.340 7.434 17.434 1.00 93.25 653 SER A CA 1
ATOM 5204 C C . SER A 1 653 ? 9.356 8.442 18.032 1.00 93.25 653 SER A C 1
ATOM 5206 O O . SER A 1 653 ? 8.313 8.075 18.583 1.00 93.25 653 SER A O 1
ATOM 5208 N N . GLU A 1 654 ? 9.662 9.735 17.898 1.00 93.19 654 GLU A N 1
ATOM 5209 C CA . GLU A 1 654 ? 8.759 10.810 18.328 1.00 93.19 654 GLU A CA 1
ATOM 5210 C C . GLU A 1 654 ? 7.371 10.651 17.690 1.00 93.19 654 GLU A C 1
ATOM 5212 O O . GLU A 1 654 ? 6.354 10.753 18.374 1.00 93.19 654 GLU A O 1
ATOM 5217 N N . MET A 1 655 ? 7.332 10.296 16.401 1.00 92.00 655 MET A N 1
ATOM 5218 C CA . MET A 1 655 ? 6.090 10.060 15.671 1.00 92.00 655 MET A CA 1
ATOM 5219 C C . MET A 1 655 ? 5.317 8.858 16.225 1.00 92.00 655 MET A C 1
ATOM 5221 O O . MET A 1 655 ? 4.124 8.990 16.472 1.00 92.00 655 MET A O 1
ATOM 5225 N N . SER A 1 656 ? 5.967 7.717 16.483 1.00 94.12 656 SER A N 1
ATOM 5226 C CA . SER A 1 656 ? 5.321 6.539 17.088 1.00 94.12 656 SER A CA 1
ATOM 5227 C C . SER A 1 656 ? 4.713 6.875 18.454 1.00 94.12 656 SER A C 1
ATOM 5229 O O . SER A 1 656 ? 3.545 6.578 18.720 1.00 94.12 656 SER A O 1
ATOM 5231 N N . ASN A 1 657 ? 5.479 7.557 19.310 1.00 94.06 657 ASN A N 1
ATOM 5232 C CA . ASN A 1 657 ? 5.024 7.956 20.641 1.00 94.06 657 ASN A CA 1
ATOM 5233 C C . ASN A 1 657 ? 3.854 8.943 20.561 1.00 94.06 657 ASN A C 1
ATOM 5235 O O . ASN A 1 657 ? 2.860 8.780 21.274 1.00 94.06 657 ASN A O 1
ATOM 5239 N N . LYS A 1 658 ? 3.923 9.921 19.648 1.00 92.12 658 LYS A N 1
ATOM 5240 C CA . LYS A 1 658 ? 2.841 10.886 19.453 1.00 92.12 658 LYS A CA 1
ATOM 5241 C C . LYS A 1 658 ? 1.579 10.225 18.910 1.00 92.12 658 LYS A C 1
ATOM 5243 O O . LYS A 1 658 ? 0.486 10.516 19.387 1.00 92.12 658 LYS A O 1
ATOM 5248 N N . PHE A 1 659 ? 1.715 9.295 17.967 1.00 91.44 659 PHE A N 1
ATOM 5249 C CA . PHE A 1 659 ? 0.592 8.508 17.458 1.00 91.44 659 PHE A CA 1
ATOM 5250 C C . PHE A 1 659 ? -0.078 7.697 18.565 1.00 91.44 659 PHE A C 1
ATOM 5252 O O . PHE A 1 659 ? -1.305 7.682 18.656 1.00 91.44 659 PHE A O 1
ATOM 5259 N N . ARG A 1 660 ? 0.707 7.068 19.444 1.00 94.44 660 ARG A N 1
ATOM 5260 C CA . ARG A 1 660 ? 0.176 6.361 20.613 1.00 94.44 660 ARG A CA 1
ATOM 5261 C C . ARG A 1 660 ? -0.625 7.291 21.519 1.00 94.44 660 ARG A C 1
ATOM 5263 O O . ARG A 1 660 ? -1.747 6.946 21.882 1.00 94.44 660 ARG A O 1
ATOM 5270 N N . GLU A 1 661 ? -0.080 8.452 21.863 1.00 94.44 661 GLU A N 1
ATOM 5271 C CA . GLU A 1 661 ? -0.753 9.450 22.704 1.00 94.44 661 GLU A CA 1
ATOM 5272 C C . GLU A 1 661 ? -2.071 9.924 22.073 1.00 94.44 661 GLU A C 1
ATOM 5274 O O . GLU A 1 661 ? -3.122 9.878 22.717 1.00 94.44 661 GLU A O 1
ATOM 5279 N N . VAL A 1 662 ? -2.031 10.321 20.796 1.00 91.75 662 VAL A N 1
ATOM 5280 C CA . VAL A 1 662 ? -3.187 10.852 20.062 1.00 91.75 662 VAL A CA 1
ATOM 5281 C C . VAL A 1 662 ? -4.285 9.801 19.944 1.00 91.75 662 VAL A C 1
ATOM 5283 O O . VAL A 1 662 ? -5.434 10.084 20.280 1.00 91.75 662 VAL A O 1
ATOM 5286 N N . ILE A 1 663 ? -3.952 8.579 19.520 1.00 93.88 663 ILE A N 1
ATOM 5287 C CA . ILE A 1 663 ? -4.947 7.513 19.361 1.00 93.88 663 ILE A CA 1
ATOM 5288 C C . ILE A 1 663 ? -5.521 7.109 20.725 1.00 93.88 663 ILE A C 1
ATOM 5290 O O . ILE A 1 663 ? -6.730 6.941 20.840 1.00 93.88 663 ILE A O 1
ATOM 5294 N N . THR A 1 664 ? -4.699 7.006 21.773 1.00 95.31 664 THR A N 1
ATOM 5295 C CA . THR A 1 664 ? -5.176 6.662 23.128 1.00 95.31 664 THR A CA 1
ATOM 5296 C C . THR A 1 664 ? -6.145 7.712 23.665 1.00 95.31 664 THR A C 1
ATOM 5298 O O . THR A 1 664 ? -7.232 7.372 24.145 1.00 95.31 664 THR A O 1
ATOM 5301 N N . THR A 1 665 ? -5.771 8.988 23.556 1.00 93.50 665 THR A N 1
ATOM 5302 C CA . THR A 1 665 ? -6.613 10.120 23.965 1.00 93.50 665 THR A CA 1
ATOM 5303 C C . THR A 1 665 ? -7.934 10.089 23.212 1.00 93.50 665 THR A C 1
ATOM 5305 O O . THR A 1 665 ? -9.004 10.187 23.810 1.00 93.50 665 THR A O 1
ATOM 5308 N N . GLU A 1 666 ? -7.869 9.870 21.903 1.00 90.75 666 GLU A N 1
ATOM 5309 C CA . GLU A 1 666 ? -9.040 9.861 21.045 1.00 90.75 666 GLU A CA 1
ATOM 5310 C C . GLU A 1 666 ? -9.970 8.673 21.316 1.00 90.75 666 GLU A C 1
ATOM 5312 O O . GLU A 1 666 ? -11.183 8.854 21.410 1.00 90.75 666 GLU A O 1
ATOM 5317 N N . MET A 1 667 ? -9.427 7.469 21.500 1.00 94.69 667 MET A N 1
ATOM 5318 C CA . MET A 1 667 ? -10.220 6.295 21.867 1.00 94.69 667 MET A CA 1
ATOM 5319 C C . MET A 1 667 ? -10.914 6.500 23.216 1.00 94.69 667 MET A C 1
ATOM 5321 O O . MET A 1 667 ? -12.113 6.254 23.334 1.00 94.69 667 MET A O 1
ATOM 5325 N N . THR A 1 668 ? -10.188 7.009 24.214 1.00 94.56 668 THR A N 1
ATOM 5326 C CA . THR A 1 668 ? -10.736 7.290 25.550 1.00 94.56 668 THR A CA 1
ATOM 5327 C C . THR A 1 668 ? -11.862 8.316 25.476 1.00 94.56 668 THR A C 1
ATOM 5329 O O . THR A 1 668 ? -12.930 8.113 26.054 1.00 94.56 668 THR A O 1
ATOM 5332 N N . ARG A 1 669 ? -11.653 9.392 24.710 1.00 92.19 669 ARG A N 1
ATOM 5333 C CA . ARG A 1 669 ? -12.647 10.443 24.487 1.00 92.19 669 ARG A CA 1
ATOM 5334 C C . ARG A 1 669 ? -13.913 9.903 23.816 1.00 92.19 669 ARG A C 1
ATOM 5336 O O . ARG A 1 669 ? -15.006 10.265 24.236 1.00 92.19 669 ARG A O 1
ATOM 5343 N N . ARG A 1 670 ? -13.776 9.031 22.809 1.00 91.69 670 ARG A N 1
ATOM 5344 C CA . ARG A 1 670 ? -14.902 8.429 22.066 1.00 91.69 670 ARG A CA 1
ATOM 5345 C C . ARG A 1 670 ? -15.698 7.405 22.873 1.00 91.69 670 ARG A C 1
ATOM 5347 O O . ARG A 1 670 ? -16.909 7.321 22.708 1.00 91.69 670 ARG A O 1
ATOM 5354 N N . ILE A 1 671 ? -15.038 6.652 23.752 1.00 94.50 671 ILE A N 1
ATOM 5355 C CA . ILE A 1 671 ? -15.718 5.744 24.693 1.00 94.50 671 ILE A CA 1
ATOM 5356 C C . ILE A 1 671 ? -16.516 6.548 25.735 1.00 94.50 671 ILE A C 1
ATOM 5358 O O . ILE A 1 671 ? -17.573 6.108 26.182 1.00 94.50 671 ILE A O 1
ATOM 5362 N N . GLY A 1 672 ? -16.041 7.744 26.092 1.00 92.19 672 GLY A N 1
ATOM 5363 C CA . GLY A 1 672 ? -16.721 8.638 27.024 1.00 92.19 672 GLY A CA 1
ATOM 5364 C C . GLY A 1 672 ? -16.535 8.253 28.501 1.00 92.19 672 GLY A C 1
ATOM 5365 O O . GLY A 1 672 ? -15.721 7.384 28.844 1.00 92.19 672 GLY A O 1
ATOM 5366 N N . PRO A 1 673 ? -17.236 8.941 29.419 1.00 90.81 673 PRO A N 1
ATOM 5367 C CA . PRO A 1 673 ? -17.213 8.609 30.842 1.00 90.81 673 PRO A CA 1
ATOM 5368 C C . PRO A 1 673 ? -17.897 7.258 31.114 1.00 90.81 673 PRO A C 1
ATOM 5370 O O . PRO A 1 673 ? -18.820 6.861 30.407 1.00 90.81 673 PRO A O 1
ATOM 5373 N N . GLY A 1 674 ? -17.447 6.548 32.153 1.00 86.06 674 GLY A N 1
ATOM 5374 C CA . GLY A 1 674 ? -17.860 5.162 32.407 1.00 86.06 674 GLY A CA 1
ATOM 5375 C C . GLY A 1 674 ? -17.138 4.155 31.500 1.00 86.06 674 GLY A C 1
ATOM 5376 O O . GLY A 1 674 ? -16.276 4.522 30.705 1.00 86.06 674 GLY A O 1
ATOM 5377 N N . ASN A 1 675 ? -17.475 2.867 31.624 1.00 94.06 675 ASN A N 1
ATOM 5378 C CA . ASN A 1 675 ? -16.912 1.778 30.806 1.00 94.06 675 ASN A CA 1
ATOM 5379 C C . ASN A 1 675 ? -15.407 1.487 31.019 1.00 94.06 675 ASN A C 1
ATOM 5381 O O . ASN A 1 675 ? -14.709 1.109 30.081 1.00 94.06 675 ASN A O 1
ATOM 5385 N N . GLU A 1 676 ? -14.896 1.603 32.251 1.00 94.69 676 GLU A N 1
ATOM 5386 C CA . GLU A 1 676 ? -13.466 1.378 32.556 1.00 94.69 676 GLU A CA 1
ATOM 5387 C C . GLU A 1 676 ? -12.960 -0.012 32.141 1.00 94.69 676 GLU A C 1
ATOM 5389 O O . GLU A 1 676 ? -11.884 -0.120 31.560 1.00 94.69 676 GLU A O 1
ATOM 5394 N N . LYS A 1 677 ? -13.780 -1.062 32.308 1.00 94.88 677 LYS A N 1
ATOM 5395 C CA . LYS A 1 677 ? -13.447 -2.414 31.820 1.00 94.88 677 LYS A CA 1
ATOM 5396 C C . LYS A 1 677 ? -13.213 -2.449 30.306 1.00 94.88 677 LYS A C 1
ATOM 5398 O O . LYS A 1 677 ? -12.308 -3.134 29.841 1.00 94.88 677 LYS A O 1
ATOM 5403 N N . LEU A 1 678 ? -14.006 -1.700 29.533 1.00 96.44 678 LEU A N 1
ATOM 5404 C CA . LEU A 1 678 ? -13.830 -1.609 28.085 1.00 96.44 678 LEU A CA 1
ATOM 5405 C C . LEU A 1 678 ? -12.551 -0.847 27.738 1.00 96.44 678 LEU A C 1
ATOM 5407 O O . LEU A 1 678 ? -11.819 -1.304 26.867 1.00 96.44 678 LEU A O 1
ATOM 5411 N N . LYS A 1 679 ? -12.265 0.275 28.411 1.00 95.81 679 LYS A N 1
ATOM 5412 C CA . LYS A 1 679 ? -11.042 1.068 28.184 1.00 95.81 679 LYS A CA 1
ATOM 5413 C C . LYS A 1 679 ? -9.785 0.254 28.474 1.00 95.81 679 LYS A C 1
ATOM 5415 O O . LYS A 1 679 ? -8.878 0.232 27.646 1.00 95.81 679 LYS A O 1
ATOM 5420 N N . GLU A 1 680 ? -9.766 -0.442 29.609 1.00 95.00 680 GLU A N 1
ATOM 5421 C CA . GLU A 1 680 ? -8.663 -1.314 30.017 1.00 95.00 680 GLU A CA 1
ATOM 5422 C C . GLU A 1 680 ? -8.445 -2.453 29.017 1.00 95.00 680 GLU A C 1
ATOM 5424 O O . GLU A 1 680 ? -7.306 -2.757 28.660 1.00 95.00 680 GLU A O 1
ATOM 5429 N N . PHE A 1 681 ? -9.530 -3.060 28.530 1.00 95.50 681 PHE A N 1
ATOM 5430 C CA . PHE A 1 681 ? -9.432 -4.166 27.590 1.00 95.50 681 PHE A CA 1
ATOM 5431 C C . PHE A 1 681 ? -9.050 -3.716 26.179 1.00 95.50 681 PHE A C 1
ATOM 5433 O O . PHE A 1 681 ? -8.185 -4.330 25.567 1.00 95.50 681 PHE A O 1
ATOM 5440 N N . ILE A 1 682 ? -9.726 -2.713 25.607 1.00 95.12 682 ILE A N 1
ATOM 5441 C CA . ILE A 1 682 ? -9.663 -2.447 24.163 1.00 95.12 682 ILE A CA 1
ATOM 5442 C C . ILE A 1 682 ? -8.373 -1.745 23.741 1.00 95.12 682 ILE A C 1
ATOM 5444 O O . ILE A 1 682 ? -7.905 -1.994 22.629 1.00 95.12 682 ILE A O 1
ATOM 5448 N N . ILE A 1 683 ? -7.802 -0.905 24.614 1.00 94.69 683 ILE A N 1
ATOM 5449 C CA . ILE A 1 683 ? -6.592 -0.121 24.346 1.00 94.69 683 ILE A CA 1
ATOM 5450 C C . ILE A 1 683 ? -5.368 -1.045 24.464 1.00 94.69 683 ILE A C 1
ATOM 5452 O O . ILE A 1 683 ? -5.028 -1.493 25.562 1.00 94.69 683 ILE A O 1
ATOM 5456 N N . PRO A 1 684 ? -4.674 -1.362 23.355 1.00 94.44 684 PRO A N 1
ATOM 5457 C CA . PRO A 1 684 ? -3.555 -2.291 23.397 1.00 94.44 684 PRO A CA 1
ATOM 5458 C C . PRO A 1 684 ? -2.328 -1.749 24.143 1.00 94.44 684 PRO A C 1
ATOM 5460 O O . PRO A 1 684 ? -2.032 -0.556 24.143 1.00 94.44 684 PRO A O 1
ATOM 5463 N N . LYS A 1 685 ? -1.533 -2.666 24.711 1.00 93.12 685 LYS A N 1
ATOM 5464 C CA . LYS A 1 685 ? -0.241 -2.329 25.336 1.00 93.12 685 LYS A CA 1
ATOM 5465 C C . LYS A 1 685 ? 0.874 -2.095 24.309 1.00 93.12 685 LYS A C 1
ATOM 5467 O O . LYS A 1 685 ? 1.766 -1.292 24.571 1.00 93.12 685 LYS A O 1
ATOM 5472 N N . TRP A 1 686 ? 0.796 -2.748 23.152 1.00 94.50 686 TRP A N 1
ATOM 5473 C CA . TRP A 1 686 ? 1.719 -2.603 22.021 1.00 94.50 686 TRP A CA 1
ATOM 5474 C C . TRP A 1 686 ? 1.384 -1.370 21.161 1.00 94.50 686 TRP A C 1
ATOM 5476 O O . TRP A 1 686 ? 0.237 -0.929 21.110 1.00 94.50 686 TRP A O 1
ATOM 5486 N N . SER A 1 687 ? 2.382 -0.804 20.492 1.00 95.25 687 SER A N 1
ATOM 5487 C CA . SER A 1 687 ? 2.341 0.447 19.733 1.00 95.25 687 SER A CA 1
ATOM 5488 C C . SER A 1 687 ? 1.395 0.389 18.526 1.00 95.25 687 SER A C 1
ATOM 5490 O O . SER A 1 687 ? 1.304 -0.649 17.855 1.00 95.25 687 SER A O 1
ATOM 5492 N N . PRO A 1 688 ? 0.696 1.495 18.195 1.00 94.50 688 PRO A N 1
ATOM 5493 C CA . PRO A 1 688 ? -0.072 1.583 16.957 1.00 94.50 688 PRO A CA 1
ATOM 5494 C C . PRO A 1 688 ? 0.777 1.186 15.745 1.00 94.50 688 PRO A C 1
ATOM 5496 O O . PRO A 1 688 ? 1.919 1.604 15.611 1.00 94.50 688 PRO A O 1
ATOM 5499 N N . GLY A 1 689 ? 0.222 0.350 14.867 1.00 92.56 689 GLY A N 1
ATOM 5500 C CA . GLY A 1 689 ? 0.899 -0.098 13.647 1.00 92.56 689 GLY A CA 1
ATOM 5501 C C . GLY A 1 689 ? 1.456 -1.519 13.707 1.00 92.56 689 GLY A C 1
ATOM 5502 O O . GLY A 1 689 ? 1.642 -2.116 12.647 1.00 92.56 689 GLY A O 1
ATOM 5503 N N . CYS A 1 690 ? 1.618 -2.117 14.899 1.00 94.00 690 CYS A N 1
ATOM 5504 C CA . CYS A 1 690 ? 2.004 -3.536 15.016 1.00 94.00 690 CYS A CA 1
ATOM 5505 C C . CYS A 1 690 ? 1.000 -4.466 14.297 1.00 94.00 690 CYS A C 1
ATOM 5507 O O . CYS A 1 690 ? 1.358 -5.483 13.694 1.00 94.00 690 CYS A O 1
ATOM 5509 N N . ARG A 1 691 ? -0.280 -4.074 14.302 1.00 91.88 691 ARG A N 1
ATOM 5510 C CA . ARG A 1 691 ? -1.326 -4.579 13.404 1.00 91.88 691 ARG A CA 1
ATOM 5511 C C . ARG A 1 691 ? -1.739 -3.484 12.432 1.00 91.88 691 ARG A C 1
ATOM 5513 O O . ARG A 1 691 ? -1.570 -2.303 12.736 1.00 91.88 691 ARG A O 1
ATOM 5520 N N . ARG A 1 692 ? -2.344 -3.880 11.305 1.00 90.19 692 ARG A N 1
ATOM 5521 C CA . ARG A 1 692 ? -3.011 -2.930 10.409 1.00 90.19 692 ARG A CA 1
ATOM 5522 C C . ARG A 1 692 ? -4.025 -2.127 11.217 1.00 90.19 692 ARG A C 1
ATOM 5524 O O . ARG A 1 692 ? -4.884 -2.697 11.886 1.00 90.19 692 ARG A O 1
ATOM 5531 N N . ILE A 1 693 ? -3.852 -0.818 11.180 1.00 87.50 693 ILE A N 1
ATOM 5532 C CA . ILE A 1 693 ? -4.716 0.132 11.855 1.00 87.50 693 ILE A CA 1
ATOM 5533 C C . ILE A 1 693 ? -5.915 0.383 10.939 1.00 87.50 693 ILE A C 1
ATOM 5535 O O . ILE A 1 693 ? -5.741 0.502 9.727 1.00 87.50 693 ILE A O 1
ATOM 5539 N N . SER A 1 694 ? -7.114 0.468 11.505 1.00 84.56 694 SER A N 1
ATOM 5540 C CA . SER A 1 694 ? -8.314 0.814 10.747 1.00 84.56 694 SER A CA 1
ATOM 5541 C C . SER A 1 694 ? -9.032 1.997 11.390 1.00 84.56 694 SER A C 1
ATOM 5543 O O . SER A 1 694 ? -9.172 2.025 12.621 1.00 84.56 694 SER A O 1
ATOM 5545 N N . PRO A 1 695 ? -9.538 2.941 10.576 1.00 83.38 695 PRO A N 1
ATOM 5546 C CA . PRO A 1 695 ? -10.579 3.850 11.020 1.00 83.38 695 PRO A CA 1
ATOM 5547 C C . PRO A 1 695 ? -11.786 3.025 11.480 1.00 83.38 695 PRO A C 1
ATOM 5549 O O . PRO A 1 695 ? -12.131 2.014 10.868 1.00 83.38 695 PRO A O 1
ATOM 5552 N N . GLY A 1 696 ? -12.404 3.424 12.586 1.00 84.12 696 GLY A N 1
ATOM 5553 C CA . GLY A 1 696 ? -13.535 2.700 13.169 1.00 84.12 696 GLY A CA 1
ATOM 5554 C C . GLY A 1 696 ? -14.670 3.636 13.513 1.00 84.12 696 GLY A C 1
ATOM 5555 O O . GLY A 1 696 ? -14.990 3.810 14.689 1.00 84.12 696 GLY A O 1
ATOM 5556 N N . ASP A 1 697 ? -15.226 4.294 12.501 1.00 84.94 697 ASP A N 1
ATOM 5557 C CA . ASP A 1 697 ? -16.335 5.233 12.652 1.00 84.94 697 ASP A CA 1
ATOM 5558 C C . ASP A 1 697 ? -17.550 4.549 13.288 1.00 84.94 697 ASP A C 1
ATOM 5560 O O . ASP A 1 697 ? -18.012 3.504 12.834 1.00 84.94 697 ASP A O 1
ATOM 5564 N N . GLY A 1 698 ? -18.041 5.122 14.388 1.00 89.75 698 GLY A N 1
ATOM 5565 C CA . GLY A 1 698 ? -19.178 4.594 15.144 1.00 89.75 698 GLY A CA 1
ATOM 5566 C C . GLY A 1 698 ? -18.907 3.329 15.969 1.00 89.75 698 GLY A C 1
ATOM 5567 O O . GLY A 1 698 ? -19.778 2.936 16.737 1.00 89.75 698 GLY A O 1
ATOM 5568 N N . TYR A 1 699 ? -17.743 2.678 15.851 1.00 94.62 699 TYR A N 1
ATOM 5569 C CA . TYR A 1 699 ? -17.461 1.422 16.564 1.00 94.62 699 TYR A CA 1
ATOM 5570 C C . TYR A 1 699 ? -17.361 1.596 18.074 1.00 94.62 699 TYR A C 1
ATOM 5572 O O . TYR A 1 699 ? -18.055 0.907 18.817 1.00 94.62 699 TYR A O 1
ATOM 5580 N N . LEU A 1 700 ? -16.538 2.537 18.538 1.00 95.25 700 LEU A N 1
ATOM 5581 C CA . LEU A 1 700 ? -16.380 2.780 19.973 1.00 95.25 700 LEU A CA 1
ATOM 5582 C C . LEU A 1 700 ? -17.687 3.272 20.604 1.00 95.25 700 LEU A C 1
ATOM 5584 O O . LEU A 1 700 ? -18.005 2.882 21.721 1.00 95.25 700 LEU A O 1
ATOM 5588 N N . GLU A 1 701 ? -18.461 4.067 19.867 1.00 94.56 701 GLU A N 1
ATOM 5589 C CA . GLU A 1 701 ? -19.768 4.565 20.290 1.00 94.56 701 GLU A CA 1
ATOM 5590 C C . GLU A 1 701 ? -20.831 3.463 20.313 1.00 94.56 701 GLU A C 1
ATOM 5592 O O . GLU A 1 701 ? -21.720 3.500 21.157 1.00 94.56 701 GLU A O 1
ATOM 5597 N N . ALA A 1 702 ? -20.772 2.490 19.400 1.00 96.00 702 ALA A N 1
ATOM 5598 C CA . ALA A 1 702 ? -21.690 1.353 19.388 1.00 96.00 702 ALA A CA 1
ATOM 5599 C C . ALA A 1 702 ? -21.466 0.447 20.605 1.00 96.00 702 ALA A C 1
ATOM 5601 O O . ALA A 1 702 ? -22.432 -0.002 21.214 1.00 96.00 702 ALA A O 1
ATOM 5602 N N . LEU A 1 703 ? -20.209 0.228 21.004 1.00 97.12 703 LEU A N 1
ATOM 5603 C CA . LEU A 1 703 ? -19.854 -0.625 22.145 1.00 97.12 703 LEU A CA 1
ATOM 5604 C C . LEU A 1 703 ? -20.348 -0.111 23.504 1.00 97.12 703 LEU A C 1
ATOM 5606 O O . LEU A 1 703 ? -20.345 -0.877 24.465 1.00 97.12 703 LEU A O 1
ATOM 5610 N N . THR A 1 704 ? -20.736 1.161 23.598 1.00 96.38 704 THR A N 1
ATOM 5611 C CA . THR A 1 704 ? -21.229 1.784 24.836 1.00 96.38 704 THR A CA 1
ATOM 5612 C C . THR A 1 704 ? -22.748 1.944 24.865 1.00 96.38 704 THR A C 1
ATOM 5614 O O . THR A 1 704 ? -23.288 2.495 25.824 1.00 96.38 704 THR A O 1
ATOM 5617 N N . ARG A 1 705 ? -23.459 1.479 23.828 1.00 96.38 705 ARG A N 1
ATOM 5618 C CA . ARG A 1 705 ? -24.926 1.522 23.778 1.00 96.38 705 ARG A CA 1
ATOM 5619 C C . ARG A 1 705 ? -25.540 0.463 24.681 1.00 96.38 705 ARG A C 1
ATOM 5621 O O . ARG A 1 705 ? -25.004 -0.624 24.833 1.00 96.38 705 ARG A O 1
ATOM 5628 N N . GLU A 1 706 ? -26.717 0.774 25.219 1.00 96.44 706 GLU A N 1
ATOM 5629 C CA . GLU A 1 706 ? -27.436 -0.091 26.165 1.00 96.44 706 GLU A CA 1
ATOM 5630 C C . GLU A 1 706 ? -27.780 -1.470 25.586 1.00 96.44 706 GLU A C 1
ATOM 5632 O O . GLU A 1 706 ? -27.830 -2.449 26.324 1.00 96.44 706 GLU A O 1
ATOM 5637 N N . ASN A 1 707 ? -27.984 -1.563 24.267 1.00 97.88 707 ASN A N 1
ATOM 5638 C CA . ASN A 1 707 ? -28.263 -2.822 23.579 1.00 97.88 707 ASN A CA 1
ATOM 5639 C C . ASN A 1 707 ? -27.002 -3.596 23.161 1.00 97.88 707 ASN A C 1
ATOM 5641 O O . ASN A 1 707 ? -27.121 -4.576 22.428 1.00 97.88 707 ASN A O 1
ATOM 5645 N N . VAL A 1 708 ? -25.805 -3.167 23.575 1.00 98.25 708 VAL A N 1
ATOM 5646 C CA . VAL A 1 708 ? -24.537 -3.815 23.220 1.00 98.25 708 VAL A CA 1
ATOM 5647 C C . VAL A 1 708 ? -23.779 -4.229 24.472 1.00 98.25 708 VAL A C 1
ATOM 5649 O O . VAL A 1 708 ? -23.536 -3.432 25.372 1.00 98.25 708 VAL A O 1
ATOM 5652 N N . GLN A 1 709 ? -23.336 -5.482 24.501 1.00 97.62 709 GLN A N 1
ATOM 5653 C CA . GLN A 1 709 ? -22.487 -6.015 25.559 1.00 97.62 709 GLN A CA 1
ATOM 5654 C C . GLN A 1 709 ? -21.148 -6.488 24.976 1.00 97.62 709 GLN A C 1
ATOM 5656 O O . GLN A 1 709 ? -21.096 -7.524 24.303 1.00 97.62 709 GLN A O 1
ATOM 5661 N N . PRO A 1 710 ? -20.042 -5.784 25.269 1.00 97.69 710 PRO A N 1
ATOM 5662 C CA . PRO A 1 710 ? -18.699 -6.326 25.104 1.00 97.69 710 PRO A CA 1
ATOM 5663 C C . PRO A 1 710 ? -18.491 -7.524 26.044 1.00 97.69 710 PRO A C 1
ATOM 5665 O O . PRO A 1 710 ? -18.671 -7.409 27.258 1.00 97.69 710 PRO A O 1
ATOM 5668 N N . VAL A 1 711 ? -18.113 -8.676 25.491 1.00 97.62 711 VAL A N 1
ATOM 5669 C CA . VAL A 1 711 ? -17.827 -9.910 26.235 1.00 97.62 711 VAL A CA 1
ATOM 5670 C C . VAL A 1 711 ? -16.323 -10.172 26.177 1.00 97.62 711 VAL A C 1
ATOM 5672 O O . VAL A 1 711 ? -15.772 -10.365 25.094 1.00 97.62 711 VAL A O 1
ATOM 5675 N N . PHE A 1 712 ? -15.659 -10.144 27.336 1.00 95.81 712 PHE A N 1
ATOM 5676 C CA . PHE A 1 712 ? -14.195 -10.255 27.453 1.00 95.81 712 PHE A CA 1
ATOM 5677 C C . PHE A 1 712 ? -13.705 -11.671 27.793 1.00 95.81 712 PHE A C 1
ATOM 5679 O O . PHE A 1 712 ? -12.527 -11.970 27.608 1.00 95.81 712 PHE A O 1
ATOM 5686 N N . SER A 1 713 ? -14.594 -12.528 28.302 1.00 94.88 713 SER A N 1
ATOM 5687 C CA . SER A 1 713 ? -14.306 -13.929 28.616 1.00 94.88 713 SER A CA 1
ATOM 5688 C C . SER A 1 713 ? -14.126 -14.740 27.331 1.00 94.88 713 SER A C 1
ATOM 5690 O O . SER A 1 713 ? -14.818 -14.500 26.336 1.00 94.88 713 SER A O 1
ATOM 5692 N N . ASN A 1 714 ? -13.201 -15.706 27.326 1.00 95.44 714 ASN A N 1
ATOM 5693 C CA . ASN A 1 714 ? -13.014 -16.565 26.156 1.00 95.44 714 ASN A CA 1
ATOM 5694 C C . ASN A 1 714 ? -14.249 -17.444 25.925 1.00 95.44 714 ASN A C 1
ATOM 5696 O O . ASN A 1 714 ? -14.985 -17.783 26.853 1.00 95.44 714 ASN A O 1
ATOM 5700 N N . ILE A 1 715 ? -14.446 -17.837 24.668 1.00 97.56 715 ILE A N 1
ATOM 5701 C CA . ILE A 1 715 ? -15.482 -18.789 24.273 1.00 97.56 715 ILE A CA 1
ATOM 5702 C C . ILE A 1 715 ? -15.012 -20.193 24.654 1.00 97.56 715 ILE A C 1
ATOM 5704 O O . ILE A 1 715 ? -13.952 -20.615 24.196 1.00 97.56 715 ILE A O 1
ATOM 5708 N N . GLN A 1 716 ? -15.813 -20.904 25.447 1.00 97.00 716 GLN A N 1
ATOM 5709 C CA . GLN A 1 716 ? -15.589 -22.315 25.754 1.00 97.00 716 GLN A CA 1
ATOM 5710 C C . GLN A 1 716 ? -16.117 -23.190 24.612 1.00 97.00 716 GLN A C 1
ATOM 5712 O O . GLN A 1 716 ? -15.378 -23.994 24.056 1.00 97.00 716 GLN A O 1
ATOM 5717 N N . ARG A 1 717 ? -17.393 -23.012 24.250 1.00 97.88 717 ARG A N 1
ATOM 5718 C CA . ARG A 1 717 ? -18.062 -23.737 23.162 1.00 97.88 717 ARG A CA 1
ATOM 5719 C C . ARG A 1 717 ? -19.314 -23.006 22.688 1.00 97.88 717 ARG A C 1
ATOM 5721 O O . ARG A 1 717 ? -19.851 -22.139 23.385 1.00 97.88 717 ARG A O 1
ATOM 5728 N N . VAL A 1 718 ? -19.800 -23.393 21.522 1.00 98.38 718 VAL A N 1
ATOM 5729 C CA . VAL A 1 718 ? -21.121 -23.033 21.006 1.00 98.38 718 VAL A CA 1
ATOM 5730 C C . VAL A 1 718 ? -22.101 -24.163 21.339 1.00 98.38 718 VAL A C 1
ATOM 5732 O O . VAL A 1 718 ? -21.736 -25.333 21.406 1.00 98.38 718 VAL A O 1
ATOM 5735 N N . THR A 1 719 ? -23.340 -23.786 21.625 1.00 97.81 719 THR A N 1
ATOM 5736 C CA . THR A 1 719 ? -24.469 -24.650 21.996 1.00 97.81 719 THR A CA 1
ATOM 5737 C C . THR A 1 719 ? -25.654 -24.331 21.080 1.00 97.81 719 THR A C 1
ATOM 5739 O O . THR A 1 719 ? -25.644 -23.264 20.455 1.00 97.81 719 THR A O 1
ATOM 5742 N N . PRO A 1 720 ? -26.700 -25.174 21.018 1.00 98.19 720 PRO A N 1
ATOM 5743 C CA . PRO A 1 720 ? -27.885 -24.879 20.213 1.00 98.19 720 PRO A CA 1
ATOM 5744 C C . PRO A 1 720 ? -28.518 -23.512 20.505 1.00 98.19 720 PRO A C 1
ATOM 5746 O O . PRO A 1 720 ? -28.996 -22.855 19.583 1.00 98.19 720 PRO A O 1
ATOM 5749 N N . GLU A 1 721 ? -28.477 -23.047 21.755 1.00 97.31 721 GLU A N 1
ATOM 5750 C CA . GLU A 1 721 ? -29.088 -21.787 22.188 1.00 97.31 721 GLU A CA 1
ATOM 5751 C C . GLU A 1 721 ? -28.171 -20.557 22.060 1.00 97.31 721 GLU A C 1
ATOM 5753 O O . GLU A 1 721 ? -28.647 -19.428 22.209 1.00 97.31 721 GLU A O 1
ATOM 5758 N N . GLY A 1 722 ? -26.861 -20.735 21.846 1.00 97.62 722 GLY A N 1
ATOM 5759 C CA . GLY A 1 722 ? -25.895 -19.631 21.812 1.00 97.62 722 GLY A CA 1
ATOM 5760 C C . GLY A 1 722 ? -24.476 -20.013 22.233 1.00 97.62 722 GLY A C 1
ATOM 5761 O O . GLY A 1 722 ? -24.000 -21.103 21.934 1.00 97.62 722 GLY A O 1
ATOM 5762 N N . ILE A 1 723 ? -23.767 -19.109 22.914 1.00 98.31 723 ILE A N 1
ATOM 5763 C CA . ILE A 1 723 ? -22.349 -19.278 23.282 1.00 98.31 723 ILE A CA 1
ATOM 5764 C C . ILE A 1 723 ? -22.184 -19.424 24.792 1.00 98.31 723 ILE A C 1
ATOM 5766 O O . ILE A 1 723 ? -22.673 -18.585 25.548 1.00 98.31 723 ILE A O 1
ATOM 5770 N N . THR A 1 724 ? -21.428 -20.435 25.222 1.00 98.12 724 THR A N 1
ATOM 5771 C CA . THR A 1 724 ? -20.937 -20.550 26.600 1.00 98.12 724 THR A CA 1
ATOM 5772 C C . THR A 1 724 ? -19.508 -20.021 26.690 1.00 98.12 724 THR A C 1
ATOM 5774 O O . THR A 1 724 ? -18.625 -20.450 25.940 1.00 98.12 724 THR A O 1
ATOM 5777 N N . THR A 1 725 ? -19.270 -19.084 27.601 1.00 97.75 725 THR A N 1
ATOM 5778 C CA . THR A 1 725 ? -17.940 -18.542 27.912 1.00 97.75 725 THR A CA 1
ATOM 5779 C C . THR A 1 725 ? -17.284 -19.285 29.078 1.00 97.75 725 THR A C 1
ATOM 5781 O O . THR A 1 725 ? -17.951 -19.970 29.849 1.00 97.75 725 THR A O 1
ATOM 5784 N N . GLU A 1 726 ? -15.960 -19.170 29.216 1.00 96.62 726 GLU A N 1
ATOM 5785 C CA . GLU A 1 726 ? -15.175 -19.871 30.255 1.00 96.62 726 GLU A CA 1
ATOM 5786 C C . GLU A 1 726 ? -15.571 -19.512 31.700 1.00 96.62 726 GLU A C 1
ATOM 5788 O O . GLU A 1 726 ? -15.314 -20.281 32.622 1.00 96.62 726 GLU A O 1
ATOM 5793 N N . ASP A 1 727 ? -16.223 -18.369 31.910 1.00 95.00 727 ASP A N 1
ATOM 5794 C CA . ASP A 1 727 ? -16.796 -17.962 33.201 1.00 95.00 727 ASP A CA 1
ATOM 5795 C C . ASP A 1 727 ? -18.144 -18.644 33.519 1.00 95.00 727 ASP A C 1
ATOM 5797 O O . ASP A 1 727 ? -18.760 -18.355 34.545 1.00 95.00 727 ASP A O 1
ATOM 5801 N N . GLY A 1 728 ? -18.600 -19.558 32.658 1.00 94.44 728 GLY A N 1
ATOM 5802 C CA . GLY A 1 728 ? -19.833 -20.327 32.815 1.00 94.44 728 GLY A CA 1
ATOM 5803 C C . GLY A 1 728 ? -21.095 -19.600 32.349 1.00 94.44 728 GLY A C 1
ATOM 5804 O O . GLY A 1 728 ? -22.190 -20.156 32.469 1.00 94.44 728 GLY A O 1
ATOM 5805 N N . GLN A 1 729 ? -20.986 -18.380 31.810 1.00 97.19 729 GLN A N 1
ATOM 5806 C CA . GLN A 1 729 ? -22.143 -17.643 31.308 1.00 97.19 729 GLN A CA 1
ATOM 5807 C C . GLN A 1 729 ? -22.614 -18.195 29.952 1.00 97.19 729 GLN A C 1
ATOM 5809 O O . GLN A 1 729 ? -21.838 -18.356 29.013 1.00 97.19 729 GLN A O 1
ATOM 5814 N N . LEU A 1 730 ? -23.924 -18.447 29.830 1.00 97.88 730 LEU A N 1
ATOM 5815 C CA . LEU A 1 730 ? -24.578 -18.720 28.549 1.00 97.88 730 LEU A CA 1
ATOM 5816 C C . LEU A 1 730 ? -25.149 -17.422 27.966 1.00 97.88 730 LEU A C 1
ATOM 5818 O O . LEU A 1 730 ? -26.071 -16.822 28.523 1.00 97.88 730 LEU A O 1
ATOM 5822 N N . HIS A 1 731 ? -24.639 -17.026 26.807 1.00 98.06 731 HIS A N 1
ATOM 5823 C CA . HIS A 1 731 ? -25.167 -15.939 25.993 1.00 98.06 731 HIS A CA 1
ATOM 5824 C C . HIS A 1 731 ? -26.119 -16.516 24.946 1.00 98.06 731 HIS A C 1
ATOM 5826 O O . HIS A 1 731 ? -25.666 -17.122 23.978 1.00 98.06 731 HIS A O 1
ATOM 5832 N N . LYS A 1 732 ? -27.431 -16.336 25.143 1.00 98.19 732 LYS A N 1
ATOM 5833 C CA . LYS A 1 732 ? -28.460 -16.791 24.195 1.00 98.19 732 LYS A CA 1
ATOM 5834 C C . LYS A 1 732 ? -28.500 -15.893 22.962 1.00 98.19 732 LYS A C 1
ATOM 5836 O O . LYS A 1 732 ? -28.524 -14.673 23.116 1.00 98.19 732 LYS A O 1
ATOM 5841 N N . LEU A 1 733 ? -28.517 -16.487 21.772 1.00 98.44 733 LEU A N 1
ATOM 5842 C CA . LEU A 1 733 ? -28.404 -15.780 20.494 1.00 98.44 733 LEU A CA 1
ATOM 5843 C C . LEU A 1 733 ? -29.354 -16.392 19.457 1.00 98.44 733 LEU A C 1
ATOM 5845 O O . LEU A 1 733 ? -29.502 -17.607 19.398 1.00 98.44 733 LEU A O 1
ATOM 5849 N N . ASP A 1 734 ? -29.936 -15.556 18.600 1.00 98.31 734 ASP A N 1
ATOM 5850 C CA . ASP A 1 734 ? -30.691 -15.980 17.413 1.00 98.31 734 ASP A CA 1
ATOM 5851 C C . ASP A 1 734 ? -29.794 -16.055 16.164 1.00 98.31 734 ASP A C 1
ATOM 5853 O O . ASP A 1 734 ? -30.041 -16.840 15.247 1.00 98.31 734 ASP A O 1
ATOM 5857 N N . VAL A 1 735 ? -28.761 -15.207 16.111 1.00 98.50 735 VAL A N 1
ATOM 5858 C CA . VAL A 1 735 ? -27.838 -15.085 14.975 1.00 98.50 735 VAL A CA 1
ATOM 5859 C C . VAL A 1 735 ? -26.400 -15.010 15.478 1.00 98.50 735 VAL A C 1
ATOM 5861 O O . VAL A 1 735 ? -26.106 -14.279 16.426 1.00 98.50 735 VAL A O 1
ATOM 5864 N N . LEU A 1 736 ? -25.490 -15.722 14.815 1.00 98.44 736 LEU A N 1
ATOM 5865 C CA . LEU A 1 736 ? -24.064 -15.733 15.112 1.00 98.44 736 LEU A CA 1
ATOM 5866 C C . LEU A 1 736 ? -23.238 -15.360 13.874 1.00 98.44 736 LEU A C 1
ATOM 5868 O O . LEU A 1 736 ? -23.251 -16.045 12.852 1.00 98.44 736 LEU A O 1
ATOM 5872 N N . VAL A 1 737 ? -22.479 -14.272 13.996 1.00 98.38 737 VAL A N 1
ATOM 5873 C CA . VAL A 1 737 ? -21.615 -13.719 12.951 1.00 98.38 737 VAL A CA 1
ATOM 5874 C C . VAL A 1 737 ? -20.147 -13.940 13.311 1.00 98.38 737 VAL A C 1
ATOM 5876 O O . VAL A 1 737 ? -19.622 -13.380 14.277 1.00 98.38 737 VAL A O 1
ATOM 5879 N N . CYS A 1 738 ? -19.437 -14.710 12.492 1.00 97.75 738 CYS A N 1
ATOM 5880 C CA . CYS A 1 738 ? -17.994 -14.897 12.598 1.00 97.75 738 CYS A CA 1
ATOM 5881 C C . CYS A 1 738 ? -17.255 -13.819 11.787 1.00 97.75 738 CYS A C 1
ATOM 5883 O O . CYS A 1 738 ? -17.080 -13.944 10.574 1.00 97.75 738 CYS A O 1
ATOM 5885 N N . ALA A 1 739 ? -16.775 -12.771 12.463 1.00 95.75 739 ALA A N 1
ATOM 5886 C CA . ALA A 1 739 ? -15.876 -11.750 11.910 1.00 95.75 739 ALA A CA 1
ATOM 5887 C C . ALA A 1 739 ? -14.403 -12.112 12.194 1.00 95.75 739 ALA A C 1
ATOM 5889 O O . ALA A 1 739 ? -13.600 -11.301 12.669 1.00 95.75 739 ALA A O 1
ATOM 5890 N N . THR A 1 740 ? -14.056 -13.375 11.936 1.00 91.62 740 THR A N 1
ATOM 5891 C CA . THR A 1 740 ? -12.814 -14.023 12.388 1.00 91.62 740 THR A CA 1
ATOM 5892 C C . THR A 1 740 ? -11.653 -13.921 11.398 1.00 91.62 740 THR A C 1
ATOM 5894 O O . THR A 1 740 ? -10.560 -14.415 11.676 1.00 91.62 740 THR A O 1
ATOM 5897 N N . GLY A 1 741 ? -11.856 -13.205 10.290 1.00 86.06 741 GLY A N 1
ATOM 5898 C CA . GLY A 1 741 ? -10.830 -12.886 9.301 1.00 86.06 741 GLY A CA 1
ATOM 5899 C C . GLY A 1 741 ? -10.619 -13.986 8.262 1.00 86.06 741 GLY A C 1
ATOM 5900 O O . GLY A 1 741 ? -11.514 -14.767 7.961 1.00 86.06 741 GLY A O 1
ATOM 5901 N N . PHE A 1 742 ? -9.420 -14.018 7.688 1.00 84.56 742 PHE A N 1
ATOM 5902 C CA . PHE A 1 742 ? -9.047 -14.919 6.600 1.00 84.56 742 PHE A CA 1
ATOM 5903 C C . PHE A 1 742 ? -7.900 -15.831 7.026 1.00 84.56 742 PHE A C 1
ATOM 5905 O O . PHE A 1 742 ? -7.099 -15.487 7.901 1.00 84.56 742 PHE A O 1
ATOM 5912 N N . GLN A 1 743 ? -7.779 -16.975 6.358 1.00 79.06 743 GLN A N 1
ATOM 5913 C CA . GLN A 1 743 ? -6.524 -17.704 6.326 1.00 79.06 743 GLN A CA 1
ATOM 5914 C C . GLN A 1 743 ? -5.558 -16.913 5.446 1.00 79.06 743 GLN A C 1
ATOM 5916 O O . GLN A 1 743 ? -5.776 -16.757 4.246 1.00 79.06 743 GLN A O 1
ATOM 5921 N N . VAL A 1 744 ? -4.498 -16.393 6.061 1.00 77.94 744 VAL A N 1
ATOM 5922 C CA . VAL A 1 744 ? -3.496 -15.583 5.369 1.00 77.94 744 VAL A CA 1
ATOM 5923 C C . VAL A 1 744 ? -2.853 -16.427 4.273 1.00 77.94 744 VAL A C 1
ATOM 5925 O O . VAL A 1 744 ? -2.130 -17.386 4.548 1.00 77.94 744 VAL A O 1
ATOM 5928 N N . ALA A 1 745 ? -3.131 -16.078 3.023 1.00 76.25 745 ALA A N 1
ATOM 5929 C CA . ALA A 1 745 ? -2.641 -16.800 1.862 1.00 76.25 745 ALA A CA 1
ATOM 5930 C C . ALA A 1 745 ? -1.276 -16.239 1.457 1.00 76.25 745 ALA A C 1
ATOM 5932 O O . ALA A 1 745 ? -1.138 -15.542 0.457 1.00 76.25 745 ALA A O 1
ATOM 5933 N N . PHE A 1 746 ? -0.242 -16.520 2.257 1.00 87.88 746 PHE A N 1
ATOM 5934 C CA . PHE A 1 746 ? 1.131 -16.254 1.816 1.00 87.88 746 PHE A CA 1
ATOM 5935 C C . PHE A 1 746 ? 1.536 -17.138 0.636 1.00 87.88 746 PHE A C 1
ATOM 5937 O O . PHE A 1 746 ? 2.440 -16.774 -0.107 1.00 87.88 746 PHE A O 1
ATOM 5944 N N . ARG A 1 747 ? 0.839 -18.261 0.450 1.00 89.88 747 ARG A N 1
ATOM 5945 C CA . ARG A 1 747 ? 0.987 -19.184 -0.673 1.00 89.88 747 ARG A CA 1
ATOM 5946 C C . ARG A 1 747 ? -0.216 -19.071 -1.617 1.00 89.88 747 ARG A C 1
ATOM 5948 O O . ARG A 1 747 ? -1.294 -18.679 -1.160 1.00 89.88 747 ARG A O 1
ATOM 5955 N N . PRO A 1 748 ? -0.058 -19.413 -2.907 1.00 91.25 748 PRO A N 1
ATOM 5956 C CA . PRO A 1 748 ? -1.175 -19.461 -3.846 1.00 91.25 748 PRO A CA 1
ATOM 5957 C C . PRO A 1 748 ? -2.277 -20.420 -3.373 1.00 91.25 748 PRO A C 1
ATOM 5959 O O . PRO A 1 748 ? -2.005 -21.421 -2.720 1.00 91.25 748 PRO A O 1
ATOM 5962 N N . ALA A 1 749 ? -3.531 -20.153 -3.746 1.00 89.19 749 ALA A N 1
ATOM 5963 C CA . ALA A 1 749 ? -4.674 -21.018 -3.410 1.00 89.19 749 ALA A CA 1
ATOM 5964 C C . ALA A 1 749 ? -4.759 -22.304 -4.267 1.00 89.19 749 ALA A C 1
ATOM 5966 O O . ALA A 1 749 ? -5.791 -22.974 -4.298 1.00 89.19 749 ALA A O 1
ATOM 5967 N N . PHE A 1 750 ? -3.691 -22.613 -4.996 1.00 93.69 750 PHE A N 1
ATOM 5968 C CA . PHE A 1 750 ? -3.578 -23.697 -5.959 1.00 93.69 750 PHE A CA 1
ATOM 5969 C C . PHE A 1 750 ? -2.181 -24.303 -5.885 1.00 93.69 750 PHE A C 1
ATOM 5971 O O . PHE A 1 750 ? -1.228 -23.638 -5.475 1.00 93.69 750 PHE A O 1
ATOM 5978 N N . LYS A 1 751 ? -2.046 -25.562 -6.302 1.00 95.81 751 LYS A N 1
ATOM 5979 C CA . LYS A 1 751 ? -0.752 -26.249 -6.279 1.00 95.81 751 LYS A CA 1
ATOM 5980 C C . LYS A 1 751 ? 0.159 -25.674 -7.356 1.00 95.81 751 LYS A C 1
ATOM 5982 O O . LYS A 1 751 ? -0.230 -25.619 -8.517 1.00 95.81 751 LYS A O 1
ATOM 5987 N N . VAL A 1 752 ? 1.375 -25.288 -6.991 1.00 97.00 752 VAL A N 1
ATOM 5988 C CA . VAL A 1 752 ? 2.417 -24.871 -7.941 1.00 97.00 752 VAL A CA 1
ATOM 5989 C C . VAL A 1 752 ? 3.564 -25.856 -7.838 1.00 97.00 752 VAL A C 1
ATOM 5991 O O . VAL A 1 752 ? 4.025 -26.124 -6.735 1.00 97.00 752 VAL A O 1
ATOM 5994 N N . ILE A 1 753 ? 3.997 -26.426 -8.958 1.00 97.06 753 ILE A N 1
ATOM 5995 C CA . ILE A 1 753 ? 4.926 -27.558 -8.978 1.00 97.06 753 ILE A CA 1
ATOM 5996 C C . ILE A 1 753 ? 6.073 -27.261 -9.937 1.00 97.06 753 ILE A C 1
ATOM 5998 O O . ILE A 1 753 ? 5.844 -26.966 -11.114 1.00 97.06 753 ILE A O 1
ATOM 6002 N N . ASN A 1 754 ? 7.307 -27.355 -9.443 1.00 92.44 754 ASN A N 1
ATOM 6003 C CA . ASN A 1 754 ? 8.490 -27.238 -10.288 1.00 92.44 754 ASN A CA 1
ATOM 6004 C C . ASN A 1 754 ? 8.776 -28.554 -11.032 1.00 92.44 754 ASN A C 1
ATOM 6006 O O . ASN A 1 754 ? 8.332 -29.636 -10.651 1.00 92.44 754 ASN A O 1
ATOM 6010 N N . SER A 1 755 ? 9.516 -28.462 -12.130 1.00 79.62 755 SER A N 1
ATOM 6011 C CA . SER A 1 755 ? 9.882 -29.604 -12.975 1.00 79.62 755 SER A CA 1
ATOM 6012 C C . SER A 1 755 ? 11.110 -30.363 -12.484 1.00 79.62 755 SER A C 1
ATOM 6014 O O . SER A 1 755 ? 11.177 -31.569 -12.703 1.00 79.62 755 SER A O 1
ATOM 6016 N N . SER A 1 756 ? 12.075 -29.684 -11.849 1.00 64.56 756 SER A N 1
ATOM 6017 C CA . SER A 1 756 ? 13.390 -30.258 -11.538 1.00 64.56 756 SER A CA 1
ATOM 6018 C C . SER A 1 756 ? 13.290 -31.486 -10.632 1.00 64.56 756 SER A C 1
ATOM 6020 O O . SER A 1 756 ? 14.013 -32.451 -10.852 1.00 64.56 756 SER A O 1
ATOM 6022 N N . ASN A 1 757 ? 12.353 -31.470 -9.673 1.00 64.81 757 ASN A N 1
ATOM 6023 C CA . ASN A 1 757 ? 12.170 -32.535 -8.680 1.00 64.81 757 ASN A CA 1
ATOM 6024 C C . ASN A 1 757 ? 10.694 -32.943 -8.482 1.00 64.81 757 ASN A C 1
ATOM 6026 O O . ASN A 1 757 ? 10.400 -33.786 -7.638 1.00 64.81 757 ASN A O 1
ATOM 6030 N N . GLY A 1 758 ? 9.752 -32.320 -9.203 1.00 85.94 758 GLY A N 1
ATOM 6031 C CA . GLY A 1 758 ? 8.318 -32.469 -8.930 1.00 85.94 758 GLY A CA 1
ATOM 6032 C C . GLY A 1 758 ? 7.882 -31.864 -7.591 1.00 85.94 758 GLY A C 1
ATOM 6033 O O . GLY A 1 758 ? 6.782 -32.159 -7.130 1.00 85.94 758 GLY A O 1
ATOM 6034 N N . THR A 1 759 ? 8.732 -31.038 -6.971 1.00 92.94 759 THR A N 1
ATOM 6035 C CA . THR A 1 759 ? 8.497 -30.430 -5.660 1.00 92.94 759 THR A CA 1
ATOM 6036 C C . THR A 1 759 ? 7.456 -29.326 -5.780 1.00 92.94 759 THR A C 1
ATOM 6038 O O . THR A 1 759 ? 7.512 -28.472 -6.674 1.00 92.94 759 THR A O 1
ATOM 6041 N N . THR A 1 760 ? 6.493 -29.343 -4.870 1.00 95.81 760 THR A N 1
ATOM 6042 C CA . THR A 1 760 ? 5.493 -28.284 -4.751 1.00 95.81 760 THR A CA 1
ATOM 6043 C C . THR A 1 760 ? 6.113 -27.023 -4.142 1.00 95.81 760 THR A C 1
ATOM 6045 O O . THR A 1 760 ? 7.074 -27.082 -3.378 1.00 95.81 760 THR A O 1
ATOM 6048 N N . LEU A 1 761 ? 5.544 -25.858 -4.441 1.00 95.06 761 LEU A N 1
ATOM 6049 C CA . LEU A 1 761 ? 5.916 -24.589 -3.811 1.00 95.06 761 LEU A CA 1
ATOM 6050 C C . LEU A 1 761 ? 5.774 -24.656 -2.290 1.00 95.06 761 LEU A C 1
ATOM 6052 O O . LEU A 1 761 ? 6.613 -24.126 -1.570 1.00 95.06 761 LEU A O 1
ATOM 6056 N N . ASP A 1 762 ? 4.763 -25.366 -1.800 1.00 92.12 762 ASP A N 1
ATOM 6057 C CA . ASP A 1 762 ? 4.522 -25.545 -0.372 1.00 92.12 762 ASP A CA 1
ATOM 6058 C C . ASP A 1 762 ? 5.665 -26.313 0.308 1.00 92.12 762 ASP A C 1
ATOM 6060 O O . ASP A 1 762 ? 6.147 -25.882 1.358 1.00 92.12 762 ASP A O 1
ATOM 6064 N N . GLU A 1 763 ? 6.126 -27.407 -0.308 1.00 94.31 763 GLU A N 1
ATOM 6065 C CA . GLU A 1 763 ? 7.277 -28.194 0.156 1.00 94.31 763 GLU A CA 1
ATOM 6066 C C . GLU A 1 763 ? 8.580 -27.391 0.085 1.00 94.31 763 GLU A C 1
ATOM 6068 O O . GLU A 1 763 ? 9.355 -27.408 1.039 1.00 94.31 763 GLU A O 1
ATOM 6073 N N . ASP A 1 764 ? 8.802 -26.660 -1.012 1.00 94.25 764 ASP A N 1
ATOM 6074 C CA . ASP A 1 764 ? 10.003 -25.843 -1.219 1.00 94.25 764 ASP A CA 1
ATOM 6075 C C . ASP A 1 764 ? 10.120 -24.708 -0.193 1.00 94.25 764 ASP A C 1
ATOM 6077 O O . ASP A 1 764 ? 11.182 -24.464 0.376 1.00 94.25 764 ASP A O 1
ATOM 6081 N N . TRP A 1 765 ? 9.008 -24.028 0.077 1.00 93.44 765 TRP A N 1
ATOM 6082 C CA . TRP A 1 765 ? 8.948 -22.929 1.038 1.00 93.44 765 TRP A CA 1
ATOM 6083 C C . TRP A 1 765 ? 9.032 -23.430 2.488 1.00 93.44 765 TRP A C 1
ATOM 6085 O O . TRP A 1 765 ? 9.467 -22.711 3.392 1.00 93.44 765 TRP A O 1
ATOM 6095 N N . GLY A 1 766 ? 8.605 -24.667 2.751 1.00 91.19 766 GLY A N 1
ATOM 6096 C CA . GLY A 1 766 ? 8.658 -25.272 4.076 1.00 91.19 766 GLY A CA 1
ATOM 6097 C C . GLY A 1 766 ? 7.934 -24.422 5.127 1.00 91.19 766 GLY A C 1
ATOM 6098 O O . GLY A 1 766 ? 6.724 -24.205 5.056 1.00 91.19 766 GLY A O 1
ATOM 6099 N N . LYS A 1 767 ? 8.668 -23.920 6.130 1.00 86.50 767 LYS A N 1
ATOM 6100 C CA . LYS A 1 767 ? 8.088 -23.215 7.292 1.00 86.50 767 LYS A CA 1
ATOM 6101 C C . LYS A 1 767 ? 7.702 -21.753 7.038 1.00 86.50 767 LYS A C 1
ATOM 6103 O O . LYS A 1 767 ? 6.973 -21.197 7.858 1.00 86.50 767 LYS A O 1
ATOM 6108 N N . GLY A 1 768 ? 8.148 -21.123 5.952 1.00 89.62 768 GLY A N 1
ATOM 6109 C CA . GLY A 1 768 ? 7.892 -19.702 5.704 1.00 89.62 768 GLY A CA 1
ATOM 6110 C C . GLY A 1 768 ? 7.889 -19.337 4.218 1.00 89.62 768 GLY A C 1
ATOM 6111 O O . GLY A 1 768 ? 8.348 -20.121 3.402 1.00 89.62 768 GLY A O 1
ATOM 6112 N N . PRO A 1 769 ? 7.356 -18.168 3.841 1.00 92.56 769 PRO A N 1
ATOM 6113 C CA . PRO A 1 769 ? 7.431 -17.662 2.477 1.00 92.56 769 PRO A CA 1
ATOM 6114 C C . PRO A 1 769 ? 8.862 -17.581 1.943 1.00 92.56 769 PRO A C 1
ATOM 6116 O O . PRO A 1 769 ? 9.749 -17.085 2.635 1.00 92.56 769 PRO A O 1
ATOM 6119 N N . ASN A 1 770 ? 9.045 -18.016 0.696 1.00 94.19 770 ASN A N 1
ATOM 6120 C CA . ASN A 1 770 ? 10.290 -17.906 -0.062 1.00 94.19 770 ASN A CA 1
ATOM 6121 C C . ASN A 1 770 ? 10.003 -17.125 -1.358 1.00 94.19 770 ASN A C 1
ATOM 6123 O O . ASN A 1 770 ? 9.936 -17.685 -2.454 1.00 94.19 770 ASN A O 1
ATOM 6127 N N . LEU A 1 771 ? 9.747 -15.818 -1.205 1.00 96.38 771 LEU A N 1
ATOM 6128 C CA . LEU A 1 771 ? 9.341 -14.923 -2.293 1.00 96.38 771 LEU A CA 1
ATOM 6129 C C . LEU A 1 771 ? 10.184 -13.636 -2.324 1.00 96.38 771 LEU A C 1
ATOM 6131 O O . LEU A 1 771 ? 10.124 -12.828 -1.397 1.00 96.38 771 LEU A O 1
ATOM 6135 N N . TYR A 1 772 ? 10.938 -13.433 -3.404 1.00 97.81 772 TYR A N 1
ATOM 6136 C CA . TYR A 1 772 ? 11.806 -12.277 -3.635 1.00 97.81 772 TYR A CA 1
ATOM 6137 C C . TYR A 1 772 ? 10.982 -11.035 -3.985 1.00 97.81 772 TYR A C 1
ATOM 6139 O O . TYR A 1 772 ? 10.170 -11.063 -4.916 1.00 97.81 772 TYR A O 1
ATOM 6147 N N . LEU A 1 773 ? 11.191 -9.954 -3.223 1.00 96.62 773 LEU A N 1
ATOM 6148 C CA . LEU A 1 773 ? 10.505 -8.657 -3.347 1.00 96.62 773 LEU A CA 1
ATOM 6149 C C . LEU A 1 773 ? 8.964 -8.738 -3.359 1.00 96.62 773 LEU A C 1
ATOM 6151 O O . LEU A 1 773 ? 8.303 -7.822 -3.838 1.00 96.62 773 LEU A O 1
ATOM 6155 N N . GLY A 1 774 ? 8.375 -9.831 -2.866 1.00 95.19 774 GLY A N 1
ATOM 6156 C CA . GLY A 1 774 ? 6.934 -10.078 -2.980 1.00 95.19 774 GLY A CA 1
ATOM 6157 C C . GLY A 1 774 ? 6.443 -10.429 -4.388 1.00 95.19 774 GLY A C 1
ATOM 6158 O O . GLY A 1 774 ? 5.231 -10.406 -4.615 1.00 95.19 774 GLY A O 1
ATOM 6159 N N . LEU A 1 775 ? 7.357 -10.758 -5.311 1.00 96.88 775 LEU A N 1
ATOM 6160 C CA . LEU A 1 775 ? 7.095 -10.886 -6.747 1.00 96.88 775 LEU A CA 1
ATOM 6161 C C . LEU A 1 775 ? 7.471 -12.251 -7.332 1.00 96.88 775 LEU A C 1
ATOM 6163 O O . LEU A 1 775 ? 6.642 -12.845 -8.008 1.00 96.88 775 LEU A O 1
ATOM 6167 N N . SER A 1 776 ? 8.687 -12.759 -7.111 1.00 96.38 776 SER A N 1
ATOM 6168 C CA . SER A 1 776 ? 9.209 -13.947 -7.818 1.00 96.38 776 SER A CA 1
ATOM 6169 C C . SER A 1 776 ? 9.724 -15.008 -6.851 1.00 96.38 776 SER A C 1
ATOM 6171 O O . SER A 1 776 ? 10.279 -14.673 -5.809 1.00 96.38 776 SER A O 1
ATOM 6173 N N . ALA A 1 777 ? 9.572 -16.289 -7.190 1.00 96.00 777 ALA A N 1
ATOM 6174 C CA . ALA A 1 777 ? 10.023 -17.406 -6.355 1.00 96.00 777 ALA A CA 1
ATOM 6175 C C . ALA A 1 777 ? 11.213 -18.148 -7.007 1.00 96.00 777 ALA A C 1
ATOM 6177 O O . ALA A 1 777 ? 11.157 -18.424 -8.210 1.00 96.00 777 ALA A O 1
ATOM 6178 N N . PRO A 1 778 ? 12.288 -18.476 -6.262 1.00 96.06 778 PRO A N 1
ATOM 6179 C CA . PRO A 1 778 ? 13.397 -19.276 -6.787 1.00 96.06 778 PRO A CA 1
ATOM 6180 C C . PRO A 1 778 ? 12.921 -20.647 -7.266 1.00 96.06 778 PRO A C 1
ATOM 6182 O O . PRO A 1 778 ? 12.044 -21.224 -6.632 1.00 96.06 778 PRO A O 1
ATOM 6185 N N . ARG A 1 779 ? 13.500 -21.202 -8.342 1.00 95.25 779 ARG A N 1
ATOM 6186 C CA . ARG A 1 779 ? 13.137 -22.534 -8.895 1.00 95.25 779 ARG A CA 1
ATOM 6187 C C . ARG A 1 779 ? 11.702 -22.667 -9.432 1.00 95.25 779 ARG A C 1
ATOM 6189 O O . ARG A 1 779 ? 11.323 -23.757 -9.861 1.00 95.25 779 ARG A O 1
ATOM 6196 N N . PHE A 1 780 ? 10.919 -21.587 -9.465 1.00 97.06 780 PHE A N 1
ATOM 6197 C CA . PHE A 1 780 ? 9.592 -21.529 -10.091 1.00 97.06 780 PHE A CA 1
ATOM 6198 C C . PHE A 1 780 ? 9.623 -20.501 -11.232 1.00 97.06 780 PHE A C 1
ATOM 6200 O O . PHE A 1 780 ? 9.245 -19.344 -11.038 1.00 97.06 780 PHE A O 1
ATOM 6207 N N . PRO A 1 781 ? 10.116 -20.880 -12.424 1.00 97.12 781 PRO A N 1
ATOM 6208 C CA . PRO A 1 781 ? 10.399 -19.912 -13.471 1.00 97.12 781 PRO A CA 1
ATOM 6209 C C . PRO A 1 781 ? 9.135 -19.279 -14.049 1.00 97.12 781 PRO A C 1
ATOM 6211 O O . PRO A 1 781 ? 8.090 -19.919 -14.160 1.00 97.12 781 PRO A O 1
ATOM 6214 N N . ASN A 1 782 ? 9.238 -18.017 -14.466 1.00 98.06 782 ASN A N 1
ATOM 6215 C CA . ASN A 1 782 ? 8.145 -17.244 -15.068 1.00 98.06 782 ASN A CA 1
ATOM 6216 C C . ASN A 1 782 ? 6.866 -17.193 -14.204 1.00 98.06 782 ASN A C 1
ATOM 6218 O O . ASN A 1 782 ? 5.766 -17.011 -14.736 1.00 98.06 782 ASN A O 1
ATOM 6222 N N . PHE A 1 783 ? 6.995 -17.399 -12.893 1.00 98.06 783 PHE A N 1
ATOM 6223 C CA . PHE A 1 783 ? 5.910 -17.282 -11.932 1.00 98.06 783 PHE A CA 1
ATOM 6224 C C . PHE A 1 783 ? 6.029 -15.955 -11.185 1.00 98.06 783 PHE A C 1
ATOM 6226 O O . PHE A 1 783 ? 7.030 -15.703 -10.513 1.00 98.06 783 PHE A O 1
ATOM 6233 N N . TYR A 1 784 ? 4.997 -15.118 -11.288 1.00 98.12 784 TYR A N 1
ATOM 6234 C CA . TYR A 1 784 ? 4.960 -13.803 -10.651 1.00 98.12 784 TYR A CA 1
ATOM 6235 C C . TYR A 1 784 ? 3.754 -13.684 -9.728 1.00 98.12 784 TYR A C 1
ATOM 6237 O O . TYR A 1 784 ? 2.635 -13.976 -10.129 1.00 98.12 784 TYR A O 1
ATOM 6245 N N . THR A 1 785 ? 3.950 -13.208 -8.507 1.00 97.06 785 THR A N 1
ATOM 6246 C CA . THR A 1 785 ? 2.878 -12.846 -7.575 1.00 97.06 785 THR A CA 1
ATOM 6247 C C . THR A 1 785 ? 2.717 -11.333 -7.553 1.00 97.06 785 THR A C 1
ATOM 6249 O O . THR A 1 785 ? 3.699 -10.600 -7.574 1.00 97.06 785 THR A O 1
ATOM 6252 N N . ILE A 1 786 ? 1.479 -10.845 -7.514 1.00 96.69 786 ILE A N 1
ATOM 6253 C CA . ILE A 1 786 ? 1.193 -9.413 -7.393 1.00 96.69 786 ILE A CA 1
ATOM 6254 C C . ILE A 1 786 ? 0.921 -9.100 -5.919 1.00 96.69 786 ILE A C 1
ATOM 6256 O O . ILE A 1 786 ? -0.023 -9.645 -5.350 1.00 96.69 786 ILE A O 1
ATOM 6260 N N . VAL A 1 787 ? 1.745 -8.231 -5.314 1.00 92.06 787 VAL A N 1
ATOM 6261 C CA . VAL A 1 787 ? 1.708 -7.844 -3.883 1.00 92.06 787 VAL A CA 1
ATOM 6262 C C . VAL A 1 787 ? 1.670 -9.026 -2.893 1.00 92.06 787 VAL A C 1
ATOM 6264 O O . VAL A 1 787 ? 0.847 -9.059 -1.973 1.00 92.06 787 VAL A O 1
ATOM 6267 N N . GLY A 1 788 ? 2.583 -9.989 -3.071 1.00 93.62 788 GLY A N 1
ATOM 6268 C CA . GLY A 1 788 ? 2.794 -11.114 -2.150 1.00 93.62 788 GLY A CA 1
ATOM 6269 C C . GLY A 1 788 ? 3.606 -10.759 -0.887 1.00 93.62 788 GLY A C 1
ATOM 6270 O O . GLY A 1 788 ? 3.886 -9.583 -0.644 1.00 93.62 788 GLY A O 1
ATOM 6271 N N . PRO A 1 789 ? 3.975 -11.760 -0.059 1.00 92.69 789 PRO A N 1
ATOM 6272 C CA . PRO A 1 789 ? 4.853 -11.593 1.106 1.00 92.69 789 PRO A CA 1
ATOM 6273 C C . PRO A 1 789 ? 6.097 -10.756 0.824 1.00 92.69 789 PRO A C 1
ATOM 6275 O O . PRO A 1 789 ? 6.897 -11.102 -0.038 1.00 92.69 789 PRO A O 1
ATOM 6278 N N . GLY A 1 790 ? 6.246 -9.659 1.564 1.00 91.62 790 GLY A N 1
ATOM 6279 C CA . GLY A 1 790 ? 7.280 -8.647 1.359 1.00 91.62 790 GLY A CA 1
ATOM 6280 C C . GLY A 1 790 ? 6.826 -7.393 0.614 1.00 91.62 790 GLY A C 1
ATOM 6281 O O . GLY A 1 790 ? 7.650 -6.523 0.362 1.00 91.62 790 GLY A O 1
ATOM 6282 N N . ALA A 1 791 ? 5.533 -7.262 0.308 1.00 92.25 791 ALA A N 1
ATOM 6283 C CA . ALA A 1 791 ? 4.935 -6.026 -0.190 1.00 92.25 791 ALA A CA 1
ATOM 6284 C C . ALA A 1 791 ? 4.519 -5.057 0.943 1.00 92.25 791 ALA A C 1
ATOM 6286 O O . ALA A 1 791 ? 4.638 -5.332 2.142 1.00 92.25 791 ALA A O 1
ATOM 6287 N N . THR A 1 792 ? 4.003 -3.889 0.557 1.00 91.06 792 THR A N 1
ATOM 6288 C CA . THR A 1 792 ? 3.627 -2.786 1.457 1.00 91.06 792 THR A CA 1
ATOM 6289 C C . THR A 1 792 ? 2.154 -2.875 1.868 1.00 91.06 792 THR A C 1
ATOM 6291 O O . THR A 1 792 ? 1.298 -2.167 1.338 1.00 91.06 792 THR A O 1
ATOM 6294 N N . TRP A 1 793 ? 1.820 -3.777 2.793 1.00 89.25 793 TRP A N 1
ATOM 6295 C CA . TRP A 1 793 ? 0.428 -3.934 3.252 1.00 89.25 793 TRP A CA 1
ATOM 6296 C C . TRP A 1 793 ? 0.047 -3.077 4.460 1.00 89.25 793 TRP A C 1
ATOM 6298 O O . TRP A 1 793 ? -1.144 -2.899 4.736 1.00 89.25 793 TRP A O 1
ATOM 6308 N N . SER A 1 794 ? 1.050 -2.639 5.220 1.00 87.00 794 SER A N 1
ATOM 6309 C CA . SER A 1 794 ? 0.886 -1.829 6.425 1.00 87.00 794 SER A CA 1
ATOM 6310 C C . SER A 1 794 ? 0.916 -0.336 6.113 1.00 87.00 794 SER A C 1
ATOM 6312 O O . SER A 1 794 ? 0.124 0.393 6.694 1.00 87.00 794 SER A O 1
ATOM 6314 N N . SER A 1 795 ? 1.797 0.095 5.205 1.00 85.62 795 SER A N 1
ATOM 6315 C CA . SER A 1 795 ? 2.055 1.496 4.862 1.00 85.62 795 SER A CA 1
ATOM 6316 C C . SER A 1 795 ? 1.512 1.855 3.476 1.00 85.62 795 SER A C 1
ATOM 6318 O O . SER A 1 795 ? 1.480 1.011 2.579 1.00 85.62 795 SER A O 1
ATOM 6320 N N . GLY A 1 796 ? 1.121 3.123 3.310 1.00 85.94 796 GLY A N 1
ATOM 6321 C CA . GLY A 1 796 ? 0.683 3.698 2.039 1.00 85.94 796 GLY A CA 1
ATOM 6322 C C . GLY A 1 796 ? -0.578 3.056 1.465 1.00 85.94 796 GLY A C 1
ATOM 6323 O O . GLY A 1 796 ? -1.354 2.398 2.159 1.00 85.94 796 GLY A O 1
ATOM 6324 N N . THR A 1 797 ? -0.786 3.269 0.170 1.00 90.44 797 THR A N 1
ATOM 6325 C CA . THR A 1 797 ? -1.927 2.729 -0.570 1.00 90.44 797 THR A CA 1
ATOM 6326 C C . THR A 1 797 ? -1.513 1.493 -1.373 1.00 90.44 797 THR A C 1
ATOM 6328 O O . THR A 1 797 ? -0.395 1.393 -1.875 1.00 90.44 797 THR A O 1
ATOM 6331 N N . LEU A 1 798 ? -2.404 0.497 -1.471 1.00 92.81 798 LEU A N 1
ATOM 6332 C CA . LEU A 1 798 ? -2.054 -0.802 -2.065 1.00 92.81 798 LEU A CA 1
ATOM 6333 C C . LEU A 1 798 ? -2.048 -0.784 -3.602 1.00 92.81 798 LEU A C 1
ATOM 6335 O O . LEU A 1 798 ? -1.276 -1.521 -4.216 1.00 92.81 798 LEU A O 1
ATOM 6339 N N . LEU A 1 799 ? -2.911 0.024 -4.229 1.00 95.31 799 LEU A N 1
ATOM 6340 C CA . LEU A 1 799 ? -3.050 0.043 -5.688 1.00 95.31 799 LEU A CA 1
ATOM 6341 C C . LEU A 1 799 ? -1.747 0.448 -6.399 1.00 95.31 799 LEU A C 1
ATOM 6343 O O . LEU A 1 799 ? -1.355 -0.293 -7.294 1.00 95.31 799 LEU A O 1
ATOM 6347 N N . PRO A 1 800 ? -0.991 1.482 -5.980 1.00 95.88 800 PRO A N 1
ATOM 6348 C CA . PRO A 1 800 ? 0.321 1.769 -6.571 1.00 95.88 800 PRO A CA 1
ATOM 6349 C C . PRO A 1 800 ? 1.317 0.599 -6.503 1.00 95.88 800 PRO A C 1
ATOM 6351 O O . PRO A 1 800 ? 2.095 0.380 -7.438 1.00 95.88 800 PRO A O 1
ATOM 6354 N N . SER A 1 801 ? 1.274 -0.193 -5.426 1.00 96.06 801 SER A N 1
ATOM 6355 C CA . SER A 1 801 ? 2.092 -1.405 -5.291 1.00 96.06 801 SER A CA 1
ATOM 6356 C C . SER A 1 801 ? 1.642 -2.506 -6.248 1.00 96.06 801 SER A C 1
ATOM 6358 O O . SER A 1 801 ? 2.493 -3.171 -6.838 1.00 96.06 801 SER A O 1
ATOM 6360 N N . ILE A 1 802 ? 0.332 -2.671 -6.472 1.00 97.50 802 ILE A N 1
ATOM 6361 C CA . ILE A 1 802 ? -0.213 -3.553 -7.520 1.00 97.50 802 ILE A CA 1
ATOM 6362 C C . ILE A 1 802 ? 0.254 -3.092 -8.902 1.00 97.50 802 ILE A C 1
ATOM 6364 O O . ILE A 1 802 ? 0.773 -3.903 -9.667 1.00 97.50 802 ILE A O 1
ATOM 6368 N N . GLU A 1 803 ? 0.111 -1.802 -9.205 1.00 97.75 803 GLU A N 1
ATOM 6369 C CA . GLU A 1 803 ? 0.493 -1.211 -10.489 1.00 97.75 803 GLU A CA 1
ATOM 6370 C C . GLU A 1 803 ? 1.965 -1.474 -10.800 1.00 97.75 803 GLU A C 1
ATOM 6372 O O . GLU A 1 803 ? 2.293 -2.006 -11.858 1.00 97.75 803 GLU A O 1
ATOM 6377 N N . THR A 1 804 ? 2.850 -1.173 -9.852 1.00 98.19 804 THR A N 1
ATOM 6378 C CA . THR A 1 804 ? 4.296 -1.318 -10.058 1.00 98.19 804 THR A CA 1
ATOM 6379 C C . THR A 1 804 ? 4.719 -2.790 -10.092 1.00 98.19 804 THR A C 1
ATOM 6381 O O . THR A 1 804 ? 5.583 -3.153 -10.884 1.00 98.19 804 THR A O 1
ATOM 6384 N N . SER A 1 805 ? 4.063 -3.669 -9.323 1.00 98.25 805 SER A N 1
ATOM 6385 C CA . SER A 1 805 ? 4.278 -5.127 -9.397 1.00 98.25 805 SER A CA 1
ATOM 6386 C C . SER A 1 805 ? 3.887 -5.698 -10.766 1.00 98.25 805 SER A C 1
ATOM 6388 O O . SER A 1 805 ? 4.587 -6.542 -11.326 1.00 98.25 805 SER A O 1
ATOM 6390 N N . VAL A 1 806 ? 2.772 -5.224 -11.330 1.00 98.62 806 VAL A N 1
ATOM 6391 C CA . VAL A 1 806 ? 2.326 -5.583 -12.682 1.00 98.62 806 VAL A CA 1
ATOM 6392 C C . VAL A 1 806 ? 3.314 -5.068 -13.726 1.00 98.62 806 VAL A C 1
ATOM 6394 O O . VAL A 1 806 ? 3.708 -5.817 -14.618 1.00 98.62 806 VAL A O 1
ATOM 6397 N N . GLU A 1 807 ? 3.752 -3.813 -13.611 1.00 98.69 807 GLU A N 1
ATOM 6398 C CA . GLU A 1 807 ? 4.757 -3.236 -14.509 1.00 98.69 807 GLU A CA 1
ATOM 6399 C C . GLU A 1 807 ? 6.081 -4.005 -14.453 1.00 98.69 807 GLU A C 1
ATOM 6401 O O . GLU A 1 807 ? 6.662 -4.272 -15.504 1.00 98.69 807 GLU A O 1
ATOM 6406 N N . TYR A 1 808 ? 6.525 -4.420 -13.262 1.00 98.69 808 TYR A N 1
ATOM 6407 C CA . TYR A 1 808 ? 7.691 -5.284 -13.081 1.00 98.69 808 TYR A CA 1
ATOM 6408 C C . TYR A 1 808 ? 7.532 -6.585 -13.867 1.00 98.69 808 TYR A C 1
ATOM 6410 O O . TYR A 1 808 ? 8.380 -6.910 -14.699 1.00 98.69 808 TYR A O 1
ATOM 6418 N N . ALA A 1 809 ? 6.422 -7.304 -13.664 1.00 98.62 809 ALA A N 1
ATOM 6419 C CA . ALA A 1 809 ? 6.162 -8.560 -14.363 1.00 98.62 809 ALA A CA 1
ATOM 6420 C C . ALA A 1 809 ? 6.143 -8.361 -15.888 1.00 98.62 809 ALA A C 1
ATOM 6422 O O . ALA A 1 809 ? 6.758 -9.136 -16.615 1.00 98.62 809 ALA A O 1
ATOM 6423 N N . ILE A 1 810 ? 5.521 -7.289 -16.390 1.00 98.75 810 ILE A N 1
ATOM 6424 C CA . ILE A 1 810 ? 5.490 -6.995 -17.830 1.00 98.75 810 ILE A CA 1
ATOM 6425 C C . ILE A 1 810 ? 6.881 -6.633 -18.369 1.00 98.75 810 ILE A C 1
ATOM 6427 O O . ILE A 1 810 ? 7.223 -7.042 -19.477 1.00 98.75 810 ILE A O 1
ATOM 6431 N N . LYS A 1 811 ? 7.718 -5.918 -17.611 1.00 98.62 811 LYS A N 1
ATOM 6432 C CA . LYS A 1 811 ? 9.112 -5.644 -18.007 1.00 98.62 811 LYS A CA 1
ATOM 6433 C C . LYS A 1 811 ? 9.936 -6.927 -18.108 1.00 98.62 811 LYS A C 1
ATOM 6435 O O . LYS A 1 811 ? 10.704 -7.074 -19.059 1.00 98.62 811 LYS A O 1
ATOM 6440 N N . MET A 1 812 ? 9.723 -7.879 -17.197 1.00 98.50 812 MET A N 1
ATOM 6441 C CA . MET A 1 812 ? 10.304 -9.221 -17.307 1.00 98.50 812 MET A CA 1
ATOM 6442 C C . MET A 1 812 ? 9.814 -9.926 -18.582 1.00 98.50 812 MET A C 1
ATOM 6444 O O . MET A 1 812 ? 10.628 -10.421 -19.359 1.00 98.50 812 MET A O 1
ATOM 6448 N N . MET A 1 813 ? 8.504 -9.901 -18.859 1.00 98.44 813 MET A N 1
ATOM 6449 C CA . MET A 1 813 ? 7.926 -10.478 -20.083 1.00 98.44 813 MET A CA 1
ATOM 6450 C C . MET A 1 813 ? 8.505 -9.843 -21.350 1.00 98.44 813 MET A C 1
ATOM 6452 O O . MET A 1 813 ? 8.902 -10.565 -22.260 1.00 98.44 813 MET A O 1
ATOM 6456 N N . ARG A 1 814 ? 8.622 -8.511 -21.400 1.00 98.06 814 ARG A N 1
ATOM 6457 C CA . ARG A 1 814 ? 9.213 -7.791 -22.534 1.00 98.06 814 ARG A CA 1
ATOM 6458 C C . ARG A 1 814 ? 10.639 -8.269 -22.790 1.00 98.06 814 ARG A C 1
ATOM 6460 O O . ARG A 1 814 ? 10.950 -8.627 -23.922 1.00 98.06 814 ARG A O 1
ATOM 6467 N N . LYS A 1 815 ? 11.468 -8.365 -21.742 1.00 97.81 815 LYS A N 1
ATOM 6468 C CA . LYS A 1 815 ? 12.830 -8.907 -21.854 1.00 97.81 815 LYS A CA 1
ATOM 6469 C C . LYS A 1 815 ? 12.825 -10.332 -22.410 1.00 97.81 815 LYS A C 1
ATOM 6471 O O . LYS A 1 815 ? 13.648 -10.664 -23.262 1.00 97.81 815 LYS A O 1
ATOM 6476 N N . MET A 1 816 ? 11.870 -11.168 -21.992 1.00 97.81 816 MET A N 1
ATOM 6477 C CA . MET A 1 816 ? 11.748 -12.516 -22.551 1.00 97.81 816 MET A CA 1
ATOM 6478 C C . MET A 1 816 ? 11.470 -12.509 -24.048 1.00 97.81 816 MET A C 1
ATOM 6480 O O . MET A 1 816 ? 12.075 -13.285 -24.794 1.00 97.81 816 MET A O 1
ATOM 6484 N N . GLN A 1 817 ? 10.571 -11.630 -24.488 1.00 96.19 817 GLN A N 1
ATOM 6485 C CA . GLN A 1 817 ? 10.188 -11.521 -25.888 1.00 96.19 817 GLN A CA 1
ATOM 6486 C C . GLN A 1 817 ? 11.336 -11.049 -26.770 1.00 96.19 817 GLN A C 1
ATOM 6488 O O . GLN A 1 817 ? 11.509 -11.610 -27.851 1.00 96.19 817 GLN A O 1
ATOM 6493 N N . THR A 1 818 ? 12.088 -10.044 -26.321 1.00 95.94 818 THR A N 1
ATOM 6494 C CA . THR A 1 818 ? 13.079 -9.333 -27.136 1.00 95.94 818 THR A CA 1
ATOM 6495 C C . THR A 1 818 ? 14.462 -9.973 -27.128 1.00 95.94 818 THR A C 1
ATOM 6497 O O . THR A 1 818 ? 15.253 -9.679 -28.018 1.00 95.94 818 THR A O 1
ATOM 6500 N N . GLU A 1 819 ? 14.769 -10.851 -26.169 1.00 96.44 819 GLU A N 1
ATOM 6501 C CA . GLU A 1 819 ? 16.080 -11.518 -26.063 1.00 96.44 819 GLU A CA 1
ATOM 6502 C C . GLU A 1 819 ? 16.008 -13.043 -26.249 1.00 96.44 819 GLU A C 1
ATOM 6504 O O . GLU A 1 819 ? 17.006 -13.751 -26.113 1.00 96.44 819 GLU A O 1
ATOM 6509 N N . GLY A 1 820 ? 14.831 -13.577 -26.591 1.00 93.44 820 GLY A N 1
ATOM 6510 C CA . GLY A 1 820 ? 14.648 -15.007 -26.835 1.00 93.44 820 GLY A CA 1
ATOM 6511 C C . GLY A 1 820 ? 14.881 -15.855 -25.583 1.00 93.44 820 GLY A C 1
ATOM 6512 O O . GLY A 1 820 ? 15.509 -16.911 -25.663 1.00 93.44 820 GLY A O 1
ATOM 6513 N N . ILE A 1 821 ? 14.391 -15.404 -24.429 1.00 97.19 821 ILE A N 1
ATOM 6514 C CA . ILE A 1 821 ? 14.499 -16.114 -23.146 1.00 97.19 821 ILE A CA 1
ATOM 6515 C C . ILE A 1 821 ? 13.279 -17.023 -22.974 1.00 97.19 821 ILE A C 1
ATOM 6517 O O . ILE A 1 821 ? 12.151 -16.609 -23.240 1.00 97.19 821 ILE A O 1
ATOM 6521 N N . ILE A 1 822 ? 13.489 -18.265 -22.528 1.00 96.06 822 ILE A N 1
ATOM 6522 C CA . ILE A 1 822 ? 12.388 -19.214 -22.269 1.00 96.06 822 ILE A CA 1
ATOM 6523 C C . ILE A 1 822 ? 11.977 -19.225 -20.808 1.00 96.06 822 ILE A C 1
ATOM 6525 O O . ILE A 1 822 ? 10.810 -19.453 -20.503 1.00 96.06 822 ILE A O 1
ATOM 6529 N N . SER A 1 823 ? 12.925 -19.000 -19.899 1.00 97.06 823 SER A N 1
ATOM 6530 C CA . SER A 1 823 ? 12.628 -19.020 -18.477 1.00 97.06 823 SER A CA 1
ATOM 6531 C C . SER A 1 823 ? 13.554 -18.133 -17.667 1.00 97.06 823 SER A C 1
ATOM 6533 O O . SER A 1 823 ? 14.757 -18.072 -17.938 1.00 97.06 823 SER A O 1
ATOM 6535 N N . MET A 1 824 ? 12.970 -17.482 -16.665 1.00 97.56 824 MET A N 1
ATOM 6536 C CA . MET A 1 824 ? 13.682 -16.751 -15.625 1.00 97.56 824 MET A CA 1
ATOM 6537 C C . MET A 1 824 ? 13.131 -17.131 -14.257 1.00 97.56 824 MET A C 1
ATOM 6539 O O . MET A 1 824 ? 11.923 -17.058 -14.036 1.00 97.56 824 MET A O 1
ATOM 6543 N N . ASP A 1 825 ? 14.018 -17.493 -13.342 1.00 96.56 825 ASP A N 1
ATOM 6544 C CA . ASP A 1 825 ? 13.734 -17.662 -11.920 1.00 96.56 825 ASP A CA 1
ATOM 6545 C C . ASP A 1 825 ? 14.784 -16.904 -11.108 1.00 96.56 825 ASP A C 1
ATOM 6547 O O . ASP A 1 825 ? 15.930 -16.755 -11.531 1.00 96.56 825 ASP A O 1
ATOM 6551 N N . VAL A 1 826 ? 14.377 -16.358 -9.969 1.00 98.25 826 VAL A N 1
ATOM 6552 C CA . VAL A 1 826 ? 15.283 -15.582 -9.118 1.00 98.25 826 VAL A CA 1
ATOM 6553 C C . VAL A 1 826 ? 16.274 -16.514 -8.420 1.00 98.25 826 VAL A C 1
ATOM 6555 O O . VAL A 1 826 ? 15.931 -17.634 -8.038 1.00 98.25 826 VAL A O 1
ATOM 6558 N N . LYS A 1 827 ? 17.514 -16.066 -8.237 1.00 98.44 827 LYS A N 1
ATOM 6559 C CA . LYS A 1 827 ? 18.518 -16.823 -7.487 1.00 98.44 827 LYS A CA 1
ATOM 6560 C C . LYS A 1 827 ? 18.137 -16.888 -6.007 1.00 98.44 827 LYS A C 1
ATOM 6562 O O . LYS A 1 827 ? 17.653 -15.907 -5.448 1.00 98.44 827 LYS A O 1
ATOM 6567 N N . GLN A 1 828 ? 18.398 -18.025 -5.359 1.00 97.56 828 GLN A N 1
ATOM 6568 C CA . GLN A 1 828 ? 18.141 -18.171 -3.920 1.00 97.56 828 GLN A CA 1
ATOM 6569 C C . GLN A 1 828 ? 18.977 -17.177 -3.096 1.00 97.56 828 GLN A C 1
ATOM 6571 O O . GLN A 1 828 ? 18.431 -16.551 -2.201 1.00 97.56 828 GLN A O 1
ATOM 6576 N N . GLU A 1 829 ? 20.242 -16.944 -3.463 1.00 98.31 829 GLU A N 1
ATOM 6577 C CA . GLU A 1 829 ? 21.134 -15.995 -2.771 1.00 98.31 829 GLU A CA 1
ATOM 6578 C C . GLU A 1 829 ? 20.577 -14.559 -2.736 1.00 98.31 829 GLU A C 1
ATOM 6580 O O . GLU A 1 829 ? 20.561 -13.932 -1.685 1.00 98.31 829 GLU A O 1
ATOM 6585 N N . ALA A 1 830 ? 20.005 -14.072 -3.845 1.00 98.50 830 ALA A N 1
ATOM 6586 C CA . ALA A 1 830 ? 19.411 -12.735 -3.903 1.00 98.50 830 ALA A CA 1
ATOM 6587 C C . ALA A 1 830 ? 18.174 -12.607 -2.998 1.00 98.50 830 ALA A C 1
ATOM 6589 O O . ALA A 1 830 ? 17.873 -11.529 -2.481 1.00 98.50 830 ALA A O 1
ATOM 6590 N N . LEU A 1 831 ? 17.439 -13.707 -2.813 1.00 97.44 831 LEU A N 1
ATOM 6591 C CA . LEU A 1 831 ? 16.333 -13.773 -1.868 1.00 97.44 831 LEU A CA 1
ATOM 6592 C C . LEU A 1 831 ? 16.841 -13.804 -0.425 1.00 97.44 831 LEU A C 1
ATOM 6594 O O . LEU A 1 831 ? 16.338 -13.058 0.413 1.00 97.44 831 LEU A O 1
ATOM 6598 N N . ASP A 1 832 ? 17.834 -14.634 -0.135 1.00 97.62 832 ASP A N 1
ATOM 6599 C CA . ASP A 1 832 ? 18.404 -14.753 1.205 1.00 97.62 832 ASP A CA 1
ATOM 6600 C C . ASP A 1 832 ? 18.968 -13.401 1.679 1.00 97.62 832 ASP A C 1
ATOM 6602 O O . ASP A 1 832 ? 18.664 -12.969 2.793 1.00 97.62 832 ASP A O 1
ATOM 6606 N N . ASP A 1 833 ? 19.668 -12.677 0.800 1.00 98.12 833 ASP A N 1
ATOM 6607 C CA . ASP A 1 833 ? 20.215 -11.342 1.069 1.00 98.12 833 ASP A CA 1
ATOM 6608 C C . ASP A 1 833 ? 19.123 -10.316 1.404 1.00 98.12 833 ASP A C 1
ATOM 6610 O O . ASP A 1 833 ? 19.234 -9.565 2.380 1.00 98.12 833 ASP A O 1
ATOM 6614 N N . ILE A 1 834 ? 18.027 -10.280 0.634 1.00 97.31 834 ILE A N 1
ATOM 6615 C CA . ILE A 1 834 ? 16.941 -9.336 0.924 1.00 97.31 834 ILE A CA 1
ATOM 6616 C C . ILE A 1 834 ? 16.192 -9.715 2.207 1.00 97.31 834 ILE A C 1
ATOM 6618 O O . ILE A 1 834 ? 15.788 -8.828 2.955 1.00 97.31 834 ILE A O 1
ATOM 6622 N N . TYR A 1 835 ? 16.046 -11.002 2.530 1.00 97.06 835 TYR A N 1
ATOM 6623 C CA . TYR A 1 835 ? 15.434 -11.415 3.797 1.00 97.06 835 TYR A CA 1
ATOM 6624 C C . TYR A 1 835 ? 16.337 -11.142 5.003 1.00 97.06 835 TYR A C 1
ATOM 6626 O O . TYR A 1 835 ? 15.816 -10.783 6.058 1.00 97.06 835 TYR A O 1
ATOM 6634 N N . ALA A 1 836 ? 17.661 -11.224 4.856 1.00 97.94 836 ALA A N 1
ATOM 6635 C CA . ALA A 1 836 ? 18.589 -10.755 5.883 1.00 97.94 836 ALA A CA 1
ATOM 6636 C C . ALA A 1 836 ? 18.395 -9.252 6.153 1.00 97.94 836 ALA A C 1
ATOM 6638 O O . ALA A 1 836 ? 18.348 -8.828 7.307 1.00 97.94 836 ALA A O 1
ATOM 6639 N N . HIS A 1 837 ? 18.178 -8.455 5.102 1.00 97.94 837 HIS A N 1
ATOM 6640 C CA . HIS A 1 837 ? 17.846 -7.037 5.244 1.00 97.94 837 HIS A CA 1
ATOM 6641 C C . HIS A 1 837 ? 16.486 -6.805 5.927 1.00 97.94 837 HIS A C 1
ATOM 6643 O O . HIS A 1 837 ? 16.366 -5.915 6.768 1.00 97.94 837 HIS A O 1
ATOM 6649 N N . PHE A 1 838 ? 15.464 -7.606 5.602 1.00 97.38 838 PHE A N 1
ATOM 6650 C CA . PHE A 1 838 ? 14.155 -7.538 6.266 1.00 97.38 838 PHE A CA 1
ATOM 6651 C C . PHE A 1 838 ? 14.281 -7.825 7.761 1.00 97.38 838 PHE A C 1
ATOM 6653 O O . PHE A 1 838 ? 13.736 -7.082 8.577 1.00 97.38 838 PHE A O 1
ATOM 6660 N N . ASP A 1 839 ? 14.984 -8.903 8.108 1.00 96.56 839 ASP A N 1
ATOM 6661 C CA . ASP A 1 839 ? 15.159 -9.331 9.490 1.00 96.56 839 ASP A CA 1
ATOM 6662 C C . ASP A 1 839 ? 15.890 -8.265 10.307 1.00 96.56 839 ASP A C 1
ATOM 6664 O O . ASP A 1 839 ? 15.447 -7.961 11.411 1.00 96.56 839 ASP A O 1
ATOM 6668 N N . GLU A 1 840 ? 16.949 -7.661 9.759 1.00 97.94 840 GLU A N 1
ATOM 6669 C CA . GLU A 1 840 ? 17.698 -6.585 10.416 1.00 97.94 840 GLU A CA 1
ATOM 6670 C C . GLU A 1 840 ? 16.849 -5.323 10.602 1.00 97.94 840 GLU A C 1
ATOM 6672 O O . GLU A 1 840 ? 16.720 -4.814 11.716 1.00 97.94 840 GLU A O 1
ATOM 6677 N N . PHE A 1 841 ? 16.199 -4.845 9.536 1.00 97.38 841 PHE A N 1
ATOM 6678 C CA . PHE A 1 841 ? 15.368 -3.642 9.598 1.00 97.38 841 PHE A CA 1
ATOM 6679 C C . PHE A 1 841 ? 14.251 -3.779 10.639 1.00 97.38 841 PHE A C 1
ATOM 6681 O O . PHE A 1 841 ? 14.025 -2.882 11.458 1.00 97.38 841 PHE A O 1
ATOM 6688 N N . HIS A 1 842 ? 13.570 -4.928 10.648 1.00 97.38 842 HIS A N 1
ATOM 6689 C CA . HIS A 1 842 ? 12.395 -5.132 11.486 1.00 97.38 842 HIS A CA 1
ATOM 6690 C C . HIS A 1 842 ? 12.700 -5.271 12.982 1.00 97.38 842 HIS A C 1
ATOM 6692 O O . HIS A 1 842 ? 11.764 -5.137 13.774 1.00 97.38 842 HIS A O 1
ATOM 6698 N N . GLN A 1 843 ? 13.965 -5.440 13.396 1.00 96.00 843 GLN A N 1
ATOM 6699 C CA . GLN A 1 843 ? 14.360 -5.480 14.818 1.00 96.00 843 GLN A CA 1
ATOM 6700 C C . GLN A 1 843 ? 13.948 -4.228 15.597 1.00 96.00 843 GLN A C 1
ATOM 6702 O O . GLN A 1 843 ? 13.727 -4.304 16.803 1.00 96.00 843 GLN A O 1
ATOM 6707 N N . THR A 1 844 ? 13.841 -3.089 14.911 1.00 95.19 844 THR A N 1
ATOM 6708 C CA . THR A 1 844 ? 13.565 -1.781 15.523 1.00 95.19 844 THR A CA 1
ATOM 6709 C C . THR A 1 844 ? 12.178 -1.233 15.172 1.00 95.19 844 THR A C 1
ATOM 6711 O O . THR A 1 844 ? 11.872 -0.062 15.412 1.00 95.19 844 THR A O 1
ATOM 6714 N N . THR A 1 845 ? 11.311 -2.070 14.597 1.00 97.06 845 THR A N 1
ATOM 6715 C CA . THR A 1 845 ? 9.981 -1.668 14.123 1.00 97.06 845 THR A CA 1
ATOM 6716 C C . THR A 1 845 ? 8.869 -2.119 15.060 1.00 97.06 845 THR A C 1
ATOM 6718 O O . THR A 1 845 ? 8.964 -3.141 15.740 1.00 97.06 845 THR A O 1
ATOM 6721 N N . VAL A 1 846 ? 7.761 -1.376 15.080 1.00 96.38 846 VAL A N 1
ATOM 6722 C CA . VAL A 1 846 ? 6.599 -1.694 15.929 1.00 96.38 846 VAL A CA 1
ATOM 6723 C C . VAL A 1 846 ? 5.990 -3.053 15.577 1.00 96.38 846 VAL A C 1
ATOM 6725 O O . VAL A 1 846 ? 5.307 -3.652 16.401 1.00 96.38 846 VAL A O 1
ATOM 6728 N N . TRP A 1 847 ? 6.238 -3.575 14.370 1.00 95.94 847 TRP A N 1
ATOM 6729 C CA . TRP A 1 847 ? 5.759 -4.889 13.937 1.00 95.94 847 TRP A CA 1
ATOM 6730 C C . TRP A 1 847 ? 6.354 -6.041 14.755 1.00 95.94 847 TRP A C 1
ATOM 6732 O O . TRP A 1 847 ? 5.697 -7.081 14.893 1.00 95.94 847 TRP A O 1
ATOM 6742 N N . GLN A 1 848 ? 7.536 -5.849 15.349 1.00 95.25 848 GLN A N 1
ATOM 6743 C CA . GLN A 1 848 ? 8.215 -6.857 16.170 1.00 95.25 848 GLN A CA 1
ATOM 6744 C C . GLN A 1 848 ? 7.683 -6.950 17.608 1.00 95.25 848 GLN A C 1
ATOM 6746 O O . GLN A 1 848 ? 8.002 -7.890 18.342 1.00 95.25 848 GLN A O 1
ATOM 6751 N N . GLU A 1 849 ? 6.812 -6.027 18.015 1.00 94.81 849 GLU A N 1
ATOM 6752 C CA . GLU A 1 849 ? 6.184 -6.061 19.335 1.00 94.81 849 GLU A CA 1
ATOM 6753 C C . GLU A 1 849 ? 5.256 -7.268 19.534 1.00 94.81 849 GLU A C 1
ATOM 6755 O O . GLU A 1 849 ? 4.887 -7.988 18.603 1.00 94.81 849 GLU A O 1
ATOM 6760 N N . GLU A 1 850 ? 4.824 -7.480 20.778 1.00 94.00 850 GLU A N 1
ATOM 6761 C CA . GLU A 1 850 ? 4.032 -8.637 21.214 1.00 94.00 850 GLU A CA 1
ATOM 6762 C C . GLU A 1 850 ? 2.547 -8.541 20.831 1.00 94.00 850 GLU A C 1
ATOM 6764 O O . GLU A 1 850 ? 1.642 -8.750 21.638 1.00 94.00 850 GLU A O 1
ATOM 6769 N N . CYS A 1 851 ? 2.274 -8.247 19.561 1.00 92.56 851 CYS A N 1
ATOM 6770 C CA . CYS A 1 851 ? 0.940 -8.305 18.983 1.00 92.56 851 CYS A CA 1
ATOM 6771 C C . CYS A 1 851 ? 0.783 -9.542 18.091 1.00 92.56 851 CYS A C 1
ATOM 6773 O O . CYS A 1 851 ? 1.579 -9.797 17.189 1.00 92.56 851 CYS A O 1
ATOM 6775 N N . ARG A 1 852 ? -0.297 -10.305 18.274 1.00 90.75 852 ARG A N 1
ATOM 6776 C CA . ARG A 1 852 ? -0.661 -11.368 17.323 1.00 90.75 852 ARG A CA 1
ATOM 6777 C C . ARG A 1 852 ? -1.090 -10.745 15.996 1.00 90.75 852 ARG A C 1
ATOM 6779 O O . ARG A 1 852 ? -2.139 -10.112 15.991 1.00 90.75 852 ARG A O 1
ATOM 6786 N N . SER A 1 853 ? -0.341 -10.892 14.908 1.00 90.31 853 SER A N 1
ATOM 6787 C CA . SER A 1 853 ? -0.638 -10.207 13.637 1.00 90.31 853 SER A CA 1
ATOM 6788 C C . SER A 1 853 ? -0.512 -11.143 12.444 1.00 90.31 853 SER A C 1
ATOM 6790 O O . SER A 1 853 ? 0.350 -12.019 12.419 1.00 90.31 853 SER A O 1
ATOM 6792 N N . TRP A 1 854 ? -1.339 -10.930 11.424 1.00 88.19 854 TRP A N 1
ATOM 6793 C CA . TRP A 1 854 ? -1.217 -11.651 10.161 1.00 88.19 854 TRP A CA 1
ATOM 6794 C C . TRP A 1 854 ? 0.067 -11.283 9.400 1.00 88.19 854 TRP A C 1
ATOM 6796 O O . TRP A 1 854 ? 0.579 -12.117 8.666 1.00 88.19 854 TRP A O 1
ATOM 6806 N N . PHE A 1 855 ? 0.669 -10.116 9.672 1.00 91.69 855 PHE A N 1
ATOM 6807 C CA . PHE A 1 855 ? 2.018 -9.756 9.199 1.00 91.69 855 PHE A CA 1
ATOM 6808 C C . PHE A 1 855 ? 3.104 -10.757 9.637 1.00 91.69 855 PHE A C 1
ATOM 6810 O O . PHE A 1 855 ? 4.166 -10.831 9.024 1.00 91.69 855 PHE A O 1
ATOM 6817 N N . LYS A 1 856 ? 2.815 -11.519 10.701 1.00 91.06 856 LYS A N 1
ATOM 6818 C CA . LYS A 1 856 ? 3.674 -12.511 11.357 1.00 91.06 856 LYS A CA 1
ATOM 6819 C C . LYS A 1 856 ? 3.065 -13.913 11.291 1.00 91.06 856 LYS A C 1
ATOM 6821 O O . LYS A 1 856 ? 3.204 -14.690 12.235 1.00 91.06 856 LYS A O 1
ATOM 6826 N N . ASP A 1 857 ? 2.335 -14.228 10.218 1.00 87.81 857 ASP A N 1
ATOM 6827 C CA . ASP A 1 857 ? 1.692 -15.543 10.036 1.00 87.81 857 ASP A CA 1
ATOM 6828 C C . ASP A 1 857 ? 0.691 -15.881 11.168 1.00 87.81 857 ASP A C 1
ATOM 6830 O O . ASP A 1 857 ? 0.586 -17.005 11.651 1.00 87.81 857 ASP A O 1
ATOM 6834 N N . GLY A 1 858 ? -0.002 -14.867 11.701 1.00 86.94 858 GLY A N 1
ATOM 6835 C CA . GLY A 1 858 ? -0.995 -15.038 12.771 1.00 86.94 858 GLY A CA 1
ATOM 6836 C C . GLY A 1 858 ? -0.409 -15.344 14.159 1.00 86.94 858 GLY A C 1
ATOM 6837 O O . GLY A 1 858 ? -1.164 -15.660 15.090 1.00 86.94 858 GLY A O 1
ATOM 6838 N N . LYS A 1 859 ? 0.915 -15.230 14.325 1.00 89.69 859 LYS A N 1
ATOM 6839 C CA . LYS A 1 859 ? 1.650 -15.459 15.582 1.00 89.69 859 LYS A CA 1
ATOM 6840 C C . LYS A 1 859 ? 1.948 -14.144 16.310 1.00 89.69 859 LYS A C 1
ATOM 6842 O O . LYS A 1 859 ? 1.818 -13.057 15.747 1.00 89.69 859 LYS A O 1
ATOM 6847 N N . ILE A 1 860 ? 2.308 -14.249 17.594 1.00 90.75 860 ILE A N 1
ATOM 6848 C CA . ILE A 1 860 ? 2.687 -13.102 18.446 1.00 90.75 860 ILE A CA 1
ATOM 6849 C C . ILE A 1 860 ? 4.090 -12.610 18.079 1.00 90.75 860 ILE A C 1
ATOM 6851 O O . ILE A 1 860 ? 4.271 -11.426 17.809 1.00 90.75 860 ILE A O 1
ATOM 6855 N N . LYS A 1 861 ? 5.056 -13.529 17.999 1.00 91.38 861 LYS A N 1
ATOM 6856 C CA . LYS A 1 861 ? 6.388 -13.289 17.442 1.00 91.38 861 LYS A CA 1
ATOM 6857 C C . LYS A 1 861 ? 6.677 -14.319 16.360 1.00 91.38 861 LYS A C 1
ATOM 6859 O O . LYS A 1 861 ? 6.438 -15.509 16.554 1.00 91.38 861 LYS A O 1
ATOM 6864 N N . ASN A 1 862 ? 7.125 -13.831 15.216 1.00 92.50 862 ASN A N 1
ATOM 6865 C CA . ASN A 1 862 ? 7.602 -14.591 14.067 1.00 92.50 862 ASN A CA 1
ATOM 6866 C C . ASN A 1 862 ? 8.338 -13.605 13.145 1.00 92.50 862 ASN A C 1
ATOM 6868 O O . ASN A 1 862 ? 8.231 -12.396 13.361 1.00 92.50 862 ASN A O 1
ATOM 6872 N N . ARG A 1 863 ? 9.012 -14.097 12.101 1.00 92.62 863 ARG A N 1
ATOM 6873 C CA . ARG A 1 863 ? 9.514 -13.233 11.023 1.00 92.62 863 ARG A CA 1
ATOM 6874 C C . ARG A 1 863 ? 8.380 -12.356 10.469 1.00 92.62 863 ARG A C 1
ATOM 6876 O O . ARG A 1 863 ? 7.237 -12.805 10.346 1.00 92.62 863 ARG A O 1
ATOM 6883 N N . ILE A 1 864 ? 8.706 -11.105 10.160 1.00 95.00 864 ILE A N 1
ATOM 6884 C CA . ILE A 1 864 ? 7.776 -10.106 9.626 1.00 95.00 864 ILE A CA 1
ATOM 6885 C C . ILE A 1 864 ? 7.893 -10.094 8.103 1.00 95.00 864 ILE A C 1
ATOM 6887 O O . ILE A 1 864 ? 8.971 -9.879 7.559 1.00 95.00 864 ILE A O 1
ATOM 6891 N N . TYR A 1 865 ? 6.774 -10.306 7.412 1.00 93.19 865 TYR A N 1
ATOM 6892 C CA . TYR A 1 865 ? 6.729 -10.408 5.945 1.00 93.19 865 TYR A CA 1
ATOM 6893 C C . TYR A 1 865 ? 6.255 -9.116 5.270 1.00 93.19 865 TYR A C 1
ATOM 6895 O O . TYR A 1 865 ? 5.551 -9.151 4.262 1.00 93.19 865 TYR A O 1
ATOM 6903 N N . LEU A 1 866 ? 6.605 -7.971 5.853 1.00 95.06 866 LEU A N 1
ATOM 6904 C CA . LEU A 1 866 ? 6.342 -6.645 5.299 1.00 95.06 866 LEU A CA 1
ATOM 6905 C C . LEU A 1 866 ? 7.606 -6.088 4.654 1.00 95.06 866 LEU A C 1
ATOM 6907 O O . LEU A 1 866 ? 8.708 -6.368 5.123 1.00 95.06 866 LEU A O 1
ATOM 6911 N N . TRP A 1 867 ? 7.435 -5.258 3.627 1.00 96.50 867 TRP A N 1
ATOM 6912 C CA . TRP A 1 867 ? 8.543 -4.495 3.060 1.00 96.50 867 TRP A CA 1
ATOM 6913 C C . TRP A 1 867 ? 9.265 -3.662 4.148 1.00 96.50 867 TRP A C 1
ATOM 6915 O O . TRP A 1 867 ? 8.587 -2.967 4.914 1.00 96.50 867 TRP A O 1
ATOM 6925 N N . PRO A 1 868 ? 10.609 -3.685 4.230 1.00 95.81 868 PRO A N 1
ATOM 6926 C CA . PRO A 1 868 ? 11.405 -2.921 5.194 1.00 95.81 868 PRO A CA 1
ATOM 6927 C C . PRO A 1 868 ? 11.574 -1.461 4.745 1.00 95.81 868 PRO A C 1
ATOM 6929 O O . PRO A 1 868 ? 12.672 -0.976 4.488 1.00 95.81 868 PRO A O 1
ATOM 6932 N N . GLY A 1 869 ? 10.464 -0.748 4.567 1.00 94.75 869 GLY A N 1
ATOM 6933 C CA . GLY A 1 869 ? 10.484 0.628 4.083 1.00 94.75 869 GLY A CA 1
ATOM 6934 C C . GLY A 1 869 ? 9.098 1.184 3.780 1.00 94.75 869 GLY A C 1
ATOM 6935 O O . GLY A 1 869 ? 8.088 0.485 3.875 1.00 94.75 869 GLY A O 1
ATOM 6936 N N . SER A 1 870 ? 9.049 2.460 3.397 1.00 94.69 870 SER A N 1
ATOM 6937 C CA . SER A 1 870 ? 7.805 3.105 2.973 1.00 94.69 870 SER A CA 1
ATOM 6938 C C . SER A 1 870 ? 7.313 2.557 1.635 1.00 94.69 870 SER A C 1
ATOM 6940 O O . SER A 1 870 ? 8.068 1.942 0.876 1.00 94.69 870 SER A O 1
ATOM 6942 N N . THR A 1 871 ? 6.054 2.833 1.295 1.00 95.06 871 THR A N 1
ATOM 6943 C CA . THR A 1 871 ? 5.504 2.436 -0.007 1.00 95.06 871 THR A CA 1
ATOM 6944 C C . THR A 1 871 ? 6.305 3.020 -1.156 1.00 95.06 871 THR A C 1
ATOM 6946 O O . THR A 1 871 ? 6.722 2.276 -2.035 1.00 95.06 871 THR A O 1
ATOM 6949 N N . ILE A 1 872 ? 6.650 4.308 -1.113 1.00 95.50 872 ILE A N 1
ATOM 6950 C CA . ILE A 1 872 ? 7.486 4.930 -2.153 1.00 95.50 872 ILE A CA 1
ATOM 6951 C C . ILE A 1 872 ? 8.870 4.270 -2.257 1.00 95.50 872 ILE A C 1
ATOM 6953 O O . ILE A 1 872 ? 9.392 4.136 -3.364 1.00 95.50 872 ILE A O 1
ATOM 6957 N N . HIS A 1 873 ? 9.448 3.813 -1.139 1.00 97.12 873 HIS A N 1
ATOM 6958 C CA . HIS A 1 873 ? 10.697 3.049 -1.167 1.00 97.12 873 HIS A CA 1
ATOM 6959 C C . HIS A 1 873 ? 10.526 1.733 -1.933 1.00 97.12 873 HIS A C 1
ATOM 6961 O O . HIS A 1 873 ? 11.321 1.446 -2.823 1.00 97.12 873 HIS A O 1
ATOM 6967 N N . PHE A 1 874 ? 9.469 0.968 -1.647 1.00 97.50 874 PHE A N 1
ATOM 6968 C CA . PHE A 1 874 ? 9.148 -0.254 -2.388 1.00 97.50 874 PHE A CA 1
ATOM 6969 C C . PHE A 1 874 ? 8.940 0.021 -3.877 1.00 97.50 874 PHE A C 1
ATOM 6971 O O . PHE A 1 874 ? 9.594 -0.610 -4.706 1.00 97.50 874 PHE A O 1
ATOM 6978 N N . LEU A 1 875 ? 8.091 1.001 -4.221 1.00 97.25 875 LEU A N 1
ATOM 6979 C CA . LEU A 1 875 ? 7.805 1.352 -5.616 1.00 97.25 875 LEU A CA 1
ATOM 6980 C C . LEU A 1 875 ? 9.091 1.694 -6.365 1.00 97.25 875 LEU A C 1
ATOM 6982 O O . LEU A 1 875 ? 9.275 1.235 -7.485 1.00 97.25 875 LEU A O 1
ATOM 6986 N N . LYS A 1 876 ? 9.997 2.458 -5.743 1.00 97.50 876 LYS A N 1
ATOM 6987 C CA . LYS A 1 876 ? 11.308 2.773 -6.318 1.00 97.50 876 LYS A CA 1
ATOM 6988 C C . LYS A 1 876 ? 12.142 1.511 -6.540 1.00 97.50 876 LYS A C 1
ATOM 6990 O O . LYS A 1 876 ? 12.712 1.366 -7.617 1.00 97.50 876 LYS A O 1
ATOM 6995 N N . THR A 1 877 ? 12.205 0.614 -5.555 1.00 97.88 877 THR A N 1
ATOM 6996 C CA . THR A 1 877 ? 12.990 -0.626 -5.640 1.00 97.88 877 THR A CA 1
ATOM 6997 C C . THR A 1 877 ? 12.512 -1.537 -6.764 1.00 97.88 877 THR A C 1
ATOM 6999 O O . THR A 1 877 ? 13.336 -2.056 -7.509 1.00 97.88 877 THR A O 1
ATOM 7002 N N . ILE A 1 878 ? 11.199 -1.718 -6.912 1.00 97.50 878 ILE A N 1
ATOM 7003 C CA . ILE A 1 878 ? 10.632 -2.614 -7.928 1.00 97.50 878 ILE A CA 1
ATOM 7004 C C . ILE A 1 878 ? 10.295 -1.901 -9.244 1.00 97.50 878 ILE A C 1
ATOM 7006 O O . ILE A 1 878 ? 9.747 -2.523 -10.151 1.00 97.50 878 ILE A O 1
ATOM 7010 N N . LYS A 1 879 ? 10.598 -0.603 -9.390 1.00 97.50 879 LYS A N 1
ATOM 7011 C CA . LYS A 1 879 ? 10.290 0.119 -10.631 1.00 97.50 879 LYS A CA 1
ATOM 7012 C C . LYS A 1 879 ? 11.060 -0.458 -11.811 1.00 97.50 879 LYS A C 1
ATOM 7014 O O . LYS A 1 879 ? 10.477 -0.633 -12.880 1.00 97.50 879 LYS A O 1
ATOM 7019 N N . GLU A 1 880 ? 12.340 -0.761 -11.613 1.00 97.31 880 GLU A N 1
ATOM 7020 C CA . GLU A 1 880 ? 13.216 -1.364 -12.616 1.00 9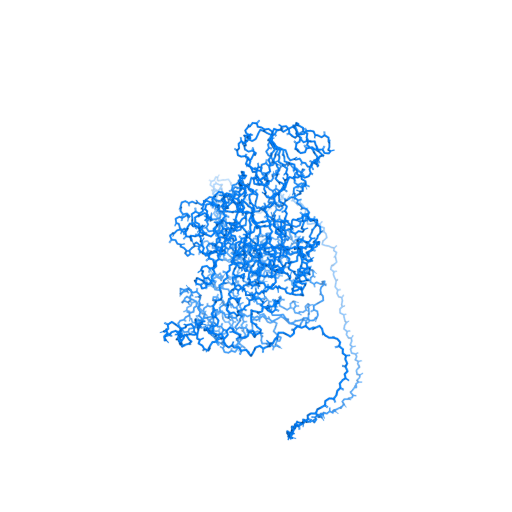7.31 880 GLU A CA 1
ATOM 7021 C C . GLU A 1 880 ? 13.677 -2.751 -12.147 1.00 97.31 880 GLU A C 1
ATOM 7023 O O . GLU A 1 880 ? 14.290 -2.856 -11.082 1.00 97.31 880 GLU A O 1
ATOM 7028 N N . PRO A 1 881 ? 13.390 -3.830 -12.901 1.00 97.56 881 PRO A N 1
ATOM 7029 C CA . PRO A 1 881 ? 13.851 -5.158 -12.527 1.00 97.56 881 PRO A CA 1
ATOM 7030 C C . PRO A 1 881 ? 15.377 -5.280 -12.514 1.00 97.56 881 PRO A C 1
ATOM 7032 O O . PRO A 1 881 ? 16.054 -4.912 -13.472 1.00 97.56 881 PRO A O 1
ATOM 7035 N N . ARG A 1 882 ? 15.904 -5.877 -11.443 1.00 97.25 882 ARG A N 1
ATOM 7036 C CA . ARG A 1 882 ? 17.309 -6.277 -11.316 1.00 97.25 882 ARG A CA 1
ATOM 7037 C C . ARG A 1 882 ? 17.524 -7.619 -12.007 1.00 97.25 882 ARG A C 1
ATOM 7039 O O . ARG A 1 882 ? 17.331 -8.672 -11.404 1.00 97.25 882 ARG A O 1
ATOM 7046 N N . PHE A 1 883 ? 17.850 -7.601 -13.295 1.00 97.50 883 PHE A N 1
ATOM 7047 C CA . PHE A 1 883 ? 18.002 -8.831 -14.081 1.00 97.50 883 PHE A CA 1
ATOM 7048 C C . PHE A 1 883 ? 19.206 -9.681 -13.645 1.00 97.50 883 PHE A C 1
ATOM 7050 O O . PHE A 1 883 ? 19.211 -10.889 -13.874 1.00 97.50 883 PHE A O 1
ATOM 7057 N N . GLU A 1 884 ? 20.208 -9.078 -13.005 1.00 97.81 884 GLU A N 1
ATOM 7058 C CA . GLU A 1 884 ? 21.380 -9.760 -12.446 1.00 97.81 884 GLU A CA 1
ATOM 7059 C C . GLU A 1 884 ? 21.041 -10.728 -11.297 1.00 97.81 884 GLU A C 1
ATOM 7061 O O . GLU A 1 884 ? 21.788 -11.682 -11.047 1.00 97.81 884 GLU A O 1
ATOM 7066 N N . ASP A 1 885 ? 19.887 -10.534 -10.656 1.00 98.50 885 ASP A N 1
ATOM 7067 C CA . ASP A 1 885 ? 19.398 -11.361 -9.551 1.00 98.50 885 ASP A CA 1
ATOM 7068 C C . ASP A 1 885 ? 18.695 -12.642 -10.063 1.00 98.50 885 ASP A C 1
ATOM 7070 O O . ASP A 1 885 ? 18.270 -13.483 -9.271 1.00 98.50 885 ASP A O 1
ATOM 7074 N N . TYR A 1 886 ? 18.587 -12.832 -11.386 1.00 98.56 886 TYR A N 1
ATOM 7075 C CA . TYR A 1 886 ? 17.878 -13.952 -12.012 1.00 98.56 886 TYR A CA 1
ATOM 7076 C C . TYR A 1 886 ? 18.808 -14.939 -12.720 1.00 98.56 886 TYR A C 1
ATOM 7078 O O . TYR A 1 886 ? 19.793 -14.575 -13.366 1.00 98.56 886 TYR A O 1
ATOM 7086 N N . ASN A 1 887 ? 18.433 -16.214 -12.661 1.00 97.62 887 ASN A N 1
ATOM 7087 C CA . ASN A 1 887 ? 18.896 -17.235 -13.587 1.00 97.62 887 ASN A CA 1
ATOM 7088 C C . ASN A 1 887 ? 18.130 -17.080 -14.904 1.00 97.62 887 ASN A C 1
ATOM 7090 O O . ASN A 1 887 ? 16.902 -17.029 -14.909 1.00 97.62 887 ASN A O 1
ATOM 7094 N N . ILE A 1 888 ? 18.844 -17.007 -16.030 1.00 97.56 888 ILE A N 1
ATOM 7095 C CA . ILE A 1 888 ? 18.241 -16.805 -17.354 1.00 97.56 888 ILE A CA 1
ATOM 7096 C C . ILE A 1 888 ? 18.572 -17.987 -18.260 1.00 97.56 888 ILE A C 1
ATOM 7098 O O . ILE A 1 888 ? 19.744 -18.286 -18.507 1.00 97.56 888 ILE A O 1
ATOM 7102 N N . ARG A 1 889 ? 17.534 -18.616 -18.821 1.00 95.94 889 ARG A N 1
ATOM 7103 C CA . ARG A 1 889 ? 17.665 -19.682 -19.821 1.00 95.94 889 ARG A CA 1
ATOM 7104 C C . ARG A 1 889 ? 17.165 -19.217 -21.184 1.00 95.94 889 ARG A C 1
ATOM 7106 O O . ARG A 1 889 ? 15.994 -18.878 -21.350 1.00 95.94 889 ARG A O 1
ATOM 7113 N N . TYR A 1 890 ? 18.053 -19.244 -22.172 1.00 95.00 890 TYR A N 1
ATOM 7114 C CA . TYR A 1 890 ? 17.776 -18.796 -23.537 1.00 95.00 890 TYR A CA 1
ATOM 7115 C C . TYR A 1 890 ? 17.189 -19.915 -24.404 1.00 95.00 890 TYR A C 1
ATOM 7117 O O . TYR A 1 890 ? 17.477 -21.094 -24.204 1.00 95.00 890 TYR A O 1
ATOM 7125 N N . ARG A 1 891 ? 16.375 -19.532 -25.394 1.00 90.75 891 ARG A N 1
ATOM 7126 C CA . ARG A 1 891 ? 15.755 -20.429 -26.386 1.00 90.75 891 ARG A CA 1
ATOM 7127 C C . ARG A 1 891 ? 16.791 -21.037 -27.315 1.00 90.75 891 ARG A C 1
ATOM 7129 O O . ARG A 1 891 ? 16.663 -22.182 -27.735 1.00 90.75 891 ARG A O 1
ATOM 7136 N N . TYR A 1 892 ? 17.801 -20.243 -27.638 1.00 90.19 892 TYR A N 1
ATOM 7137 C CA . TYR A 1 892 ? 18.891 -20.611 -28.519 1.00 90.19 892 TYR A CA 1
ATOM 7138 C C . TYR A 1 892 ? 20.165 -20.772 -27.701 1.00 90.19 892 TYR A C 1
ATOM 7140 O O . TYR A 1 892 ? 20.377 -20.076 -26.709 1.00 90.19 892 TYR A O 1
ATOM 7148 N N . LYS A 1 893 ? 21.051 -21.661 -28.154 1.00 88.69 893 LYS A N 1
ATOM 7149 C CA . LYS A 1 893 ? 22.353 -21.870 -27.512 1.00 88.69 893 LYS A CA 1
ATOM 7150 C C . LYS A 1 893 ? 23.191 -20.586 -27.466 1.00 88.69 893 LYS A C 1
ATOM 7152 O O . LYS A 1 893 ? 23.891 -20.338 -26.488 1.00 88.69 893 LYS A O 1
ATOM 7157 N N . ASN A 1 894 ? 23.123 -19.778 -28.524 1.00 92.75 894 ASN A N 1
ATOM 7158 C CA . ASN A 1 894 ? 23.751 -18.465 -28.564 1.00 92.75 894 ASN A CA 1
ATOM 7159 C C . ASN A 1 894 ? 22.790 -17.417 -27.985 1.00 92.75 894 ASN A C 1
ATOM 7161 O O . ASN A 1 894 ? 21.763 -17.118 -28.593 1.00 92.75 894 ASN A O 1
ATOM 7165 N N . ARG A 1 895 ? 23.142 -16.835 -26.832 1.00 93.62 895 ARG A N 1
ATOM 7166 C CA . ARG A 1 895 ? 22.332 -15.802 -26.162 1.00 93.62 895 ARG A CA 1
ATOM 7167 C C . ARG A 1 895 ? 22.142 -14.526 -26.991 1.00 93.62 895 ARG A C 1
ATOM 7169 O O . ARG A 1 895 ? 21.216 -13.779 -26.726 1.00 93.62 895 ARG A O 1
ATOM 7176 N N . PHE A 1 896 ? 22.981 -14.295 -28.002 1.00 96.12 896 PHE A N 1
ATOM 7177 C CA . PHE A 1 896 ? 22.884 -13.146 -28.908 1.00 96.12 896 PHE A CA 1
ATOM 7178 C C . PHE A 1 896 ? 22.046 -13.426 -30.162 1.00 96.12 896 PHE A C 1
ATOM 7180 O O . PHE A 1 896 ? 22.017 -12.610 -31.077 1.00 96.12 896 PHE A O 1
ATOM 7187 N N . ALA A 1 897 ? 21.341 -14.561 -30.230 1.00 95.06 897 ALA A N 1
ATOM 7188 C CA . ALA A 1 897 ? 20.506 -14.897 -31.385 1.00 95.06 897 ALA A CA 1
ATOM 7189 C C . ALA A 1 897 ? 19.421 -13.844 -31.683 1.00 95.06 897 ALA A C 1
ATOM 7191 O O . ALA A 1 897 ? 19.008 -13.697 -32.831 1.00 95.06 897 ALA A O 1
ATOM 7192 N N . PHE A 1 898 ? 18.996 -13.075 -30.675 1.00 95.12 898 PHE A N 1
ATOM 7193 C CA . PHE A 1 898 ? 18.024 -11.997 -30.845 1.00 95.12 898 PHE A CA 1
ATOM 7194 C C . PHE A 1 898 ? 18.511 -10.840 -31.730 1.00 95.12 898 PHE A C 1
ATOM 7196 O O . PHE A 1 898 ? 17.664 -10.101 -32.228 1.00 95.12 898 PHE A O 1
ATOM 7203 N N . LEU A 1 899 ? 19.828 -10.691 -31.951 1.00 96.31 899 LEU A N 1
ATOM 7204 C CA . LEU A 1 899 ? 20.385 -9.689 -32.871 1.00 96.31 899 LEU A CA 1
ATOM 7205 C C . LEU A 1 899 ? 19.874 -9.885 -34.306 1.00 96.31 899 LEU A C 1
ATOM 7207 O O . LEU A 1 899 ? 19.788 -8.923 -35.063 1.00 96.31 899 LEU A O 1
ATOM 7211 N N . GLY A 1 900 ? 19.497 -11.118 -34.662 1.00 94.94 900 GLY A N 1
ATOM 7212 C CA . GLY A 1 900 ? 18.880 -11.407 -35.947 1.00 94.94 900 GLY A CA 1
ATOM 7213 C C . GLY A 1 900 ? 19.804 -11.135 -37.136 1.00 94.94 900 GLY A C 1
ATOM 7214 O O . GLY A 1 900 ? 21.025 -11.245 -37.035 1.00 94.94 900 GLY A O 1
ATOM 7215 N N . ASN A 1 901 ? 19.203 -10.799 -38.273 1.00 95.88 901 ASN A N 1
ATOM 7216 C CA . ASN A 1 901 ? 19.842 -10.623 -39.578 1.00 95.88 901 ASN A CA 1
ATOM 7217 C C . ASN A 1 901 ? 20.584 -9.282 -39.761 1.00 95.88 901 ASN A C 1
ATOM 7219 O O . ASN A 1 901 ? 21.034 -8.998 -40.868 1.00 95.88 901 ASN A O 1
ATOM 7223 N N . GLY A 1 902 ? 20.714 -8.471 -38.707 1.00 95.62 902 GLY A N 1
ATOM 7224 C CA . GLY A 1 902 ? 21.327 -7.140 -38.762 1.00 95.62 902 GLY A CA 1
ATOM 7225 C C . GLY A 1 902 ? 20.361 -5.999 -39.102 1.00 95.62 902 GLY A C 1
ATOM 7226 O O . GLY A 1 902 ? 20.774 -4.843 -39.088 1.00 95.62 902 GLY A O 1
ATOM 7227 N N . GLU A 1 903 ? 19.086 -6.291 -39.366 1.00 96.12 903 GLU A N 1
ATOM 7228 C CA . GLU A 1 903 ? 18.050 -5.277 -39.586 1.00 96.12 903 GLU A CA 1
ATOM 7229 C C . GLU A 1 903 ? 17.368 -4.860 -38.272 1.00 96.12 903 GLU A C 1
ATOM 7231 O O . GLU A 1 903 ? 17.388 -5.581 -37.276 1.00 96.12 903 GLU A O 1
ATOM 7236 N N . VAL A 1 904 ? 16.688 -3.712 -38.290 1.00 95.38 904 VAL A N 1
ATOM 7237 C CA . VAL A 1 904 ? 15.733 -3.266 -37.249 1.00 95.38 904 VAL A CA 1
ATOM 7238 C C . VAL A 1 904 ? 14.309 -3.253 -37.810 1.00 95.38 904 VAL A C 1
ATOM 7240 O O . VAL A 1 904 ? 14.138 -3.353 -39.028 1.00 95.38 904 VAL A O 1
ATOM 7243 N N . GLN A 1 905 ? 13.277 -3.115 -36.972 1.00 92.81 905 GLN A N 1
ATOM 7244 C CA . GLN A 1 905 ? 11.883 -3.242 -37.420 1.00 92.81 905 GLN A CA 1
ATOM 7245 C C . GLN A 1 905 ? 11.536 -2.255 -38.544 1.00 92.81 905 GLN A C 1
ATOM 7247 O O . GLN A 1 905 ? 10.792 -2.604 -39.464 1.00 92.81 905 GLN A O 1
ATOM 7252 N N . ALA A 1 906 ? 12.105 -1.048 -38.491 1.00 94.06 906 ALA A N 1
ATOM 7253 C CA . ALA A 1 906 ? 11.927 -0.014 -39.506 1.00 94.06 906 ALA A CA 1
ATOM 7254 C C . ALA A 1 906 ? 12.320 -0.479 -40.924 1.00 94.06 906 ALA A C 1
ATOM 7256 O O . ALA A 1 906 ? 11.597 -0.174 -41.872 1.00 94.06 906 ALA A O 1
ATOM 7257 N N . HIS A 1 907 ? 13.372 -1.300 -41.078 1.00 95.12 907 HIS A N 1
ATOM 7258 C CA . HIS A 1 907 ? 13.747 -1.878 -42.380 1.00 95.12 907 HIS A CA 1
ATOM 7259 C C . HIS A 1 907 ? 12.620 -2.753 -42.935 1.00 95.12 907 HIS A C 1
ATOM 7261 O O . HIS A 1 907 ? 12.179 -2.563 -44.066 1.00 95.12 907 HIS A O 1
ATOM 7267 N N . GLY A 1 908 ? 12.090 -3.660 -42.107 1.00 86.88 908 GLY A N 1
ATOM 7268 C CA . GLY A 1 908 ? 11.013 -4.570 -42.503 1.00 86.88 908 GLY A CA 1
ATOM 7269 C C . GLY A 1 908 ? 9.683 -3.870 -42.801 1.00 86.88 908 GLY A C 1
ATOM 7270 O O . GLY A 1 908 ? 8.858 -4.416 -43.529 1.00 86.88 908 GLY A O 1
ATOM 7271 N N . LYS A 1 909 ? 9.468 -2.667 -42.255 1.00 89.81 909 LYS A N 1
ATOM 7272 C CA . LYS A 1 909 ? 8.291 -1.825 -42.531 1.00 89.81 909 LYS A CA 1
ATOM 7273 C C . LYS A 1 909 ? 8.494 -0.847 -43.694 1.00 89.81 909 LYS A C 1
ATOM 7275 O O . LYS A 1 909 ? 7.528 -0.203 -44.092 1.00 89.81 909 LYS A O 1
ATOM 7280 N N . GLY A 1 910 ? 9.715 -0.708 -44.216 1.00 91.38 910 GLY A N 1
ATOM 7281 C CA . GLY A 1 910 ? 10.058 0.349 -45.172 1.00 91.38 910 GLY A CA 1
ATOM 7282 C C . GLY A 1 910 ? 9.969 1.764 -44.582 1.00 91.38 910 GLY A C 1
ATOM 7283 O O . GLY A 1 910 ? 9.811 2.731 -45.325 1.00 91.38 910 GLY A O 1
ATOM 7284 N N . ASP A 1 911 ? 10.045 1.901 -43.255 1.00 93.06 911 ASP A N 1
ATOM 7285 C CA . ASP A 1 911 ? 9.975 3.186 -42.556 1.00 93.06 911 ASP A CA 1
ATOM 7286 C C . ASP A 1 911 ? 11.356 3.852 -42.526 1.00 93.06 911 ASP A C 1
ATOM 7288 O O . ASP A 1 911 ? 12.130 3.705 -41.581 1.00 93.06 911 ASP A O 1
ATOM 7292 N N . VAL A 1 912 ? 11.677 4.580 -43.596 1.00 93.50 912 VAL A N 1
ATOM 7293 C CA . VAL A 1 912 ? 12.978 5.249 -43.752 1.00 93.50 912 VAL A CA 1
ATOM 7294 C C . VAL A 1 912 ? 13.200 6.320 -42.677 1.00 93.50 912 VAL A C 1
ATOM 7296 O O . VAL A 1 912 ? 14.318 6.470 -42.187 1.00 93.50 912 VAL A O 1
ATOM 7299 N N . ALA A 1 913 ? 12.153 7.049 -42.275 1.00 90.19 913 ALA A N 1
ATOM 7300 C CA . ALA A 1 913 ? 12.260 8.075 -41.236 1.00 90.19 913 ALA A CA 1
ATOM 7301 C C . ALA A 1 913 ? 12.545 7.455 -39.856 1.00 90.19 913 ALA A C 1
ATOM 7303 O O . ALA A 1 913 ? 13.348 7.993 -39.089 1.00 90.19 913 ALA A O 1
ATOM 7304 N N . GLY A 1 914 ? 11.962 6.286 -39.574 1.00 90.31 914 GLY A N 1
ATOM 7305 C CA . GLY A 1 914 ? 12.187 5.501 -38.357 1.00 90.31 914 GLY A CA 1
ATOM 7306 C C . GLY A 1 914 ? 13.615 4.969 -38.165 1.00 90.31 914 GLY A C 1
ATOM 7307 O O . GLY A 1 914 ? 13.911 4.414 -37.108 1.00 90.31 914 GLY A O 1
ATOM 7308 N N . LEU A 1 915 ? 14.519 5.152 -39.137 1.00 93.12 915 LEU A N 1
ATOM 7309 C CA . LEU A 1 915 ? 15.939 4.788 -39.024 1.00 93.12 915 LEU A CA 1
ATOM 7310 C C . LEU A 1 915 ? 16.803 5.856 -38.337 1.00 93.12 915 LEU A C 1
ATOM 7312 O O . LEU A 1 915 ? 17.927 5.557 -37.935 1.00 93.12 915 LEU A O 1
ATOM 7316 N N . ALA A 1 916 ? 16.300 7.083 -38.171 1.00 94.50 916 ALA A N 1
ATOM 7317 C CA . ALA A 1 916 ? 17.049 8.191 -37.573 1.00 94.50 916 ALA A CA 1
ATOM 7318 C C . ALA A 1 916 ? 16.423 8.791 -36.288 1.00 94.50 916 ALA A C 1
ATOM 7320 O O . ALA A 1 916 ? 16.546 10.000 -36.080 1.00 94.50 916 ALA A O 1
ATOM 7321 N N . PRO A 1 917 ? 15.794 8.010 -35.376 1.00 92.19 917 PRO A N 1
ATOM 7322 C CA . PRO A 1 917 ? 15.077 8.564 -34.218 1.00 92.19 917 PRO A CA 1
ATOM 7323 C C . PRO A 1 917 ? 16.002 9.263 -33.208 1.00 92.19 917 PRO A C 1
ATOM 7325 O O . PRO A 1 917 ? 15.549 10.028 -32.362 1.00 92.19 917 PRO A O 1
ATOM 7328 N N . TYR A 1 918 ? 17.309 9.006 -33.283 1.00 94.06 918 TYR A N 1
ATOM 7329 C CA . TYR A 1 918 ? 18.313 9.618 -32.420 1.00 94.06 918 TYR A CA 1
ATOM 7330 C C . TYR A 1 918 ? 18.676 11.055 -32.832 1.00 94.06 918 TYR A C 1
ATOM 7332 O O . TYR A 1 918 ? 19.246 11.776 -32.011 1.00 94.06 918 TYR A O 1
ATOM 7340 N N . VAL A 1 919 ? 18.349 11.493 -34.055 1.00 95.44 919 VAL A N 1
ATOM 7341 C CA . VAL A 1 919 ? 18.565 12.873 -34.521 1.00 95.44 919 VAL A CA 1
ATOM 7342 C C . VAL A 1 919 ? 17.429 13.756 -33.998 1.00 95.44 919 VAL A C 1
ATOM 7344 O O . VAL A 1 919 ? 16.285 13.621 -34.422 1.00 95.44 919 VAL A O 1
ATOM 7347 N N . ARG A 1 920 ? 17.726 14.656 -33.051 1.00 93.75 920 ARG A N 1
ATOM 7348 C CA . ARG A 1 920 ? 16.704 15.390 -32.282 1.00 93.75 920 ARG A CA 1
ATOM 7349 C C . ARG A 1 920 ? 17.131 16.809 -31.893 1.00 93.75 920 ARG A C 1
ATOM 7351 O O . ARG A 1 920 ? 18.312 17.077 -31.710 1.00 93.75 920 ARG A O 1
ATOM 7358 N N . ASN A 1 921 ? 16.146 17.698 -31.717 1.00 94.75 921 ASN A N 1
ATOM 7359 C CA . ASN A 1 921 ? 16.344 19.121 -31.374 1.00 94.75 921 ASN A CA 1
ATOM 7360 C C . ASN A 1 921 ? 16.605 19.388 -29.880 1.00 94.75 921 ASN A C 1
ATOM 7362 O O . ASN A 1 921 ? 16.938 20.508 -29.497 1.00 94.75 921 ASN A O 1
ATOM 7366 N N . SER A 1 922 ? 16.404 18.393 -29.021 1.00 94.94 922 SER A N 1
ATOM 7367 C CA . SER A 1 922 ? 16.646 18.487 -27.583 1.00 94.94 922 SER A CA 1
ATOM 7368 C C . SER A 1 922 ? 16.995 17.115 -27.033 1.00 94.94 922 SER A C 1
ATOM 7370 O O . SER A 1 922 ? 16.577 16.097 -27.587 1.00 94.94 922 SER A O 1
ATOM 7372 N N . ASP A 1 923 ? 17.750 17.074 -25.940 1.00 94.56 923 ASP A N 1
ATOM 7373 C CA . ASP A 1 923 ? 18.104 15.811 -25.308 1.00 94.56 923 ASP A CA 1
ATOM 7374 C C . ASP A 1 923 ? 16.913 15.234 -24.523 1.00 94.56 923 ASP A C 1
ATOM 7376 O O . ASP A 1 923 ? 16.578 15.695 -23.434 1.00 94.56 923 ASP A O 1
ATOM 7380 N N . HIS A 1 924 ? 16.230 14.261 -25.127 1.00 92.31 924 HIS A N 1
ATOM 7381 C CA . HIS A 1 924 ? 15.176 13.445 -24.529 1.00 92.31 924 HIS A CA 1
ATOM 7382 C C . HIS A 1 924 ? 15.399 11.967 -24.881 1.00 92.31 924 HIS A C 1
ATOM 7384 O O . HIS A 1 924 ? 16.126 11.655 -25.829 1.00 92.31 924 HIS A O 1
ATOM 7390 N N . GLU A 1 925 ? 14.791 11.055 -24.114 1.00 91.75 925 GLU A N 1
ATOM 7391 C CA . GLU A 1 925 ? 14.864 9.617 -24.395 1.00 91.75 925 GLU A CA 1
ATOM 7392 C C . GLU A 1 925 ? 14.322 9.297 -25.792 1.00 91.75 925 GLU A C 1
ATOM 7394 O O . GLU A 1 925 ? 13.307 9.836 -26.232 1.00 91.75 925 GLU A O 1
ATOM 7399 N N . TRP A 1 926 ? 15.001 8.384 -26.475 1.00 91.06 926 TRP A N 1
ATOM 7400 C CA . TRP A 1 926 ? 14.640 7.889 -27.796 1.00 91.06 926 TRP A CA 1
ATOM 7401 C C . TRP A 1 926 ? 14.823 6.372 -27.818 1.00 91.06 926 TRP A C 1
ATOM 7403 O O . TRP A 1 926 ? 15.561 5.803 -27.013 1.00 91.06 926 TRP A O 1
ATOM 7413 N N . SER A 1 927 ? 14.151 5.712 -28.754 1.00 86.44 927 SER A N 1
ATOM 7414 C CA . SER A 1 927 ? 14.285 4.273 -28.980 1.00 86.44 927 SER A CA 1
ATOM 7415 C C . SER A 1 927 ? 14.236 3.977 -30.475 1.00 86.44 927 SER A C 1
ATOM 7417 O O . SER A 1 927 ? 13.673 4.761 -31.239 1.00 86.44 927 SER A O 1
ATOM 7419 N N . ILE A 1 928 ? 14.857 2.872 -30.890 1.00 84.75 928 ILE A N 1
ATOM 7420 C CA . ILE A 1 928 ? 14.719 2.321 -32.243 1.00 84.75 928 ILE A CA 1
ATOM 7421 C C . ILE A 1 928 ? 13.721 1.173 -32.147 1.00 84.75 928 ILE A C 1
ATOM 7423 O O . ILE A 1 928 ? 13.889 0.292 -31.301 1.00 84.75 928 ILE A O 1
ATOM 7427 N N . ALA A 1 929 ? 12.681 1.236 -32.977 1.00 66.69 929 ALA A N 1
ATOM 7428 C CA . ALA A 1 929 ? 11.638 0.220 -33.050 1.00 66.69 929 ALA A CA 1
ATOM 7429 C C . ALA A 1 929 ? 12.119 -1.075 -33.719 1.00 66.69 929 ALA A C 1
ATOM 7431 O O . ALA A 1 929 ? 12.919 -1.009 -34.689 1.00 66.69 929 ALA A O 1
#

Radius of gyration: 39.45 Å; Cα contacts (8 Å, |Δi|>4): 1582; chains: 1; bounding box: 103×115×108 Å

Mean predicted aligned error: 17.88 Å